Protein AF-A0A1H3NJD8-F1 (afdb_monomer_lite)

Organism: NCBI:txid405436

Secondary structure (DSSP, 8-state):
--------------------------------------PPPPPS-EEEEE--BSS---TTHHHHHHHHHHHHHHHT-EEEEE--GGG-SHHHHTT-SEEEEES-B--TTT--SS-HHHHHHHHHHHHTT-EEEEEGGGGGS-TT-HHHHHHHS--B---PSSEEEEEEE--SSSTTTTTS-SEEEEEE----BSS--BBTBEEEEEE-TTT--TT--S-SS-EEEEEEEETTEEEEEES--SSGGGGG-HHHHHHHHHHHHHHTTSS-----TTBGGGEEEEEEE-TTS-SSEEEEEE-TTS-EEEEETTTEEEEEETTSSS-EEEEEEE------TTT-S-SEEEEEE-TTHHHH-EEEEEEE-S---TTSPPEEEEEEEEEETTEEEEEEEEEEEEEE--TTSTT-S---EEEEEE-TT-PEEEEE------TTTTTS--B--STT-GGGBGGGTTT-TT--SSEEEEEEE-TTS-EEPPTT-S--S-GGGTTSS-TTEEEE--S-EEEEEEETTTTEEEEEE------S-BTTTBPPP-EEEEEESS-EE--TTTEETTTEEPEEEETTTTEEEEEP-TTS-B---TT--S-SBPPPBPPPSEEE--TTT-TTTTT-TT----S-EEEEEEE---TT---SSPPPGGGTTEEEEEETTTTEEEEEEE-SS-B--SSS--B-TTSEEEEEEE-TTS--S-EEEEEE-TTSPEEEEE--B-S---TT---BT-EEEEEEE---PPPPPGGGGSTT---TTSEEESSSGGGEEEEE--B-SSS-BHHHHHHHTPSPSSHHHHHHHHHHHHHHHHHTTSS-HHHHHHHHHHHTTS-TT------TT----GGGEEEEGGGGTTTTTT-HHHHHHHHHHHT--EEE-B-BTTBBTTB-HHHHHHHHHHTT-B-SEEE--HHHHHH-HHHHHHHHHHHT-SEEEEE-SS---HHHHHHHHHHHHHHHHHHHHTT-EEEEEP-SGGG-EETTEEHHHHHHHHS-TTTEEEEEEHHHHHHTT--HHHHHHHSTT---EEEE-EE-TTSSEE-TTTSS--HHHHHTTHHHHT--EEEE--SS-SS-HHHHHHHHHHHHTT---

Radius of gyration: 38.83 Å; chains: 1; bounding box: 101×84×117 Å

InterPro domains:
  IPR011041 Soluble quinoprotein glucose/sorbosone dehydrogenase, beta-propeller domain superfamily [SSF50952] (278-723)
  IPR011042 Six-bladed beta-propeller, TolB-like [G3DSA:2.120.10.30] (269-743)
  IPR012938 Glucose/Sorbosone dehydrogenase [PF07995] (291-559)
  IPR013022 Xylose isomerase-like, TIM barrel domain [PF01261] (874-1061)
  IPR029010 ThuA-like domain [PF06283] (47-263)
  IPR029062 Class I glutamine amidotransferase-like [G3DSA:3.40.50.880] (30-268)
  IPR029062 Class I glutamine amidotransferase-like [SSF52317] (44-268)
  IPR036237 Xylose isomerase-like superfamily [SSF51658] (863-1073)

Structure (mmCIF, N/CA/C/O backbone):
data_AF-A0A1H3NJD8-F1
#
_entry.id   AF-A0A1H3NJD8-F1
#
loop_
_atom_site.group_PDB
_atom_site.id
_atom_site.type_symbol
_atom_site.label_atom_id
_atom_site.label_alt_id
_atom_site.label_comp_id
_atom_site.label_asym_id
_atom_site.label_entity_id
_atom_site.label_seq_id
_atom_site.pdbx_PDB_ins_code
_atom_site.Cartn_x
_atom_site.Cartn_y
_atom_site.Cartn_z
_atom_site.occupancy
_atom_site.B_iso_or_equiv
_atom_site.auth_seq_id
_atom_site.auth_comp_id
_atom_site.auth_asym_id
_atom_site.auth_atom_id
_atom_site.pdbx_PDB_model_num
ATOM 1 N N . MET A 1 1 ? -10.181 -34.020 -43.691 1.00 33.47 1 MET A N 1
ATOM 2 C CA . MET A 1 1 ? -10.566 -35.444 -43.763 1.00 33.47 1 MET A CA 1
ATOM 3 C C . MET A 1 1 ? -10.004 -36.148 -42.540 1.00 33.47 1 MET A C 1
ATOM 5 O O . MET A 1 1 ? -8.802 -36.124 -42.348 1.00 33.47 1 MET A O 1
ATOM 9 N N . ASP A 1 2 ? -10.925 -36.640 -41.713 1.00 34.69 2 ASP A N 1
ATOM 10 C CA . ASP A 1 2 ? -10.861 -37.650 -40.643 1.00 34.69 2 ASP A CA 1
ATOM 11 C C . ASP A 1 2 ? -9.550 -38.032 -39.903 1.00 34.69 2 ASP A C 1
ATOM 13 O O . ASP A 1 2 ? -8.633 -38.622 -40.465 1.00 34.69 2 ASP A O 1
ATOM 17 N N . ARG A 1 3 ? -9.670 -37.906 -38.565 1.00 36.84 3 ARG A N 1
ATOM 18 C CA . ARG A 1 3 ? -9.387 -38.889 -37.487 1.00 36.84 3 ARG A CA 1
ATOM 19 C C . ARG A 1 3 ? -7.946 -39.289 -37.157 1.00 36.84 3 ARG A C 1
ATOM 21 O O . ARG A 1 3 ? -7.341 -40.049 -37.899 1.00 36.84 3 ARG A O 1
ATOM 28 N N . ARG A 1 4 ? -7.561 -39.018 -35.898 1.00 34.09 4 ARG A N 1
ATOM 29 C CA . ARG A 1 4 ? -6.914 -39.927 -34.910 1.00 34.09 4 ARG A CA 1
ATOM 30 C C . ARG A 1 4 ? -7.258 -39.378 -33.508 1.00 34.09 4 ARG A C 1
ATOM 32 O O . ARG A 1 4 ? -7.008 -38.212 -33.263 1.00 34.09 4 ARG A O 1
ATOM 39 N N . ALA A 1 5 ? -8.089 -40.014 -32.678 1.00 30.91 5 ALA A N 1
ATOM 40 C CA . ALA A 1 5 ? -7.969 -41.300 -31.973 1.00 30.91 5 ALA A CA 1
ATOM 41 C C . ALA A 1 5 ? -7.054 -41.229 -30.732 1.00 30.91 5 ALA A C 1
ATOM 43 O O . ALA A 1 5 ? -5.840 -41.351 -30.840 1.00 30.91 5 ALA A O 1
ATOM 44 N N . VAL A 1 6 ? -7.694 -41.098 -29.563 1.00 35.94 6 VAL A N 1
ATOM 45 C CA . VAL A 1 6 ? -7.139 -41.274 -28.210 1.00 35.94 6 VAL A CA 1
ATOM 46 C C . VAL A 1 6 ? -7.516 -42.668 -27.683 1.00 35.94 6 VAL A C 1
ATOM 48 O O . VAL A 1 6 ? -8.680 -43.068 -27.788 1.00 35.94 6 VAL A O 1
ATOM 51 N N . PRO A 1 7 ? -6.562 -43.406 -27.093 1.00 43.50 7 PRO A N 1
ATOM 52 C CA . PRO A 1 7 ? -6.840 -44.427 -26.074 1.00 43.50 7 PRO A CA 1
ATOM 53 C C . PRO A 1 7 ? -5.886 -44.277 -24.854 1.00 43.50 7 PRO A C 1
ATOM 55 O O . PRO A 1 7 ? -4.769 -43.821 -25.027 1.00 43.50 7 PRO A O 1
ATOM 58 N N . ARG A 1 8 ? -6.131 -44.710 -23.607 1.00 32.84 8 ARG A N 1
ATOM 59 C CA . ARG A 1 8 ? -7.258 -45.263 -22.824 1.00 32.84 8 ARG A CA 1
ATOM 60 C C . ARG A 1 8 ? -6.653 -45.686 -21.447 1.00 32.84 8 ARG A C 1
ATOM 62 O O . ARG A 1 8 ? -5.473 -46.008 -21.427 1.00 32.84 8 ARG A O 1
ATOM 69 N N . ILE A 1 9 ? -7.503 -45.886 -20.417 1.00 31.03 9 ILE A N 1
ATOM 70 C CA . ILE A 1 9 ? -7.358 -46.855 -19.278 1.00 31.03 9 ILE A CA 1
ATOM 71 C C . ILE A 1 9 ? -6.520 -46.345 -18.065 1.00 31.03 9 ILE A C 1
ATOM 73 O O . ILE A 1 9 ? -5.445 -45.816 -18.266 1.00 31.03 9 ILE A O 1
ATOM 77 N N . THR A 1 10 ? -6.907 -46.434 -16.777 1.00 31.27 10 THR A N 1
ATOM 78 C CA . THR A 1 10 ? -7.881 -47.276 -16.035 1.00 31.27 10 THR A CA 1
ATOM 79 C C . THR A 1 10 ? -8.276 -46.631 -14.700 1.00 31.27 10 THR A C 1
ATOM 81 O O . THR A 1 10 ? -7.401 -46.174 -13.980 1.00 31.27 10 THR A O 1
ATOM 84 N N . ASN A 1 11 ? -9.532 -46.810 -14.276 1.00 29.48 11 ASN A N 1
ATOM 85 C CA . ASN A 1 11 ? -9.887 -46.944 -12.859 1.00 29.48 11 ASN A CA 1
ATOM 86 C C . ASN A 1 11 ? -10.808 -48.171 -12.699 1.00 29.48 11 ASN A C 1
ATOM 88 O O . ASN A 1 11 ? -11.769 -48.347 -13.450 1.00 29.48 11 ASN A O 1
ATOM 92 N N . ARG A 1 12 ? -10.486 -49.054 -11.752 1.00 36.97 12 ARG A N 1
ATOM 93 C CA . ARG A 1 12 ? -11.337 -50.126 -11.193 1.00 36.97 12 ARG A CA 1
ATOM 94 C C . ARG A 1 12 ? -11.147 -50.011 -9.666 1.00 36.97 12 ARG A C 1
ATOM 96 O O . ARG A 1 12 ? -10.048 -49.670 -9.255 1.00 36.97 12 ARG A O 1
ATOM 103 N N . TRP A 1 13 ? -12.104 -50.233 -8.768 1.00 29.98 13 TRP A N 1
ATOM 104 C CA . TRP A 1 13 ? -13.019 -51.368 -8.607 1.00 29.98 13 TRP A CA 1
ATOM 105 C C . TRP A 1 13 ? -14.263 -50.951 -7.780 1.00 29.98 13 TRP A C 1
ATOM 107 O O . TRP A 1 13 ? -14.171 -50.085 -6.918 1.00 29.98 13 TRP A O 1
ATOM 117 N N . ALA A 1 14 ? -15.405 -51.615 -8.008 1.00 36.12 14 ALA A N 1
ATOM 118 C CA . ALA A 1 14 ? -16.603 -51.629 -7.142 1.00 36.12 14 ALA A CA 1
ATOM 119 C C . ALA A 1 14 ? -16.716 -53.003 -6.422 1.00 36.12 14 ALA A C 1
ATOM 121 O O . ALA A 1 14 ? -15.946 -53.899 -6.787 1.00 36.12 14 ALA A O 1
ATOM 122 N N . PRO A 1 15 ? -17.659 -53.230 -5.468 1.00 50.16 15 PRO A N 1
ATOM 123 C CA . PRO A 1 15 ? -19.024 -53.625 -5.873 1.00 50.16 15 PRO A CA 1
ATOM 124 C C . PRO A 1 15 ? -20.216 -53.225 -4.949 1.00 50.16 15 PRO A C 1
ATOM 126 O O . PRO A 1 15 ? -20.175 -53.330 -3.732 1.00 50.16 15 PRO A O 1
ATOM 129 N N . VAL A 1 16 ? -21.310 -52.825 -5.613 1.00 38.09 16 VAL A N 1
ATOM 130 C CA . VAL A 1 16 ? -22.758 -53.155 -5.482 1.00 38.09 16 VAL A CA 1
ATOM 131 C C . VAL A 1 16 ? -23.354 -53.716 -4.167 1.00 38.09 16 VAL A C 1
ATOM 133 O O . VAL A 1 16 ? -23.029 -54.826 -3.760 1.00 38.09 16 VAL A O 1
ATOM 136 N N . ALA A 1 17 ? -24.462 -53.095 -3.719 1.00 30.33 17 ALA A N 1
ATOM 137 C CA . ALA A 1 17 ? -25.693 -53.790 -3.294 1.00 30.33 17 ALA A CA 1
ATOM 138 C C . ALA A 1 17 ? -26.958 -52.942 -3.598 1.00 30.33 17 ALA A C 1
ATOM 140 O O . ALA A 1 17 ? -26.997 -51.747 -3.324 1.00 30.33 17 ALA A O 1
ATOM 141 N N . ARG A 1 18 ? -27.974 -53.568 -4.216 1.00 37.25 18 ARG A N 1
ATOM 142 C CA . ARG A 1 18 ? -29.301 -53.024 -4.606 1.00 37.25 18 ARG A CA 1
ATOM 143 C C . ARG A 1 18 ? -30.376 -53.361 -3.553 1.00 37.25 18 ARG A C 1
ATOM 145 O O . ARG A 1 18 ? -30.137 -54.280 -2.780 1.00 37.25 18 ARG A O 1
ATOM 152 N N . VAL A 1 19 ? -31.566 -52.729 -3.669 1.00 32.97 19 VAL A N 1
ATOM 153 C CA . VAL A 1 19 ? -32.966 -53.176 -3.340 1.00 32.97 19 VAL A CA 1
ATOM 154 C C . VAL A 1 19 ? -33.716 -52.034 -2.628 1.00 32.97 19 VAL A C 1
ATOM 156 O O . VAL A 1 19 ? -33.145 -51.421 -1.744 1.00 32.97 19 VAL A O 1
ATOM 159 N N . ALA A 1 20 ? -34.988 -51.694 -2.846 1.00 32.66 20 ALA A N 1
ATOM 160 C CA . ALA A 1 20 ? -35.980 -51.831 -3.914 1.00 32.66 20 ALA A CA 1
ATOM 161 C C . ALA A 1 20 ? -37.079 -50.791 -3.595 1.00 32.66 20 ALA A C 1
ATOM 163 O O . ALA A 1 20 ? -37.308 -50.464 -2.432 1.00 32.66 20 ALA A O 1
ATOM 164 N N . ALA A 1 21 ? -37.759 -50.279 -4.619 1.00 38.41 21 ALA A N 1
ATOM 165 C CA . ALA A 1 21 ? -38.886 -49.366 -4.478 1.00 38.41 21 ALA A CA 1
ATOM 166 C C . ALA A 1 21 ? -40.174 -50.132 -4.132 1.00 38.41 21 ALA A C 1
ATOM 168 O O . ALA A 1 21 ? -40.490 -51.129 -4.783 1.00 38.41 21 ALA A O 1
ATOM 169 N N . ALA A 1 22 ? -40.943 -49.625 -3.168 1.00 32.34 22 ALA A N 1
ATOM 170 C CA . ALA A 1 22 ? -42.324 -50.025 -2.921 1.00 32.34 22 ALA A CA 1
ATOM 171 C C . ALA A 1 22 ? -43.184 -48.770 -2.701 1.00 32.34 22 ALA A C 1
ATOM 173 O O . ALA A 1 22 ? -42.977 -48.010 -1.758 1.00 32.34 22 ALA A O 1
ATOM 174 N N . LEU A 1 23 ? -44.132 -48.566 -3.616 1.00 42.06 23 LEU A N 1
ATOM 175 C CA . LEU A 1 23 ? -45.234 -47.610 -3.537 1.00 42.06 23 LEU A CA 1
ATOM 176 C C . LEU A 1 23 ? -46.291 -48.123 -2.551 1.00 42.06 23 LEU A C 1
ATOM 178 O O . LEU A 1 23 ? -46.775 -49.240 -2.717 1.00 42.06 23 LEU A O 1
ATOM 182 N N . LEU A 1 24 ? -46.717 -47.285 -1.603 1.00 34.00 24 LEU A N 1
ATOM 183 C CA . LEU A 1 24 ? -47.969 -47.450 -0.859 1.00 34.00 24 LEU A CA 1
ATOM 184 C C . LEU A 1 24 ? -48.624 -46.078 -0.667 1.00 34.00 24 LEU A C 1
ATOM 186 O O . LEU A 1 24 ? -48.057 -45.179 -0.054 1.00 34.00 24 LEU A O 1
ATOM 190 N N . ALA A 1 25 ? -49.823 -45.937 -1.228 1.00 44.28 25 ALA A N 1
ATOM 191 C CA . ALA A 1 25 ? -50.709 -44.792 -1.080 1.00 44.28 25 ALA A CA 1
ATOM 192 C C . ALA A 1 25 ? -51.679 -45.024 0.087 1.00 44.28 25 ALA A C 1
ATOM 194 O O . ALA A 1 25 ? -52.371 -46.037 0.070 1.00 44.28 25 ALA A O 1
ATOM 195 N N . VAL A 1 26 ? -51.785 -44.085 1.038 1.00 36.62 26 VAL A N 1
ATOM 196 C CA . VAL A 1 26 ? -52.949 -43.886 1.937 1.00 36.62 26 VAL A CA 1
ATOM 197 C C . VAL A 1 26 ? -52.914 -42.433 2.493 1.00 36.62 26 VAL A C 1
ATOM 199 O O . VAL A 1 26 ? -51.892 -41.768 2.355 1.00 36.62 26 VAL A O 1
ATOM 202 N N . PRO A 1 27 ? -54.004 -41.887 3.065 1.00 40.50 27 PRO A N 1
ATOM 203 C CA . PRO A 1 27 ? -54.901 -40.908 2.459 1.00 40.50 27 PRO A CA 1
ATOM 204 C C . PRO A 1 27 ? -54.718 -39.471 3.000 1.00 40.50 27 PRO A C 1
ATOM 206 O O . PRO A 1 27 ? -54.245 -39.246 4.112 1.00 40.50 27 PRO A O 1
ATOM 209 N N . LEU A 1 28 ? -55.174 -38.488 2.221 1.00 43.50 28 LEU A N 1
ATOM 210 C CA . LEU A 1 28 ? -55.294 -37.082 2.621 1.00 43.50 28 LEU A CA 1
ATOM 211 C C . LEU A 1 28 ? -56.294 -36.927 3.781 1.00 43.50 28 LEU A C 1
ATOM 213 O O . LEU A 1 28 ? -57.506 -36.935 3.572 1.00 43.50 28 LEU A O 1
ATOM 217 N N . LEU A 1 29 ? -55.778 -36.746 4.997 1.00 37.97 29 LEU A N 1
ATOM 218 C CA . LEU A 1 29 ? -56.505 -36.146 6.113 1.00 37.97 29 LEU A CA 1
ATOM 219 C C . LEU A 1 29 ? -56.211 -34.646 6.107 1.00 37.97 29 LEU A C 1
ATOM 221 O O . LEU A 1 29 ? -55.119 -34.200 6.450 1.00 37.97 29 LEU A O 1
ATOM 225 N N . SER A 1 30 ? -57.202 -33.872 5.674 1.00 45.59 30 SER A N 1
ATOM 226 C CA . SER A 1 30 ? -57.221 -32.415 5.735 1.00 45.59 30 SER A CA 1
ATOM 227 C C . SER A 1 30 ? -57.278 -31.954 7.193 1.00 45.59 30 SER A C 1
ATOM 229 O O . SER A 1 30 ? -58.357 -31.780 7.761 1.00 45.59 30 SER A O 1
ATOM 231 N N . VAL A 1 31 ? -56.108 -31.762 7.797 1.00 42.84 31 VAL A N 1
ATOM 232 C CA . VAL A 1 31 ? -55.960 -30.954 9.006 1.00 42.84 31 VAL A CA 1
ATOM 233 C C . VAL A 1 31 ? -55.905 -29.506 8.537 1.00 42.84 31 VAL A C 1
ATOM 235 O O . VAL A 1 31 ? -54.972 -29.115 7.839 1.00 42.84 31 VAL A O 1
ATOM 238 N N . ALA A 1 32 ? -56.931 -28.723 8.863 1.00 49.47 32 ALA A N 1
ATOM 239 C CA . ALA A 1 32 ? -56.896 -27.279 8.695 1.00 49.47 32 ALA A CA 1
ATOM 240 C C . ALA A 1 32 ? -55.825 -26.713 9.640 1.00 49.47 32 ALA A C 1
ATOM 242 O O . ALA A 1 32 ? -56.092 -26.428 10.806 1.00 49.47 32 ALA A O 1
ATOM 243 N N . SER A 1 33 ? -54.590 -26.616 9.155 1.00 40.19 33 SER A N 1
ATOM 244 C CA . SER A 1 33 ? -53.546 -25.828 9.788 1.00 40.19 33 SER A CA 1
ATOM 245 C C . SER A 1 33 ? -53.907 -24.358 9.603 1.00 40.19 33 SER A C 1
ATOM 247 O O . SER A 1 33 ? -53.874 -23.821 8.495 1.00 40.19 33 SER A O 1
ATOM 249 N N . SER A 1 34 ? -54.275 -23.700 10.701 1.00 44.19 34 SER A N 1
ATOM 250 C CA . SER A 1 34 ? -54.238 -22.241 10.785 1.00 44.19 34 SER A CA 1
ATOM 251 C C . SER A 1 34 ? -52.886 -21.760 10.243 1.00 44.19 34 SER A C 1
ATOM 253 O O . SER A 1 34 ? -51.872 -22.393 10.558 1.00 44.19 34 SER A O 1
ATOM 255 N N . PRO A 1 35 ? -52.827 -20.685 9.435 1.00 41.28 35 PRO A N 1
ATOM 256 C CA . PRO A 1 35 ? -51.551 -20.177 8.966 1.00 41.28 35 PRO A CA 1
ATOM 257 C C . PRO A 1 35 ? -50.751 -19.785 10.205 1.00 41.28 35 PRO A C 1
ATOM 259 O O . PRO A 1 35 ? -51.154 -18.892 10.952 1.00 41.28 35 PRO A O 1
ATOM 262 N N . ALA A 1 36 ? -49.649 -20.491 10.457 1.00 41.09 36 ALA A N 1
ATOM 263 C CA . ALA A 1 36 ? -48.645 -20.013 11.384 1.00 41.09 36 ALA A CA 1
ATOM 264 C C . ALA A 1 36 ? -48.262 -18.616 10.890 1.00 41.09 36 ALA A C 1
ATOM 266 O O . ALA A 1 36 ? -47.798 -18.467 9.758 1.00 41.09 36 ALA A O 1
ATOM 267 N N . GLN A 1 37 ? -48.548 -17.587 11.690 1.00 37.78 37 GLN A N 1
ATOM 268 C CA . GLN A 1 37 ? -48.003 -16.259 11.452 1.00 37.78 37 GLN A CA 1
ATOM 269 C C . GLN A 1 37 ? -46.491 -16.439 11.353 1.00 37.78 37 GLN A C 1
ATOM 271 O O . GLN A 1 37 ? -45.851 -16.823 12.329 1.00 37.78 37 GLN A O 1
ATOM 276 N N . ALA A 1 38 ? -45.938 -16.241 10.156 1.00 40.59 38 ALA A N 1
ATOM 277 C CA . ALA A 1 38 ? -44.503 -16.180 9.969 1.00 40.59 38 ALA A CA 1
ATOM 278 C C . ALA A 1 38 ? -44.001 -15.050 10.870 1.00 40.59 38 ALA A C 1
ATOM 280 O O . ALA A 1 38 ? -44.283 -13.877 10.622 1.00 40.59 38 ALA A O 1
ATOM 281 N N . GLN A 1 39 ? -43.342 -15.414 11.966 1.00 43.00 39 GLN A N 1
ATOM 282 C CA . GLN A 1 39 ? -42.677 -14.462 12.835 1.00 43.00 39 GLN A CA 1
ATOM 283 C C . GLN A 1 39 ? -41.656 -13.732 11.962 1.00 43.00 39 GLN A C 1
ATOM 285 O O . GLN A 1 39 ? -40.801 -14.379 11.357 1.00 43.00 39 GLN A O 1
ATOM 290 N N . ALA A 1 40 ? -41.820 -12.416 11.796 1.00 52.59 40 ALA A N 1
ATOM 291 C CA . ALA A 1 40 ? -40.923 -11.622 10.968 1.00 52.59 40 ALA A CA 1
ATOM 292 C C . ALA A 1 40 ? -39.483 -11.877 11.433 1.00 52.59 40 ALA A C 1
ATOM 294 O O . ALA A 1 40 ? -39.191 -11.749 12.624 1.00 52.59 40 ALA A O 1
ATOM 295 N N . ALA A 1 41 ? -38.617 -12.305 10.511 1.00 61.31 41 ALA A N 1
ATOM 296 C CA . ALA A 1 41 ? -37.212 -12.528 10.814 1.00 61.31 41 ALA A CA 1
ATOM 297 C C . ALA A 1 41 ? -36.615 -11.230 11.375 1.00 61.31 41 ALA A C 1
ATOM 299 O O . ALA A 1 41 ? -36.898 -10.147 10.860 1.00 61.31 41 ALA A O 1
ATOM 300 N N . GLN A 1 42 ? -35.825 -11.340 12.444 1.00 77.75 42 GLN A N 1
ATOM 301 C CA . GLN A 1 42 ? -35.131 -10.183 12.998 1.00 77.75 42 GLN A CA 1
ATOM 302 C C . GLN A 1 42 ? -34.201 -9.560 11.938 1.00 77.75 42 GLN A C 1
ATOM 304 O O . GLN A 1 42 ? -33.655 -10.289 11.095 1.00 77.75 42 GLN A O 1
ATOM 309 N N . PRO A 1 43 ? -34.047 -8.223 11.937 1.00 87.75 43 PRO A N 1
ATOM 310 C CA . PRO A 1 43 ? -33.147 -7.556 11.006 1.00 87.75 43 PRO A CA 1
ATOM 311 C C . PRO A 1 43 ? -31.703 -8.021 11.239 1.00 87.75 43 PRO A C 1
ATOM 313 O O . PRO A 1 43 ? -31.313 -8.309 12.367 1.00 87.75 43 PRO A O 1
ATOM 316 N N . ARG A 1 44 ? -30.899 -8.084 10.171 1.00 92.62 44 ARG A N 1
ATOM 317 C CA . ARG A 1 44 ? -29.468 -8.439 10.237 1.00 92.62 44 ARG A CA 1
ATOM 318 C C . ARG A 1 44 ? -28.657 -7.426 11.044 1.00 92.62 44 ARG A C 1
ATOM 320 O O . ARG A 1 44 ? -27.681 -7.807 11.673 1.00 92.62 44 ARG A O 1
ATOM 327 N N . PHE A 1 45 ? -29.042 -6.159 10.946 1.00 93.88 45 PHE A N 1
ATOM 328 C CA . PHE A 1 45 ? -28.475 -5.014 11.648 1.00 93.88 45 PHE A CA 1
ATOM 329 C C . PHE A 1 45 ? -29.473 -3.845 11.576 1.00 93.88 45 PHE A C 1
ATOM 331 O O . PHE A 1 45 ? -30.460 -3.896 10.826 1.00 93.88 45 PHE A O 1
ATOM 338 N N . THR A 1 46 ? -29.234 -2.789 12.344 1.00 95.44 46 THR A N 1
ATOM 339 C CA . THR A 1 46 ? -30.117 -1.624 12.462 1.00 95.44 46 THR A CA 1
ATOM 340 C C . THR A 1 46 ? -29.328 -0.336 12.258 1.00 95.44 46 THR A C 1
ATOM 342 O O . THR A 1 46 ? -28.225 -0.199 12.767 1.00 95.44 46 THR A O 1
ATOM 345 N N . VAL A 1 47 ? -29.868 0.638 11.523 1.00 98.25 47 VAL A N 1
ATOM 346 C CA . VAL A 1 47 ? -29.174 1.908 11.244 1.00 98.25 47 VAL A CA 1
ATOM 347 C C . VAL A 1 47 ? -30.030 3.131 11.549 1.00 98.25 47 VAL A C 1
ATOM 349 O O . VAL A 1 47 ? -31.253 3.127 11.359 1.00 98.25 47 VAL A O 1
ATOM 352 N N . LEU A 1 48 ? -29.365 4.195 11.996 1.00 98.69 48 LEU A N 1
ATOM 353 C CA . LEU A 1 48 ? -29.951 5.517 12.200 1.00 98.69 48 LEU A CA 1
ATOM 354 C C . LEU A 1 48 ? -29.525 6.444 11.062 1.00 98.69 48 LEU A C 1
ATOM 356 O O . LEU A 1 48 ? -28.361 6.805 10.966 1.00 98.69 48 LEU A O 1
ATOM 360 N N . VAL A 1 49 ? -30.462 6.882 10.227 1.00 98.88 49 VAL A N 1
ATOM 361 C CA . VAL A 1 49 ? -30.239 7.910 9.205 1.00 98.88 49 VAL A CA 1
ATOM 362 C C . VAL A 1 49 ? -30.521 9.283 9.805 1.00 98.88 49 VAL A C 1
ATOM 364 O O . VAL A 1 49 ? -31.670 9.620 10.102 1.00 98.88 49 VAL A O 1
ATOM 367 N N . PHE A 1 50 ? -29.473 10.080 9.968 1.00 98.81 50 PHE A N 1
ATOM 368 C CA . PHE A 1 50 ? -29.523 11.441 10.478 1.00 98.81 50 PHE A CA 1
ATOM 369 C C . PHE A 1 50 ? -29.304 12.452 9.347 1.00 98.81 50 PHE A C 1
ATOM 371 O O . PHE A 1 50 ? -28.345 12.345 8.584 1.00 98.81 50 PHE A O 1
ATOM 378 N N . SER A 1 51 ? -30.199 13.438 9.235 1.00 98.56 51 SER A N 1
ATOM 379 C CA . SER A 1 51 ? -30.182 14.436 8.147 1.00 98.56 51 SER A CA 1
ATOM 380 C C . SER A 1 51 ? -30.428 15.868 8.636 1.00 98.56 51 SER A C 1
ATOM 382 O O . SER A 1 51 ? -31.051 16.672 7.943 1.00 98.56 51 SER A O 1
ATOM 384 N N . LYS A 1 52 ? -30.001 16.204 9.861 1.00 98.25 52 LYS A N 1
ATOM 385 C CA . LYS A 1 52 ? -30.080 17.589 10.348 1.00 98.25 52 LYS A CA 1
ATOM 386 C C . LYS A 1 52 ? -29.116 18.482 9.560 1.00 98.25 52 LYS A C 1
ATOM 388 O O . LYS A 1 52 ? -27.995 18.086 9.254 1.00 98.25 52 LYS A O 1
ATOM 393 N N . VAL A 1 53 ? -29.554 19.706 9.287 1.00 97.81 53 VAL A N 1
ATOM 394 C CA . VAL A 1 53 ? -28.784 20.737 8.590 1.00 97.81 53 VAL A CA 1
ATOM 395 C C . VAL A 1 53 ? -28.972 22.066 9.312 1.00 97.81 53 VAL A C 1
ATOM 397 O O . VAL A 1 53 ? -30.090 22.404 9.701 1.00 97.81 53 VAL A O 1
ATOM 400 N N . THR A 1 54 ? -27.893 22.828 9.467 1.00 97.56 54 THR A N 1
ATOM 401 C CA . THR A 1 54 ? -27.925 24.200 10.003 1.00 97.56 54 THR A CA 1
ATOM 402 C C . THR A 1 54 ? -27.346 25.237 9.040 1.00 97.56 54 THR A C 1
ATOM 404 O O . THR A 1 54 ? -27.645 26.419 9.187 1.00 97.56 54 THR A O 1
ATOM 407 N N . ASN A 1 55 ? -26.562 24.817 8.038 1.00 96.44 55 ASN A N 1
ATOM 408 C CA . ASN A 1 55 ? -25.950 25.709 7.048 1.00 96.44 55 ASN A CA 1
ATOM 409 C C . ASN A 1 55 ? -26.550 25.548 5.634 1.00 96.44 55 ASN A C 1
ATOM 411 O O . ASN A 1 55 ? -27.425 26.334 5.276 1.00 96.44 55 ASN A O 1
ATOM 415 N N . VAL A 1 56 ? -26.123 24.555 4.839 1.00 93.75 56 VAL A N 1
ATOM 416 C CA . VAL A 1 56 ? -26.628 24.332 3.462 1.00 93.75 56 VAL A CA 1
ATOM 417 C C . VAL A 1 56 ? -27.455 23.051 3.381 1.00 93.75 56 VAL A C 1
ATOM 419 O O . VAL A 1 56 ? -26.956 21.966 3.668 1.00 93.75 56 VAL A O 1
ATOM 422 N N . ALA A 1 57 ? -28.730 23.176 3.001 1.00 94.25 57 ALA A N 1
ATOM 423 C CA . ALA A 1 57 ? -29.628 22.038 2.807 1.00 94.25 57 ALA A CA 1
ATOM 424 C C . ALA A 1 57 ? -29.581 21.545 1.360 1.00 94.25 57 ALA A C 1
ATOM 426 O O . ALA A 1 57 ? -29.553 22.355 0.438 1.00 94.25 57 ALA A O 1
ATOM 427 N N . HIS A 1 58 ? -29.624 20.224 1.186 1.00 96.31 58 HIS A N 1
ATOM 428 C CA . HIS A 1 58 ? -29.607 19.571 -0.120 1.00 96.31 58 HIS A CA 1
ATOM 429 C C . HIS A 1 58 ? -30.979 18.958 -0.410 1.00 96.31 58 HIS A C 1
ATOM 431 O O . HIS A 1 58 ? -31.527 18.220 0.418 1.00 96.31 58 HIS A O 1
ATOM 437 N N . ASP A 1 59 ? -31.515 19.209 -1.605 1.00 95.56 59 ASP A N 1
ATOM 438 C CA . ASP A 1 59 ? -32.807 18.661 -2.048 1.00 95.56 59 ASP A CA 1
ATOM 439 C C . ASP A 1 59 ? -32.775 17.127 -2.219 1.00 9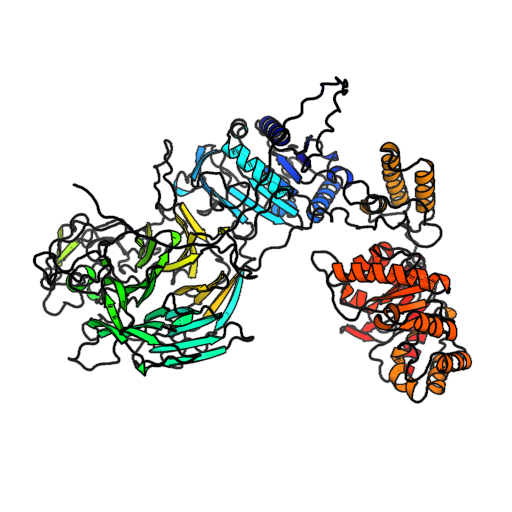5.56 59 ASP A C 1
ATOM 441 O O . ASP A 1 59 ? -33.820 16.482 -2.318 1.00 95.56 59 ASP A O 1
ATOM 445 N N . SER A 1 60 ? -31.584 16.518 -2.198 1.00 97.62 60 SER A N 1
ATOM 446 C CA . SER A 1 60 ? -31.370 15.070 -2.267 1.00 97.62 60 SER A CA 1
ATOM 447 C C . SER A 1 60 ? -31.659 14.323 -0.960 1.00 97.62 60 SER A C 1
ATOM 449 O O . SER A 1 60 ? -31.868 13.107 -0.993 1.00 97.62 60 SER A O 1
ATOM 451 N N . ILE A 1 61 ? -31.753 15.013 0.187 1.00 98.56 61 ILE A N 1
ATOM 452 C CA . ILE A 1 61 ? -31.973 14.387 1.504 1.00 98.56 61 ILE A CA 1
ATOM 453 C C . ILE A 1 61 ? -33.171 13.410 1.504 1.00 98.56 61 ILE A C 1
ATOM 455 O O . ILE A 1 61 ? -32.989 12.260 1.931 1.00 98.56 61 ILE A O 1
ATOM 459 N N . PRO A 1 62 ? -34.380 13.780 1.017 1.00 98.56 62 PRO A N 1
ATOM 460 C CA . PRO A 1 62 ? -35.520 12.863 0.975 1.00 98.56 62 PRO A CA 1
ATOM 461 C C . PRO A 1 62 ? -35.288 11.642 0.076 1.00 98.56 62 PRO A C 1
ATOM 463 O O . PRO A 1 62 ? -35.738 10.546 0.419 1.00 98.56 62 PRO A O 1
ATOM 466 N N . ALA A 1 63 ? -34.575 11.811 -1.044 1.00 98.62 63 ALA A N 1
ATOM 467 C CA . ALA A 1 63 ? -34.236 10.719 -1.955 1.00 98.62 63 ALA A CA 1
ATOM 468 C C . ALA A 1 63 ? -33.277 9.719 -1.289 1.00 98.62 63 ALA A C 1
ATOM 470 O O . ALA A 1 63 ? -33.529 8.513 -1.338 1.00 98.62 63 ALA A O 1
ATOM 471 N N . GLY A 1 64 ? -32.265 10.212 -0.566 1.00 98.50 64 GLY A N 1
ATOM 472 C CA . GLY A 1 64 ? -31.351 9.381 0.221 1.00 98.50 64 GLY A CA 1
ATOM 473 C C . GLY A 1 64 ? -32.060 8.566 1.303 1.00 98.50 64 GLY A C 1
ATOM 474 O O . GLY A 1 64 ? -31.902 7.345 1.372 1.00 98.50 64 GLY A O 1
ATOM 475 N N . VAL A 1 65 ? -32.939 9.199 2.092 1.00 98.81 65 VAL A N 1
ATOM 476 C CA . VAL A 1 65 ? -33.752 8.492 3.103 1.00 98.81 65 VAL A CA 1
ATOM 477 C C . VAL A 1 65 ? -34.632 7.415 2.458 1.00 98.81 65 VAL A C 1
ATOM 479 O O . VAL A 1 65 ? -34.743 6.305 2.989 1.00 98.81 65 VAL A O 1
ATOM 482 N N . ALA A 1 66 ? -35.280 7.724 1.331 1.00 98.69 66 ALA A N 1
ATOM 483 C CA . ALA A 1 66 ? -36.145 6.780 0.630 1.00 98.69 66 ALA A CA 1
ATOM 484 C C . ALA A 1 66 ? -35.361 5.574 0.087 1.00 98.69 66 ALA A C 1
ATOM 486 O O . ALA A 1 66 ? -35.795 4.433 0.273 1.00 98.69 66 ALA A O 1
ATOM 487 N N . ALA A 1 67 ? -34.196 5.812 -0.521 1.00 98.69 67 ALA A N 1
ATOM 488 C CA . ALA A 1 67 ? -33.340 4.763 -1.060 1.00 98.69 67 ALA A CA 1
ATOM 489 C C . ALA A 1 67 ? -32.799 3.839 0.038 1.00 98.69 67 ALA A C 1
ATOM 491 O O . ALA A 1 67 ? -32.934 2.622 -0.085 1.00 98.69 67 ALA A O 1
ATOM 492 N N . ILE A 1 68 ? -32.291 4.385 1.150 1.00 98.81 68 ILE A N 1
ATOM 493 C CA . ILE A 1 68 ? -31.785 3.578 2.275 1.00 98.81 68 ILE A CA 1
ATOM 494 C C . ILE A 1 68 ? -32.911 2.743 2.900 1.00 98.81 68 ILE A C 1
ATOM 496 O O . ILE A 1 68 ? -32.729 1.555 3.154 1.00 98.81 68 ILE A O 1
ATOM 500 N N . LYS A 1 69 ? -34.118 3.304 3.076 1.00 98.69 69 LYS A N 1
ATOM 501 C CA . LYS A 1 69 ? -35.288 2.529 3.539 1.00 98.69 69 LYS A CA 1
ATOM 502 C C . LYS A 1 69 ? -35.661 1.401 2.577 1.00 98.69 69 LYS A C 1
ATOM 504 O O . LYS A 1 69 ? -36.092 0.336 3.021 1.00 98.69 69 LYS A O 1
ATOM 509 N N . GLN A 1 70 ? -35.536 1.625 1.270 1.00 98.62 70 GLN A N 1
ATOM 510 C CA . GLN A 1 70 ? -35.790 0.586 0.276 1.00 98.62 70 GLN A CA 1
ATOM 511 C C . GLN A 1 70 ? -34.729 -0.518 0.344 1.00 98.62 70 GLN A C 1
ATOM 513 O O . GLN A 1 70 ? -35.102 -1.691 0.347 1.00 98.62 70 GLN A O 1
ATOM 518 N N . LEU A 1 71 ? -33.449 -0.156 0.464 1.00 98.62 71 LEU A N 1
ATOM 519 C CA . LEU A 1 71 ? -32.357 -1.107 0.678 1.00 98.62 71 LEU A CA 1
ATOM 520 C C . LEU A 1 71 ? -32.580 -1.924 1.959 1.00 98.62 71 LEU A C 1
ATOM 522 O O . LEU A 1 71 ? -32.481 -3.146 1.911 1.00 98.62 71 LEU A O 1
ATOM 526 N N . GLY A 1 72 ? -33.008 -1.288 3.055 1.00 98.00 72 GLY A N 1
ATOM 527 C CA . GLY A 1 72 ? -33.345 -1.963 4.314 1.00 98.00 72 GLY A CA 1
ATOM 528 C C . GLY A 1 72 ? -34.383 -3.069 4.145 1.00 98.00 72 GLY A C 1
ATOM 529 O O . GLY A 1 72 ? -34.191 -4.199 4.593 1.00 98.00 72 GLY A O 1
ATOM 530 N N . ARG A 1 73 ? -35.457 -2.781 3.398 1.00 97.75 73 ARG A N 1
ATOM 531 C CA . ARG A 1 73 ? -36.498 -3.771 3.068 1.00 97.75 73 ARG A CA 1
ATOM 532 C C . ARG A 1 73 ? -35.989 -4.889 2.155 1.00 97.75 73 ARG A C 1
ATOM 534 O O . ARG A 1 73 ? -36.444 -6.018 2.290 1.00 97.75 73 ARG A O 1
ATOM 541 N N . GLN A 1 74 ? -35.101 -4.574 1.214 1.00 97.88 74 GLN A N 1
ATOM 542 C CA . GLN A 1 74 ? -34.582 -5.529 0.227 1.00 97.88 74 GLN A CA 1
ATOM 543 C C . GLN A 1 74 ? -33.503 -6.455 0.809 1.00 97.88 74 GLN A C 1
ATOM 545 O O . GLN A 1 74 ? -33.431 -7.615 0.414 1.00 97.88 74 GLN A O 1
ATOM 550 N N . HIS A 1 75 ? -32.701 -5.966 1.758 1.00 96.81 75 HIS A N 1
ATOM 551 C CA . HIS A 1 75 ? -31.509 -6.649 2.277 1.00 96.81 75 HIS A CA 1
ATOM 552 C C . HIS A 1 75 ? -31.593 -6.999 3.772 1.00 96.81 75 HIS A C 1
ATOM 554 O O . HIS A 1 75 ? -30.597 -7.415 4.367 1.00 96.81 75 HIS A O 1
ATOM 560 N N . ASN A 1 76 ? -32.796 -6.900 4.349 1.00 96.12 76 ASN A N 1
ATOM 561 C CA . ASN A 1 76 ? -33.138 -7.276 5.721 1.00 96.12 76 ASN A CA 1
ATOM 562 C C . ASN A 1 76 ? -32.351 -6.506 6.801 1.00 96.12 76 ASN A C 1
ATOM 564 O O . ASN A 1 76 ? -31.747 -7.120 7.677 1.00 96.12 76 ASN A O 1
ATOM 568 N N . PHE A 1 77 ? -32.370 -5.171 6.759 1.00 96.81 77 PHE A N 1
ATOM 569 C CA . PHE A 1 77 ? -31.871 -4.323 7.850 1.00 96.81 77 PHE A CA 1
ATOM 570 C C . PHE A 1 77 ? -32.873 -3.225 8.222 1.00 96.81 77 PHE A C 1
ATOM 572 O O . PHE A 1 77 ? -33.633 -2.732 7.382 1.00 96.81 77 PHE A O 1
ATOM 579 N N . ALA A 1 78 ? -32.913 -2.865 9.504 1.00 96.56 78 ALA A N 1
ATOM 580 C CA . ALA A 1 78 ? -33.862 -1.889 10.027 1.00 96.56 78 ALA A CA 1
ATOM 581 C C . ALA A 1 78 ? -33.328 -0.459 9.867 1.00 96.56 78 ALA A C 1
ATOM 583 O O . ALA A 1 78 ? -32.142 -0.206 10.050 1.00 96.56 78 ALA A O 1
ATOM 584 N N . VAL A 1 79 ? -34.212 0.485 9.527 1.00 98.38 79 VAL A N 1
ATOM 585 C CA . VAL A 1 79 ? -33.842 1.881 9.242 1.00 98.38 79 VAL A CA 1
ATOM 586 C C . VAL A 1 79 ? -34.748 2.832 10.013 1.00 98.38 79 VAL A C 1
ATOM 588 O O . VAL A 1 79 ? -35.944 2.928 9.717 1.00 98.38 79 VAL A O 1
ATOM 591 N N . THR A 1 80 ? -34.163 3.605 10.922 1.00 98.50 80 THR A N 1
ATOM 592 C CA . THR A 1 80 ? -34.814 4.770 11.537 1.00 98.50 80 THR A CA 1
ATOM 593 C C . THR A 1 80 ? -34.254 6.032 10.902 1.00 98.50 80 THR A C 1
ATOM 595 O O . THR A 1 80 ? -33.046 6.163 10.793 1.00 98.50 80 THR A O 1
ATOM 598 N N . ALA A 1 81 ? -35.103 6.971 10.479 1.00 98.44 81 ALA A N 1
ATOM 599 C CA . ALA A 1 81 ? -34.655 8.241 9.903 1.00 98.44 81 ALA A CA 1
ATOM 600 C C . ALA A 1 81 ? -35.170 9.420 10.730 1.00 98.44 81 ALA A C 1
ATOM 602 O O . ALA A 1 81 ? -36.352 9.442 11.075 1.00 98.44 81 ALA A O 1
ATOM 603 N N . THR A 1 82 ? -34.306 10.391 11.027 1.00 98.31 82 THR A N 1
ATOM 604 C CA . THR A 1 82 ? -34.646 11.557 11.851 1.00 98.31 82 THR A CA 1
ATOM 605 C C . THR A 1 82 ? -33.780 12.777 11.527 1.00 98.31 82 THR A C 1
ATOM 607 O O . THR A 1 82 ? -32.669 12.668 11.010 1.00 98.31 82 THR A O 1
ATOM 610 N N . THR A 1 83 ? -34.285 13.959 11.864 1.00 97.88 83 THR A N 1
ATOM 611 C CA . THR A 1 83 ? -33.516 15.214 11.935 1.00 97.88 83 THR A CA 1
ATOM 612 C C . THR A 1 83 ? -33.360 15.707 13.377 1.00 97.88 83 THR A C 1
ATOM 614 O O . THR A 1 83 ? -32.699 16.715 13.623 1.00 97.88 83 THR A O 1
ATOM 617 N N . ASP A 1 84 ? -33.959 15.001 14.340 1.00 97.25 84 ASP A N 1
ATOM 618 C CA . ASP A 1 84 ? -33.925 15.350 15.754 1.00 97.25 84 ASP A CA 1
ATOM 619 C C . ASP A 1 84 ? -32.614 14.882 16.400 1.00 97.25 84 ASP A C 1
ATOM 621 O O . ASP A 1 84 ? -32.364 13.684 16.516 1.00 97.25 84 ASP A O 1
ATOM 625 N N . ALA A 1 85 ? -31.791 15.832 16.850 1.00 97.00 85 ALA A N 1
ATOM 626 C CA . ALA A 1 85 ? -30.521 15.558 17.521 1.00 97.00 85 ALA A CA 1
ATOM 627 C C . ALA A 1 85 ? -30.694 14.956 18.931 1.00 97.00 85 ALA A C 1
ATOM 629 O O . ALA A 1 85 ? -29.739 14.414 19.482 1.00 97.00 85 ALA A O 1
ATOM 630 N N . HIS A 1 86 ? -31.896 14.977 19.521 1.00 92.56 86 HIS A N 1
ATOM 631 C CA . HIS A 1 86 ? -32.159 14.345 20.820 1.00 92.56 86 HIS A CA 1
ATOM 632 C C . HIS A 1 86 ? -32.012 12.814 20.808 1.00 92.56 86 HIS A C 1
ATOM 634 O O . HIS A 1 86 ? -32.121 12.187 21.862 1.00 92.56 86 HIS A O 1
ATOM 640 N N . VAL A 1 87 ? -31.783 12.192 19.649 1.00 90.12 87 VAL A N 1
ATOM 641 C CA . VAL A 1 87 ? -31.398 10.775 19.546 1.00 90.12 87 VAL A CA 1
ATOM 642 C C . VAL A 1 87 ? -29.931 10.513 19.892 1.00 90.12 87 VAL A C 1
ATOM 644 O O . VAL A 1 87 ? -29.593 9.372 20.179 1.00 90.12 87 VAL A O 1
ATOM 647 N N . PHE A 1 88 ? -29.071 11.538 19.900 1.00 92.50 88 PHE A N 1
ATOM 648 C CA . PHE A 1 88 ? -27.655 11.413 20.258 1.00 92.50 88 PHE A CA 1
ATOM 649 C C . PHE A 1 88 ? -27.479 11.423 21.774 1.00 92.50 88 PHE A C 1
ATOM 651 O O . PHE A 1 88 ? -26.939 12.349 22.371 1.00 92.50 88 PHE A O 1
ATOM 658 N N . THR A 1 89 ? -27.987 10.373 22.399 1.00 83.38 89 THR A N 1
ATOM 659 C CA . THR A 1 89 ? -27.641 9.979 23.759 1.00 83.38 89 THR A CA 1
ATOM 660 C C . THR A 1 89 ? -27.220 8.525 23.704 1.00 83.38 89 THR A C 1
ATOM 662 O O . THR A 1 89 ? -27.694 7.782 22.842 1.00 83.38 89 THR A O 1
ATOM 665 N N . ASP A 1 90 ? -26.368 8.101 24.624 1.00 71.31 90 ASP A N 1
ATOM 666 C CA . ASP A 1 90 ? -25.829 6.743 24.618 1.00 71.31 90 ASP A CA 1
ATOM 667 C C . ASP A 1 90 ? -26.928 5.676 24.514 1.00 71.31 90 ASP A C 1
ATOM 669 O O . ASP A 1 90 ? -26.947 4.822 23.626 1.00 71.31 90 ASP A O 1
ATOM 673 N N . LYS A 1 91 ? -27.946 5.821 25.361 1.00 71.75 91 LYS A N 1
ATOM 674 C CA . LYS A 1 91 ? -29.135 4.975 25.385 1.00 71.75 91 LYS A CA 1
ATOM 675 C C . LYS A 1 91 ? -29.913 4.941 24.070 1.00 71.75 91 LYS A C 1
ATOM 677 O O . LYS A 1 91 ? -30.434 3.894 23.696 1.00 71.75 91 LYS A O 1
ATOM 682 N N . ARG A 1 92 ? -30.055 6.079 23.387 1.00 81.19 92 ARG A N 1
ATOM 683 C CA . ARG A 1 92 ? -30.841 6.166 22.147 1.00 81.19 92 ARG A CA 1
ATOM 684 C C . ARG A 1 92 ? -30.036 5.758 20.917 1.00 81.19 92 ARG A C 1
ATOM 686 O O . ARG A 1 92 ? -30.653 5.375 19.929 1.00 81.19 92 ARG A O 1
ATOM 693 N N . LEU A 1 93 ? -28.705 5.792 20.987 1.00 87.38 93 LEU A N 1
ATOM 694 C CA . LEU A 1 93 ? -27.814 5.289 19.940 1.00 87.38 93 LEU A CA 1
ATOM 695 C C . LEU A 1 93 ? -27.599 3.773 20.019 1.00 87.38 93 LEU A C 1
ATOM 697 O O . LEU A 1 93 ? -27.427 3.132 18.988 1.00 87.38 93 LEU A O 1
ATOM 701 N N . ARG A 1 94 ? -27.677 3.191 21.218 1.00 80.44 94 ARG A N 1
ATOM 702 C CA . ARG A 1 94 ? -27.439 1.764 21.473 1.00 80.44 94 ARG A CA 1
ATOM 703 C C . ARG A 1 94 ? -28.143 0.768 20.530 1.00 80.44 94 ARG A C 1
ATOM 705 O O . ARG A 1 94 ? -27.489 -0.203 20.152 1.00 80.44 94 ARG A O 1
ATOM 712 N N . PRO A 1 95 ? -29.416 0.957 20.121 1.00 84.00 95 PRO A N 1
ATOM 713 C CA . PRO A 1 95 ? -30.085 0.012 19.222 1.00 84.00 95 PRO A CA 1
ATOM 714 C C . PRO A 1 95 ? -29.515 -0.029 17.799 1.00 84.00 95 PRO A C 1
ATOM 716 O O . PRO A 1 95 ? -29.930 -0.875 17.011 1.00 84.00 95 PRO A O 1
ATOM 719 N N . TYR A 1 96 ? -28.644 0.913 17.433 1.00 92.19 96 TYR A N 1
ATOM 720 C CA . TYR A 1 96 ? -28.120 1.048 16.081 1.00 92.19 96 TYR A CA 1
ATOM 721 C C . TYR A 1 96 ? -26.728 0.442 15.966 1.00 92.19 96 TYR A C 1
ATOM 723 O O . TYR A 1 96 ? -25.879 0.619 16.831 1.00 92.19 96 TYR A O 1
ATOM 731 N N . ASP A 1 97 ? -26.486 -0.233 14.851 1.00 93.75 97 ASP A N 1
ATOM 732 C CA . ASP A 1 97 ? -25.180 -0.743 14.473 1.00 93.75 97 ASP A CA 1
ATOM 733 C C . ASP A 1 97 ? -24.333 0.278 13.735 1.00 93.75 97 ASP A C 1
ATOM 735 O O . ASP A 1 97 ? -23.114 0.279 13.874 1.00 93.75 97 ASP A O 1
ATOM 739 N N . ALA A 1 98 ? -24.982 1.181 13.002 1.00 97.44 98 ALA A N 1
ATOM 740 C CA . ALA A 1 98 ? -24.325 2.315 12.381 1.00 97.44 98 ALA A CA 1
ATOM 741 C C . ALA A 1 98 ? -25.220 3.558 12.356 1.00 97.44 98 ALA A C 1
ATOM 743 O O . ALA A 1 98 ? -26.450 3.474 12.250 1.00 97.44 98 ALA A O 1
ATOM 744 N N . VAL A 1 99 ? -24.582 4.725 12.395 1.00 98.69 99 VAL A N 1
ATOM 745 C CA . VAL A 1 99 ? -25.214 6.026 12.175 1.00 98.69 99 VAL A CA 1
ATOM 746 C C . VAL A 1 99 ? -24.803 6.550 10.801 1.00 98.69 99 VAL A C 1
ATOM 748 O O . VAL A 1 99 ? -23.621 6.642 10.480 1.00 98.69 99 VAL A O 1
ATOM 751 N N . ILE A 1 100 ? -25.792 6.903 9.986 1.00 98.88 100 ILE A N 1
ATOM 752 C CA . ILE A 1 100 ? -25.620 7.415 8.630 1.00 98.88 100 ILE A CA 1
ATOM 753 C C . ILE A 1 100 ? -25.882 8.919 8.641 1.00 98.88 100 ILE A C 1
ATOM 755 O O . ILE A 1 100 ? -27.013 9.345 8.879 1.00 98.88 100 ILE A O 1
ATOM 759 N N . PHE A 1 101 ? -24.869 9.725 8.342 1.00 98.81 101 PHE A N 1
ATOM 760 C CA . PHE A 1 101 ? -25.025 11.159 8.106 1.00 98.81 101 PHE A CA 1
ATOM 761 C C . PHE A 1 101 ? -25.354 11.364 6.629 1.00 98.81 101 PHE A C 1
ATOM 763 O O . PHE A 1 101 ? -24.481 11.416 5.763 1.00 98.81 101 PHE A O 1
ATOM 770 N N . ASN A 1 102 ? -26.650 11.435 6.333 1.00 98.69 102 ASN A N 1
ATOM 771 C CA . ASN A 1 102 ? -27.147 11.621 4.976 1.00 98.69 102 ASN A CA 1
ATOM 772 C C . ASN A 1 102 ? -27.249 13.116 4.670 1.00 98.69 102 ASN A C 1
ATOM 774 O O . ASN A 1 102 ? -28.241 13.747 5.057 1.00 98.69 102 ASN A O 1
ATOM 778 N N . ASN A 1 103 ? -26.238 13.638 3.964 1.00 98.31 103 ASN A N 1
ATOM 779 C CA . ASN A 1 103 ? -26.182 15.016 3.475 1.00 98.31 103 ASN A CA 1
ATOM 780 C C . ASN A 1 103 ? -26.347 16.072 4.588 1.00 98.31 103 ASN A C 1
ATOM 782 O O . ASN A 1 103 ? -26.969 17.118 4.392 1.00 98.31 103 ASN A O 1
ATOM 786 N N . THR A 1 104 ? -25.812 15.795 5.779 1.00 98.50 104 THR A N 1
ATOM 787 C CA . THR A 1 104 ? -25.766 16.772 6.874 1.00 98.50 104 THR A CA 1
ATOM 788 C C . THR A 1 104 ? -24.840 17.934 6.508 1.00 98.50 104 THR A C 1
ATOM 790 O O . THR A 1 104 ? -23.915 17.768 5.716 1.00 98.50 104 THR A O 1
ATOM 793 N N . ASN A 1 105 ? -25.062 19.124 7.070 1.00 98.00 105 ASN A N 1
ATOM 794 C CA . ASN A 1 105 ? -24.194 20.281 6.822 1.00 98.00 105 ASN A CA 1
ATOM 795 C C . ASN A 1 105 ? -24.304 21.297 7.962 1.00 98.00 105 ASN A C 1
ATOM 797 O O . ASN A 1 105 ? -25.415 21.686 8.348 1.00 98.00 105 ASN A O 1
ATOM 801 N N . SER A 1 106 ? -23.166 21.765 8.472 1.00 97.50 106 SER A N 1
ATOM 802 C CA . SER A 1 106 ? -23.124 22.783 9.523 1.00 97.50 106 SER A CA 1
ATOM 803 C C . SER A 1 106 ? -21.801 23.532 9.535 1.00 97.50 106 SER A C 1
ATOM 805 O O . SER A 1 106 ? -20.746 22.955 9.279 1.00 97.50 106 SER A O 1
ATOM 807 N N . THR A 1 107 ? -21.839 24.790 9.961 1.00 94.44 107 THR A N 1
ATOM 808 C CA . THR A 1 107 ? -20.637 25.533 10.349 1.00 94.44 107 THR A CA 1
ATOM 809 C C . THR A 1 107 ? -20.840 26.140 11.735 1.00 94.44 107 THR A C 1
ATOM 811 O O . THR A 1 107 ? -21.992 26.357 12.131 1.00 94.44 107 THR A O 1
ATOM 814 N N . PRO A 1 108 ? -19.763 26.458 12.470 1.00 90.88 108 PRO A N 1
ATOM 815 C CA . PRO A 1 108 ? -19.877 27.064 13.796 1.00 90.88 108 PRO A CA 1
ATOM 816 C C . PRO A 1 108 ? -20.695 28.364 13.779 1.00 90.88 108 PRO A C 1
ATOM 818 O O . PRO A 1 108 ? -21.477 28.628 14.689 1.00 90.88 108 PRO A O 1
ATOM 821 N N . GLU A 1 109 ? -20.594 29.148 12.700 1.00 95.38 109 GLU A N 1
ATOM 822 C CA . GLU A 1 109 ? -21.303 30.423 12.529 1.00 95.38 109 GLU A CA 1
ATOM 823 C C . GLU A 1 109 ? -22.806 30.244 12.290 1.00 95.38 109 GLU A C 1
ATOM 825 O O . GLU A 1 109 ? -23.597 31.147 12.566 1.00 95.38 109 GLU A O 1
ATOM 830 N N . LYS A 1 110 ? -23.208 29.093 11.744 1.00 95.69 110 LYS A N 1
ATOM 831 C CA . LYS A 1 110 ? -24.608 28.744 11.461 1.00 95.69 110 LYS A CA 1
ATOM 832 C C . LYS A 1 110 ? -25.214 27.816 12.515 1.00 95.69 110 LYS A C 1
ATOM 834 O O . LYS A 1 110 ? -26.411 27.541 12.471 1.00 95.69 110 LYS A O 1
ATOM 839 N N . GLY A 1 111 ? -24.409 27.405 13.493 1.00 94.06 111 GLY A N 1
ATOM 840 C CA . GLY A 1 111 ? -24.777 26.518 14.588 1.00 94.06 111 GLY A CA 1
ATOM 841 C C . GLY A 1 111 ? -24.416 25.063 14.304 1.00 94.06 111 GLY A C 1
ATOM 842 O O . GLY A 1 111 ? -24.542 24.581 13.182 1.00 94.06 111 GLY A O 1
ATOM 843 N N . ASN A 1 112 ? -24.000 24.348 15.344 1.00 94.12 112 ASN A N 1
ATOM 844 C CA . ASN A 1 112 ? -23.628 22.936 15.260 1.00 94.12 112 ASN A CA 1
ATOM 845 C C . ASN A 1 112 ? -24.874 22.034 15.149 1.00 94.12 112 ASN A C 1
ATOM 847 O O . ASN A 1 112 ? -25.973 22.402 15.583 1.00 94.12 112 ASN A O 1
ATOM 851 N N . LEU A 1 113 ? -24.722 20.837 14.577 1.00 97.44 113 LEU A N 1
ATOM 852 C CA . LEU A 1 113 ? -25.778 19.821 14.548 1.00 97.44 113 LEU A CA 1
ATOM 853 C C . LEU A 1 113 ? -26.003 19.263 15.953 1.00 97.44 113 LEU A C 1
ATOM 855 O O . LEU A 1 113 ? -27.161 19.117 16.363 1.00 97.44 113 LEU A O 1
ATOM 859 N N . LEU A 1 114 ? -24.903 18.986 16.661 1.00 97.12 114 LEU A N 1
ATOM 860 C CA . LEU A 1 114 ? -24.866 18.382 17.991 1.00 97.12 114 LEU A CA 1
ATOM 861 C C . LEU A 1 114 ? -24.313 19.362 19.039 1.00 97.12 114 LEU A C 1
ATOM 863 O O . LEU A 1 114 ? -23.398 20.141 18.771 1.00 97.12 114 LEU A O 1
ATOM 867 N N . ASN A 1 115 ? -24.861 19.319 20.254 1.00 92.88 115 ASN A N 1
ATOM 868 C CA . ASN A 1 115 ? -24.278 19.998 21.415 1.00 92.88 115 ASN A CA 1
ATOM 869 C C . ASN A 1 115 ? -23.155 19.155 22.059 1.00 92.88 115 ASN A C 1
ATOM 871 O O . ASN A 1 115 ? -22.852 18.055 21.600 1.00 92.88 115 ASN A O 1
ATOM 875 N N . ALA A 1 116 ? -22.526 19.661 23.124 1.00 87.00 116 ALA A N 1
ATOM 876 C CA . ALA A 1 116 ? -21.384 19.000 23.759 1.00 87.00 116 ALA A CA 1
ATOM 877 C C . ALA A 1 116 ? -21.717 17.596 24.297 1.00 87.00 116 ALA A C 1
ATOM 879 O O . ALA A 1 116 ? -20.942 16.661 24.098 1.00 87.00 116 ALA A O 1
ATOM 880 N N . GLU A 1 117 ? -22.875 17.429 24.937 1.00 81.56 117 GLU A N 1
ATOM 881 C CA . GLU A 1 117 ? -23.320 16.143 25.477 1.00 81.56 117 GLU A CA 1
ATOM 882 C C . GLU A 1 117 ? -23.602 15.128 24.360 1.00 81.56 117 GLU A C 1
ATOM 884 O O . GLU A 1 117 ? -23.192 13.971 24.452 1.00 81.56 117 GLU A O 1
ATOM 889 N N . GLN A 1 118 ? -24.242 15.575 23.277 1.00 93.69 118 GLN A N 1
ATOM 890 C CA . GLN A 1 118 ? -24.552 14.760 22.100 1.00 93.69 118 GLN A CA 1
ATOM 891 C C . GLN A 1 118 ? -23.292 14.351 21.331 1.00 93.69 118 GLN A C 1
ATOM 893 O O . GLN A 1 118 ? -23.178 13.201 20.908 1.00 93.69 118 GLN A O 1
ATOM 898 N N . ARG A 1 119 ? -22.324 15.267 21.186 1.00 94.88 119 ARG A N 1
ATOM 899 C CA . ARG A 1 119 ? -20.995 14.970 20.630 1.00 94.88 119 ARG A CA 1
ATOM 900 C C . ARG A 1 119 ? -20.313 13.873 21.443 1.00 94.88 119 ARG A C 1
ATOM 902 O O . ARG A 1 119 ? -19.883 12.879 20.872 1.00 94.88 119 ARG A O 1
ATOM 909 N N . ALA A 1 120 ? -20.280 14.013 22.768 1.00 81.12 120 ALA A N 1
ATOM 910 C CA . ALA A 1 120 ? -19.656 13.029 23.649 1.00 81.12 120 ALA A CA 1
ATOM 911 C C . ALA A 1 120 ? -20.337 11.649 23.571 1.00 81.12 120 ALA A C 1
ATOM 913 O O . ALA A 1 120 ? -19.647 10.631 23.575 1.00 81.12 120 ALA A O 1
ATOM 914 N N . ALA A 1 121 ? -21.670 11.605 23.466 1.00 81.75 121 ALA A N 1
ATOM 915 C CA . ALA A 1 121 ? -22.405 10.354 23.275 1.00 81.75 121 ALA A CA 1
ATOM 916 C C . ALA A 1 121 ? -22.081 9.688 21.930 1.00 81.75 121 ALA A C 1
ATOM 918 O O . ALA A 1 121 ? -21.885 8.478 21.847 1.00 81.75 121 ALA A O 1
ATOM 919 N N . PHE A 1 122 ? -21.958 10.485 20.866 1.00 95.56 122 PHE A N 1
ATOM 920 C CA . PHE A 1 122 ? -21.566 9.965 19.562 1.00 95.56 122 PHE A CA 1
ATOM 921 C C . PHE A 1 122 ? -20.131 9.413 19.555 1.00 95.56 122 PHE A C 1
ATOM 923 O O . PHE A 1 122 ? -19.891 8.366 18.963 1.00 95.56 122 PHE A O 1
ATOM 930 N N . GLN A 1 123 ? -19.195 10.053 20.266 1.00 92.12 123 GLN A N 1
ATOM 931 C CA . GLN A 1 123 ? -17.832 9.525 20.432 1.00 92.12 123 GLN A CA 1
ATOM 932 C C . GLN A 1 123 ? -17.827 8.168 21.118 1.00 92.12 123 GLN A C 1
ATOM 934 O O . GLN A 1 123 ? -17.235 7.227 20.599 1.00 92.12 123 GLN A O 1
ATOM 939 N N . ARG A 1 124 ? -18.537 8.044 22.246 1.00 84.56 124 ARG A N 1
ATOM 940 C CA . ARG A 1 124 ? -18.645 6.771 22.969 1.00 84.56 124 ARG A CA 1
ATOM 941 C C . ARG A 1 124 ? -19.293 5.681 22.125 1.00 84.56 124 ARG A C 1
ATOM 943 O O . ARG A 1 124 ? -18.867 4.533 22.191 1.00 84.56 124 ARG A O 1
ATOM 950 N N . PHE A 1 125 ? -20.282 6.035 21.304 1.00 88.19 125 PHE A N 1
ATOM 951 C CA . PHE A 1 125 ? -20.886 5.104 20.355 1.00 88.19 125 PHE A CA 1
ATOM 952 C C . PHE A 1 125 ? -19.851 4.529 19.372 1.00 88.19 125 PHE A C 1
ATOM 954 O O . PHE A 1 125 ? -19.797 3.312 19.209 1.00 88.19 125 PHE A O 1
ATOM 961 N N . ILE A 1 126 ? -19.002 5.371 18.772 1.00 93.06 126 ILE A N 1
ATOM 962 C CA . ILE A 1 126 ? -17.916 4.924 17.880 1.00 93.06 126 ILE A CA 1
ATOM 963 C C . ILE A 1 126 ? -16.875 4.091 18.647 1.00 93.06 126 ILE A C 1
ATOM 965 O O . ILE A 1 126 ? -16.553 2.984 18.220 1.00 93.06 126 ILE A O 1
ATOM 969 N N . GLN A 1 127 ? -16.446 4.548 19.828 1.00 83.19 127 GLN A N 1
ATOM 970 C CA . GLN A 1 127 ? -15.504 3.835 20.710 1.00 83.19 127 GLN A CA 1
ATOM 971 C C . GLN A 1 127 ? -15.987 2.439 21.110 1.00 83.19 127 GLN A C 1
ATOM 973 O O . GLN A 1 127 ? -15.194 1.498 21.183 1.00 83.19 127 GLN A O 1
ATOM 978 N N . GLY A 1 128 ? -17.299 2.278 21.295 1.00 76.56 128 GLY A N 1
ATOM 979 C CA . GLY A 1 128 ? -17.957 0.997 21.549 1.00 76.56 128 GLY A CA 1
ATOM 980 C C . GLY A 1 128 ? -18.137 0.101 20.316 1.00 76.56 128 GLY A C 1
ATOM 981 O O . GLY A 1 128 ? -18.883 -0.875 20.391 1.00 76.56 128 GLY A O 1
ATOM 982 N N . GLY A 1 129 ? -17.517 0.425 19.176 1.00 85.38 129 GLY A N 1
ATOM 983 C CA . GLY A 1 129 ? -17.622 -0.345 17.932 1.00 85.38 129 GLY A CA 1
ATOM 984 C C . GLY A 1 129 ? -18.852 -0.013 17.082 1.00 85.38 129 GLY A C 1
ATOM 985 O O . GLY A 1 129 ? -19.221 -0.788 16.197 1.00 85.38 129 GLY A O 1
ATOM 986 N N . GLY A 1 130 ? -19.528 1.106 17.353 1.00 91.56 130 GLY A N 1
ATOM 987 C CA . GLY A 1 130 ? -20.582 1.638 16.495 1.00 91.56 130 GLY A CA 1
ATOM 988 C C . GLY A 1 130 ? -20.032 2.126 15.151 1.00 91.56 130 GLY A C 1
ATOM 989 O O . GLY A 1 130 ? -18.955 2.716 15.079 1.00 91.56 130 GLY A O 1
ATOM 990 N N . GLY A 1 131 ? -20.768 1.868 14.073 1.00 96.75 131 GLY A N 1
ATOM 991 C CA . GLY A 1 131 ? -20.387 2.257 12.718 1.00 96.75 131 GLY A CA 1
ATOM 992 C C . GLY A 1 131 ? -20.799 3.678 12.335 1.00 96.75 131 GLY A C 1
ATOM 993 O O . GLY A 1 131 ? -21.802 4.211 12.814 1.00 96.75 131 GLY A O 1
ATOM 994 N N . PHE A 1 132 ? -20.086 4.269 11.386 1.00 98.75 132 PHE A N 1
ATOM 995 C CA . PHE A 1 132 ? -20.427 5.539 10.755 1.00 98.75 132 PHE A CA 1
ATOM 996 C C . PHE A 1 132 ? -20.440 5.408 9.231 1.00 98.75 132 PHE A C 1
ATOM 998 O O . PHE A 1 132 ? -19.532 4.825 8.642 1.00 98.75 132 PHE A O 1
ATOM 1005 N N . ALA A 1 133 ? -21.453 5.997 8.594 1.00 98.88 133 ALA A N 1
ATOM 1006 C CA . ALA A 1 133 ? -21.477 6.209 7.152 1.00 98.88 133 ALA A CA 1
ATOM 1007 C C . ALA A 1 133 ? -21.770 7.682 6.830 1.00 98.88 133 ALA A C 1
ATOM 1009 O O . ALA A 1 133 ? -22.828 8.197 7.194 1.00 98.88 133 ALA A O 1
ATOM 1010 N N . GLY A 1 134 ? -20.870 8.361 6.125 1.00 98.75 134 GLY A N 1
ATOM 1011 C CA . GLY A 1 134 ? -21.065 9.743 5.683 1.00 98.75 134 GLY A CA 1
ATOM 1012 C C . GLY A 1 134 ? -21.371 9.826 4.189 1.00 98.75 134 GLY A C 1
ATOM 1013 O O . GLY A 1 134 ? -20.675 9.213 3.383 1.00 98.75 134 GLY A O 1
ATOM 1014 N N . LEU A 1 135 ? -22.400 10.591 3.815 1.00 98.69 135 LEU A N 1
ATOM 1015 C CA . LEU A 1 135 ? -22.768 10.821 2.414 1.00 98.69 135 LEU A CA 1
ATOM 1016 C C . LEU A 1 135 ? -22.545 12.282 2.027 1.00 98.69 135 LEU A C 1
ATOM 1018 O O . LEU A 1 135 ? -23.073 13.177 2.699 1.00 98.69 135 LEU A O 1
ATOM 1022 N N . HIS A 1 136 ? -21.823 12.497 0.927 1.00 98.06 136 HIS A N 1
ATOM 1023 C CA . HIS A 1 136 ? -21.633 13.778 0.253 1.00 98.06 136 HIS A CA 1
ATOM 1024 C C . HIS A 1 136 ? -21.264 14.904 1.237 1.00 98.06 136 HIS A C 1
ATOM 1026 O O . HIS A 1 136 ? -20.157 14.916 1.779 1.00 98.06 136 HIS A O 1
ATOM 1032 N N . SER A 1 137 ? -22.210 15.786 1.570 1.00 97.81 137 SER A N 1
ATOM 1033 C CA . SER A 1 137 ? -22.018 16.935 2.461 1.00 97.81 137 SER A CA 1
ATOM 1034 C C . SER A 1 137 ? -21.670 16.577 3.923 1.00 97.81 137 SER A C 1
ATOM 1036 O O . SER A 1 137 ? -21.363 17.465 4.720 1.00 97.81 137 SER A O 1
ATOM 1038 N N . ALA A 1 138 ? -21.650 15.301 4.323 1.00 98.19 138 ALA A N 1
ATOM 1039 C CA . ALA A 1 138 ? -21.215 14.907 5.668 1.00 98.19 138 ALA A CA 1
ATOM 1040 C C . ALA A 1 138 ? -19.806 15.436 6.042 1.00 98.19 138 ALA A C 1
ATOM 1042 O O . ALA A 1 138 ? -19.590 15.797 7.200 1.00 98.19 138 ALA A O 1
ATOM 1043 N N . THR A 1 139 ? -18.888 15.586 5.076 1.00 97.31 139 THR A N 1
ATOM 1044 C CA . THR A 1 139 ? -17.553 16.224 5.238 1.00 97.31 139 THR A CA 1
ATOM 1045 C C . THR A 1 139 ? -17.601 17.736 5.466 1.00 97.31 139 THR A C 1
ATOM 1047 O O . THR A 1 139 ? -16.614 18.348 5.869 1.00 97.31 139 THR A O 1
ATOM 1050 N N . ALA A 1 140 ? -18.749 18.364 5.218 1.00 97.12 140 ALA A N 1
ATOM 1051 C CA . ALA A 1 140 ? -19.013 19.779 5.444 1.00 97.12 140 ALA A CA 1
ATOM 1052 C C . ALA A 1 140 ? -19.748 20.046 6.776 1.00 97.12 140 ALA A C 1
ATOM 1054 O O . ALA A 1 140 ? -20.235 21.161 6.980 1.00 97.12 140 ALA A O 1
ATOM 1055 N N . SER A 1 141 ? -19.839 19.048 7.664 1.00 97.31 141 SER A N 1
ATOM 1056 C CA . SER A 1 141 ? -20.482 19.126 8.986 1.00 97.31 141 SER A CA 1
ATOM 1057 C C . SER A 1 141 ? -19.470 19.278 10.128 1.00 97.31 141 SER A C 1
ATOM 1059 O O . SER A 1 141 ? -18.303 18.950 9.967 1.00 97.31 141 SER A O 1
ATOM 1061 N N . GLU A 1 142 ? -19.936 19.773 11.281 1.00 95.88 142 GLU A N 1
ATOM 1062 C CA . GLU A 1 142 ? -19.202 19.857 12.557 1.00 95.88 142 GLU A CA 1
ATOM 1063 C C . GLU A 1 142 ? -17.755 20.391 12.421 1.00 95.88 142 GLU A C 1
ATOM 1065 O O . GLU A 1 142 ? -16.826 19.875 13.036 1.00 95.88 142 GLU A O 1
ATOM 1070 N N . ARG A 1 143 ? -17.547 21.430 11.593 1.00 90.62 143 ARG A N 1
ATOM 1071 C CA . ARG A 1 143 ? -16.209 21.896 11.162 1.00 90.62 143 ARG A CA 1
ATOM 1072 C C . ARG A 1 143 ? -15.298 22.432 12.282 1.00 90.62 143 ARG A C 1
ATOM 1074 O O . ARG A 1 143 ? -14.104 22.586 12.058 1.00 90.62 143 ARG A O 1
ATOM 1081 N N . ASP A 1 144 ? -15.830 22.730 13.469 1.00 92.56 144 ASP A N 1
ATOM 1082 C CA . ASP A 1 144 ? -15.056 23.075 14.676 1.00 92.56 144 ASP A CA 1
ATOM 1083 C C . ASP A 1 144 ? -14.562 21.849 15.458 1.00 92.56 144 ASP A C 1
ATOM 1085 O O . ASP A 1 144 ? -13.804 21.987 16.420 1.00 92.56 144 ASP A O 1
ATOM 1089 N N . TRP A 1 145 ? -15.005 20.648 15.093 1.00 95.94 145 TRP A N 1
ATOM 1090 C CA . TRP A 1 145 ? -14.795 19.442 15.873 1.00 95.94 145 TRP A CA 1
ATOM 1091 C C . TRP A 1 145 ? -13.764 18.520 15.216 1.00 95.94 145 TRP A C 1
ATOM 1093 O O . TRP A 1 145 ? -14.095 17.641 14.423 1.00 95.94 145 TRP A O 1
ATOM 1103 N N . GLY A 1 146 ? -12.492 18.686 15.595 1.00 95.25 146 GLY A N 1
ATOM 1104 C CA . GLY A 1 146 ? -11.375 17.930 15.008 1.00 95.25 146 GLY A CA 1
ATOM 1105 C C . GLY A 1 146 ? -11.504 16.402 15.099 1.00 95.25 146 GLY A C 1
ATOM 1106 O O . GLY A 1 146 ? -11.071 15.704 14.190 1.00 95.25 146 GLY A O 1
ATOM 1107 N N . TRP A 1 147 ? -12.156 15.873 16.141 1.00 96.88 147 TRP A N 1
ATOM 1108 C CA . TRP A 1 147 ? -12.439 14.434 16.240 1.00 96.88 147 TRP A CA 1
ATOM 1109 C C . TRP A 1 147 ? -13.410 13.959 15.148 1.00 96.88 147 TRP A C 1
ATOM 1111 O O . TRP A 1 147 ? -13.196 12.903 14.566 1.00 96.88 147 TRP A O 1
ATOM 1121 N N . TYR A 1 148 ? -14.437 14.748 14.809 1.00 98.12 148 TYR A N 1
ATOM 1122 C CA . TYR A 1 148 ? -15.351 14.400 13.716 1.00 98.12 148 TYR A CA 1
ATOM 1123 C C . TYR A 1 148 ? -14.657 14.479 12.356 1.00 98.12 148 TYR A C 1
ATOM 1125 O O . TYR A 1 148 ? -14.859 13.599 11.527 1.00 98.12 148 TYR A O 1
ATOM 1133 N N . ALA A 1 149 ? -13.793 15.477 12.142 1.00 96.19 149 ALA A N 1
ATOM 1134 C CA . ALA A 1 149 ? -12.966 15.534 10.936 1.00 96.19 149 ALA A CA 1
ATOM 1135 C C . ALA A 1 149 ? -12.101 14.267 10.782 1.00 96.19 149 ALA A C 1
ATOM 1137 O O . ALA A 1 149 ? -12.016 13.723 9.684 1.00 96.19 149 ALA A O 1
ATOM 1138 N N . GLY A 1 150 ? -11.537 13.752 11.883 1.00 96.50 150 GLY A N 1
ATOM 1139 C CA . GLY A 1 150 ? -10.839 12.463 11.909 1.00 96.50 150 GLY A CA 1
ATOM 1140 C C . GLY A 1 150 ? -11.752 11.274 11.596 1.00 96.50 150 GLY A C 1
ATOM 1141 O O . GLY A 1 150 ? -11.412 10.469 10.735 1.00 96.50 150 GLY A O 1
ATOM 1142 N N . LEU A 1 151 ? -12.939 11.204 12.215 1.00 97.75 151 LEU A N 1
ATOM 1143 C CA . LEU A 1 151 ? -13.928 10.149 11.960 1.00 97.75 151 LEU A CA 1
ATOM 1144 C C . LEU A 1 151 ? -14.341 10.092 10.487 1.00 97.75 151 LEU A C 1
ATOM 1146 O O . LEU A 1 151 ? -14.378 9.009 9.905 1.00 97.75 151 LEU A O 1
ATOM 1150 N N . VAL A 1 152 ? -14.666 11.234 9.877 1.00 97.56 152 VAL A N 1
ATOM 1151 C CA . VAL A 1 152 ? -15.054 11.283 8.460 1.00 97.56 152 VAL A CA 1
ATOM 1152 C C . VAL A 1 152 ? -13.844 11.069 7.553 1.00 97.56 152 VAL A C 1
ATOM 1154 O O . VAL A 1 152 ? -13.994 10.469 6.498 1.00 97.56 152 VAL A O 1
ATOM 1157 N N . GLY A 1 153 ? -12.654 11.512 7.960 1.00 96.19 153 GLY A N 1
ATOM 1158 C CA . GLY A 1 153 ? -11.384 11.325 7.249 1.00 96.19 153 GLY A CA 1
ATOM 1159 C C . GLY A 1 153 ? -10.965 12.508 6.371 1.00 96.19 153 GLY A C 1
ATOM 1160 O O . GLY A 1 153 ? -9.798 12.607 6.007 1.00 96.19 153 GLY A O 1
ATOM 1161 N N . ALA A 1 154 ? -11.876 13.438 6.067 1.00 95.56 154 ALA A N 1
ATOM 1162 C CA . ALA A 1 154 ? -11.575 14.666 5.334 1.00 95.56 154 ALA A CA 1
ATOM 1163 C C . ALA A 1 154 ? -12.535 15.804 5.709 1.00 95.56 154 ALA A C 1
ATOM 1165 O O . ALA A 1 154 ? -13.668 15.572 6.139 1.00 95.56 154 ALA A O 1
ATOM 1166 N N . THR A 1 155 ? -12.102 17.042 5.462 1.00 96.06 155 THR A N 1
ATOM 1167 C CA . THR A 1 155 ? -12.940 18.242 5.583 1.00 96.06 155 THR A CA 1
ATOM 1168 C C . THR A 1 155 ? -13.113 18.878 4.212 1.00 96.06 155 THR A C 1
ATOM 1170 O O . THR A 1 155 ? -12.131 19.152 3.518 1.00 96.06 155 THR A O 1
ATOM 1173 N N . PHE A 1 156 ? -14.364 19.145 3.840 1.00 96.38 156 PHE A N 1
ATOM 1174 C CA . PHE A 1 156 ? -14.704 19.846 2.604 1.00 96.38 156 PHE A CA 1
ATOM 1175 C C . PHE A 1 156 ? -14.083 21.255 2.553 1.00 96.38 156 PHE A C 1
ATOM 1177 O O . PHE A 1 156 ? -14.161 22.012 3.531 1.00 96.38 156 PHE A O 1
ATOM 1184 N N . ASP A 1 157 ? -13.532 21.622 1.395 1.00 96.00 157 ASP A N 1
ATOM 1185 C CA . ASP A 1 157 ? -13.050 22.974 1.097 1.00 96.00 157 ASP A CA 1
ATOM 1186 C C . ASP A 1 157 ? -13.973 23.709 0.113 1.00 96.00 157 ASP A C 1
ATOM 1188 O O . ASP A 1 157 ? -14.688 24.640 0.493 1.00 96.00 157 ASP A O 1
ATOM 1192 N N . ASN A 1 158 ? -13.983 23.266 -1.145 1.00 95.81 158 ASN A N 1
ATOM 1193 C CA . ASN A 1 158 ? -14.763 23.849 -2.235 1.00 95.81 158 ASN A CA 1
ATOM 1194 C C . ASN A 1 158 ? -15.079 22.782 -3.308 1.00 95.81 158 ASN A C 1
ATOM 1196 O O . ASN A 1 158 ? -14.747 21.613 -3.130 1.00 95.81 158 ASN A O 1
ATOM 1200 N N . HIS A 1 159 ? -15.734 23.159 -4.407 1.00 96.00 159 HIS A N 1
ATOM 1201 C CA . HIS A 1 159 ? -15.977 22.279 -5.555 1.00 96.00 159 HIS A CA 1
ATOM 1202 C C . HIS A 1 159 ? -16.135 23.108 -6.849 1.00 96.00 159 HIS A C 1
ATOM 1204 O O . HIS A 1 159 ? -16.538 24.277 -6.785 1.00 96.00 159 HIS A O 1
ATOM 1210 N N . PRO A 1 160 ? -15.865 22.537 -8.038 1.00 95.25 160 PRO A N 1
ATOM 1211 C CA . PRO A 1 160 ? -16.291 23.118 -9.300 1.00 95.25 160 PRO A CA 1
ATOM 1212 C C . PRO A 1 160 ? -17.805 22.942 -9.502 1.00 95.25 160 PRO A C 1
ATOM 1214 O O . PRO A 1 160 ? -18.489 22.250 -8.749 1.00 95.25 160 PRO A O 1
ATOM 1217 N N . THR A 1 161 ? -18.358 23.553 -10.553 1.00 94.62 161 THR A N 1
ATOM 1218 C CA . THR A 1 161 ? -19.759 23.302 -10.934 1.00 94.62 161 THR A CA 1
ATOM 1219 C C . THR A 1 161 ? -19.995 21.810 -11.206 1.00 94.62 161 THR A C 1
ATOM 1221 O O . THR A 1 161 ? -19.132 21.197 -11.850 1.00 94.62 161 THR A O 1
ATOM 1224 N N . PRO A 1 162 ? -21.148 21.239 -10.788 1.00 95.25 162 PRO A N 1
ATOM 1225 C CA . PRO A 1 162 ? -21.470 19.837 -11.036 1.00 95.25 162 PRO A CA 1
ATOM 1226 C C . PRO A 1 162 ? -21.303 19.468 -12.510 1.00 95.25 162 PRO A C 1
ATOM 1228 O O . PRO A 1 162 ? -21.743 20.206 -13.400 1.00 95.25 162 PRO A O 1
ATOM 1231 N N . ARG A 1 163 ? -20.621 18.353 -12.772 1.00 94.94 163 ARG A N 1
ATOM 1232 C CA . ARG A 1 163 ? -20.179 17.973 -14.122 1.00 94.94 163 ARG A CA 1
ATOM 1233 C C . ARG A 1 163 ? -19.918 16.474 -14.222 1.00 94.94 163 ARG A C 1
ATOM 1235 O O . ARG A 1 163 ? -19.762 15.796 -13.210 1.00 94.94 163 ARG A O 1
ATOM 1242 N N . ALA A 1 164 ? -19.861 15.959 -15.448 1.00 95.44 164 ALA A N 1
ATOM 1243 C CA . ALA A 1 164 ? -19.482 14.571 -15.687 1.00 95.44 164 ALA A CA 1
ATOM 1244 C C . ALA A 1 164 ? -18.012 14.321 -15.304 1.00 95.44 164 ALA A C 1
ATOM 1246 O O . ALA A 1 164 ? -17.164 15.187 -15.529 1.00 95.44 164 ALA A O 1
ATOM 1247 N N . GLY A 1 165 ? -17.724 13.129 -14.783 1.00 95.81 165 GLY A N 1
ATOM 1248 C CA . GLY A 1 165 ? -16.382 12.623 -14.483 1.00 95.81 165 GLY A CA 1
ATOM 1249 C C . GLY A 1 165 ? -16.353 11.090 -14.452 1.00 95.81 165 GLY A C 1
ATOM 1250 O O . GLY A 1 165 ? -17.410 10.449 -14.375 1.00 95.81 165 GLY A O 1
ATOM 1251 N N . ARG A 1 166 ? -15.150 10.505 -14.514 1.00 96.88 166 ARG A N 1
ATOM 1252 C CA . ARG A 1 166 ? -14.918 9.074 -14.262 1.00 96.88 166 ARG A CA 1
ATOM 1253 C C . ARG A 1 166 ? -14.283 8.877 -12.898 1.00 96.88 166 ARG A C 1
ATOM 1255 O O . ARG A 1 166 ? -13.316 9.546 -12.559 1.00 96.88 166 ARG A O 1
ATOM 1262 N N . ILE A 1 167 ? -14.826 7.937 -12.140 1.00 97.62 167 ILE A N 1
ATOM 1263 C CA . ILE A 1 167 ? -14.260 7.472 -10.878 1.00 97.62 167 ILE A CA 1
ATOM 1264 C C . ILE A 1 167 ? -13.442 6.209 -11.164 1.00 97.62 167 ILE A C 1
ATOM 1266 O O . ILE A 1 167 ? -13.966 5.254 -11.740 1.00 97.62 167 ILE A O 1
ATOM 1270 N N . GLU A 1 168 ? -12.183 6.201 -10.753 1.00 98.06 168 GLU A N 1
ATOM 1271 C CA . GLU A 1 168 ? -11.294 5.044 -10.737 1.00 98.06 168 GLU A CA 1
ATOM 1272 C C . GLU A 1 168 ? -11.614 4.193 -9.508 1.00 98.06 168 GLU A C 1
ATOM 1274 O O . GLU A 1 168 ? -11.547 4.658 -8.366 1.00 98.06 168 GLU A O 1
ATOM 1279 N N . VAL A 1 169 ? -12.011 2.941 -9.728 1.00 98.19 169 VAL A N 1
ATOM 1280 C CA . VAL A 1 169 ? -12.299 1.996 -8.644 1.00 98.19 169 VAL A CA 1
ATOM 1281 C C . VAL A 1 169 ? -11.030 1.222 -8.313 1.00 98.19 169 VAL A C 1
ATOM 1283 O O . VAL A 1 169 ? -10.714 0.236 -8.978 1.00 98.19 169 VAL A O 1
ATOM 1286 N N . LEU A 1 170 ? -10.316 1.702 -7.291 1.00 97.38 170 LEU A N 1
ATOM 1287 C CA . LEU A 1 170 ? -8.998 1.207 -6.892 1.00 97.38 170 LEU A CA 1
ATOM 1288 C C . LEU A 1 170 ? -9.073 -0.099 -6.101 1.00 97.38 170 LEU A C 1
ATOM 1290 O O . LEU A 1 170 ? -8.262 -0.993 -6.335 1.00 97.38 170 LEU A O 1
ATOM 1294 N N . ASP A 1 171 ? -10.040 -0.190 -5.183 1.00 97.38 171 ASP A N 1
ATOM 1295 C CA . ASP A 1 171 ? -10.340 -1.389 -4.401 1.00 97.38 171 ASP A CA 1
ATOM 1296 C C . ASP A 1 171 ? -11.483 -2.170 -5.067 1.00 97.38 171 ASP A C 1
ATOM 1298 O O . ASP A 1 171 ? -12.611 -1.681 -5.198 1.00 97.38 171 ASP A O 1
ATOM 1302 N N . ARG A 1 172 ? -11.198 -3.409 -5.473 1.00 94.50 172 ARG A N 1
ATOM 1303 C CA . ARG A 1 172 ? -12.140 -4.335 -6.123 1.00 94.50 172 ARG A CA 1
ATOM 1304 C C . ARG A 1 172 ? -12.690 -5.417 -5.185 1.00 94.50 172 ARG A C 1
ATOM 1306 O O . ARG A 1 172 ? -13.491 -6.243 -5.615 1.00 94.50 172 ARG A O 1
ATOM 1313 N N . VAL A 1 173 ? -12.309 -5.389 -3.916 1.00 96.06 173 VAL A N 1
ATOM 1314 C CA . VAL A 1 173 ? -12.602 -6.382 -2.878 1.00 96.06 173 VAL A CA 1
ATOM 1315 C C . VAL A 1 173 ? -13.673 -5.864 -1.918 1.00 96.06 173 VAL A C 1
ATOM 1317 O O . VAL A 1 173 ? -14.617 -6.592 -1.580 1.00 96.06 173 VAL A O 1
ATOM 1320 N N . HIS A 1 174 ? -13.583 -4.595 -1.506 1.00 97.75 174 HIS A N 1
ATOM 1321 C CA . HIS A 1 174 ? -14.480 -4.013 -0.513 1.00 97.75 174 HIS A CA 1
ATOM 1322 C C . HIS A 1 174 ? -15.960 -4.119 -0.944 1.00 97.75 174 HIS A C 1
ATOM 1324 O O . HIS A 1 174 ? -16.303 -3.904 -2.117 1.00 97.75 174 HIS A O 1
ATOM 1330 N N . PRO A 1 175 ? -16.900 -4.424 -0.021 1.00 97.81 175 PRO A N 1
ATOM 1331 C CA . PRO A 1 175 ? -18.304 -4.661 -0.366 1.00 97.81 175 PRO A CA 1
ATOM 1332 C C . PRO A 1 175 ? -18.979 -3.527 -1.148 1.00 97.81 175 PRO A C 1
ATOM 1334 O O . PRO A 1 175 ? -19.879 -3.795 -1.948 1.00 97.81 175 PRO A O 1
ATOM 1337 N N . SER A 1 176 ? -18.559 -2.275 -0.929 1.00 98.31 176 SER A N 1
ATOM 1338 C CA . SER A 1 176 ? -19.096 -1.094 -1.621 1.00 98.31 176 SER A CA 1
ATOM 1339 C C . SER A 1 176 ? -18.577 -0.915 -3.053 1.00 98.31 176 SER A C 1
ATOM 1341 O O . SER A 1 176 ? -19.181 -0.165 -3.816 1.00 98.31 176 SER A O 1
ATOM 1343 N N . THR A 1 177 ? -17.483 -1.563 -3.449 1.00 98.31 177 THR A N 1
ATOM 1344 C CA . THR A 1 177 ? -16.819 -1.309 -4.741 1.00 98.31 177 THR A CA 1
ATOM 1345 C C . THR A 1 177 ? -16.673 -2.547 -5.618 1.00 98.31 177 THR A C 1
ATOM 1347 O O . THR A 1 177 ? -16.671 -2.412 -6.841 1.00 98.31 177 THR A O 1
ATOM 1350 N N . ARG A 1 178 ? -16.683 -3.757 -5.044 1.00 95.94 178 ARG A N 1
ATOM 1351 C CA . ARG A 1 178 ? -16.440 -5.027 -5.761 1.00 95.94 178 ARG A CA 1
ATOM 1352 C C . ARG A 1 178 ? -17.288 -5.310 -7.002 1.00 95.94 178 ARG A C 1
ATOM 1354 O O . ARG A 1 178 ? -16.889 -6.087 -7.861 1.00 95.94 178 ARG A O 1
ATOM 1361 N N . GLY A 1 179 ? -18.473 -4.710 -7.122 1.00 95.31 179 GLY A N 1
ATOM 1362 C CA . GLY A 1 179 ? -19.311 -4.870 -8.319 1.00 95.31 179 GLY A CA 1
ATOM 1363 C C . GLY A 1 179 ? -19.524 -3.588 -9.123 1.00 95.31 179 GLY A C 1
ATOM 1364 O O . GLY A 1 179 ? -20.416 -3.562 -9.963 1.00 95.31 179 GLY A O 1
ATOM 1365 N N . LEU A 1 180 ? -18.742 -2.537 -8.873 1.00 97.56 180 LEU A N 1
ATOM 1366 C CA . LEU A 1 180 ? -18.671 -1.374 -9.759 1.00 97.56 180 LEU A CA 1
ATOM 1367 C C . LEU A 1 180 ? -17.854 -1.719 -11.024 1.00 97.56 180 LEU A C 1
ATOM 1369 O O . LEU A 1 180 ? -17.145 -2.728 -11.033 1.00 97.56 180 LEU A O 1
ATOM 1373 N N . PRO A 1 181 ? -17.930 -0.939 -12.113 1.00 97.19 181 PRO A N 1
ATOM 1374 C CA . PRO A 1 181 ? -16.925 -0.985 -13.182 1.00 97.19 181 PRO A CA 1
ATOM 1375 C C . PRO A 1 181 ? -15.591 -0.367 -12.713 1.00 97.19 181 PRO A C 1
ATOM 1377 O O . PRO A 1 181 ? -15.595 0.413 -11.768 1.00 97.19 181 PRO A O 1
ATOM 1380 N N . GLN A 1 182 ? -14.465 -0.687 -13.367 1.00 97.12 182 GLN A N 1
ATOM 1381 C CA . GLN A 1 182 ? -13.153 -0.094 -13.031 1.00 97.12 182 GLN A CA 1
ATOM 1382 C C . GLN A 1 182 ? -13.116 1.423 -13.276 1.00 97.12 182 GLN A C 1
ATOM 1384 O O . GLN A 1 182 ? -12.534 2.158 -12.485 1.00 97.12 182 GLN A O 1
ATOM 1389 N N . LEU A 1 183 ? -13.793 1.885 -14.333 1.00 97.69 183 LEU A N 1
ATOM 1390 C CA . LEU A 1 183 ? -14.086 3.296 -14.571 1.00 97.69 183 LEU A CA 1
ATOM 1391 C C . LEU A 1 183 ? -15.591 3.516 -14.463 1.00 97.69 183 LEU A C 1
ATOM 1393 O O . LEU A 1 183 ? -16.372 3.005 -15.269 1.00 97.69 183 LEU A O 1
ATOM 1397 N N . TRP A 1 184 ? -16.000 4.265 -13.447 1.00 96.88 184 TRP A N 1
ATOM 1398 C CA . TRP A 1 184 ? -17.398 4.527 -13.147 1.00 96.88 184 TRP A CA 1
ATOM 1399 C C . TRP A 1 184 ? -17.781 5.961 -13.507 1.00 96.88 184 TRP A C 1
ATOM 1401 O O . TRP A 1 184 ? -17.414 6.918 -12.830 1.00 96.88 184 TRP A O 1
ATOM 1411 N N . GLU A 1 185 ? -18.535 6.098 -14.595 1.00 95.56 185 GLU A N 1
ATOM 1412 C CA . GLU A 1 185 ? -19.010 7.384 -15.108 1.00 95.56 185 GLU A CA 1
ATOM 1413 C C . GLU A 1 185 ? -20.241 7.887 -14.369 1.00 95.56 185 GLU A C 1
ATOM 1415 O O . GLU A 1 185 ? -21.243 7.175 -14.248 1.00 95.56 185 GLU A O 1
ATOM 1420 N N . ARG A 1 186 ? -20.182 9.142 -13.915 1.00 94.06 186 ARG A N 1
ATOM 1421 C CA . ARG A 1 186 ? -21.301 9.837 -13.269 1.00 94.06 186 ARG A CA 1
ATOM 1422 C C . ARG A 1 186 ? -21.217 11.340 -13.511 1.00 94.06 186 ARG A C 1
ATOM 1424 O O . ARG A 1 186 ? -20.165 11.869 -13.854 1.00 94.06 186 ARG A O 1
ATOM 1431 N N . THR A 1 187 ? -22.326 12.038 -13.290 1.00 94.69 187 THR A N 1
ATOM 1432 C CA . THR A 1 187 ? -22.323 13.489 -13.053 1.00 94.69 187 THR A CA 1
ATOM 1433 C C . THR A 1 187 ? -22.501 13.729 -11.567 1.00 94.69 187 THR A C 1
ATOM 1435 O O . THR A 1 187 ? -23.431 13.185 -10.976 1.00 94.69 187 THR A O 1
ATOM 1438 N N . GLU A 1 188 ? -21.608 14.512 -10.976 1.00 95.62 188 GLU A N 1
ATOM 1439 C CA . GLU A 1 188 ? -21.577 14.747 -9.533 1.00 95.62 188 GLU A CA 1
ATOM 1440 C C . GLU A 1 188 ? -20.972 16.124 -9.221 1.00 95.62 188 GLU A C 1
ATOM 1442 O O . GLU A 1 188 ? -20.388 16.785 -10.090 1.00 95.62 188 GLU A O 1
ATOM 1447 N N . GLU A 1 189 ? -21.138 16.570 -7.980 1.00 95.62 189 GLU A N 1
ATOM 1448 C CA . GLU A 1 189 ? -20.428 17.708 -7.404 1.00 95.62 189 GLU A CA 1
ATOM 1449 C C . GLU A 1 189 ? -19.092 17.245 -6.793 1.00 95.62 189 GLU A C 1
ATOM 1451 O O . GLU A 1 189 ? -19.033 16.708 -5.687 1.00 95.62 189 GLU A O 1
ATOM 1456 N N . TRP A 1 190 ? -18.001 17.422 -7.541 1.00 96.25 190 TRP A N 1
ATOM 1457 C CA . TRP A 1 190 ? -16.680 16.903 -7.175 1.00 96.25 190 TRP A CA 1
ATOM 1458 C C . TRP A 1 190 ? -16.007 17.734 -6.077 1.00 96.25 190 TRP A C 1
ATOM 1460 O O . TRP A 1 190 ? -15.605 18.870 -6.301 1.00 96.25 190 TRP A O 1
ATOM 1470 N N . TYR A 1 191 ? -15.864 17.179 -4.878 1.00 96.25 191 TYR A N 1
ATOM 1471 C CA . TYR A 1 191 ? -15.314 17.913 -3.738 1.00 96.25 191 TYR A CA 1
ATOM 1472 C C . TYR A 1 191 ? -13.796 18.051 -3.785 1.00 96.25 191 TYR A C 1
ATOM 1474 O O . TYR A 1 191 ? -13.083 17.092 -4.062 1.00 96.25 191 TYR A O 1
ATOM 1482 N N . ASN A 1 192 ? -13.312 19.236 -3.422 1.00 97.19 192 ASN A N 1
ATOM 1483 C CA . ASN A 1 192 ? -11.941 19.479 -3.004 1.00 97.19 192 ASN A CA 1
ATOM 1484 C C . ASN A 1 192 ? -11.842 19.425 -1.476 1.00 97.19 192 ASN A C 1
ATOM 1486 O O . ASN A 1 192 ? -12.762 19.819 -0.748 1.00 97.19 192 ASN A O 1
ATOM 1490 N N . TRP A 1 193 ? -10.693 18.963 -0.996 1.00 95.88 193 TRP A N 1
ATOM 1491 C CA . TRP A 1 193 ? -10.421 18.743 0.420 1.00 95.88 193 TRP A CA 1
ATOM 1492 C C . TRP A 1 193 ? -9.485 19.818 0.967 1.00 95.88 193 TRP A C 1
ATOM 1494 O O . TRP A 1 193 ? -8.564 20.247 0.275 1.00 95.88 193 TRP A O 1
ATOM 1504 N N . GLN A 1 194 ? -9.662 20.210 2.232 1.00 94.81 194 GLN A N 1
ATOM 1505 C CA . GLN A 1 194 ? -8.691 21.087 2.906 1.00 94.81 194 GLN A CA 1
ATOM 1506 C C . GLN A 1 194 ? -7.318 20.411 3.043 1.00 94.81 194 GLN A C 1
ATOM 1508 O O . GLN A 1 194 ? -6.283 21.071 2.986 1.00 94.81 194 GLN A O 1
ATOM 1513 N N . ALA A 1 195 ? -7.325 19.089 3.219 1.00 93.12 195 ALA A N 1
ATOM 1514 C CA . ALA A 1 195 ? -6.164 18.216 3.163 1.00 93.12 195 ALA A CA 1
ATOM 1515 C C . ALA A 1 195 ? -6.582 16.895 2.506 1.00 93.12 195 ALA A C 1
ATOM 1517 O O . ALA A 1 195 ? -7.664 16.384 2.802 1.00 93.12 195 ALA A O 1
ATOM 1518 N N . ALA A 1 196 ? -5.741 16.357 1.621 1.00 92.19 196 ALA A N 1
ATOM 1519 C CA . ALA A 1 196 ? -6.005 15.074 0.978 1.00 92.19 196 ALA A CA 1
ATOM 1520 C C . ALA A 1 196 ? -6.026 13.942 2.029 1.00 92.19 196 ALA A C 1
ATOM 1522 O O . ALA A 1 196 ? -5.131 13.895 2.879 1.00 92.19 196 ALA A O 1
ATOM 1523 N N . PRO A 1 197 ? -7.019 13.035 1.994 1.00 94.50 197 PRO A N 1
ATOM 1524 C CA . PRO A 1 197 ? -7.115 11.943 2.962 1.00 94.50 197 PRO A CA 1
ATOM 1525 C C . PRO A 1 197 ? -6.167 10.771 2.644 1.00 94.50 197 PRO A C 1
ATOM 1527 O O . PRO A 1 197 ? -5.917 9.934 3.512 1.00 94.50 197 PRO A O 1
ATOM 1530 N N . ASN A 1 198 ? -5.622 10.712 1.423 1.00 94.06 198 ASN A N 1
ATOM 1531 C CA . ASN A 1 198 ? -4.682 9.693 0.955 1.00 94.06 198 ASN A CA 1
ATOM 1532 C C . ASN A 1 198 ? -3.559 9.425 1.971 1.00 94.06 198 ASN A C 1
ATOM 1534 O O . ASN A 1 198 ? -2.952 10.349 2.512 1.00 94.06 198 ASN A O 1
ATOM 1538 N N . GLY A 1 199 ? -3.297 8.144 2.238 1.00 93.94 199 GLY A N 1
ATOM 1539 C CA . GLY A 1 199 ? -2.293 7.705 3.207 1.00 93.94 199 GLY A CA 1
ATOM 1540 C C . GLY A 1 199 ? -2.766 7.648 4.662 1.00 93.94 199 GLY A C 1
ATOM 1541 O O . GLY A 1 199 ? -2.129 6.954 5.454 1.00 93.94 199 GLY A O 1
ATOM 1542 N N . ASN A 1 200 ? -3.870 8.319 5.013 1.00 94.12 200 ASN A N 1
ATOM 1543 C CA . ASN A 1 200 ? -4.462 8.302 6.361 1.00 94.12 200 ASN A CA 1
ATOM 1544 C C . ASN A 1 200 ? -5.764 7.495 6.449 1.00 94.12 200 ASN A C 1
ATOM 1546 O O . ASN A 1 200 ? -6.229 7.225 7.549 1.00 94.12 200 ASN A O 1
ATOM 1550 N N . VAL A 1 201 ? -6.350 7.140 5.305 1.00 96.75 201 VAL A N 1
ATOM 1551 C CA . VAL A 1 201 ? -7.543 6.291 5.196 1.00 96.75 201 VAL A CA 1
ATOM 1552 C C . VAL A 1 201 ? -7.327 5.227 4.126 1.00 96.75 201 VAL A C 1
ATOM 1554 O O . VAL A 1 201 ? -6.468 5.379 3.244 1.00 96.75 201 VAL A O 1
ATOM 1557 N N . HIS A 1 202 ? -8.158 4.186 4.140 1.00 97.62 202 HIS A N 1
ATOM 1558 C CA . HIS A 1 202 ? -8.231 3.269 3.020 1.00 97.62 202 HIS A CA 1
ATOM 1559 C C . HIS A 1 202 ? -9.083 3.829 1.872 1.00 97.62 202 HIS A C 1
ATOM 1561 O O . HIS A 1 202 ? -10.313 3.815 1.925 1.00 97.62 202 HIS A O 1
ATOM 1567 N N . VAL A 1 203 ? -8.431 4.345 0.830 1.00 98.12 203 VAL A N 1
ATOM 1568 C CA . VAL A 1 203 ? -9.076 4.897 -0.364 1.00 98.12 203 VAL A CA 1
ATOM 1569 C C . VAL A 1 203 ? -9.610 3.755 -1.221 1.00 98.12 203 VAL A C 1
ATOM 1571 O O . VAL A 1 203 ? -8.862 2.899 -1.680 1.00 98.12 203 VAL A O 1
ATOM 1574 N N . LEU A 1 204 ? -10.919 3.777 -1.456 1.00 98.50 204 LEU A N 1
ATOM 1575 C CA . LEU A 1 204 ? -11.624 2.765 -2.241 1.00 98.50 204 LEU A CA 1
ATOM 1576 C C . LEU A 1 204 ? -11.745 3.184 -3.709 1.00 98.50 204 LEU A C 1
ATOM 1578 O O . LEU A 1 204 ? -11.706 2.352 -4.617 1.00 98.50 204 LEU A O 1
ATOM 1582 N N . THR A 1 205 ? -11.930 4.486 -3.943 1.00 98.44 205 THR A N 1
ATOM 1583 C CA . THR A 1 205 ? -12.096 5.061 -5.281 1.00 98.44 205 THR A CA 1
ATOM 1584 C C . THR A 1 205 ? -11.534 6.478 -5.361 1.00 98.44 205 THR A C 1
ATOM 1586 O O . THR A 1 205 ? -11.714 7.245 -4.409 1.00 98.44 205 THR A O 1
ATOM 1589 N N . GLU A 1 206 ? -11.032 6.874 -6.527 1.00 97.56 206 GLU A N 1
ATOM 1590 C CA . GLU A 1 206 ? -10.542 8.229 -6.826 1.00 97.56 206 GLU A CA 1
ATOM 1591 C C . GLU A 1 206 ? -11.258 8.843 -8.029 1.00 97.56 206 GLU A C 1
ATOM 1593 O O . GLU A 1 206 ? -11.814 8.138 -8.863 1.00 97.56 206 GLU A O 1
ATOM 1598 N N . LEU A 1 207 ? -11.295 10.171 -8.114 1.00 96.69 207 LEU A N 1
ATOM 1599 C CA . LEU A 1 207 ? -11.729 10.867 -9.322 1.00 96.69 207 LEU A CA 1
ATOM 1600 C C . LEU A 1 207 ? -10.570 10.905 -10.323 1.00 96.69 207 LEU A C 1
ATOM 1602 O O . LEU A 1 207 ? -9.496 11.393 -9.987 1.00 96.69 207 LEU A O 1
ATOM 1606 N N . ARG A 1 208 ? -10.813 10.492 -11.571 1.00 95.25 208 ARG A N 1
ATOM 1607 C CA . ARG A 1 208 ? -9.842 10.622 -12.661 1.00 95.25 208 ARG A CA 1
ATOM 1608 C C . ARG A 1 208 ? -9.657 12.088 -13.036 1.00 95.25 208 ARG A C 1
ATOM 1610 O O . ARG A 1 208 ? -10.436 12.662 -13.802 1.00 95.25 208 ARG A O 1
ATOM 1617 N N . THR A 1 209 ? -8.621 12.709 -12.490 1.00 93.31 209 THR A N 1
ATOM 1618 C CA . THR A 1 209 ? -8.394 14.157 -12.615 1.00 93.31 209 THR A CA 1
ATOM 1619 C C . THR A 1 209 ? -8.004 14.596 -14.029 1.00 93.31 209 THR A C 1
ATOM 1621 O O . THR A 1 209 ? -8.258 15.741 -14.401 1.00 93.31 209 THR A O 1
ATOM 1624 N N . THR A 1 210 ? -7.480 13.685 -14.855 1.00 91.12 210 THR A N 1
ATOM 1625 C CA . THR A 1 210 ? -7.088 13.946 -16.253 1.00 91.12 210 THR A CA 1
ATOM 1626 C C . THR A 1 210 ? -8.268 14.157 -17.208 1.00 91.12 210 THR A C 1
ATOM 1628 O O . THR A 1 210 ? -8.099 14.772 -18.259 1.00 91.12 210 THR A O 1
ATOM 1631 N N . ASP A 1 211 ? -9.478 13.713 -16.855 1.00 90.19 211 ASP A N 1
ATOM 1632 C CA . ASP A 1 211 ? -10.645 13.832 -17.737 1.00 90.19 211 ASP A CA 1
ATOM 1633 C C . ASP A 1 211 ? -11.260 15.237 -17.757 1.00 90.19 211 ASP A C 1
ATOM 1635 O O . ASP A 1 211 ? -11.736 15.705 -18.794 1.00 90.19 211 ASP A O 1
ATOM 1639 N N . ASN A 1 212 ? -11.311 15.903 -16.599 1.00 86.12 212 ASN A N 1
ATOM 1640 C CA . ASN A 1 212 ? -11.904 17.233 -16.448 1.00 86.12 212 ASN A CA 1
ATOM 1641 C C . ASN A 1 212 ? -11.280 17.983 -15.253 1.00 86.12 212 ASN A C 1
ATOM 1643 O O . ASN A 1 212 ? -11.935 18.149 -14.221 1.00 86.12 212 ASN A O 1
ATOM 1647 N N . PRO A 1 213 ? -10.016 18.433 -15.373 1.00 87.44 213 PRO A N 1
ATOM 1648 C CA . PRO A 1 213 ? -9.237 18.958 -14.245 1.00 87.44 213 PRO A CA 1
ATOM 1649 C C . PRO A 1 213 ? -9.698 20.332 -13.734 1.00 87.44 213 PRO A C 1
ATOM 1651 O O . PRO A 1 213 ? -9.265 20.783 -12.674 1.00 87.44 213 PRO A O 1
ATOM 1654 N N . GLU A 1 214 ? -10.538 21.052 -14.484 1.00 91.44 214 GLU A N 1
ATOM 1655 C CA . GLU A 1 214 ? -10.884 22.438 -14.166 1.00 91.44 214 GLU A CA 1
ATOM 1656 C C . GLU A 1 214 ? -11.605 22.555 -12.810 1.00 91.44 214 GLU A C 1
ATOM 1658 O O . GLU A 1 214 ? -12.698 22.027 -12.602 1.00 91.44 214 GLU A O 1
ATOM 1663 N N . GLY A 1 215 ? -10.999 23.329 -11.906 1.00 91.25 215 GLY A N 1
ATOM 1664 C CA . GLY A 1 215 ? -11.527 23.604 -10.571 1.00 91.25 215 GLY A CA 1
ATOM 1665 C C . GLY A 1 215 ? -11.264 22.500 -9.545 1.00 91.25 215 GLY A C 1
ATOM 1666 O O . GLY A 1 215 ? -11.714 22.640 -8.412 1.00 91.25 215 GLY A O 1
ATOM 1667 N N . LEU A 1 216 ? -10.518 21.448 -9.896 1.00 92.88 216 LEU A N 1
ATOM 1668 C CA . LEU A 1 216 ? -9.981 20.480 -8.939 1.00 92.88 216 LEU A CA 1
ATOM 1669 C C . LEU A 1 216 ? -8.645 20.988 -8.379 1.00 92.88 216 LEU A C 1
ATOM 1671 O O . LEU A 1 216 ? -7.785 21.459 -9.122 1.00 92.88 216 LEU A O 1
ATOM 1675 N N . THR A 1 217 ? -8.472 20.918 -7.060 1.00 89.75 217 THR A N 1
ATOM 1676 C CA . THR A 1 217 ? -7.296 21.462 -6.354 1.00 89.75 217 THR A CA 1
ATOM 1677 C C . THR A 1 217 ? -6.609 20.451 -5.434 1.00 89.75 217 THR A C 1
ATOM 1679 O O . THR A 1 217 ? -5.633 20.807 -4.779 1.00 89.75 217 THR A O 1
ATOM 1682 N N . GLY A 1 218 ? -7.097 19.206 -5.371 1.00 79.38 218 GLY A N 1
ATOM 1683 C CA . GLY A 1 218 ? -6.591 18.153 -4.477 1.00 79.38 218 GLY A CA 1
ATOM 1684 C C . GLY A 1 218 ? -5.317 17.440 -4.945 1.00 79.38 218 GLY A C 1
ATOM 1685 O O . GLY A 1 218 ? -4.780 16.629 -4.199 1.00 79.38 218 GLY A O 1
ATOM 1686 N N . GLY A 1 219 ? -4.805 17.765 -6.136 1.00 89.25 219 GLY A N 1
ATOM 1687 C CA . GLY A 1 219 ? -3.741 16.996 -6.788 1.00 89.25 219 GLY A CA 1
ATOM 1688 C C . GLY A 1 219 ? -4.301 15.825 -7.607 1.00 89.25 219 GLY A C 1
ATOM 1689 O O . GLY A 1 219 ? -5.515 15.734 -7.766 1.00 89.25 219 GLY A O 1
ATOM 1690 N N . PRO A 1 220 ? -3.432 14.977 -8.182 1.00 91.12 220 PRO A N 1
ATOM 1691 C CA . PRO A 1 220 ? -3.857 13.935 -9.114 1.00 91.12 220 PRO A CA 1
ATOM 1692 C C . PRO A 1 220 ? -4.474 12.704 -8.431 1.00 91.12 220 PRO A C 1
ATOM 1694 O O . PRO A 1 220 ? -5.459 12.175 -8.933 1.00 91.12 220 PRO A O 1
ATOM 1697 N N . GLU A 1 221 ? -3.968 12.318 -7.254 1.00 94.25 221 GLU A N 1
ATOM 1698 C CA . GLU A 1 221 ? -4.577 11.295 -6.391 1.00 94.25 221 GLU A CA 1
ATOM 1699 C C . GLU A 1 221 ? -5.722 11.937 -5.596 1.00 94.25 221 GLU A C 1
ATOM 1701 O O . GLU A 1 221 ? -5.513 12.561 -4.551 1.00 94.25 221 GLU A O 1
ATOM 1706 N N . HIS A 1 222 ? -6.936 11.862 -6.146 1.00 96.19 222 HIS A N 1
ATOM 1707 C CA . HIS A 1 222 ? -8.084 12.638 -5.676 1.00 96.19 222 HIS A CA 1
ATOM 1708 C C . HIS A 1 222 ? -9.175 11.728 -5.108 1.00 96.19 222 HIS A C 1
ATOM 1710 O O . HIS A 1 222 ? -10.145 11.382 -5.787 1.00 96.19 222 HIS A O 1
ATOM 1716 N N . ALA A 1 223 ? -9.022 11.340 -3.839 1.00 97.12 223 ALA A N 1
ATOM 1717 C CA . ALA A 1 223 ? -9.956 10.460 -3.136 1.00 97.12 223 ALA A CA 1
ATOM 1718 C C . ALA A 1 223 ? -11.425 10.895 -3.276 1.00 97.12 223 ALA A C 1
ATOM 1720 O O . ALA A 1 223 ? -11.784 12.045 -3.020 1.00 97.12 223 ALA A O 1
ATOM 1721 N N . HIS A 1 224 ? -12.278 9.936 -3.643 1.00 97.19 224 HIS A N 1
ATOM 1722 C CA . HIS A 1 224 ? -13.725 10.103 -3.803 1.00 97.19 224 HIS A CA 1
ATOM 1723 C C . HIS A 1 224 ? -14.523 9.320 -2.745 1.00 97.19 224 HIS A C 1
ATOM 1725 O O . HIS A 1 224 ? -15.538 9.806 -2.241 1.00 97.19 224 HIS A O 1
ATOM 1731 N N . SER A 1 225 ? -14.082 8.107 -2.398 1.00 98.62 225 SER A N 1
ATOM 1732 C CA . SER A 1 225 ? -14.680 7.302 -1.328 1.00 98.62 225 SER A CA 1
ATOM 1733 C C . SER A 1 225 ? -13.610 6.500 -0.600 1.00 98.62 225 SER A C 1
ATOM 1735 O O . SER A 1 225 ? -12.592 6.135 -1.194 1.00 98.62 225 SER A O 1
ATOM 1737 N N . TRP A 1 226 ? -13.825 6.256 0.689 1.00 98.69 226 TRP A N 1
ATOM 1738 C CA . TRP A 1 226 ? -12.856 5.586 1.549 1.00 98.69 226 TRP A CA 1
ATOM 1739 C C . TRP A 1 226 ? -13.520 4.923 2.754 1.00 98.69 226 TRP A C 1
ATOM 1741 O O . TRP A 1 226 ? -14.679 5.194 3.090 1.00 98.69 226 TRP A O 1
ATOM 1751 N N . CYS A 1 227 ? -12.761 4.061 3.415 1.00 98.06 227 CYS A N 1
ATOM 1752 C CA . CYS A 1 227 ? -13.083 3.509 4.717 1.00 98.06 227 CYS A CA 1
ATOM 1753 C C . CYS A 1 227 ? -11.880 3.591 5.659 1.00 98.06 227 CYS A C 1
ATOM 1755 O O . CYS A 1 227 ? -10.750 3.782 5.224 1.00 98.06 227 CYS A O 1
ATOM 1757 N N . GLN A 1 228 ? -12.135 3.478 6.958 1.00 96.69 228 GLN A N 1
ATOM 1758 C CA . GLN A 1 228 ? -11.106 3.410 7.996 1.00 96.69 228 GLN A CA 1
ATOM 1759 C C . GLN A 1 228 ? -11.690 2.811 9.278 1.00 96.69 228 GLN A C 1
ATOM 1761 O O . GLN A 1 228 ? -12.907 2.849 9.507 1.00 96.69 228 GLN A O 1
ATOM 1766 N N . VAL A 1 229 ? -10.821 2.304 10.148 1.00 94.50 229 VAL A N 1
ATOM 1767 C CA . VAL A 1 229 ? -11.168 2.076 11.554 1.00 94.50 229 VAL A CA 1
ATOM 1768 C C . VAL A 1 229 ? -10.687 3.276 12.359 1.00 94.50 229 VAL A C 1
ATOM 1770 O O . VAL A 1 229 ? -9.489 3.508 12.482 1.00 94.50 229 VAL A O 1
ATOM 1773 N N . TYR A 1 230 ? -11.624 4.032 12.928 1.00 94.06 230 TYR A N 1
ATOM 1774 C CA . TYR A 1 230 ? -11.329 5.254 13.668 1.00 94.06 230 TYR A CA 1
ATOM 1775 C C . TYR A 1 230 ? -11.877 5.166 15.087 1.00 94.06 230 TYR A C 1
ATOM 1777 O O . TYR A 1 230 ? -13.077 4.976 15.279 1.00 94.06 230 TYR A O 1
ATOM 1785 N N . ASP A 1 231 ? -10.989 5.321 16.073 1.00 90.00 231 ASP A N 1
ATOM 1786 C CA . ASP A 1 231 ? -11.333 5.350 17.501 1.00 90.00 231 ASP A CA 1
ATOM 1787 C C . ASP A 1 231 ? -12.245 4.176 17.909 1.00 90.00 231 ASP A C 1
ATOM 1789 O O . ASP A 1 231 ? -13.263 4.369 18.556 1.00 90.00 231 ASP A O 1
ATOM 1793 N N . GLY A 1 232 ? -11.926 2.961 17.443 1.00 85.00 232 GLY A N 1
ATOM 1794 C CA . GLY A 1 232 ? -12.673 1.725 17.721 1.00 85.00 232 GLY A CA 1
ATOM 1795 C C . GLY A 1 232 ? -13.839 1.416 16.771 1.00 85.00 232 GLY A C 1
ATOM 1796 O O . GLY A 1 232 ? -14.225 0.252 16.658 1.00 85.00 232 GLY A O 1
ATOM 1797 N N . GLY A 1 233 ? -14.373 2.397 16.041 1.00 91.38 233 GLY A N 1
ATOM 1798 C CA . GLY A 1 233 ? -15.516 2.212 15.141 1.00 91.38 233 GLY A CA 1
ATOM 1799 C C . GLY A 1 233 ? -15.134 2.106 13.664 1.00 91.38 233 GLY A C 1
ATOM 1800 O O . GLY A 1 233 ? -14.073 2.555 13.232 1.00 91.38 233 GLY A O 1
ATOM 1801 N N . ARG A 1 234 ? -16.025 1.519 12.859 1.00 96.69 234 ARG A N 1
ATOM 1802 C CA . ARG A 1 234 ? -15.888 1.460 11.394 1.00 96.69 234 ARG A CA 1
ATOM 1803 C C . ARG A 1 234 ? -16.461 2.725 10.770 1.00 96.69 234 ARG A C 1
ATOM 1805 O O . ARG A 1 234 ? -17.631 3.025 10.987 1.00 96.69 234 ARG A O 1
ATOM 1812 N N . SER A 1 235 ? -15.674 3.431 9.969 1.00 98.19 235 SER A N 1
ATOM 1813 C CA . SER A 1 235 ? -16.102 4.636 9.258 1.00 98.19 235 SER A CA 1
ATOM 1814 C C . SER A 1 235 ? -16.001 4.437 7.755 1.00 98.19 235 SER A C 1
ATOM 1816 O O . SER A 1 235 ? -14.955 4.042 7.248 1.00 98.19 235 SER A O 1
ATOM 1818 N N . TRP A 1 236 ? -17.094 4.701 7.046 1.00 98.81 236 TRP A N 1
ATOM 1819 C CA . TRP A 1 236 ? -17.159 4.676 5.590 1.00 98.81 236 TRP A CA 1
ATOM 1820 C C . TRP A 1 236 ? -17.695 6.008 5.064 1.00 98.81 236 TRP A C 1
ATOM 1822 O O . TRP A 1 236 ? -18.648 6.567 5.610 1.00 98.81 236 TRP A O 1
ATOM 1832 N N . TYR A 1 237 ? -17.112 6.520 3.986 1.00 98.88 237 TYR A N 1
ATOM 1833 C CA . TYR A 1 237 ? -17.534 7.776 3.379 1.00 98.88 237 TYR A CA 1
ATOM 1834 C C . TYR A 1 237 ? -17.557 7.695 1.852 1.00 98.88 237 TYR A C 1
ATOM 1836 O O . TYR A 1 237 ? -16.698 7.068 1.231 1.00 98.88 237 TYR A O 1
ATOM 1844 N N . THR A 1 238 ? -18.524 8.387 1.246 1.00 98.75 238 THR A N 1
ATOM 1845 C CA . THR A 1 238 ? -18.569 8.645 -0.197 1.00 98.75 238 THR A CA 1
ATOM 1846 C C . THR A 1 238 ? -18.904 10.109 -0.465 1.00 98.75 238 THR A C 1
ATOM 1848 O O . THR A 1 238 ? -19.826 10.661 0.141 1.00 98.75 238 THR A O 1
ATOM 1851 N N . ALA A 1 239 ? -18.179 10.741 -1.391 1.00 97.81 239 ALA A N 1
ATOM 1852 C CA . ALA A 1 239 ? -18.463 12.105 -1.836 1.00 97.81 239 ALA A CA 1
ATOM 1853 C C . ALA A 1 239 ? -19.692 12.190 -2.761 1.00 97.81 239 ALA A C 1
ATOM 1855 O O . ALA A 1 239 ? -20.198 13.282 -3.006 1.00 97.81 239 ALA A O 1
ATOM 1856 N N . SER A 1 240 ? -20.202 11.053 -3.244 1.00 97.56 240 SER A N 1
ATOM 1857 C CA . SER A 1 240 ? -21.397 10.984 -4.090 1.00 97.56 240 SER A CA 1
ATOM 1858 C C . SER A 1 240 ? -22.701 11.207 -3.313 1.00 97.56 240 SER A C 1
ATOM 1860 O O . SER A 1 240 ? -22.827 10.830 -2.144 1.00 97.56 240 SER A O 1
ATOM 1862 N N . GLY A 1 241 ? -23.719 11.733 -3.999 1.00 96.75 241 GLY A N 1
ATOM 1863 C CA . GLY A 1 241 ? -25.074 11.908 -3.469 1.00 96.75 241 GLY A CA 1
ATOM 1864 C C . GLY A 1 241 ? -25.573 13.354 -3.408 1.00 96.75 241 GLY A C 1
ATOM 1865 O O . GLY A 1 241 ? -26.531 13.605 -2.668 1.00 96.75 241 GLY A O 1
ATOM 1866 N N . HIS A 1 242 ? -24.966 14.279 -4.167 1.00 97.38 242 HIS A N 1
ATOM 1867 C CA . HIS A 1 242 ? -25.427 15.670 -4.268 1.00 97.38 242 HIS A CA 1
ATOM 1868 C C . HIS A 1 242 ? -26.845 15.749 -4.840 1.00 97.38 242 HIS A C 1
ATOM 1870 O O . HIS A 1 242 ? -27.731 16.347 -4.233 1.00 97.38 242 HIS A O 1
ATOM 1876 N N . ASP A 1 243 ? -27.075 15.122 -6.001 1.00 96.62 243 ASP A N 1
ATOM 1877 C CA . ASP A 1 243 ? -28.354 15.173 -6.710 1.00 96.62 243 ASP A CA 1
ATOM 1878 C C . ASP A 1 243 ? -29.285 14.025 -6.290 1.00 96.62 243 ASP A C 1
ATOM 1880 O O . ASP A 1 243 ? -28.872 12.879 -6.097 1.00 96.62 243 ASP A O 1
ATOM 1884 N N . GLY A 1 244 ? -30.585 14.311 -6.171 1.00 96.62 244 GLY A N 1
ATOM 1885 C CA . GLY A 1 244 ? -31.577 13.310 -5.773 1.00 96.62 244 GLY A CA 1
ATOM 1886 C C . GLY A 1 244 ? -31.691 12.129 -6.747 1.00 96.62 244 GLY A C 1
ATOM 1887 O O . GLY A 1 244 ? -32.017 11.019 -6.320 1.00 96.62 244 GLY A O 1
ATOM 1888 N N . SER A 1 245 ? -31.403 12.339 -8.036 1.00 96.62 245 SER A N 1
ATOM 1889 C CA . SER A 1 245 ? -31.433 11.290 -9.061 1.00 96.62 245 SER A CA 1
ATOM 1890 C C . SER A 1 245 ? -30.343 10.234 -8.874 1.00 96.62 245 SER A C 1
ATOM 1892 O O . SER A 1 245 ? -30.581 9.077 -9.231 1.00 96.62 245 SER A O 1
ATOM 1894 N N . ALA A 1 246 ? -29.227 10.569 -8.210 1.00 95.75 246 ALA A N 1
ATOM 1895 C CA . ALA A 1 246 ? -28.154 9.621 -7.911 1.00 95.75 246 ALA A CA 1
ATOM 1896 C C . ALA A 1 246 ? -28.685 8.388 -7.167 1.00 95.75 246 ALA A C 1
ATOM 1898 O O . ALA A 1 246 ? -28.356 7.248 -7.491 1.00 95.75 246 ALA A O 1
ATOM 1899 N N . PHE A 1 247 ? -29.603 8.594 -6.220 1.00 98.12 247 PHE A N 1
ATOM 1900 C CA . PHE A 1 247 ? -30.198 7.536 -5.399 1.00 98.12 247 PHE A CA 1
ATOM 1901 C C . PHE A 1 247 ? -31.125 6.572 -6.165 1.00 98.12 247 PHE A C 1
ATOM 1903 O O . PHE A 1 247 ? -31.540 5.546 -5.614 1.00 98.12 247 PHE A O 1
ATOM 1910 N N . ALA A 1 248 ? -31.448 6.864 -7.429 1.00 97.00 248 ALA A N 1
ATOM 1911 C CA . ALA A 1 248 ? -32.138 5.940 -8.325 1.00 97.00 248 ALA A CA 1
ATOM 1912 C C . ALA A 1 248 ? -31.169 5.039 -9.112 1.00 97.00 248 ALA A C 1
ATOM 1914 O O . ALA A 1 248 ? -31.596 4.015 -9.649 1.00 97.00 248 ALA A O 1
ATOM 1915 N N . GLU A 1 249 ? -29.880 5.381 -9.168 1.00 97.50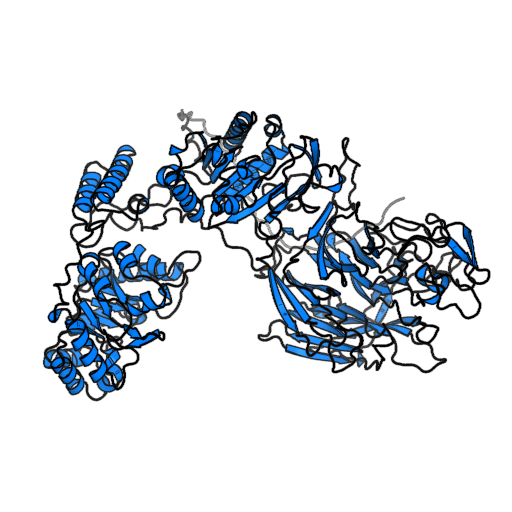 249 GLU A N 1
ATOM 1916 C CA . GLU A 1 249 ? -28.898 4.671 -9.980 1.00 97.50 249 GLU A CA 1
ATOM 1917 C C . GLU A 1 249 ? -28.509 3.317 -9.364 1.00 97.50 249 GLU A C 1
ATOM 1919 O O . GLU A 1 249 ? -28.104 3.261 -8.198 1.00 97.50 249 GLU A O 1
ATOM 1924 N N . PRO A 1 250 ? -28.572 2.207 -10.127 1.00 97.56 250 PRO A N 1
ATOM 1925 C CA . PRO A 1 250 ? -28.286 0.876 -9.593 1.00 97.56 250 PRO A CA 1
ATOM 1926 C C . PRO A 1 250 ? -26.891 0.740 -8.968 1.00 97.56 250 PRO A C 1
ATOM 1928 O O . PRO A 1 250 ? -26.771 0.209 -7.865 1.00 97.56 250 PRO A O 1
ATOM 1931 N N . LEU A 1 251 ? -25.855 1.260 -9.637 1.00 97.88 251 LEU A N 1
ATOM 1932 C CA . LEU A 1 251 ? -24.470 1.168 -9.163 1.00 97.88 251 LEU A CA 1
ATOM 1933 C C . LEU A 1 251 ? -24.242 1.989 -7.886 1.00 97.88 251 LEU A C 1
ATOM 1935 O O . LEU A 1 251 ? -23.602 1.503 -6.957 1.00 97.88 251 LEU A O 1
ATOM 1939 N N . PHE A 1 252 ? -24.831 3.185 -7.773 1.00 98.50 252 PHE A N 1
ATOM 1940 C CA . PHE A 1 252 ? -24.717 3.974 -6.541 1.00 98.50 252 PHE A CA 1
ATOM 1941 C C . PHE A 1 252 ? -25.456 3.322 -5.376 1.00 98.50 252 PHE A C 1
ATOM 1943 O O . PHE A 1 252 ? -24.943 3.267 -4.264 1.00 98.50 252 PHE A O 1
ATOM 1950 N N . ARG A 1 253 ? -26.640 2.751 -5.622 1.00 98.50 253 ARG A N 1
ATOM 1951 C CA . ARG A 1 253 ? -27.383 2.007 -4.594 1.00 98.50 253 ARG A CA 1
ATOM 1952 C C . ARG A 1 253 ? -26.617 0.788 -4.090 1.00 98.50 253 ARG A C 1
ATOM 1954 O O . ARG A 1 253 ? -26.681 0.492 -2.900 1.00 98.50 253 ARG A O 1
ATOM 1961 N N . GLN A 1 254 ? -25.901 0.098 -4.975 1.00 98.38 254 GLN A N 1
ATOM 1962 C CA . GLN A 1 254 ? -25.007 -0.989 -4.594 1.00 98.38 254 GLN A CA 1
ATOM 1963 C C . GLN A 1 254 ? -23.828 -0.480 -3.752 1.00 98.38 254 GLN A C 1
ATOM 1965 O O . GLN A 1 254 ? -23.527 -1.079 -2.721 1.00 98.38 254 GLN A O 1
ATOM 1970 N N . HIS A 1 255 ? -23.205 0.632 -4.152 1.00 98.75 255 HIS A N 1
ATOM 1971 C CA . HIS A 1 255 ? -22.118 1.261 -3.401 1.00 98.75 255 HIS A CA 1
ATOM 1972 C C . HIS A 1 255 ? -22.556 1.665 -1.987 1.00 98.75 255 HIS A C 1
ATOM 1974 O O . HIS A 1 255 ? -21.901 1.305 -1.009 1.00 98.75 255 HIS A O 1
ATOM 1980 N N . LEU A 1 256 ? -23.723 2.309 -1.869 1.00 98.69 256 LEU A N 1
ATOM 1981 C CA . LEU A 1 256 ? -24.347 2.650 -0.590 1.00 98.69 256 LEU A CA 1
ATOM 1982 C C . LEU A 1 256 ? -24.615 1.412 0.269 1.00 98.69 256 LEU A C 1
ATOM 1984 O O . LEU A 1 256 ? -24.293 1.414 1.453 1.00 98.69 256 LEU A O 1
ATOM 1988 N N . LEU A 1 257 ? -25.201 0.358 -0.310 1.00 98.75 257 LEU A N 1
ATOM 1989 C CA . LEU A 1 257 ? -25.494 -0.873 0.422 1.00 98.75 257 LEU A CA 1
ATOM 1990 C C . LEU A 1 257 ? -24.220 -1.483 1.009 1.00 98.75 257 LEU A C 1
ATOM 1992 O O . LEU A 1 257 ? -24.182 -1.741 2.207 1.00 98.75 257 LEU A O 1
ATOM 1996 N N . GLY A 1 258 ? -23.188 -1.682 0.186 1.00 98.44 258 GLY A N 1
ATOM 1997 C CA . GLY A 1 258 ? -21.942 -2.296 0.637 1.00 98.44 258 GLY A CA 1
ATOM 1998 C C . GLY A 1 258 ? -21.214 -1.453 1.686 1.00 98.44 258 GLY A C 1
ATOM 1999 O O . GLY A 1 258 ? -20.692 -2.006 2.649 1.00 98.44 258 GLY A O 1
ATOM 2000 N N . GLY A 1 259 ? -21.240 -0.123 1.547 1.00 98.56 259 GLY A N 1
ATOM 2001 C CA . GLY A 1 259 ? -20.663 0.798 2.529 1.00 98.56 259 GLY A CA 1
ATOM 2002 C C . GLY A 1 259 ? -21.377 0.744 3.878 1.00 98.56 259 GLY A C 1
ATOM 2003 O O . GLY A 1 259 ? -20.738 0.638 4.921 1.00 98.56 259 GLY A O 1
ATOM 2004 N N . ILE A 1 260 ? -22.715 0.736 3.859 1.00 98.69 260 ILE A N 1
ATOM 2005 C CA . ILE A 1 260 ? -23.547 0.621 5.064 1.00 98.69 260 ILE A CA 1
ATOM 2006 C C . ILE A 1 260 ? -23.379 -0.755 5.725 1.00 98.69 260 ILE A C 1
ATOM 2008 O O . ILE A 1 260 ? -23.247 -0.827 6.945 1.00 98.69 260 ILE A O 1
ATOM 2012 N N . GLU A 1 261 ? -23.378 -1.843 4.947 1.00 98.06 261 GLU A N 1
ATOM 2013 C CA . GLU A 1 261 ? -23.176 -3.199 5.474 1.00 98.06 261 GLU A CA 1
ATOM 2014 C C . GLU A 1 261 ? -21.796 -3.345 6.124 1.00 98.06 261 GLU A C 1
ATOM 2016 O O . GLU A 1 261 ? -21.699 -3.934 7.201 1.00 98.06 261 GLU A O 1
ATOM 2021 N N . TRP A 1 262 ? -20.743 -2.789 5.516 1.00 97.44 262 TRP A N 1
ATOM 2022 C CA . TRP A 1 262 ? -19.404 -2.807 6.102 1.00 97.44 262 TRP A CA 1
ATOM 2023 C C . TRP A 1 262 ? -19.323 -1.946 7.369 1.00 97.44 262 TRP A C 1
ATOM 2025 O O . TRP A 1 262 ? -18.868 -2.434 8.403 1.00 97.44 262 TRP A O 1
ATOM 2035 N N . ALA A 1 263 ? -19.838 -0.710 7.340 1.00 97.56 263 ALA A N 1
ATOM 2036 C CA . ALA A 1 263 ? -19.840 0.178 8.505 1.00 97.56 263 ALA A CA 1
ATOM 2037 C C . ALA A 1 263 ? -20.586 -0.443 9.700 1.00 97.56 263 ALA A C 1
ATOM 2039 O O . ALA A 1 263 ? -20.123 -0.353 10.832 1.00 97.56 263 ALA A O 1
ATOM 2040 N N . ALA A 1 264 ? -21.699 -1.140 9.453 1.00 95.81 264 ALA A N 1
ATOM 2041 C CA . ALA A 1 264 ? -22.457 -1.854 10.483 1.00 95.81 264 ALA A CA 1
ATOM 2042 C C . ALA A 1 264 ? -21.801 -3.173 10.953 1.00 95.81 264 ALA A C 1
ATOM 2044 O O . ALA A 1 264 ? -22.340 -3.841 11.834 1.00 95.81 264 ALA A O 1
ATOM 2045 N N . GLY A 1 265 ? -20.676 -3.593 10.360 1.00 93.12 265 GLY A N 1
ATOM 2046 C CA . GLY A 1 265 ? -20.024 -4.875 10.651 1.00 93.12 265 GLY A CA 1
ATOM 2047 C C . GLY A 1 265 ? -20.773 -6.101 10.110 1.00 93.12 265 GLY A C 1
ATOM 2048 O O . GLY A 1 265 ? -20.490 -7.226 10.518 1.00 93.12 265 GLY A O 1
ATOM 2049 N N . ALA A 1 266 ? -21.727 -5.901 9.196 1.00 93.44 266 ALA A N 1
ATOM 2050 C CA . ALA A 1 266 ? -22.526 -6.953 8.565 1.00 93.44 266 ALA A CA 1
ATOM 2051 C C . ALA A 1 266 ? -21.856 -7.562 7.317 1.00 93.44 266 ALA A C 1
ATOM 2053 O O . ALA A 1 266 ? -22.341 -8.568 6.788 1.00 93.44 266 ALA A O 1
ATOM 2054 N N . ALA A 1 267 ? -20.764 -6.954 6.850 1.00 93.31 267 ALA A N 1
ATOM 2055 C CA . ALA A 1 267 ? -19.879 -7.455 5.808 1.00 93.31 267 ALA A CA 1
ATOM 2056 C C . ALA A 1 267 ? -18.410 -7.252 6.222 1.00 93.31 267 ALA A C 1
ATOM 2058 O O . ALA A 1 267 ? -18.074 -6.263 6.872 1.00 93.31 267 ALA A O 1
ATOM 2059 N N . GLY A 1 268 ? -17.545 -8.201 5.856 1.00 88.62 268 GLY A N 1
ATOM 2060 C CA . GLY A 1 268 ? -16.096 -8.075 6.031 1.00 88.62 268 GLY A CA 1
ATOM 2061 C C . GLY A 1 268 ? -15.457 -7.200 4.950 1.00 88.62 268 GLY A C 1
ATOM 2062 O O . GLY A 1 268 ? -16.089 -6.887 3.944 1.00 88.62 268 GLY A O 1
ATOM 2063 N N . GLY A 1 269 ? -14.202 -6.822 5.166 1.00 85.38 269 GLY A N 1
ATOM 2064 C CA . GLY A 1 269 ? -13.385 -6.038 4.240 1.00 85.38 269 GLY A CA 1
ATOM 2065 C C . GLY A 1 269 ? -12.209 -5.424 4.990 1.00 85.38 269 GLY A C 1
ATOM 2066 O O . GLY A 1 269 ? -12.406 -4.943 6.114 1.00 85.38 269 GLY A O 1
ATOM 2067 N N . ASP A 1 270 ? -11.017 -5.490 4.399 1.00 88.44 270 ASP A N 1
ATOM 2068 C CA . ASP A 1 270 ? -9.855 -4.753 4.893 1.00 88.44 270 ASP A CA 1
ATOM 2069 C C . ASP A 1 270 ? -10.047 -3.259 4.618 1.00 88.44 270 ASP A C 1
ATOM 2071 O O . ASP A 1 270 ? -10.574 -2.878 3.579 1.00 88.44 270 ASP A O 1
ATOM 2075 N N . CYS A 1 271 ? -9.657 -2.427 5.577 1.00 92.56 271 CYS A N 1
ATOM 2076 C CA . CYS A 1 271 ? -9.697 -0.972 5.449 1.00 92.56 271 CYS A CA 1
ATOM 2077 C C . CYS A 1 271 ? -8.415 -0.347 5.984 1.00 92.56 271 CYS A C 1
ATOM 2079 O O . CYS A 1 271 ? -8.467 0.722 6.572 1.00 92.56 271 CYS A O 1
ATOM 2081 N N . GLY A 1 272 ? -7.282 -1.030 5.797 1.00 93.50 272 GLY A N 1
ATOM 2082 C CA . GLY A 1 272 ? -5.961 -0.521 6.153 1.00 93.50 272 GLY A CA 1
ATOM 2083 C C . GLY A 1 272 ? -4.966 -0.484 4.990 1.00 93.50 272 GLY A C 1
ATOM 2084 O O . GLY A 1 272 ? -3.885 0.075 5.162 1.00 93.50 272 GLY A O 1
ATOM 2085 N N . ALA A 1 273 ? -5.300 -1.035 3.816 1.00 94.69 273 ALA A N 1
ATOM 2086 C CA . ALA A 1 273 ? -4.346 -1.280 2.731 1.00 94.69 273 ALA A CA 1
ATOM 2087 C C . ALA A 1 273 ? -3.647 -0.033 2.168 1.00 94.69 273 ALA A C 1
ATOM 2089 O O . ALA A 1 273 ? -2.499 -0.120 1.735 1.00 94.69 273 ALA A O 1
ATOM 2090 N N . THR A 1 274 ? -4.305 1.127 2.167 1.00 96.06 274 THR A N 1
ATOM 2091 C CA . THR A 1 274 ? -3.708 2.393 1.688 1.00 96.06 274 THR A CA 1
ATOM 2092 C C . THR A 1 274 ? -3.443 3.389 2.813 1.00 96.06 274 THR A C 1
ATOM 2094 O O . THR A 1 274 ? -3.149 4.553 2.550 1.00 96.06 274 THR A O 1
ATOM 2097 N N . GLU A 1 275 ? -3.526 2.946 4.066 1.00 95.12 275 GLU A N 1
ATOM 2098 C CA . GLU A 1 275 ? -3.045 3.713 5.207 1.00 95.12 275 GLU A CA 1
ATOM 2099 C C . GLU A 1 275 ? -1.549 3.433 5.369 1.00 95.12 275 GLU A C 1
ATOM 2101 O O . GLU A 1 275 ? -1.131 2.345 5.767 1.00 95.12 275 GLU A O 1
ATOM 2106 N N . TRP A 1 276 ? -0.702 4.410 5.051 1.00 94.00 276 TRP A N 1
ATOM 2107 C CA . TRP A 1 276 ? 0.746 4.182 4.984 1.00 94.00 276 TRP A CA 1
ATOM 2108 C C . TRP A 1 276 ? 1.363 3.832 6.343 1.00 94.00 276 TRP A C 1
ATOM 2110 O O . TRP A 1 276 ? 2.415 3.197 6.395 1.00 94.00 276 TRP A O 1
ATOM 2120 N N . GLY A 1 277 ? 0.698 4.203 7.443 1.00 92.75 277 GLY A N 1
ATOM 2121 C CA . GLY A 1 277 ? 1.085 3.822 8.803 1.00 92.75 277 GLY A CA 1
ATOM 2122 C C . GLY A 1 277 ? 1.010 2.316 9.085 1.00 92.75 277 GLY A C 1
ATOM 2123 O O . GLY A 1 277 ? 1.641 1.857 10.036 1.00 92.75 277 GLY A O 1
ATOM 2124 N N . ASN A 1 278 ? 0.310 1.552 8.240 1.00 94.81 278 ASN A N 1
ATOM 2125 C CA . ASN A 1 278 ? 0.128 0.106 8.385 1.00 94.81 278 ASN A CA 1
ATOM 2126 C C . ASN A 1 278 ? 1.232 -0.709 7.696 1.00 94.81 278 ASN A C 1
ATOM 2128 O O . ASN A 1 278 ? 1.141 -1.934 7.630 1.00 94.81 278 ASN A O 1
ATOM 2132 N N . PHE A 1 279 ? 2.292 -0.052 7.212 1.00 96.38 279 PHE A N 1
ATOM 2133 C CA . PHE A 1 279 ? 3.463 -0.706 6.635 1.00 96.38 279 PHE A CA 1
ATOM 2134 C C . PHE A 1 279 ? 4.703 -0.510 7.503 1.00 96.38 279 PHE A C 1
ATOM 2136 O O . PHE A 1 279 ? 4.963 0.574 8.034 1.00 96.38 279 PHE A O 1
ATOM 2143 N N . ARG A 1 280 ? 5.518 -1.559 7.621 1.00 95.69 280 ARG A N 1
ATOM 2144 C CA . ARG A 1 280 ? 6.768 -1.542 8.387 1.00 95.69 280 ARG A CA 1
ATOM 2145 C C . ARG A 1 280 ? 7.956 -1.837 7.479 1.00 95.69 280 ARG A C 1
ATOM 2147 O O . ARG A 1 280 ? 7.980 -2.862 6.815 1.00 95.69 280 ARG A O 1
ATOM 2154 N N . LYS A 1 281 ? 8.971 -0.968 7.516 1.00 96.12 281 LYS A N 1
ATOM 2155 C CA . LYS A 1 281 ? 10.285 -1.196 6.894 1.00 96.12 281 LYS A CA 1
ATOM 2156 C C . LYS A 1 281 ? 11.220 -1.887 7.888 1.00 96.12 281 LYS A C 1
ATOM 2158 O O . LYS A 1 281 ? 11.620 -1.275 8.880 1.00 96.12 281 LYS A O 1
ATOM 2163 N N . THR A 1 282 ? 11.567 -3.139 7.617 1.00 95.44 282 THR A N 1
ATOM 2164 C CA . THR A 1 282 ? 12.480 -3.968 8.414 1.00 95.44 282 THR A CA 1
ATOM 2165 C C . THR A 1 282 ? 13.833 -4.057 7.712 1.00 95.44 282 THR A C 1
ATOM 2167 O O . THR A 1 282 ? 13.912 -4.480 6.562 1.00 95.44 282 THR A O 1
ATOM 2170 N N . THR A 1 283 ? 14.915 -3.657 8.381 1.00 96.25 283 THR A N 1
ATOM 2171 C CA . THR A 1 283 ? 16.276 -3.751 7.822 1.00 96.25 283 THR A CA 1
ATOM 2172 C C . THR A 1 283 ? 16.777 -5.191 7.843 1.00 96.25 283 THR A C 1
ATOM 2174 O O . THR A 1 283 ? 16.827 -5.801 8.910 1.00 96.25 283 THR A O 1
ATOM 2177 N N . LEU A 1 284 ? 17.194 -5.701 6.683 1.00 97.06 284 LEU A N 1
ATOM 2178 C CA . LEU A 1 284 ? 17.799 -7.026 6.532 1.00 97.06 284 LEU A CA 1
ATOM 2179 C C . LEU A 1 284 ? 19.325 -6.952 6.410 1.00 97.06 284 LEU A C 1
ATOM 2181 O O . LEU A 1 284 ? 20.032 -7.716 7.056 1.00 97.06 284 LEU A O 1
ATOM 2185 N N . GLU A 1 285 ? 19.830 -6.002 5.624 1.00 95.75 285 GLU A N 1
ATOM 2186 C CA . GLU A 1 285 ? 21.257 -5.690 5.509 1.00 95.75 285 GLU A CA 1
ATOM 2187 C C . GLU A 1 285 ? 21.428 -4.170 5.506 1.00 95.75 285 GLU A C 1
ATOM 2189 O O . GLU A 1 285 ? 20.701 -3.444 4.821 1.00 95.75 285 GLU A O 1
ATOM 2194 N N . GLY A 1 286 ? 22.369 -3.694 6.319 1.00 91.25 286 GLY A N 1
ATOM 2195 C CA . GLY A 1 286 ? 22.640 -2.272 6.485 1.00 91.25 286 GLY A CA 1
ATOM 2196 C C . GLY A 1 286 ? 23.689 -1.763 5.504 1.00 91.25 286 GLY A C 1
ATOM 2197 O O . GLY A 1 286 ? 24.314 -2.514 4.755 1.00 91.25 286 GLY A O 1
ATOM 2198 N N . ASP A 1 287 ? 23.970 -0.467 5.576 1.00 84.88 287 ASP A N 1
ATOM 2199 C CA . ASP A 1 287 ? 24.853 0.200 4.624 1.00 84.88 287 ASP A CA 1
ATOM 2200 C C . ASP A 1 287 ? 26.338 -0.140 4.792 1.00 84.88 287 ASP A C 1
ATOM 2202 O O . ASP A 1 287 ? 27.149 0.500 4.158 1.00 84.88 287 ASP A O 1
ATOM 2206 N N . THR A 1 288 ? 26.743 -1.120 5.604 1.00 84.56 288 THR A N 1
ATOM 2207 C CA . THR A 1 288 ? 28.172 -1.425 5.841 1.00 84.56 288 THR A CA 1
ATOM 2208 C C . THR A 1 288 ? 28.740 -2.499 4.911 1.00 84.56 288 THR A C 1
ATOM 2210 O O . THR A 1 288 ? 29.957 -2.680 4.850 1.00 84.56 288 THR A O 1
ATOM 2213 N N . ASN A 1 289 ? 27.877 -3.204 4.172 1.00 87.00 289 ASN A N 1
ATOM 2214 C CA . ASN A 1 289 ? 28.245 -4.380 3.378 1.00 87.00 289 ASN A CA 1
ATOM 2215 C C . ASN A 1 289 ? 27.577 -4.403 1.986 1.00 87.00 289 ASN A C 1
ATOM 2217 O O . ASN A 1 289 ? 27.366 -5.472 1.411 1.00 87.00 289 ASN A O 1
ATOM 2221 N N . LEU A 1 290 ? 27.246 -3.229 1.442 1.00 91.50 290 LEU A N 1
ATOM 2222 C CA . LEU A 1 290 ? 26.515 -3.065 0.182 1.00 91.50 290 LEU A CA 1
ATOM 2223 C C . LEU A 1 290 ? 27.315 -2.207 -0.806 1.00 91.50 290 LEU A C 1
ATOM 2225 O O . LEU A 1 290 ? 27.145 -0.992 -0.894 1.00 91.50 290 LEU A O 1
ATOM 2229 N N . ALA A 1 291 ? 28.220 -2.854 -1.540 1.00 89.50 291 ALA A N 1
ATOM 2230 C CA . ALA A 1 291 ? 29.035 -2.224 -2.579 1.00 89.50 291 ALA A CA 1
ATOM 2231 C C . ALA A 1 291 ? 28.379 -2.408 -3.952 1.00 89.50 291 ALA A C 1
ATOM 2233 O O . ALA A 1 291 ? 28.575 -3.453 -4.577 1.00 89.50 291 ALA A O 1
ATOM 2234 N N . ASP A 1 292 ? 27.634 -1.401 -4.416 1.00 90.62 292 ASP A N 1
ATOM 2235 C CA . ASP A 1 292 ? 26.794 -1.475 -5.620 1.00 90.62 292 ASP A CA 1
ATOM 2236 C C . ASP A 1 292 ? 25.876 -2.722 -5.632 1.00 90.62 292 ASP A C 1
ATOM 2238 O O . ASP A 1 292 ? 26.043 -3.592 -6.500 1.00 90.62 292 ASP A O 1
ATOM 2242 N N . PRO A 1 293 ? 24.952 -2.859 -4.655 1.00 94.19 293 PRO A N 1
ATOM 2243 C CA . PRO A 1 293 ? 23.943 -3.917 -4.685 1.00 94.19 293 PRO A CA 1
ATOM 2244 C C . PRO A 1 293 ? 23.074 -3.739 -5.928 1.00 94.19 293 PRO A C 1
ATOM 2246 O O . PRO A 1 293 ? 22.680 -2.615 -6.237 1.00 94.19 293 PRO A O 1
ATOM 2249 N N . PHE A 1 294 ? 22.841 -4.822 -6.667 1.00 93.94 294 PHE A N 1
ATOM 2250 C CA . PHE A 1 294 ? 22.239 -4.719 -7.987 1.00 93.94 294 PHE A CA 1
ATOM 2251 C C . PHE A 1 294 ? 20.885 -5.403 -8.078 1.00 93.94 294 PHE A C 1
ATOM 2253 O O . PHE A 1 294 ? 19.930 -4.716 -8.377 1.00 93.94 294 PHE A O 1
ATOM 2260 N N . GLU A 1 295 ? 20.759 -6.692 -7.797 1.00 96.62 295 GLU A N 1
ATOM 2261 C CA . GLU A 1 295 ? 19.473 -7.402 -7.899 1.00 96.62 295 GLU A CA 1
ATOM 2262 C C . GLU A 1 295 ? 19.353 -8.416 -6.757 1.00 96.62 295 GLU A C 1
ATOM 2264 O O . GLU A 1 295 ? 20.384 -8.918 -6.280 1.00 96.62 295 GLU A O 1
ATOM 2269 N N . LEU A 1 296 ? 18.134 -8.667 -6.279 1.00 97.69 296 LEU A N 1
ATOM 2270 C CA . LEU A 1 296 ? 17.826 -9.633 -5.226 1.00 97.69 296 LEU A CA 1
ATOM 2271 C C . LEU A 1 296 ? 16.800 -10.676 -5.681 1.00 97.69 296 LEU A C 1
ATOM 2273 O O . LEU A 1 296 ? 16.055 -10.470 -6.624 1.00 97.69 296 LEU A O 1
ATOM 2277 N N . ALA A 1 297 ? 16.781 -11.808 -4.987 1.00 97.88 297 ALA A N 1
ATOM 2278 C CA . ALA A 1 297 ? 15.804 -12.872 -5.157 1.00 97.88 297 ALA A CA 1
ATOM 2279 C C . ALA A 1 297 ? 15.485 -13.473 -3.775 1.00 97.88 297 ALA A C 1
ATOM 2281 O O . ALA A 1 297 ? 16.359 -14.108 -3.161 1.00 97.88 297 ALA A O 1
ATOM 2282 N N . PRO A 1 298 ? 14.276 -13.258 -3.231 1.00 97.38 298 PRO A N 1
ATOM 2283 C CA . PRO A 1 298 ? 13.786 -14.005 -2.082 1.00 97.38 298 PRO A CA 1
ATOM 2284 C C . PRO A 1 298 ? 13.694 -15.494 -2.437 1.00 97.38 298 PRO A C 1
ATOM 2286 O O . PRO A 1 298 ? 13.180 -15.866 -3.484 1.00 97.38 298 PRO A O 1
ATOM 2289 N N . LEU A 1 299 ? 14.214 -16.360 -1.571 1.00 97.56 299 LEU A N 1
ATOM 2290 C CA . LEU A 1 299 ? 14.168 -17.807 -1.761 1.00 97.56 299 LEU A CA 1
ATOM 2291 C C . LEU A 1 299 ? 12.918 -18.391 -1.078 1.00 97.56 299 LEU A C 1
ATOM 2293 O O . LEU A 1 299 ? 12.500 -17.866 -0.040 1.00 97.56 299 LEU A O 1
ATOM 2297 N N . PRO A 1 300 ? 12.372 -19.525 -1.562 1.00 94.56 300 PRO A N 1
ATOM 2298 C CA . PRO A 1 300 ? 11.187 -20.164 -0.973 1.00 94.56 300 PRO A CA 1
ATOM 2299 C C . PRO A 1 300 ? 11.306 -20.518 0.520 1.00 94.56 300 PRO A C 1
ATOM 2301 O O . PRO A 1 300 ? 10.302 -20.666 1.211 1.00 94.56 300 PRO A O 1
ATOM 2304 N N . ASP A 1 301 ? 12.527 -20.653 1.043 1.00 92.88 301 ASP A N 1
ATOM 2305 C CA . ASP A 1 301 ? 12.792 -20.954 2.455 1.00 92.88 301 ASP A CA 1
ATOM 2306 C C . ASP A 1 301 ? 12.988 -19.713 3.348 1.00 92.88 301 ASP A C 1
ATOM 2308 O O . ASP A 1 301 ? 13.356 -19.832 4.522 1.00 92.88 301 ASP A O 1
ATOM 2312 N N . GLY A 1 302 ? 12.743 -18.515 2.810 1.00 92.81 302 GLY A N 1
ATOM 2313 C CA . GLY A 1 302 ? 12.815 -17.244 3.530 1.00 92.81 302 GLY A CA 1
ATOM 2314 C C . GLY A 1 302 ? 14.217 -16.636 3.627 1.00 92.81 302 GLY A C 1
ATOM 2315 O O . GLY A 1 302 ? 14.390 -15.610 4.290 1.00 92.81 302 GLY A O 1
ATOM 2316 N N . ARG A 1 303 ? 15.236 -17.234 2.996 1.00 97.50 303 ARG A N 1
ATOM 2317 C CA . ARG A 1 303 ? 16.520 -16.554 2.748 1.00 97.50 303 ARG A CA 1
ATOM 2318 C C . ARG A 1 303 ? 16.380 -15.567 1.584 1.00 97.50 303 ARG A C 1
ATOM 2320 O O . ARG A 1 303 ? 15.428 -15.640 0.821 1.00 97.50 303 ARG A O 1
ATOM 2327 N N . VAL A 1 304 ? 17.329 -14.647 1.430 1.00 98.38 304 VAL A N 1
ATOM 2328 C CA . VAL A 1 304 ? 17.350 -13.695 0.302 1.00 98.38 304 VAL A CA 1
ATOM 2329 C C . VAL A 1 304 ? 18.724 -13.715 -0.345 1.00 98.38 304 VAL A C 1
ATOM 2331 O O . VAL A 1 304 ? 19.721 -13.411 0.310 1.00 98.38 304 VAL A O 1
ATOM 2334 N N . LEU A 1 305 ? 18.792 -14.081 -1.619 1.00 98.50 305 LEU A N 1
ATOM 2335 C CA . LEU A 1 305 ? 20.009 -14.007 -2.417 1.00 98.50 305 LEU A CA 1
ATOM 2336 C C . LEU A 1 305 ? 20.100 -12.610 -3.035 1.00 98.50 305 LEU A C 1
ATOM 2338 O O . LEU A 1 305 ? 19.095 -12.068 -3.474 1.00 98.50 305 LEU A O 1
ATOM 2342 N N . TYR A 1 306 ? 21.282 -12.007 -3.074 1.00 98.19 306 TYR A N 1
ATOM 2343 C CA . TYR A 1 306 ? 21.486 -10.760 -3.805 1.00 98.19 306 TYR A CA 1
ATOM 2344 C C . TYR A 1 306 ? 22.872 -10.693 -4.427 1.00 98.19 306 TYR A C 1
ATOM 2346 O O . TYR A 1 306 ? 23.839 -11.307 -3.953 1.00 98.19 306 TYR A O 1
ATOM 2354 N N . VAL A 1 307 ? 22.975 -9.913 -5.496 1.00 97.25 307 VAL A N 1
ATOM 2355 C CA . VAL A 1 307 ? 24.226 -9.690 -6.212 1.00 97.25 307 VAL A CA 1
ATOM 2356 C C . VAL A 1 307 ? 24.726 -8.270 -6.047 1.00 97.25 307 VAL A C 1
ATOM 2358 O O . VAL A 1 307 ? 23.975 -7.310 -5.893 1.00 97.25 307 VAL A O 1
ATOM 2361 N N . GLN A 1 308 ? 26.043 -8.137 -6.100 1.00 94.00 308 GLN A N 1
ATOM 2362 C CA . GLN A 1 308 ? 26.714 -6.855 -6.200 1.00 94.00 308 GLN A CA 1
ATOM 2363 C C . GLN A 1 308 ? 27.468 -6.788 -7.515 1.00 94.00 308 GLN A C 1
ATOM 2365 O O . GLN A 1 308 ? 28.162 -7.743 -7.882 1.00 94.00 308 GLN A O 1
ATOM 2370 N N . ARG A 1 309 ? 27.472 -5.613 -8.144 1.00 91.94 309 ARG A N 1
ATOM 2371 C CA . ARG A 1 309 ? 28.139 -5.392 -9.435 1.00 91.94 309 ARG A CA 1
ATOM 2372 C C . ARG A 1 309 ? 29.620 -5.746 -9.442 1.00 91.94 309 ARG A C 1
ATOM 2374 O O . ARG A 1 309 ? 30.177 -6.153 -10.459 1.00 91.94 309 ARG A O 1
ATOM 2381 N N . THR A 1 310 ? 30.244 -5.692 -8.270 1.00 89.94 310 THR A N 1
ATOM 2382 C CA . THR A 1 310 ? 31.619 -6.137 -8.034 1.00 89.94 310 THR A CA 1
ATOM 2383 C C . THR A 1 310 ? 31.877 -7.617 -8.357 1.00 89.94 310 THR A C 1
ATOM 2385 O O . THR A 1 310 ? 33.044 -7.991 -8.508 1.00 89.94 310 THR A O 1
ATOM 2388 N N . GLY A 1 311 ? 30.839 -8.454 -8.461 1.00 93.88 311 GLY A N 1
ATOM 2389 C CA . GLY A 1 311 ? 30.896 -9.894 -8.736 1.00 93.88 311 GLY A CA 1
ATOM 2390 C C . GLY A 1 311 ? 30.656 -10.791 -7.520 1.00 93.88 311 GLY A C 1
ATOM 2391 O O . GLY A 1 311 ? 30.869 -11.996 -7.622 1.00 93.88 311 GLY A O 1
ATOM 2392 N N . GLN A 1 312 ? 30.282 -10.222 -6.370 1.00 95.19 312 GLN A N 1
ATOM 2393 C CA . GLN A 1 312 ? 29.952 -10.997 -5.170 1.00 95.19 312 GLN A CA 1
ATOM 2394 C C . GLN A 1 312 ? 28.472 -11.387 -5.178 1.00 95.19 312 GLN A C 1
ATOM 2396 O O . GLN A 1 312 ? 27.623 -10.540 -5.451 1.00 95.19 312 GLN A O 1
ATOM 2401 N N . ILE A 1 313 ? 28.199 -12.637 -4.811 1.00 97.94 313 ILE A N 1
ATOM 2402 C CA . ILE A 1 313 ? 26.866 -13.191 -4.581 1.00 97.94 313 ILE A CA 1
ATOM 2403 C C . ILE A 1 313 ? 26.746 -13.463 -3.085 1.00 97.94 313 ILE A C 1
ATOM 2405 O O . ILE A 1 313 ? 27.603 -14.132 -2.499 1.00 97.94 313 ILE A O 1
ATOM 2409 N N . LYS A 1 314 ? 25.717 -12.917 -2.447 1.00 97.56 314 LYS A N 1
ATOM 2410 C CA . LYS A 1 314 ? 25.559 -12.936 -0.993 1.00 97.56 314 LYS A CA 1
ATOM 2411 C C . LYS A 1 314 ? 24.166 -13.397 -0.606 1.00 97.56 314 LYS A C 1
ATOM 2413 O O . LYS A 1 314 ? 23.215 -13.179 -1.345 1.00 97.56 314 LYS A O 1
ATOM 2418 N N . LEU A 1 315 ? 24.070 -14.024 0.557 1.00 98.19 315 LEU A N 1
ATOM 2419 C CA . LEU A 1 315 ? 22.849 -14.632 1.060 1.00 98.19 315 LEU A CA 1
ATOM 2420 C C . LEU A 1 315 ? 22.514 -14.059 2.432 1.00 98.19 315 LEU A C 1
ATOM 2422 O O . LEU A 1 315 ? 23.352 -14.068 3.332 1.00 98.19 315 LEU A O 1
ATOM 2426 N N . ILE A 1 316 ? 21.291 -13.573 2.588 1.00 98.25 316 ILE A N 1
ATOM 2427 C CA . ILE A 1 316 ? 20.755 -13.063 3.843 1.00 98.25 316 ILE A CA 1
ATOM 2428 C C . ILE A 1 316 ? 19.876 -14.139 4.477 1.00 98.25 316 ILE A C 1
ATOM 2430 O O . ILE A 1 316 ? 18.931 -14.637 3.866 1.00 98.25 316 ILE A O 1
ATOM 2434 N N . HIS A 1 317 ? 20.136 -14.447 5.741 1.00 96.88 317 HIS A N 1
ATOM 2435 C CA . HIS A 1 317 ? 19.277 -15.274 6.580 1.00 96.88 317 HIS A CA 1
ATOM 2436 C C . HIS A 1 317 ? 18.207 -14.399 7.244 1.00 96.88 317 HIS A C 1
ATOM 2438 O O . HIS A 1 317 ? 18.292 -14.089 8.434 1.00 96.88 317 HIS A O 1
ATOM 2444 N N . ALA A 1 318 ? 17.211 -13.968 6.463 1.00 91.69 318 ALA A N 1
ATOM 2445 C CA . ALA A 1 318 ? 16.240 -12.947 6.874 1.00 91.69 318 ALA A CA 1
ATOM 2446 C C . ALA A 1 318 ? 15.336 -13.369 8.049 1.00 91.69 318 ALA A C 1
ATOM 2448 O O . ALA A 1 318 ? 14.796 -12.517 8.749 1.00 91.69 318 ALA A O 1
ATOM 2449 N N . THR A 1 319 ? 15.200 -14.673 8.300 1.00 86.50 319 THR A N 1
ATOM 2450 C CA . THR A 1 319 ? 14.409 -15.226 9.412 1.00 86.50 319 THR A CA 1
ATOM 2451 C C . THR A 1 319 ? 15.163 -15.268 10.748 1.00 86.50 319 THR A C 1
ATOM 2453 O O . THR A 1 319 ? 14.557 -15.532 11.788 1.00 86.50 319 THR A O 1
ATOM 2456 N N . GLN A 1 320 ? 16.476 -15.006 10.756 1.00 89.69 320 GLN A N 1
ATOM 2457 C CA . GLN A 1 320 ? 17.257 -14.898 11.990 1.00 89.69 320 GLN A CA 1
ATOM 2458 C C . GLN A 1 320 ? 17.011 -13.553 12.683 1.00 89.69 320 GLN A C 1
ATOM 2460 O O . GLN A 1 320 ? 16.678 -12.557 12.046 1.00 89.69 320 GLN A O 1
ATOM 2465 N N . ASN A 1 321 ? 17.203 -13.511 14.005 1.00 86.88 321 ASN A N 1
ATOM 2466 C CA . ASN A 1 321 ? 17.080 -12.284 14.788 1.00 86.88 321 ASN A CA 1
ATOM 2467 C C . ASN A 1 321 ? 18.346 -12.045 15.641 1.00 86.88 321 ASN A C 1
ATOM 2469 O O . ASN A 1 321 ? 18.515 -12.723 16.661 1.00 86.88 321 ASN A O 1
ATOM 2473 N N . PRO A 1 322 ? 19.229 -11.101 15.255 1.00 90.88 322 PRO A N 1
ATOM 2474 C CA . PRO A 1 322 ? 19.143 -10.258 14.055 1.00 90.88 322 PRO A CA 1
ATOM 2475 C C . PRO A 1 322 ? 19.405 -11.051 12.755 1.00 90.88 322 PRO A C 1
ATOM 2477 O O . PRO A 1 322 ? 20.044 -12.106 12.820 1.00 90.88 322 PRO A O 1
ATOM 2480 N N . PRO A 1 323 ? 18.964 -10.547 11.585 1.00 94.88 323 PRO A N 1
ATOM 2481 C CA . PRO A 1 323 ? 19.363 -11.099 10.293 1.00 94.88 323 PRO A CA 1
ATOM 2482 C C . PRO A 1 323 ? 20.887 -11.108 10.133 1.00 94.88 323 PRO A C 1
ATOM 2484 O O . PRO A 1 323 ? 21.587 -10.237 10.658 1.00 94.88 323 PRO A O 1
ATOM 2487 N N . THR A 1 324 ? 21.408 -12.091 9.400 1.00 95.56 324 THR A N 1
ATOM 2488 C CA . THR A 1 324 ? 22.841 -12.198 9.093 1.00 95.56 324 THR A CA 1
ATOM 2489 C C . THR A 1 324 ? 23.069 -12.409 7.601 1.00 95.56 324 THR A C 1
ATOM 2491 O O . THR A 1 324 ? 22.242 -13.020 6.929 1.00 95.56 324 THR A O 1
ATOM 2494 N N . THR A 1 325 ? 24.208 -11.932 7.093 1.00 96.69 325 THR A N 1
ATOM 2495 C CA . THR A 1 325 ? 24.588 -12.056 5.678 1.00 96.69 325 THR A CA 1
ATOM 2496 C C . THR A 1 325 ? 25.870 -12.864 5.529 1.00 96.69 325 THR A C 1
ATOM 2498 O O . THR A 1 325 ? 26.869 -12.598 6.203 1.00 96.69 325 THR A O 1
ATOM 2501 N N . THR A 1 326 ? 25.874 -13.819 4.603 1.00 95.94 326 THR A N 1
ATOM 2502 C CA . THR A 1 326 ? 27.031 -14.648 4.252 1.00 95.94 326 THR A CA 1
ATOM 2503 C C . THR A 1 326 ? 27.412 -14.475 2.778 1.00 95.94 326 THR A C 1
ATOM 2505 O O . THR A 1 326 ? 26.629 -14.006 1.950 1.00 95.94 326 THR A O 1
ATOM 2508 N N . LEU A 1 327 ? 28.663 -14.799 2.438 1.00 97.19 327 LEU A N 1
ATOM 2509 C CA . LEU A 1 327 ? 29.116 -14.845 1.047 1.00 97.19 327 LEU A CA 1
ATOM 2510 C C . LEU A 1 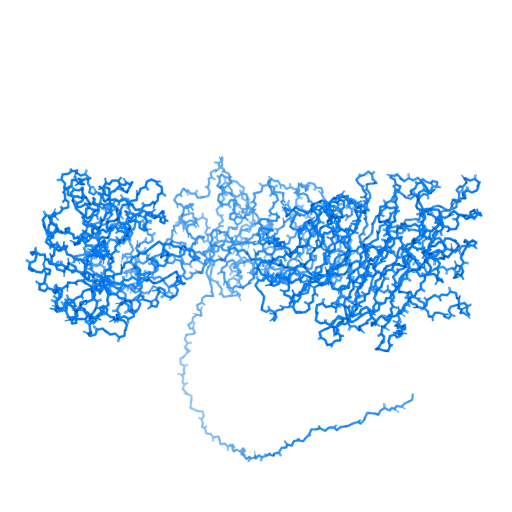327 ? 28.752 -16.212 0.460 1.00 97.19 327 LEU A C 1
ATOM 2512 O O . LEU A 1 327 ? 29.329 -17.213 0.877 1.00 97.19 327 LEU A O 1
ATOM 2516 N N . ALA A 1 328 ? 27.853 -16.233 -0.523 1.00 98.12 328 ALA A N 1
ATOM 2517 C CA . ALA A 1 328 ? 27.440 -17.459 -1.199 1.00 98.12 328 ALA A CA 1
ATOM 2518 C C . ALA A 1 328 ? 28.378 -17.823 -2.358 1.00 98.12 328 ALA A C 1
ATOM 2520 O O . ALA A 1 328 ? 28.698 -18.992 -2.553 1.00 98.12 328 ALA A O 1
ATOM 2521 N N . GLY A 1 329 ? 28.855 -16.830 -3.115 1.00 97.81 329 GLY A N 1
ATOM 2522 C CA . GLY A 1 329 ? 29.707 -17.040 -4.287 1.00 97.81 329 GLY A CA 1
ATOM 2523 C C . GLY A 1 329 ? 30.458 -15.779 -4.709 1.00 97.81 329 GLY A C 1
ATOM 2524 O O . GLY A 1 329 ? 30.156 -14.669 -4.267 1.00 97.81 329 GLY A O 1
ATOM 2525 N N . ASP A 1 330 ? 31.472 -15.937 -5.560 1.00 96.06 330 ASP A N 1
ATOM 2526 C CA . ASP A 1 330 ? 32.268 -14.808 -6.048 1.00 96.06 330 ASP A CA 1
ATOM 2527 C C . ASP A 1 330 ? 32.872 -15.083 -7.432 1.00 96.06 330 ASP A C 1
ATOM 2529 O O . ASP A 1 330 ? 33.765 -15.920 -7.574 1.00 96.06 330 ASP A O 1
ATOM 2533 N N . LEU A 1 331 ? 32.435 -14.319 -8.438 1.00 94.88 331 LEU A N 1
ATOM 2534 C CA . LEU A 1 331 ? 32.942 -14.377 -9.816 1.00 94.88 331 LEU A CA 1
ATOM 2535 C C . LEU A 1 331 ? 34.316 -13.713 -9.992 1.00 94.88 331 LEU A C 1
ATOM 2537 O O . LEU A 1 331 ? 34.957 -13.875 -11.027 1.00 94.88 331 LEU A O 1
ATOM 2541 N N . ARG A 1 332 ? 34.783 -12.948 -8.994 1.00 89.94 332 ARG A N 1
ATOM 2542 C CA . ARG A 1 332 ? 36.096 -12.275 -8.978 1.00 89.94 332 ARG A CA 1
ATOM 2543 C C . ARG A 1 332 ? 36.368 -11.415 -10.221 1.00 89.94 332 ARG A C 1
ATOM 2545 O O . ARG A 1 332 ? 37.468 -11.437 -10.763 1.00 89.94 332 ARG A O 1
ATOM 2552 N N . LEU A 1 333 ? 35.387 -10.609 -10.630 1.00 88.00 333 LEU A N 1
ATOM 2553 C CA . LEU A 1 333 ? 35.445 -9.820 -11.872 1.00 88.00 333 LEU A CA 1
ATOM 2554 C C . LEU A 1 333 ? 36.549 -8.742 -11.905 1.00 88.00 333 LEU A C 1
ATOM 2556 O O . LEU A 1 333 ? 37.016 -8.384 -12.981 1.00 88.00 333 LEU A O 1
ATOM 2560 N N . GLN A 1 334 ? 36.976 -8.230 -10.741 1.00 78.62 334 GLN A N 1
ATOM 2561 C CA . GLN A 1 334 ? 38.052 -7.224 -10.604 1.00 78.62 334 GLN A CA 1
ATOM 2562 C C . GLN A 1 334 ? 37.878 -5.966 -11.487 1.00 78.62 334 GLN A C 1
ATOM 2564 O O . GLN A 1 334 ? 38.857 -5.378 -11.945 1.00 78.62 334 GLN A O 1
ATOM 2569 N N . LEU A 1 335 ? 36.637 -5.543 -11.734 1.00 77.81 335 LEU A N 1
ATOM 2570 C CA . LEU A 1 335 ? 36.341 -4.366 -12.554 1.00 77.81 335 LEU A CA 1
ATOM 2571 C C . LEU A 1 335 ? 36.523 -3.060 -11.769 1.00 77.81 335 LEU A C 1
ATOM 2573 O O . LEU A 1 335 ? 36.253 -3.006 -10.566 1.00 77.81 335 LEU A O 1
ATOM 2577 N N . ASP A 1 336 ? 36.920 -1.992 -12.469 1.00 78.75 336 ASP A N 1
ATOM 2578 C CA . ASP A 1 336 ? 36.814 -0.624 -11.954 1.00 78.75 336 ASP A CA 1
ATOM 2579 C C . ASP A 1 336 ? 35.367 -0.141 -12.099 1.00 78.75 336 ASP A C 1
ATOM 2581 O O . ASP A 1 336 ? 34.963 0.473 -13.090 1.00 78.75 336 ASP A O 1
ATOM 2585 N N . THR A 1 337 ? 34.576 -0.430 -11.072 1.00 78.38 337 THR A N 1
ATOM 2586 C CA . THR A 1 337 ? 33.155 -0.090 -11.006 1.00 78.38 337 THR A CA 1
ATOM 2587 C C . THR A 1 337 ? 32.883 1.418 -10.987 1.00 78.38 337 THR A C 1
ATOM 2589 O O . THR A 1 337 ? 31.724 1.804 -11.118 1.00 78.38 337 THR A O 1
ATOM 2592 N N . LYS A 1 338 ? 33.897 2.285 -10.825 1.00 78.12 338 LYS A N 1
ATOM 2593 C CA . LYS A 1 338 ? 33.728 3.748 -10.949 1.00 78.12 338 LYS A CA 1
ATOM 2594 C C . LYS A 1 338 ? 33.706 4.204 -12.394 1.00 78.12 338 LYS A C 1
ATOM 2596 O O . LYS A 1 338 ? 33.055 5.193 -12.709 1.00 78.12 338 LYS A O 1
ATOM 2601 N N . GLN A 1 339 ? 34.479 3.533 -13.238 1.00 73.44 339 GLN A N 1
ATOM 2602 C CA . GLN A 1 339 ? 34.638 3.915 -14.635 1.00 73.44 339 GLN A CA 1
ATOM 2603 C C . GLN A 1 339 ? 33.647 3.185 -15.531 1.00 73.44 339 GLN A C 1
ATOM 2605 O O . GLN A 1 339 ? 33.321 3.694 -16.599 1.00 73.44 339 GLN A O 1
ATOM 2610 N N . HIS A 1 340 ? 33.208 1.989 -15.134 1.00 78.81 340 HIS A N 1
ATOM 2611 C CA . HIS A 1 340 ? 32.349 1.137 -15.944 1.00 78.81 340 HIS A CA 1
ATOM 2612 C C . HIS A 1 340 ? 31.030 0.864 -15.222 1.00 78.81 340 HIS A C 1
ATOM 2614 O O . HIS A 1 340 ? 31.018 0.759 -13.996 1.00 78.81 340 HIS A O 1
ATOM 2620 N N . SER A 1 341 ? 29.933 0.713 -15.966 1.00 85.44 341 SER A N 1
ATOM 2621 C CA . SER A 1 341 ? 28.621 0.308 -15.425 1.00 85.44 341 SER A CA 1
ATOM 2622 C C . SER A 1 341 ? 28.345 -1.195 -15.557 1.00 85.44 341 SER A C 1
ATOM 2624 O O . SER A 1 341 ? 27.291 -1.666 -15.146 1.00 85.44 341 SER A O 1
ATOM 2626 N N . ASP A 1 342 ? 29.296 -1.949 -16.108 1.00 87.50 342 ASP A N 1
ATOM 2627 C CA . ASP A 1 342 ? 29.211 -3.396 -16.247 1.00 87.50 342 ASP A CA 1
ATOM 2628 C C . ASP A 1 342 ? 29.720 -4.132 -14.995 1.00 87.50 342 ASP A C 1
ATOM 2630 O O . ASP A 1 342 ? 30.181 -3.519 -14.024 1.00 87.50 342 ASP A O 1
ATOM 2634 N N . GLY A 1 343 ? 29.571 -5.457 -14.994 1.00 92.31 343 GLY A N 1
ATOM 2635 C CA . GLY A 1 343 ? 29.892 -6.331 -13.870 1.00 92.31 343 GLY A CA 1
ATOM 2636 C C . GLY A 1 343 ? 28.889 -7.461 -13.747 1.00 92.31 343 GLY A C 1
ATOM 2637 O O . GLY A 1 343 ? 28.429 -7.965 -14.765 1.00 92.31 343 GLY A O 1
ATOM 2638 N N . LEU A 1 344 ? 28.574 -7.859 -12.516 1.00 95.75 344 LEU A N 1
ATOM 2639 C CA . LEU A 1 344 ? 27.471 -8.776 -12.226 1.00 95.75 344 LEU A CA 1
ATOM 2640 C C . LEU A 1 344 ? 26.183 -7.968 -12.053 1.00 95.75 344 LEU A C 1
ATOM 2642 O O . LEU A 1 344 ? 26.025 -7.272 -11.054 1.00 95.75 344 LEU A O 1
ATOM 2646 N N . VAL A 1 345 ? 25.311 -8.021 -13.051 1.00 94.62 345 VAL A N 1
ATOM 2647 C CA . VAL A 1 345 ? 24.182 -7.089 -13.192 1.00 94.62 345 VAL A CA 1
ATOM 2648 C C . VAL A 1 345 ? 22.823 -7.781 -13.241 1.00 94.62 345 VAL A C 1
ATOM 2650 O O . VAL A 1 345 ? 21.818 -7.086 -13.209 1.00 94.62 345 VAL A O 1
ATOM 2653 N N . GLY A 1 346 ? 22.798 -9.114 -13.297 1.00 97.25 346 GLY A N 1
ATOM 2654 C CA . GLY A 1 346 ? 21.563 -9.891 -13.299 1.00 97.25 346 GLY A CA 1
ATOM 2655 C C . GLY A 1 346 ? 21.581 -11.055 -12.325 1.00 97.25 346 GLY A C 1
ATOM 2656 O O . GLY A 1 346 ? 22.609 -11.735 -12.206 1.00 97.25 346 GLY A O 1
ATOM 2657 N N . LEU A 1 347 ? 20.444 -11.293 -11.683 1.00 98.25 347 LEU A N 1
ATOM 2658 C CA . LEU A 1 347 ? 20.136 -12.424 -10.821 1.00 98.25 347 LEU A CA 1
ATOM 2659 C C . LEU A 1 347 ? 18.666 -12.812 -11.003 1.00 98.25 347 LEU A C 1
ATOM 2661 O O . LEU A 1 347 ? 17.788 -11.982 -10.831 1.00 98.25 347 LEU A O 1
ATOM 2665 N N . THR A 1 348 ? 18.404 -14.094 -11.236 1.00 98.12 348 THR A N 1
ATOM 2666 C CA . THR A 1 348 ? 17.093 -14.692 -10.953 1.00 98.12 348 THR A CA 1
ATOM 2667 C C . THR A 1 348 ? 17.271 -16.146 -10.512 1.00 98.12 348 THR A C 1
ATOM 2669 O O . THR A 1 348 ? 18.364 -16.715 -10.646 1.00 98.12 348 THR A O 1
ATOM 2672 N N . ILE A 1 349 ? 16.227 -16.737 -9.943 1.00 98.06 349 ILE A N 1
ATOM 2673 C CA . ILE A 1 349 ? 16.184 -18.148 -9.557 1.00 98.06 349 ILE A CA 1
ATOM 2674 C C . ILE A 1 349 ? 15.213 -18.896 -10.459 1.00 98.06 349 ILE A C 1
ATOM 2676 O O . ILE A 1 349 ? 14.317 -18.302 -11.041 1.00 98.06 349 ILE A O 1
ATOM 2680 N N . ASP A 1 350 ? 15.426 -20.197 -10.585 1.00 97.75 350 ASP A N 1
ATOM 2681 C CA . ASP A 1 350 ? 14.540 -21.066 -11.350 1.00 97.75 350 ASP A CA 1
ATOM 2682 C C . ASP A 1 350 ? 13.177 -21.253 -10.660 1.00 97.75 350 ASP A C 1
ATOM 2684 O O . ASP A 1 350 ? 13.119 -21.289 -9.430 1.00 97.75 350 ASP A O 1
ATOM 2688 N N . ASN A 1 351 ? 12.086 -21.425 -11.413 1.00 95.19 351 ASN A N 1
ATOM 2689 C CA . ASN A 1 351 ? 10.761 -21.677 -10.821 1.00 95.19 351 ASN A CA 1
ATOM 2690 C C . ASN A 1 351 ? 10.767 -22.944 -9.941 1.00 95.19 351 ASN A C 1
ATOM 2692 O O . ASN A 1 351 ? 10.135 -22.976 -8.885 1.00 95.19 351 ASN A O 1
ATOM 2696 N N . ASP A 1 352 ? 11.574 -23.948 -10.310 1.00 96.00 352 ASP A N 1
ATOM 2697 C CA . ASP A 1 352 ? 11.776 -25.181 -9.543 1.00 96.00 352 ASP A CA 1
ATOM 2698 C C . ASP A 1 352 ? 12.977 -25.082 -8.575 1.00 96.00 352 ASP A C 1
ATOM 2700 O O . ASP A 1 352 ? 13.575 -26.094 -8.186 1.00 96.00 352 ASP A O 1
ATOM 2704 N N . PHE A 1 353 ? 13.356 -23.870 -8.142 1.00 97.81 353 PHE A N 1
ATOM 2705 C CA . PHE A 1 353 ? 14.527 -23.630 -7.287 1.00 97.81 353 PHE A CA 1
ATOM 2706 C C . PHE A 1 353 ? 14.548 -24.493 -6.022 1.00 97.81 353 PHE A C 1
ATOM 2708 O O . PHE A 1 353 ? 15.616 -24.937 -5.592 1.00 97.81 353 PHE A O 1
ATOM 2715 N N . ALA A 1 354 ? 13.384 -24.743 -5.415 1.00 96.12 354 ALA A N 1
ATOM 2716 C CA . ALA A 1 354 ? 13.276 -25.579 -4.220 1.00 96.12 354 ALA A CA 1
ATOM 2717 C C . ALA A 1 354 ? 13.794 -27.013 -4.448 1.00 96.12 354 ALA A C 1
ATOM 2719 O O . ALA A 1 354 ? 14.300 -27.635 -3.510 1.00 96.12 354 ALA A O 1
ATOM 2720 N N . ASP A 1 355 ? 13.717 -27.504 -5.687 1.00 96.62 355 ASP A N 1
ATOM 2721 C CA . ASP A 1 355 ? 14.136 -28.845 -6.081 1.00 96.62 355 ASP A CA 1
ATOM 2722 C C . ASP A 1 355 ? 15.535 -28.861 -6.716 1.00 96.62 355 ASP A C 1
ATOM 2724 O O . ASP A 1 355 ? 16.345 -29.745 -6.412 1.00 96.62 355 ASP A O 1
ATOM 2728 N N . ASN A 1 356 ? 15.845 -27.895 -7.589 1.00 96.94 356 ASN A N 1
ATOM 2729 C CA . ASN A 1 356 ? 17.070 -27.904 -8.398 1.00 96.94 356 ASN A CA 1
ATOM 2730 C C . ASN A 1 356 ? 18.187 -26.969 -7.885 1.00 96.94 356 ASN A C 1
ATOM 2732 O O . ASN A 1 356 ? 19.360 -27.167 -8.225 1.00 96.94 356 ASN A O 1
ATOM 2736 N N . GLY A 1 357 ? 17.853 -25.976 -7.054 1.00 98.00 357 GLY A N 1
ATOM 2737 C CA . GLY A 1 357 ? 18.768 -24.949 -6.554 1.00 98.00 357 GLY A CA 1
ATOM 2738 C C . GLY A 1 357 ? 19.381 -24.059 -7.642 1.00 98.00 357 GLY A C 1
ATOM 2739 O O . GLY A 1 357 ? 20.477 -23.533 -7.443 1.00 98.00 357 GLY A O 1
ATOM 2740 N N . TRP A 1 358 ? 18.769 -23.935 -8.818 1.00 98.50 358 TRP A N 1
ATOM 2741 C CA . TRP A 1 358 ? 19.358 -23.229 -9.954 1.00 98.50 358 TRP A CA 1
ATOM 2742 C C . TRP A 1 358 ? 19.249 -21.711 -9.841 1.00 98.50 358 TRP A C 1
ATOM 2744 O O . TRP A 1 358 ? 18.195 -21.143 -9.579 1.00 98.50 358 TRP A O 1
ATOM 2754 N N . VAL A 1 359 ? 20.377 -21.050 -10.082 1.00 98.75 359 VAL A N 1
ATOM 2755 C CA . VAL A 1 359 ? 20.514 -19.593 -10.066 1.00 98.75 359 VAL A CA 1
ATOM 2756 C C . VAL A 1 359 ? 21.060 -19.146 -11.412 1.00 98.75 359 VAL A C 1
ATOM 2758 O O . VAL A 1 359 ? 22.100 -19.645 -11.852 1.00 98.75 359 VAL A O 1
ATOM 2761 N N . TYR A 1 360 ? 20.410 -18.176 -12.043 1.00 98.69 360 TYR A N 1
ATOM 2762 C CA . TYR A 1 360 ? 20.862 -17.578 -13.294 1.00 98.69 360 TYR A CA 1
ATOM 2763 C C . TYR A 1 360 ? 21.510 -16.227 -13.020 1.00 98.69 360 TYR A C 1
ATOM 2765 O O . TYR A 1 360 ? 20.969 -15.397 -12.293 1.00 98.69 360 TYR A O 1
ATOM 2773 N N . LEU A 1 361 ? 22.690 -16.012 -13.600 1.00 98.62 361 LEU A N 1
ATOM 2774 C CA . LEU A 1 361 ? 23.465 -14.786 -13.455 1.00 98.62 361 LEU A CA 1
ATOM 2775 C C . LEU A 1 361 ? 23.775 -14.189 -14.827 1.00 98.62 361 LEU A C 1
ATOM 2777 O O . LEU A 1 361 ? 24.239 -14.899 -15.725 1.00 98.62 361 LEU A O 1
ATOM 2781 N N . LEU A 1 362 ? 23.611 -12.870 -14.950 1.00 97.94 362 LEU A N 1
ATOM 2782 C CA . LEU A 1 362 ? 24.085 -12.094 -16.096 1.00 97.94 362 LEU A CA 1
ATOM 2783 C C . LEU A 1 362 ? 25.273 -11.237 -15.673 1.00 97.94 362 LEU A C 1
ATOM 2785 O O . LEU A 1 362 ? 25.173 -10.365 -14.805 1.00 97.94 362 LEU A O 1
ATOM 2789 N N . TYR A 1 363 ? 26.425 -11.496 -16.281 1.00 96.50 363 TYR A N 1
ATOM 2790 C CA . TYR A 1 363 ? 27.658 -10.807 -15.929 1.00 96.50 363 TYR A CA 1
ATOM 2791 C C . TYR A 1 363 ? 28.582 -10.628 -17.118 1.00 96.50 363 TYR A C 1
ATOM 2793 O O . TYR A 1 363 ? 28.537 -11.376 -18.093 1.00 96.50 363 TYR A O 1
ATOM 2801 N N . THR A 1 364 ? 29.470 -9.647 -17.032 1.00 93.50 364 THR A N 1
ATOM 2802 C CA . THR A 1 364 ? 30.515 -9.468 -18.035 1.00 93.50 364 THR A CA 1
ATOM 2803 C C . THR A 1 364 ? 31.813 -10.165 -17.646 1.00 93.50 364 THR A C 1
ATOM 2805 O O . THR A 1 364 ? 32.091 -10.401 -16.470 1.00 93.50 364 THR A O 1
ATOM 2808 N N . ASP A 1 365 ? 32.628 -10.507 -18.647 1.00 91.19 365 ASP A N 1
ATOM 2809 C CA . ASP A 1 365 ? 33.978 -11.025 -18.415 1.00 91.19 365 ASP A CA 1
ATOM 2810 C C . ASP A 1 365 ? 34.781 -10.073 -17.501 1.00 91.19 365 ASP A C 1
ATOM 2812 O O . ASP A 1 365 ? 34.580 -8.850 -17.573 1.00 91.19 365 ASP A O 1
ATOM 2816 N N . PRO A 1 366 ? 35.746 -10.592 -16.714 1.00 87.06 366 PRO A N 1
ATOM 2817 C CA . PRO A 1 366 ? 36.735 -9.770 -16.021 1.00 87.06 366 PRO A CA 1
ATOM 2818 C C . PRO A 1 366 ? 37.462 -8.792 -16.957 1.00 87.06 366 PRO A C 1
ATOM 2820 O O . PRO A 1 366 ? 37.280 -8.792 -18.179 1.00 87.06 366 PRO A O 1
ATOM 2823 N N . MET A 1 367 ? 38.323 -7.943 -16.398 1.00 78.75 367 MET A N 1
ATOM 2824 C CA . MET A 1 367 ? 39.134 -7.042 -17.219 1.00 78.75 367 MET A CA 1
ATOM 2825 C C . MET A 1 367 ? 39.974 -7.830 -18.241 1.00 78.75 367 MET A C 1
ATOM 2827 O O . MET A 1 367 ? 40.796 -8.661 -17.857 1.00 78.75 367 MET A O 1
ATOM 2831 N N . VAL A 1 368 ? 39.789 -7.537 -19.533 1.00 79.75 368 VAL A N 1
ATOM 2832 C CA . VAL A 1 368 ? 40.547 -8.131 -20.647 1.00 79.75 368 VAL A CA 1
ATOM 2833 C C . VAL A 1 368 ? 41.365 -7.048 -21.365 1.00 79.75 368 VAL A C 1
ATOM 2835 O O . VAL A 1 368 ? 40.859 -5.937 -21.563 1.00 79.75 368 VAL A O 1
ATOM 2838 N N . PRO A 1 369 ? 42.634 -7.313 -21.730 1.00 76.69 369 PRO A N 1
ATOM 2839 C CA . PRO A 1 369 ? 43.466 -6.347 -22.436 1.00 76.69 369 PRO A CA 1
ATOM 2840 C C . PRO A 1 369 ? 43.033 -6.216 -23.900 1.00 76.69 369 PRO A C 1
ATOM 2842 O O . PRO A 1 369 ? 42.721 -7.202 -24.560 1.00 76.69 369 PRO A O 1
ATOM 2845 N N . ALA A 1 370 ? 43.094 -5.007 -24.458 1.00 69.06 370 ALA A N 1
ATOM 2846 C CA . ALA A 1 370 ? 42.945 -4.837 -25.902 1.00 69.06 370 ALA A CA 1
ATOM 2847 C C . ALA A 1 370 ? 44.021 -5.660 -26.659 1.00 69.06 370 ALA A C 1
ATOM 2849 O O . ALA A 1 370 ? 45.176 -5.684 -26.220 1.00 69.06 370 ALA A O 1
ATOM 2850 N N . PRO A 1 371 ? 43.694 -6.315 -27.793 1.00 70.88 371 PRO A N 1
ATOM 2851 C CA . PRO A 1 371 ? 42.461 -6.196 -28.577 1.00 70.88 371 PRO A CA 1
ATOM 2852 C C . PRO A 1 371 ? 41.363 -7.211 -28.205 1.00 70.88 371 PRO A C 1
ATOM 2854 O O . PRO A 1 371 ? 40.397 -7.339 -28.955 1.00 70.88 371 PRO A O 1
ATOM 2857 N N . GLU A 1 372 ? 41.502 -7.962 -27.107 1.00 80.56 372 GLU A N 1
ATOM 2858 C CA . GLU A 1 372 ? 40.481 -8.928 -26.697 1.00 80.56 372 GLU A CA 1
ATOM 2859 C C . GLU A 1 372 ? 39.181 -8.210 -26.329 1.00 80.56 372 GLU A C 1
ATOM 2861 O O . GLU A 1 372 ? 39.174 -7.186 -25.637 1.00 80.56 372 GLU A O 1
ATOM 2866 N N . GLN A 1 373 ? 38.069 -8.752 -26.820 1.00 83.81 373 GLN A N 1
ATOM 2867 C CA . GLN A 1 373 ? 36.752 -8.196 -26.571 1.00 83.81 373 GLN A CA 1
ATOM 2868 C C . GLN A 1 373 ? 36.127 -8.854 -25.342 1.00 83.81 373 GLN A C 1
ATOM 2870 O O . GLN A 1 373 ? 36.089 -10.081 -25.227 1.00 83.81 373 GLN A O 1
ATOM 2875 N N . ALA A 1 374 ? 35.619 -8.029 -24.430 1.00 89.62 374 ALA A N 1
ATOM 2876 C CA . ALA A 1 374 ? 34.820 -8.493 -23.308 1.00 89.62 374 ALA A CA 1
ATOM 2877 C C . ALA A 1 374 ? 33.456 -8.988 -23.792 1.00 89.62 374 ALA A C 1
ATOM 2879 O O . ALA A 1 374 ? 32.928 -8.475 -24.776 1.00 89.62 374 ALA A O 1
ATOM 2880 N N . HIS A 1 375 ? 32.873 -9.953 -23.093 1.00 93.50 375 HIS A N 1
ATOM 2881 C CA . HIS A 1 375 ? 31.542 -10.459 -23.410 1.00 93.50 375 HIS A CA 1
ATOM 2882 C C . HIS A 1 375 ? 30.611 -10.341 -22.213 1.00 93.50 375 HIS A C 1
ATOM 2884 O O . HIS A 1 375 ? 31.058 -10.408 -21.067 1.00 93.50 375 HIS A O 1
ATOM 2890 N N . PHE A 1 376 ? 29.319 -10.227 -22.498 1.00 94.56 376 PHE A N 1
ATOM 2891 C CA . PHE A 1 376 ? 28.271 -10.647 -21.582 1.00 94.56 376 PHE A CA 1
ATOM 2892 C C . PHE A 1 376 ? 28.178 -12.169 -21.573 1.00 94.56 376 PHE A C 1
ATOM 2894 O O . PHE A 1 376 ? 28.324 -12.811 -22.616 1.00 94.56 376 PHE A O 1
ATOM 2901 N N . ASN A 1 377 ? 27.914 -12.728 -20.399 1.00 96.88 377 ASN A N 1
ATOM 2902 C CA . ASN A 1 377 ? 27.691 -14.141 -20.151 1.00 96.88 377 ASN A CA 1
ATOM 2903 C C . ASN A 1 377 ? 26.390 -14.288 -19.361 1.00 96.88 377 ASN A C 1
ATOM 2905 O O . ASN A 1 377 ? 26.273 -13.738 -18.266 1.00 96.88 377 ASN A O 1
ATOM 2909 N N . LEU A 1 378 ? 25.444 -15.038 -19.921 1.00 98.12 378 LEU A N 1
ATOM 2910 C CA . LEU A 1 378 ? 24.281 -15.542 -19.203 1.00 98.12 378 LEU A CA 1
ATOM 2911 C C . LEU A 1 378 ? 24.581 -16.987 -18.816 1.00 98.12 378 LEU A C 1
ATOM 2913 O O . LEU A 1 378 ? 24.720 -17.843 -19.698 1.00 98.12 378 LEU A O 1
ATOM 2917 N N . SER A 1 379 ? 24.716 -17.245 -17.520 1.00 98.25 379 SER A N 1
ATOM 2918 C CA . SER A 1 379 ? 25.091 -18.565 -17.015 1.00 98.25 379 SER A CA 1
ATOM 2919 C C . SER A 1 379 ? 24.174 -19.023 -15.889 1.00 98.25 379 SER A C 1
ATOM 2921 O O . SER A 1 379 ? 23.742 -18.224 -15.064 1.00 98.25 379 SER A O 1
ATOM 2923 N N . ARG A 1 380 ? 23.953 -20.334 -15.826 1.00 98.31 380 ARG A N 1
ATOM 2924 C CA . ARG A 1 380 ? 23.296 -21.037 -14.724 1.00 98.31 380 ARG A CA 1
ATOM 2925 C C . ARG A 1 380 ? 24.339 -21.607 -13.765 1.00 98.31 380 ARG A C 1
ATOM 2927 O O . ARG A 1 380 ? 25.344 -22.168 -14.205 1.00 98.31 380 ARG A O 1
ATOM 2934 N N . PHE A 1 381 ? 24.065 -21.524 -12.473 1.00 98.69 381 PHE A N 1
ATOM 2935 C CA . PHE A 1 381 ? 24.810 -22.138 -11.376 1.00 98.69 381 PHE A CA 1
ATOM 2936 C C . PHE A 1 381 ? 23.851 -22.915 -10.469 1.00 98.69 381 PHE A C 1
ATOM 2938 O O . PHE A 1 381 ? 22.637 -22.772 -10.577 1.00 98.69 381 PHE A O 1
ATOM 2945 N N . THR A 1 382 ? 24.389 -23.712 -9.551 1.00 98.50 382 THR A N 1
ATOM 2946 C CA . THR A 1 382 ? 23.618 -24.424 -8.527 1.00 98.50 382 THR A CA 1
ATOM 2947 C C . THR A 1 382 ? 24.009 -23.938 -7.133 1.00 98.50 382 THR A C 1
ATOM 2949 O O . THR A 1 382 ? 25.186 -23.961 -6.761 1.00 98.50 382 THR A O 1
ATOM 2952 N N . LEU A 1 383 ? 23.025 -23.504 -6.348 1.00 98.62 383 LEU A N 1
ATOM 2953 C CA . LEU A 1 383 ? 23.160 -23.204 -4.928 1.00 98.62 383 LEU A CA 1
ATOM 2954 C C . LEU A 1 383 ? 22.950 -24.487 -4.115 1.00 98.62 383 LEU A C 1
ATOM 2956 O O . LEU A 1 383 ? 21.917 -25.141 -4.221 1.00 98.62 383 LEU A O 1
ATOM 2960 N N . VAL A 1 384 ? 23.925 -24.842 -3.278 1.00 97.56 384 VAL A N 1
ATOM 2961 C CA . VAL A 1 384 ? 23.861 -26.006 -2.386 1.00 97.56 384 VAL A CA 1
ATOM 2962 C C . VAL A 1 384 ? 24.019 -25.534 -0.946 1.00 97.56 384 VAL A C 1
ATOM 2964 O O . VAL A 1 384 ? 25.090 -25.081 -0.532 1.00 97.56 384 VAL A O 1
ATOM 2967 N N . GLY A 1 385 ? 22.942 -25.636 -0.163 1.00 95.62 385 GLY A N 1
ATOM 2968 C CA . GLY A 1 385 ? 22.887 -24.999 1.152 1.00 95.62 385 GLY A CA 1
ATOM 2969 C C . GLY A 1 385 ? 23.054 -23.488 0.996 1.00 95.62 385 GLY A C 1
ATOM 2970 O O . GLY A 1 385 ? 22.290 -22.867 0.263 1.00 95.62 385 GLY A O 1
ATOM 2971 N N . ASP A 1 386 ? 24.065 -22.910 1.644 1.00 97.31 386 ASP A N 1
ATOM 2972 C CA . ASP A 1 386 ? 24.356 -21.469 1.585 1.00 97.31 386 ASP A CA 1
ATOM 2973 C C . ASP A 1 386 ? 25.461 -21.104 0.576 1.00 97.31 386 ASP A C 1
ATOM 2975 O O . ASP A 1 386 ? 25.905 -19.960 0.526 1.00 97.31 386 ASP A O 1
ATOM 2979 N N . THR A 1 387 ? 25.972 -22.069 -0.198 1.00 98.06 387 THR A N 1
ATOM 2980 C CA . THR A 1 387 ? 27.123 -21.866 -1.094 1.00 98.06 387 THR A CA 1
ATOM 2981 C C . THR A 1 387 ? 26.744 -22.106 -2.547 1.00 98.06 387 THR A C 1
ATOM 2983 O O . THR A 1 387 ? 26.174 -23.139 -2.888 1.00 98.06 387 THR A O 1
ATOM 2986 N N . LEU A 1 388 ? 27.101 -21.164 -3.419 1.00 98.19 388 LEU A N 1
ATOM 2987 C CA . LEU A 1 388 ? 26.965 -21.304 -4.862 1.00 98.19 388 LEU A CA 1
ATOM 2988 C C . LEU A 1 388 ? 28.147 -22.127 -5.384 1.00 98.19 388 LEU A C 1
ATOM 2990 O O . LEU A 1 388 ? 29.304 -21.718 -5.246 1.00 98.19 388 LEU A O 1
ATOM 2994 N N . ASP A 1 389 ? 27.877 -23.293 -5.970 1.00 98.12 389 ASP A N 1
ATOM 2995 C CA . ASP A 1 389 ? 28.925 -24.119 -6.560 1.00 98.12 389 ASP A CA 1
ATOM 2996 C C . ASP A 1 389 ? 29.436 -23.461 -7.845 1.00 98.12 389 ASP A C 1
ATOM 2998 O O . ASP A 1 389 ? 28.875 -23.625 -8.926 1.00 98.12 389 ASP A O 1
ATOM 3002 N N . MET A 1 390 ? 30.541 -22.726 -7.745 1.00 97.06 390 MET A N 1
ATOM 3003 C CA . MET A 1 390 ? 31.131 -22.037 -8.894 1.00 97.06 390 MET A CA 1
ATOM 3004 C C . MET A 1 390 ? 31.597 -22.998 -10.003 1.00 97.06 390 MET A C 1
ATOM 3006 O O . MET A 1 390 ? 31.752 -22.563 -11.141 1.00 97.06 390 MET A O 1
ATOM 3010 N N . ALA A 1 391 ? 31.827 -24.286 -9.709 1.00 97.38 391 ALA A N 1
ATOM 3011 C CA . ALA A 1 391 ? 32.198 -25.281 -10.718 1.00 97.38 391 ALA A CA 1
ATOM 3012 C C . ALA A 1 391 ? 30.991 -25.802 -11.522 1.00 97.38 391 ALA A C 1
ATOM 3014 O O . ALA A 1 391 ? 31.183 -26.457 -12.547 1.00 97.38 391 ALA A O 1
ATOM 3015 N N . SER A 1 392 ? 29.766 -25.497 -11.082 1.00 97.81 392 SER A N 1
ATOM 3016 C CA . SER A 1 392 ? 28.521 -25.905 -11.742 1.00 97.81 392 SER A CA 1
ATOM 3017 C C . SER A 1 392 ? 28.132 -25.040 -12.950 1.00 97.81 392 SER A C 1
ATOM 3019 O O . SER A 1 392 ? 27.124 -25.342 -13.590 1.00 97.81 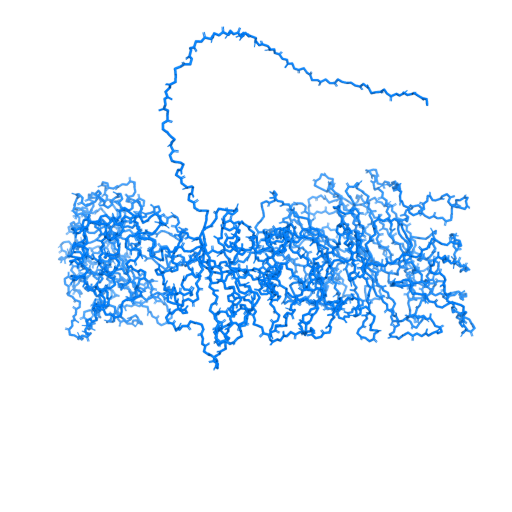392 SER A O 1
ATOM 3021 N N . GLU A 1 393 ? 28.919 -24.003 -13.284 1.00 98.00 393 GLU A N 1
ATOM 3022 C CA . GLU A 1 393 ? 28.609 -23.044 -14.355 1.00 98.00 393 GLU A CA 1
ATOM 3023 C C . GLU A 1 393 ? 28.207 -23.746 -15.663 1.00 98.00 393 GLU A C 1
ATOM 3025 O O . GLU A 1 393 ? 28.981 -24.502 -16.264 1.00 98.00 393 GLU A O 1
ATOM 3030 N N . LYS A 1 394 ? 27.009 -23.422 -16.151 1.00 97.94 394 LYS A N 1
ATOM 3031 C CA . LYS A 1 394 ? 26.563 -23.695 -17.518 1.00 97.94 394 LYS A CA 1
ATOM 3032 C C . LYS A 1 394 ? 26.316 -22.381 -18.232 1.00 97.94 394 LYS A C 1
ATOM 3034 O O . LYS A 1 394 ? 25.433 -21.625 -17.847 1.00 97.94 394 LYS A O 1
ATOM 3039 N N . ARG A 1 395 ? 27.097 -22.106 -19.273 1.00 97.12 395 ARG A N 1
ATOM 3040 C CA . ARG A 1 395 ? 26.979 -20.868 -20.045 1.00 97.12 395 ARG A CA 1
ATOM 3041 C C . ARG A 1 395 ? 25.959 -21.036 -21.163 1.00 97.12 395 ARG A C 1
ATOM 3043 O O . ARG A 1 395 ? 26.244 -21.726 -22.137 1.00 97.12 395 ARG A O 1
ATOM 3050 N N . LEU A 1 396 ? 24.814 -20.376 -21.015 1.00 97.88 396 LEU A N 1
ATOM 3051 C CA . LEU A 1 396 ? 23.695 -20.442 -21.952 1.00 97.88 396 LEU A CA 1
ATOM 3052 C C . LEU A 1 396 ? 23.943 -19.533 -23.158 1.00 97.88 396 LEU A C 1
ATOM 3054 O O . LEU A 1 396 ? 23.890 -19.974 -24.301 1.00 97.88 396 LEU A O 1
ATOM 3058 N N . LEU A 1 397 ? 24.284 -18.266 -22.907 1.00 96.31 397 LEU A N 1
ATOM 3059 C CA . LEU A 1 397 ? 24.529 -17.272 -23.951 1.00 96.31 397 LEU A CA 1
ATOM 3060 C C . LEU A 1 397 ? 25.799 -16.468 -23.683 1.00 96.31 397 LEU A C 1
ATOM 3062 O O . LEU A 1 397 ? 26.171 -16.195 -22.540 1.00 96.31 397 LEU A O 1
ATOM 3066 N N . ARG A 1 398 ? 26.459 -16.065 -24.774 1.00 95.56 398 ARG A N 1
ATOM 3067 C CA . ARG A 1 398 ? 27.632 -15.189 -24.757 1.00 95.56 398 ARG A CA 1
ATOM 3068 C C . ARG A 1 398 ? 27.641 -14.281 -25.980 1.00 95.56 398 ARG A C 1
ATOM 3070 O O . ARG A 1 398 ? 27.522 -14.767 -27.103 1.00 95.56 398 ARG A O 1
ATOM 3077 N N . PHE A 1 399 ? 27.824 -12.979 -25.778 1.00 94.75 399 PHE A N 1
ATOM 3078 C CA . PHE A 1 399 ? 27.867 -11.996 -26.866 1.00 94.75 399 PHE A CA 1
ATOM 3079 C C . PHE A 1 399 ? 28.778 -10.803 -26.523 1.00 94.75 399 PHE A C 1
ATOM 3081 O O . PHE A 1 399 ? 29.021 -10.537 -25.345 1.00 94.75 399 PHE A O 1
ATOM 3088 N N . PRO A 1 400 ? 29.357 -10.131 -27.534 1.00 91.94 400 PRO A N 1
ATOM 3089 C CA . PRO A 1 400 ? 30.387 -9.112 -27.332 1.00 91.94 400 PRO A CA 1
ATOM 3090 C C . PRO A 1 400 ? 29.882 -7.828 -26.657 1.00 91.94 400 PRO A C 1
ATOM 3092 O O . PRO A 1 400 ? 28.732 -7.438 -26.823 1.00 91.94 400 PRO A O 1
ATOM 3095 N N . VAL A 1 401 ? 30.794 -7.135 -25.969 1.00 90.56 401 VAL A N 1
ATOM 3096 C CA . VAL A 1 401 ? 30.623 -5.809 -25.349 1.00 90.56 401 VAL A CA 1
ATOM 3097 C C . VAL A 1 401 ? 31.748 -4.879 -25.819 1.00 90.56 401 VAL A C 1
ATOM 3099 O O . VAL A 1 401 ? 32.901 -5.293 -25.965 1.00 90.56 401 VAL A O 1
ATOM 3102 N N . TRP A 1 402 ? 31.448 -3.603 -26.040 1.00 89.50 402 TRP A N 1
ATOM 3103 C CA . TRP A 1 402 ? 32.385 -2.567 -26.498 1.00 89.50 402 TRP A CA 1
ATOM 3104 C C . TRP A 1 402 ? 33.072 -1.801 -25.358 1.00 89.50 402 TRP A C 1
ATOM 3106 O O . TRP A 1 402 ? 33.285 -0.596 -25.432 1.00 89.50 402 TRP A O 1
ATOM 3116 N N . ARG A 1 403 ? 33.507 -2.515 -24.313 1.00 85.19 403 ARG A N 1
ATOM 3117 C CA . ARG A 1 403 ? 34.106 -1.921 -23.101 1.00 85.19 403 ARG A CA 1
ATOM 3118 C C . ARG A 1 403 ? 35.293 -0.985 -23.377 1.00 85.19 403 ARG A C 1
ATOM 3120 O O . ARG A 1 403 ? 35.471 -0.003 -22.667 1.00 85.19 403 ARG A O 1
ATOM 3127 N N . ASN A 1 404 ? 36.107 -1.307 -24.382 1.00 81.56 404 ASN A N 1
ATOM 3128 C CA . ASN A 1 404 ? 37.348 -0.596 -24.713 1.00 81.56 404 ASN A CA 1
ATOM 3129 C C . ASN A 1 404 ? 37.207 0.317 -25.948 1.00 81.56 404 ASN A C 1
ATOM 3131 O O . ASN A 1 404 ? 38.213 0.694 -26.550 1.00 81.56 404 ASN A O 1
ATOM 3135 N N . GLU A 1 405 ? 35.979 0.648 -26.357 1.00 88.00 405 GLU A N 1
ATOM 3136 C CA . GLU A 1 405 ? 35.704 1.489 -27.523 1.00 88.00 405 GLU A CA 1
ATOM 3137 C C . GLU A 1 405 ? 34.877 2.708 -27.117 1.00 88.00 405 GLU A C 1
ATOM 3139 O O . GLU A 1 405 ? 33.766 2.581 -26.606 1.00 88.00 405 GLU A O 1
ATOM 3144 N N . LEU A 1 406 ? 35.426 3.905 -27.353 1.00 89.00 406 LEU A N 1
ATOM 3145 C CA . LEU A 1 406 ? 34.845 5.167 -26.882 1.00 89.00 406 LEU A CA 1
ATOM 3146 C C . LEU A 1 406 ? 34.483 5.076 -25.383 1.00 89.00 406 LEU A C 1
ATOM 3148 O O . LEU A 1 406 ? 35.294 4.595 -24.590 1.00 89.00 406 LEU A O 1
ATOM 3152 N N . ARG A 1 407 ? 33.294 5.541 -24.983 1.00 86.94 407 ARG A N 1
ATOM 3153 C CA . ARG A 1 407 ? 32.716 5.310 -23.651 1.00 86.94 407 ARG A CA 1
ATOM 3154 C C . ARG A 1 407 ? 31.535 4.338 -23.682 1.00 86.94 407 ARG A C 1
ATOM 3156 O O . ARG A 1 407 ? 30.604 4.484 -22.899 1.00 86.94 407 ARG A O 1
ATOM 3163 N N . ALA A 1 408 ? 31.575 3.328 -24.553 1.00 86.19 408 ALA A N 1
ATOM 3164 C CA . ALA A 1 408 ? 30.580 2.252 -24.607 1.00 86.19 408 ALA A CA 1
ATOM 3165 C C . ALA A 1 408 ? 30.785 1.198 -23.495 1.00 86.19 408 ALA A C 1
ATOM 3167 O O . ALA A 1 408 ? 30.788 -0.011 -23.714 1.00 86.19 408 ALA A O 1
ATOM 3168 N N . ASN A 1 409 ? 30.974 1.668 -22.266 1.00 80.69 409 ASN A N 1
ATOM 3169 C CA . ASN A 1 409 ? 31.004 0.889 -21.026 1.00 80.69 409 ASN A CA 1
ATOM 3170 C C . ASN A 1 409 ? 29.824 1.268 -20.098 1.00 80.69 409 ASN A C 1
ATOM 3172 O O . ASN A 1 409 ? 29.817 0.966 -18.896 1.00 80.69 409 ASN A O 1
ATOM 3176 N N . VAL A 1 410 ? 28.836 1.950 -20.682 1.00 87.56 410 VAL A N 1
ATOM 3177 C CA . VAL A 1 410 ? 27.554 2.356 -20.103 1.00 87.56 410 VAL A CA 1
ATOM 3178 C C . VAL A 1 410 ? 26.396 1.598 -20.764 1.00 87.56 410 VAL A C 1
ATOM 3180 O O . VAL A 1 410 ? 26.613 0.887 -21.744 1.00 87.56 410 VAL A O 1
ATOM 3183 N N . HIS A 1 411 ? 25.185 1.749 -20.218 1.00 92.31 411 HIS A N 1
ATOM 3184 C CA . HIS A 1 411 ? 23.946 1.139 -20.729 1.00 92.31 411 HIS A CA 1
ATOM 3185 C C . HIS A 1 411 ? 24.035 -0.379 -20.833 1.00 92.31 411 HIS A C 1
ATOM 3187 O O . HIS A 1 411 ? 23.964 -0.970 -21.910 1.00 92.31 411 HIS A O 1
ATOM 3193 N N . MET A 1 412 ? 24.249 -1.006 -19.686 1.00 92.56 412 MET A N 1
ATOM 3194 C CA . MET A 1 412 ? 24.431 -2.448 -19.610 1.00 92.56 412 MET A CA 1
ATOM 3195 C C . MET A 1 412 ? 23.125 -3.172 -19.270 1.00 92.56 412 MET A C 1
ATOM 3197 O O . MET A 1 412 ? 23.038 -4.367 -19.535 1.00 92.56 412 MET A O 1
ATOM 3201 N N . ALA A 1 413 ? 22.107 -2.459 -18.765 1.00 93.62 413 ALA A N 1
ATOM 3202 C CA . ALA A 1 413 ? 20.918 -3.044 -18.148 1.00 93.62 413 ALA A CA 1
ATOM 3203 C C . ALA A 1 413 ? 21.315 -4.143 -17.144 1.00 93.62 413 ALA A C 1
ATOM 3205 O O . ALA A 1 413 ? 22.277 -3.952 -16.393 1.00 93.62 413 ALA A O 1
ATOM 3206 N N . GLY A 1 414 ? 20.626 -5.285 -17.158 1.00 87.50 414 GLY A N 1
ATOM 3207 C CA . GLY A 1 414 ? 21.120 -6.487 -16.498 1.00 87.50 414 GLY A CA 1
ATOM 3208 C C . GLY A 1 414 ? 20.060 -7.409 -15.917 1.00 87.50 414 GLY A C 1
ATOM 3209 O O . GLY A 1 414 ? 20.379 -8.565 -15.665 1.00 87.50 414 GLY A O 1
ATOM 3210 N N . SER A 1 415 ? 18.839 -6.916 -15.721 1.00 95.81 415 SER A N 1
ATOM 3211 C CA . SER A 1 415 ? 17.800 -7.634 -14.982 1.00 95.81 415 SER A CA 1
ATOM 3212 C C . SER A 1 415 ? 17.348 -8.926 -15.677 1.00 95.81 415 SER A C 1
ATOM 3214 O O . SER A 1 415 ? 17.314 -9.008 -16.915 1.00 95.81 415 SER A O 1
ATOM 3216 N N . LEU A 1 416 ? 17.043 -9.938 -14.860 1.00 98.25 416 LEU A N 1
ATOM 3217 C CA . LEU A 1 416 ? 16.590 -11.269 -15.265 1.00 98.25 416 LEU A CA 1
ATOM 3218 C C . LEU A 1 416 ? 15.247 -11.600 -14.603 1.00 98.25 416 LEU A C 1
ATOM 3220 O O . LEU A 1 416 ? 15.041 -11.287 -13.439 1.00 98.25 416 LEU A O 1
ATOM 3224 N N . THR A 1 417 ? 14.368 -12.302 -15.314 1.00 97.56 417 THR A N 1
ATOM 3225 C CA . THR A 1 417 ? 13.116 -12.847 -14.756 1.00 97.56 417 THR A CA 1
ATOM 3226 C C . THR A 1 417 ? 12.706 -14.106 -15.525 1.00 97.56 417 THR A C 1
ATOM 3228 O O . THR A 1 417 ? 13.270 -14.375 -16.592 1.00 97.56 417 THR A O 1
ATOM 3231 N N . MET A 1 418 ? 11.769 -14.892 -14.998 1.00 96.69 418 MET A N 1
ATOM 3232 C CA . MET A 1 418 ? 11.249 -16.101 -15.645 1.00 96.69 418 MET A CA 1
ATOM 3233 C C . MET A 1 418 ? 9.726 -16.028 -15.762 1.00 96.69 418 MET A C 1
ATOM 3235 O O . MET A 1 418 ? 9.086 -15.387 -14.937 1.00 96.69 418 MET A O 1
ATOM 3239 N N . ASP A 1 419 ? 9.172 -16.643 -16.808 1.00 96.19 419 ASP A N 1
ATOM 3240 C CA . ASP A 1 419 ? 7.729 -16.906 -16.897 1.00 96.19 419 ASP A CA 1
ATOM 3241 C C . ASP A 1 419 ? 7.372 -18.286 -16.322 1.00 96.19 419 ASP A C 1
ATOM 3243 O O . ASP A 1 419 ? 8.252 -19.115 -16.078 1.00 96.19 419 ASP A O 1
ATOM 3247 N N . ASP A 1 420 ? 6.078 -18.553 -16.143 1.00 93.56 420 ASP A N 1
ATOM 3248 C CA . ASP A 1 420 ? 5.533 -19.805 -15.591 1.00 93.56 420 ASP A CA 1
ATOM 3249 C C . ASP A 1 420 ? 5.911 -21.050 -16.406 1.00 93.56 420 ASP A C 1
ATOM 3251 O O . ASP A 1 420 ? 5.957 -22.162 -15.877 1.00 93.56 420 ASP A O 1
ATOM 3255 N N . ASP A 1 421 ? 6.201 -20.870 -17.697 1.00 95.19 421 ASP A N 1
ATOM 3256 C CA . ASP A 1 421 ? 6.629 -21.927 -18.613 1.00 95.19 421 ASP A CA 1
ATOM 3257 C C . ASP A 1 421 ? 8.146 -22.206 -18.513 1.00 95.19 421 ASP A C 1
ATOM 3259 O O . ASP A 1 421 ? 8.684 -23.021 -19.269 1.00 95.19 421 ASP A O 1
ATOM 3263 N N . GLY A 1 422 ? 8.856 -21.537 -17.598 1.00 96.31 422 GLY A N 1
ATOM 3264 C CA . GLY A 1 422 ? 10.292 -21.698 -17.371 1.00 96.31 422 GLY A CA 1
ATOM 3265 C C . GLY A 1 422 ? 11.165 -20.999 -18.416 1.00 96.31 422 GLY A C 1
ATOM 3266 O O . GLY A 1 422 ? 12.353 -21.303 -18.539 1.00 96.31 422 GLY A O 1
ATOM 3267 N N . ASN A 1 423 ? 10.617 -20.068 -19.201 1.00 98.25 423 ASN A N 1
ATOM 3268 C CA . ASN A 1 423 ? 11.417 -19.272 -20.123 1.00 98.25 423 ASN A CA 1
ATOM 3269 C C . ASN A 1 423 ? 12.119 -18.144 -19.369 1.00 98.25 423 ASN A C 1
ATOM 3271 O O . ASN A 1 423 ? 11.506 -17.343 -18.672 1.00 98.25 423 ASN A O 1
ATOM 3275 N N . LEU A 1 424 ? 13.427 -18.051 -19.572 1.00 98.62 424 LEU A N 1
ATOM 3276 C CA . LEU A 1 424 ? 14.290 -17.034 -19.004 1.00 98.62 424 LEU A CA 1
ATOM 3277 C C . LEU A 1 424 ? 14.329 -15.797 -19.901 1.00 98.62 424 LEU A C 1
ATOM 3279 O O . LEU A 1 424 ? 14.724 -15.869 -21.073 1.00 98.62 424 LEU A O 1
ATOM 3283 N N . TYR A 1 425 ? 14.001 -14.653 -19.309 1.00 98.69 425 TYR A N 1
ATOM 3284 C CA . TYR A 1 425 ? 14.113 -13.337 -19.917 1.00 98.69 425 TYR A CA 1
ATOM 3285 C C . TYR A 1 425 ? 15.362 -12.617 -19.420 1.00 98.69 425 TYR A C 1
ATOM 3287 O O . TYR A 1 425 ? 15.670 -12.624 -18.229 1.00 98.69 425 TYR A O 1
ATOM 3295 N N . ALA A 1 426 ? 16.077 -11.961 -20.334 1.00 98.44 426 ALA A N 1
ATOM 3296 C CA . ALA A 1 426 ? 17.250 -11.160 -20.000 1.00 98.44 426 ALA A CA 1
ATOM 3297 C C . ALA A 1 426 ? 17.224 -9.799 -20.696 1.00 98.44 426 ALA A C 1
ATOM 3299 O O . ALA A 1 426 ? 17.142 -9.719 -21.928 1.00 98.44 426 ALA A O 1
ATOM 3300 N N . ALA A 1 427 ? 17.343 -8.730 -19.909 1.00 98.00 427 ALA A N 1
ATOM 3301 C CA . ALA A 1 427 ? 17.398 -7.368 -20.414 1.00 98.00 427 ALA A CA 1
ATOM 3302 C C . ALA A 1 427 ? 18.838 -6.907 -20.657 1.00 98.00 427 ALA A C 1
ATOM 3304 O O . ALA A 1 427 ? 19.716 -7.029 -19.801 1.00 98.00 427 ALA A O 1
ATOM 3305 N N . THR A 1 428 ? 19.082 -6.342 -21.837 1.00 97.19 428 THR A N 1
ATOM 3306 C CA . THR A 1 428 ? 20.416 -5.907 -22.264 1.00 97.19 428 THR A CA 1
ATOM 3307 C C . THR A 1 428 ? 20.351 -4.504 -22.852 1.00 97.19 428 THR A C 1
ATOM 3309 O O . THR A 1 428 ? 19.537 -4.212 -23.730 1.00 97.19 428 THR A O 1
ATOM 3312 N N . GLY A 1 429 ? 21.214 -3.611 -22.374 1.00 96.81 429 GLY A N 1
ATOM 3313 C CA . GLY A 1 429 ? 21.292 -2.256 -22.912 1.00 96.81 429 GLY A CA 1
ATOM 3314 C C . GLY A 1 429 ? 22.038 -2.190 -24.243 1.00 96.81 429 GLY A C 1
ATOM 3315 O O . GLY A 1 429 ? 22.650 -3.164 -24.694 1.00 96.81 429 GLY A O 1
ATOM 3316 N N . ASP A 1 430 ? 21.948 -1.037 -24.900 1.00 96.44 430 ASP A N 1
ATOM 3317 C CA . ASP A 1 430 ? 22.460 -0.800 -26.250 1.00 96.44 430 ASP A CA 1
ATOM 3318 C C . ASP A 1 430 ? 23.985 -0.852 -26.347 1.00 96.44 430 ASP A C 1
ATOM 3320 O O . ASP A 1 430 ? 24.525 -1.062 -27.437 1.00 96.44 430 ASP A O 1
ATOM 3324 N N . ASN A 1 431 ? 24.660 -0.713 -25.201 1.00 94.69 431 ASN A N 1
ATOM 3325 C CA . ASN A 1 431 ? 26.103 -0.701 -25.069 1.00 94.69 431 ASN A CA 1
ATOM 3326 C C . ASN A 1 431 ? 26.769 0.266 -26.068 1.00 94.69 431 ASN A C 1
ATOM 3328 O O . ASN A 1 431 ? 27.707 -0.097 -26.781 1.00 94.69 431 ASN A O 1
ATOM 3332 N N . THR A 1 432 ? 26.265 1.499 -26.122 1.00 94.06 432 THR A N 1
ATOM 3333 C CA . THR A 1 432 ? 26.806 2.583 -26.954 1.00 94.06 432 THR A CA 1
ATOM 3334 C C . THR A 1 432 ? 27.307 3.769 -26.122 1.00 94.06 432 THR A C 1
ATOM 3336 O O . THR A 1 432 ? 27.031 3.867 -24.929 1.00 94.06 432 THR A O 1
ATOM 3339 N N . ASP A 1 433 ? 28.093 4.665 -26.726 1.00 92.56 433 ASP A N 1
ATOM 3340 C CA . ASP A 1 433 ? 28.537 5.932 -26.138 1.00 92.56 433 ASP A CA 1
ATOM 3341 C C . ASP A 1 433 ? 27.437 7.004 -26.307 1.00 92.56 433 ASP A C 1
ATOM 3343 O O . ASP A 1 433 ? 27.229 7.502 -27.419 1.00 92.56 433 ASP A O 1
ATOM 3347 N N . PRO A 1 434 ? 26.751 7.425 -25.225 1.00 87.25 434 PRO A N 1
ATOM 3348 C CA . PRO A 1 434 ? 25.697 8.438 -25.313 1.00 87.25 434 PRO A CA 1
ATOM 3349 C C . PRO A 1 434 ? 26.217 9.867 -25.480 1.00 87.25 434 PRO A C 1
ATOM 3351 O O . PRO A 1 434 ? 25.457 10.790 -25.782 1.00 87.25 434 PRO A O 1
ATOM 3354 N N . PHE A 1 435 ? 27.494 10.111 -25.206 1.00 86.38 435 PHE A N 1
ATOM 3355 C CA . PHE A 1 435 ? 27.968 11.449 -24.881 1.00 86.38 435 PHE A CA 1
ATOM 3356 C C . PHE A 1 435 ? 28.407 12.249 -26.106 1.00 86.38 435 PHE A C 1
ATOM 3358 O O . PHE A 1 435 ? 28.342 13.480 -26.094 1.00 86.38 435 PHE A O 1
ATOM 3365 N N . VAL A 1 436 ? 28.856 11.577 -27.168 1.00 85.62 436 VAL A N 1
ATOM 3366 C CA . VAL A 1 436 ? 29.294 12.243 -28.410 1.00 85.62 436 VAL A CA 1
ATOM 3367 C C . VAL A 1 436 ? 28.124 12.813 -29.226 1.00 85.62 436 VAL A C 1
ATOM 3369 O O . VAL A 1 436 ? 28.320 13.691 -30.065 1.00 85.62 436 VAL A O 1
ATOM 3372 N N . GLN A 1 437 ? 26.897 12.423 -28.872 1.00 85.75 437 GLN A N 1
ATOM 3373 C CA . GLN A 1 437 ? 25.659 12.717 -29.600 1.00 85.75 437 GLN A CA 1
ATOM 3374 C C . GLN A 1 437 ? 24.883 13.905 -29.018 1.00 85.75 437 GLN A C 1
ATOM 3376 O O . GLN A 1 437 ? 23.798 14.245 -29.498 1.00 85.75 437 GLN A O 1
ATOM 3381 N N . GLN A 1 438 ? 25.464 14.582 -28.018 1.00 88.31 438 GLN A N 1
ATOM 3382 C CA . GLN A 1 438 ? 24.893 15.746 -27.324 1.00 88.31 438 GLN A CA 1
ATOM 3383 C C . GLN A 1 438 ? 23.538 15.448 -26.654 1.00 88.31 438 GLN A C 1
ATOM 3385 O O . GLN A 1 438 ? 22.683 16.327 -26.558 1.00 88.31 438 GLN A O 1
ATOM 3390 N N . GLY A 1 439 ? 23.346 14.205 -26.200 1.00 89.50 439 GLY A N 1
ATOM 3391 C CA . GLY A 1 439 ? 22.141 13.755 -25.502 1.00 89.50 439 GLY A CA 1
ATOM 3392 C C . GLY A 1 439 ? 20.970 13.349 -26.403 1.00 89.50 439 GLY A C 1
ATOM 3393 O O . GLY A 1 439 ? 19.927 13.003 -25.866 1.00 89.50 439 GLY A O 1
ATOM 3394 N N . TYR A 1 440 ? 21.104 13.386 -27.732 1.00 94.50 440 TYR A N 1
ATOM 3395 C CA . TYR A 1 440 ? 20.096 12.856 -28.668 1.00 94.50 440 TYR A CA 1
ATOM 3396 C C . TYR A 1 440 ? 20.445 11.422 -29.102 1.00 94.50 440 TYR A C 1
ATOM 3398 O O . TYR A 1 440 ? 21.372 10.813 -28.570 1.00 94.50 440 TYR A O 1
ATOM 3406 N N . SER A 1 441 ? 19.703 10.898 -30.079 1.00 95.06 441 SER A N 1
ATOM 3407 C CA . SER A 1 441 ? 19.885 9.557 -30.635 1.00 95.06 441 SER A CA 1
ATOM 3408 C C . SER A 1 441 ? 21.320 9.282 -31.152 1.00 95.06 441 SER A C 1
ATOM 3410 O O . SER A 1 441 ? 21.881 10.123 -31.870 1.00 95.06 441 SER A O 1
ATOM 3412 N N . PRO A 1 442 ? 21.932 8.136 -30.781 1.00 94.50 442 PRO A N 1
ATOM 3413 C CA . PRO A 1 442 ? 23.246 7.711 -31.236 1.00 94.50 442 PRO A CA 1
ATOM 3414 C C . PRO A 1 442 ? 23.202 6.995 -32.589 1.00 94.50 442 PRO A C 1
ATOM 3416 O O . PRO A 1 442 ? 22.914 5.803 -32.662 1.00 94.50 442 PRO A O 1
ATOM 3419 N N . ILE A 1 443 ? 23.537 7.739 -33.648 1.00 96.12 443 ILE A N 1
ATOM 3420 C CA . ILE A 1 443 ? 23.538 7.290 -35.053 1.00 96.12 443 ILE A CA 1
ATOM 3421 C C . ILE A 1 443 ? 24.798 7.764 -35.815 1.00 96.12 443 ILE A C 1
ATOM 3423 O O . ILE A 1 443 ? 24.731 8.177 -36.967 1.00 96.12 443 ILE A O 1
ATOM 3427 N N . ASP A 1 444 ? 25.971 7.802 -35.166 1.00 96.00 444 ASP A N 1
ATOM 3428 C CA . ASP A 1 444 ? 27.202 8.295 -35.813 1.00 96.00 444 ASP A CA 1
ATOM 3429 C C . ASP A 1 444 ? 27.890 7.218 -36.664 1.00 96.00 444 ASP A C 1
ATOM 3431 O O . ASP A 1 444 ? 28.651 6.382 -36.179 1.00 96.00 444 ASP A O 1
ATOM 3435 N N . GLU A 1 445 ? 27.664 7.292 -37.970 1.00 95.06 445 GLU A N 1
ATOM 3436 C CA . GLU A 1 445 ? 28.164 6.328 -38.955 1.00 95.06 445 GLU A CA 1
ATOM 3437 C C . GLU A 1 445 ? 29.601 6.597 -39.425 1.00 95.06 445 GLU A C 1
ATOM 3439 O O . GLU A 1 445 ? 30.127 5.899 -40.301 1.00 95.06 445 GLU A O 1
ATOM 3444 N N . ARG A 1 446 ? 30.275 7.617 -38.877 1.00 95.31 446 ARG A N 1
ATOM 3445 C CA . ARG A 1 446 ? 31.640 7.954 -39.298 1.00 95.31 446 ARG A CA 1
ATOM 3446 C C . ARG A 1 446 ? 32.607 6.795 -39.008 1.00 95.31 446 ARG A C 1
ATOM 3448 O O . ARG A 1 446 ? 32.488 6.106 -37.991 1.00 95.31 446 ARG A O 1
ATOM 3455 N N . PRO A 1 447 ? 33.650 6.607 -39.840 1.00 93.31 447 PRO A N 1
ATOM 3456 C CA . PRO A 1 447 ? 34.664 5.587 -39.590 1.00 93.31 447 PRO A CA 1
ATOM 3457 C C . PRO A 1 447 ? 35.268 5.688 -38.180 1.00 93.31 447 PRO A C 1
ATOM 3459 O O . PRO A 1 447 ? 35.740 6.748 -37.769 1.00 93.31 447 PRO A O 1
ATOM 3462 N N . GLY A 1 448 ? 35.275 4.569 -37.450 1.00 89.88 448 GLY A N 1
ATOM 3463 C CA . GLY A 1 448 ? 35.781 4.490 -36.074 1.00 89.88 448 GLY A CA 1
ATOM 3464 C C . GLY A 1 448 ? 34.780 4.894 -34.983 1.00 89.88 448 GLY A C 1
ATOM 3465 O O . GLY A 1 448 ? 35.147 4.848 -33.813 1.00 89.88 448 GLY A O 1
ATOM 3466 N N . GLN A 1 449 ? 33.538 5.246 -35.337 1.00 93.56 449 GLN A N 1
ATOM 3467 C CA . GLN A 1 449 ? 32.486 5.661 -34.397 1.00 93.56 449 GLN A CA 1
ATOM 3468 C C . GLN A 1 449 ? 31.408 4.593 -34.167 1.00 93.56 449 GLN A C 1
ATOM 3470 O O . GLN A 1 449 ? 30.366 4.896 -33.607 1.00 93.56 449 GLN A O 1
ATOM 3475 N N . ARG A 1 450 ? 31.650 3.322 -34.524 1.00 92.19 450 ARG A N 1
ATOM 3476 C CA . ARG A 1 450 ? 30.647 2.242 -34.387 1.00 92.19 450 ARG A CA 1
ATOM 3477 C C . ARG A 1 450 ? 30.047 2.109 -32.981 1.00 92.19 450 ARG A C 1
ATOM 3479 O O . ARG A 1 450 ? 28.899 1.722 -32.837 1.00 92.19 450 ARG A O 1
ATOM 3486 N N . ALA A 1 451 ? 30.821 2.443 -31.948 1.00 93.44 451 ALA A N 1
ATOM 3487 C CA . ALA A 1 451 ? 30.367 2.417 -30.563 1.00 93.44 451 ALA A CA 1
ATOM 3488 C C . ALA A 1 451 ? 29.438 3.595 -30.200 1.00 93.44 451 ALA A C 1
ATOM 3490 O O . ALA A 1 451 ? 28.873 3.590 -29.119 1.00 93.44 451 ALA A O 1
ATOM 3491 N N . ALA A 1 452 ? 29.250 4.579 -31.081 1.00 95.62 452 ALA A N 1
ATOM 3492 C CA . ALA A 1 452 ? 28.308 5.698 -30.968 1.00 95.62 452 ALA A CA 1
ATOM 3493 C C . ALA A 1 452 ? 27.113 5.572 -31.945 1.00 95.62 452 ALA A C 1
ATOM 3495 O O . ALA A 1 452 ? 26.413 6.554 -32.219 1.00 95.62 452 ALA A O 1
ATOM 3496 N N . ASP A 1 453 ? 26.896 4.365 -32.474 1.00 96.75 453 ASP A N 1
ATOM 3497 C CA . ASP A 1 453 ? 25.868 4.032 -33.456 1.00 96.75 453 ASP A CA 1
ATOM 3498 C C . ASP A 1 453 ? 24.995 2.874 -32.939 1.00 96.75 453 ASP A C 1
ATOM 3500 O O . ASP A 1 453 ? 25.299 1.698 -33.148 1.00 96.75 453 ASP A O 1
ATOM 3504 N N . ALA A 1 454 ? 23.891 3.187 -32.253 1.00 97.38 454 ALA A N 1
ATOM 3505 C CA . ALA A 1 454 ? 22.954 2.175 -31.748 1.00 97.38 454 ALA A CA 1
ATOM 3506 C C . ALA A 1 454 ? 22.142 1.502 -32.865 1.00 97.38 454 ALA A C 1
ATOM 3508 O O . ALA A 1 454 ? 21.424 0.528 -32.621 1.00 97.38 454 ALA A O 1
ATOM 3509 N N . GLN A 1 455 ? 22.293 1.950 -34.114 1.00 98.19 455 GLN A N 1
ATOM 3510 C CA . GLN A 1 455 ? 21.777 1.222 -35.269 1.00 98.19 455 GLN A CA 1
ATOM 3511 C C . GLN A 1 455 ? 22.494 -0.121 -35.448 1.00 98.19 455 GLN A C 1
ATOM 3513 O O . GLN A 1 455 ? 21.903 -1.083 -35.934 1.00 98.19 455 GLN A O 1
ATOM 3518 N N . ALA A 1 456 ? 23.747 -0.217 -34.992 1.00 97.19 456 ALA A N 1
ATOM 3519 C CA . ALA A 1 456 ? 24.532 -1.445 -34.989 1.00 97.19 456 ALA A CA 1
ATOM 3520 C C . ALA A 1 456 ? 24.131 -2.427 -33.872 1.00 97.19 456 ALA A C 1
ATOM 3522 O O . ALA A 1 456 ? 24.498 -3.602 -33.949 1.00 97.19 456 ALA A O 1
ATOM 3523 N N . THR A 1 457 ? 23.397 -1.957 -32.853 1.00 97.56 457 THR A N 1
ATOM 3524 C CA . THR A 1 457 ? 22.990 -2.726 -31.666 1.00 97.56 457 THR A CA 1
ATOM 3525 C C . THR A 1 457 ? 21.471 -2.775 -31.529 1.00 97.56 457 THR A C 1
ATOM 3527 O O . THR A 1 457 ? 20.860 -3.686 -32.084 1.00 97.56 457 THR A O 1
ATOM 3530 N N . SER A 1 458 ? 20.833 -1.808 -30.866 1.00 97.94 458 SER A N 1
ATOM 3531 C CA . SER A 1 458 ? 19.395 -1.795 -30.547 1.00 97.94 458 SER A CA 1
ATOM 3532 C C . SER A 1 458 ? 18.493 -2.044 -31.750 1.00 97.94 458 SER A C 1
ATOM 3534 O O . SER A 1 458 ? 17.605 -2.896 -31.661 1.00 97.94 458 SER A O 1
ATOM 3536 N N . ALA A 1 459 ? 18.768 -1.394 -32.884 1.00 98.50 459 ALA A N 1
ATOM 3537 C CA . ALA A 1 459 ? 18.007 -1.578 -34.121 1.00 98.50 459 ALA A CA 1
ATOM 3538 C C . ALA A 1 459 ? 18.547 -2.687 -35.042 1.00 98.50 459 ALA A C 1
ATOM 3540 O O . ALA A 1 459 ? 17.923 -3.004 -36.056 1.00 98.50 459 ALA A O 1
ATOM 3541 N N . ASN A 1 460 ? 19.685 -3.301 -34.717 1.00 98.56 460 ASN A N 1
ATOM 3542 C CA . ASN A 1 460 ? 20.211 -4.436 -35.466 1.00 98.56 460 ASN A CA 1
ATOM 3543 C C . ASN A 1 460 ? 19.520 -5.720 -34.998 1.00 98.56 460 ASN A C 1
ATOM 3545 O O . ASN A 1 460 ? 19.643 -6.136 -33.844 1.00 98.56 460 ASN A O 1
ATOM 3549 N N . THR A 1 461 ? 18.800 -6.371 -35.908 1.00 98.69 461 THR A N 1
ATOM 3550 C CA . THR A 1 461 ? 18.086 -7.624 -35.626 1.00 98.69 461 THR A CA 1
ATOM 3551 C C . THR A 1 461 ? 19.022 -8.818 -35.450 1.00 98.69 461 THR A C 1
ATOM 3553 O O . THR A 1 461 ? 18.586 -9.867 -34.987 1.00 98.69 461 THR A O 1
ATOM 3556 N N . ASN A 1 462 ? 20.299 -8.681 -35.818 1.00 98.06 462 ASN A N 1
ATOM 3557 C CA . ASN A 1 462 ? 21.324 -9.714 -35.693 1.00 98.06 462 ASN A CA 1
ATOM 3558 C C . ASN A 1 462 ? 22.294 -9.478 -34.513 1.00 98.06 462 ASN A C 1
ATOM 3560 O O . ASN A 1 462 ? 23.366 -10.082 -34.457 1.00 98.06 462 ASN A O 1
ATOM 3564 N N . ASP A 1 463 ? 21.942 -8.592 -33.577 1.00 97.88 463 ASP A N 1
ATOM 3565 C CA . ASP A 1 463 ? 22.714 -8.290 -32.368 1.00 97.88 463 ASP A CA 1
ATOM 3566 C C . ASP A 1 463 ? 21.821 -8.427 -31.128 1.00 97.88 463 ASP A C 1
ATOM 3568 O O . ASP A 1 463 ? 20.625 -8.138 -31.176 1.00 97.88 463 ASP A O 1
ATOM 3572 N N . LEU A 1 464 ? 22.398 -8.894 -30.021 1.00 97.75 464 LEU A N 1
ATOM 3573 C CA . LEU A 1 464 ? 21.665 -9.142 -28.780 1.00 97.75 464 LEU A CA 1
ATOM 3574 C C . LEU A 1 464 ? 21.659 -7.949 -27.821 1.00 97.75 464 LEU A C 1
ATOM 3576 O O . LEU A 1 464 ? 21.024 -8.051 -26.788 1.00 97.75 464 LEU A O 1
ATOM 3580 N N . ARG A 1 465 ? 22.333 -6.838 -28.132 1.00 97.31 465 ARG A N 1
ATOM 3581 C CA . ARG A 1 465 ? 22.359 -5.624 -27.301 1.00 97.31 465 ARG A CA 1
ATOM 3582 C C . ARG A 1 465 ? 21.187 -4.701 -27.631 1.00 97.31 465 ARG A C 1
ATOM 3584 O O . ARG A 1 465 ? 20.760 -4.618 -28.789 1.00 97.31 465 ARG A O 1
ATOM 3591 N N . GLY A 1 466 ? 20.665 -4.012 -26.619 1.00 97.69 466 GLY A N 1
ATOM 3592 C CA . GLY A 1 466 ? 19.449 -3.199 -26.716 1.00 97.69 466 GLY A CA 1
ATOM 3593 C C . GLY A 1 466 ? 18.193 -4.046 -26.936 1.00 97.69 466 GLY A C 1
ATOM 3594 O O . GLY A 1 466 ? 17.344 -3.681 -27.758 1.00 97.69 466 GLY A O 1
ATOM 3595 N N . LYS A 1 467 ? 18.132 -5.219 -26.289 1.00 98.44 467 LYS A N 1
ATOM 3596 C CA . LYS A 1 467 ? 17.100 -6.253 -26.468 1.00 98.44 467 LYS A CA 1
ATOM 3597 C C . LYS A 1 467 ? 16.572 -6.766 -25.133 1.00 98.44 467 LYS A C 1
ATOM 3599 O O . LYS A 1 467 ? 17.289 -6.775 -24.131 1.00 98.44 467 LYS A O 1
ATOM 3604 N N . ILE A 1 468 ? 15.363 -7.314 -25.193 1.00 98.69 468 ILE A N 1
ATOM 3605 C CA . ILE A 1 468 ? 14.920 -8.378 -24.298 1.00 98.69 468 ILE A CA 1
ATOM 3606 C C . ILE A 1 468 ? 15.125 -9.711 -25.019 1.00 98.69 468 ILE A C 1
ATOM 3608 O O . ILE A 1 468 ? 14.574 -9.946 -26.101 1.00 98.69 468 ILE A O 1
ATOM 3612 N N . ILE A 1 469 ? 15.922 -10.573 -24.405 1.00 98.62 469 ILE A N 1
ATOM 3613 C CA . ILE A 1 469 ? 16.197 -11.936 -24.853 1.00 98.62 469 ILE A CA 1
ATOM 3614 C C . ILE A 1 469 ? 15.224 -12.875 -24.137 1.00 98.62 469 ILE A C 1
ATOM 3616 O O . ILE A 1 469 ? 15.029 -12.696 -22.941 1.00 98.62 469 ILE A O 1
ATOM 3620 N N . ARG A 1 470 ? 14.658 -13.868 -24.834 1.00 98.75 470 ARG A N 1
ATOM 3621 C CA . ARG A 1 470 ? 13.855 -14.953 -24.242 1.00 98.75 470 ARG A CA 1
ATOM 3622 C C . ARG A 1 470 ? 14.345 -16.303 -24.754 1.00 98.75 470 ARG A C 1
ATOM 3624 O O . ARG A 1 470 ? 14.340 -16.545 -25.964 1.00 98.75 470 ARG A O 1
ATOM 3631 N N . ILE A 1 471 ? 14.756 -17.167 -23.834 1.00 98.69 471 ILE A N 1
ATOM 3632 C CA . ILE A 1 471 ? 15.203 -18.542 -24.093 1.00 98.69 471 ILE A CA 1
ATOM 3633 C C . ILE A 1 471 ? 14.569 -19.493 -23.079 1.00 98.69 471 ILE A C 1
ATOM 3635 O O . ILE A 1 471 ? 14.187 -19.055 -22.005 1.00 98.69 471 ILE A O 1
ATOM 3639 N N . HIS A 1 472 ? 14.516 -20.785 -23.375 1.00 98.56 472 HIS A N 1
ATOM 3640 C CA . HIS A 1 472 ? 14.144 -21.814 -22.406 1.00 98.56 472 HIS A CA 1
ATOM 3641 C C . HIS A 1 472 ? 15.402 -22.597 -22.005 1.00 98.56 472 HIS A C 1
ATOM 3643 O O . HIS A 1 472 ? 15.975 -23.283 -22.860 1.00 98.56 472 HIS A O 1
ATOM 3649 N N . PRO A 1 473 ? 15.920 -22.443 -20.774 1.00 98.25 473 PRO A N 1
ATOM 3650 C CA . PRO A 1 473 ? 17.062 -23.221 -20.305 1.00 98.25 473 PRO A CA 1
ATOM 3651 C C . PRO A 1 473 ? 16.738 -24.718 -20.239 1.00 98.25 473 PRO A C 1
ATOM 3653 O O . PRO A 1 473 ? 15.661 -25.105 -19.811 1.00 98.25 473 PRO A O 1
ATOM 3656 N N . GLU A 1 474 ? 17.693 -25.566 -20.614 1.00 96.88 474 GLU A N 1
ATOM 3657 C CA . GLU A 1 474 ? 17.551 -27.025 -20.547 1.00 96.88 474 GLU A CA 1
ATOM 3658 C C . GLU A 1 474 ? 18.423 -27.610 -19.421 1.00 96.88 474 GLU A C 1
ATOM 3660 O O . GLU A 1 474 ? 19.487 -27.075 -19.074 1.00 96.88 474 GLU A O 1
ATOM 3665 N N . ASP A 1 475 ? 18.033 -28.773 -18.893 1.00 92.69 475 ASP A N 1
ATOM 3666 C CA . ASP A 1 475 ? 18.732 -29.458 -17.795 1.00 92.69 475 ASP A CA 1
ATOM 3667 C C . ASP A 1 475 ? 20.234 -29.654 -18.046 1.00 92.69 475 ASP A C 1
ATOM 3669 O O . ASP A 1 475 ? 21.072 -29.484 -17.146 1.00 92.69 475 ASP A O 1
ATOM 3673 N N . ASP A 1 476 ? 20.599 -29.985 -19.287 1.00 92.56 476 ASP A N 1
ATOM 3674 C CA . ASP A 1 476 ? 21.976 -30.271 -19.691 1.00 92.56 476 ASP A CA 1
ATOM 3675 C C . ASP A 1 476 ? 22.879 -29.021 -19.752 1.00 92.56 476 ASP A C 1
ATOM 3677 O O . ASP A 1 476 ? 24.113 -29.136 -19.838 1.00 92.56 476 ASP A O 1
ATOM 3681 N N . GLY A 1 477 ? 22.283 -27.835 -19.594 1.00 88.81 477 GLY A N 1
ATOM 3682 C CA . GLY A 1 477 ? 22.944 -26.540 -19.666 1.00 88.81 477 GLY A CA 1
ATOM 3683 C C . GLY A 1 477 ? 22.990 -25.950 -21.074 1.00 88.81 477 GLY A C 1
ATOM 3684 O O . GLY A 1 477 ? 23.787 -25.040 -21.305 1.00 88.81 477 GLY A O 1
ATOM 3685 N N . THR A 1 478 ? 22.197 -26.480 -22.008 1.00 96.06 478 THR A N 1
ATOM 3686 C CA . THR A 1 478 ? 21.855 -25.823 -23.275 1.00 96.06 478 THR A CA 1
ATOM 3687 C C . THR A 1 478 ? 20.579 -24.984 -23.119 1.00 96.06 478 THR A C 1
ATOM 3689 O O . THR A 1 478 ? 20.107 -24.766 -22.004 1.00 96.06 478 THR A O 1
ATOM 3692 N N . TYR A 1 479 ? 20.059 -24.444 -24.220 1.00 98.06 479 TYR A N 1
ATOM 3693 C CA . TYR A 1 479 ? 18.771 -23.760 -24.243 1.00 98.06 479 TYR A CA 1
ATOM 3694 C C . TYR A 1 479 ? 18.051 -24.030 -25.566 1.00 98.06 479 TYR A C 1
ATOM 3696 O O . TYR A 1 479 ? 18.691 -24.282 -26.596 1.00 98.06 479 TYR A O 1
ATOM 3704 N N . THR A 1 480 ? 16.730 -23.906 -25.551 1.00 98.31 480 THR A N 1
ATOM 3705 C CA . THR A 1 480 ? 15.887 -23.825 -26.746 1.00 98.31 480 THR A CA 1
ATOM 3706 C C . THR A 1 480 ? 15.300 -22.420 -26.901 1.00 98.31 480 THR A C 1
ATOM 3708 O O . THR A 1 480 ? 15.335 -21.600 -25.982 1.00 98.31 480 THR A O 1
ATOM 3711 N N . VAL A 1 481 ? 14.837 -22.086 -28.108 1.00 98.19 481 VAL A N 1
ATOM 3712 C CA . VAL A 1 481 ? 14.185 -20.797 -28.376 1.00 98.19 481 VAL A CA 1
ATOM 3713 C C . VAL A 1 481 ? 12.671 -21.005 -28.364 1.00 98.19 481 VAL A C 1
ATOM 3715 O O . VAL A 1 481 ? 12.189 -21.782 -29.192 1.00 98.19 481 VAL A O 1
ATOM 3718 N N . PRO A 1 482 ? 11.928 -20.317 -27.480 1.00 96.69 482 PRO A N 1
ATOM 3719 C CA . PRO A 1 482 ? 10.475 -20.415 -27.432 1.00 96.69 482 PRO A CA 1
ATOM 3720 C C . PRO A 1 482 ? 9.801 -19.888 -28.701 1.00 96.69 482 PRO A C 1
ATOM 3722 O O . PRO A 1 482 ? 10.254 -18.917 -29.318 1.00 96.69 482 PRO A O 1
ATOM 3725 N N . ASP A 1 483 ? 8.664 -20.489 -29.052 1.00 95.00 483 ASP A N 1
ATOM 3726 C CA . ASP A 1 483 ? 7.772 -19.931 -30.066 1.00 95.00 483 ASP A CA 1
ATOM 3727 C C . ASP A 1 483 ? 7.243 -18.554 -29.615 1.00 95.00 483 ASP A C 1
ATOM 3729 O O . ASP A 1 483 ? 7.080 -18.269 -28.427 1.00 95.00 483 ASP A O 1
ATOM 3733 N N . GLY A 1 484 ? 6.951 -17.679 -30.580 1.00 95.19 484 GLY A N 1
ATOM 3734 C CA . GLY A 1 484 ? 6.418 -16.338 -30.306 1.00 95.19 484 GLY A CA 1
ATOM 3735 C C . GLY A 1 484 ? 7.472 -15.252 -30.067 1.00 95.19 484 GLY A C 1
ATOM 3736 O O . GLY A 1 484 ? 7.097 -14.090 -29.911 1.00 95.19 484 GLY A O 1
ATOM 3737 N N . ASN A 1 485 ? 8.768 -15.585 -30.110 1.00 98.44 485 ASN A N 1
ATOM 3738 C CA . ASN A 1 485 ? 9.831 -14.585 -30.238 1.00 98.44 485 ASN A CA 1
ATOM 3739 C C . ASN A 1 485 ? 9.695 -13.775 -31.538 1.00 98.44 485 ASN A C 1
ATOM 3741 O O . ASN A 1 485 ? 9.070 -14.208 -32.510 1.00 98.44 485 ASN A O 1
ATOM 3745 N N . LEU A 1 486 ? 10.288 -12.576 -31.559 1.00 98.31 486 LEU A N 1
ATOM 3746 C CA . LEU A 1 486 ? 10.105 -11.608 -32.644 1.00 98.31 486 LEU A CA 1
ATOM 3747 C C . LEU A 1 486 ? 10.615 -12.128 -33.991 1.00 98.31 486 LEU A C 1
ATOM 3749 O O . LEU A 1 486 ? 10.092 -11.747 -35.040 1.00 98.31 486 LEU A O 1
ATOM 3753 N N . PHE A 1 487 ? 11.636 -12.984 -33.956 1.00 98.25 487 PHE A N 1
ATOM 3754 C CA . PHE A 1 487 ? 12.264 -13.548 -35.139 1.00 98.25 487 PHE A CA 1
ATOM 3755 C C . PHE A 1 487 ? 12.421 -15.060 -35.026 1.00 98.25 487 PHE A C 1
ATOM 3757 O O . PHE A 1 487 ? 12.647 -15.613 -33.956 1.00 98.25 487 PHE A O 1
ATOM 3764 N N . THR A 1 488 ? 12.375 -15.719 -36.175 1.00 96.38 488 THR A N 1
ATOM 3765 C CA . THR A 1 488 ? 12.589 -17.163 -36.327 1.00 96.38 488 THR A CA 1
ATOM 3766 C C . THR A 1 488 ? 14.044 -17.515 -36.640 1.00 96.38 488 THR A C 1
ATOM 3768 O O . THR A 1 488 ? 14.423 -18.683 -36.590 1.00 96.38 488 THR A O 1
ATOM 3771 N N . GLY A 1 489 ? 14.869 -16.530 -37.014 1.00 95.88 489 GLY A N 1
ATOM 3772 C CA . GLY A 1 489 ? 16.236 -16.752 -37.502 1.00 95.88 489 GLY A CA 1
ATOM 3773 C C . GLY A 1 489 ? 16.307 -17.060 -39.004 1.00 95.88 489 GLY A C 1
ATOM 3774 O O . GLY A 1 489 ? 17.402 -17.126 -39.571 1.00 95.88 489 GLY A O 1
ATOM 3775 N N . ALA A 1 490 ? 15.154 -17.255 -39.656 1.00 96.12 490 ALA A N 1
ATOM 3776 C CA . ALA A 1 490 ? 15.028 -17.624 -41.067 1.00 96.12 490 ALA A CA 1
ATOM 3777 C C . ALA A 1 490 ? 14.648 -16.443 -41.978 1.00 96.12 490 ALA A C 1
ATOM 3779 O O . ALA A 1 490 ? 14.576 -16.603 -43.201 1.00 96.12 490 ALA A O 1
ATOM 3780 N N . GLU A 1 491 ? 14.399 -15.261 -41.406 1.00 96.50 491 GLU A N 1
ATOM 3781 C CA . GLU A 1 491 ? 14.059 -14.056 -42.158 1.00 96.50 491 GLU A CA 1
ATOM 3782 C C . GLU A 1 491 ? 15.145 -13.721 -43.193 1.00 96.50 491 GLU A C 1
ATOM 3784 O O . GLU A 1 491 ? 16.341 -13.892 -42.950 1.00 96.50 491 GLU A O 1
ATOM 3789 N N . ASP A 1 492 ? 14.712 -13.253 -44.368 1.00 92.88 492 ASP A N 1
ATOM 3790 C CA . ASP A 1 492 ? 15.573 -12.879 -45.504 1.00 92.88 492 ASP A CA 1
ATOM 3791 C C . ASP A 1 492 ? 16.590 -13.966 -45.926 1.00 92.88 492 ASP A C 1
ATOM 3793 O O . ASP A 1 492 ? 17.716 -13.686 -46.332 1.00 92.88 492 ASP A O 1
ATOM 3797 N N . GLY A 1 493 ? 16.197 -15.241 -45.821 1.00 89.44 493 GLY A N 1
ATOM 3798 C CA . GLY A 1 493 ? 17.052 -16.382 -46.174 1.00 89.44 493 GLY A CA 1
ATOM 3799 C C . GLY A 1 493 ? 17.984 -16.853 -45.052 1.00 89.44 493 GLY A C 1
ATOM 3800 O O . GLY A 1 493 ? 18.768 -17.776 -45.276 1.00 89.44 493 GLY A O 1
ATOM 3801 N N . GLY A 1 494 ? 17.860 -16.274 -43.854 1.00 93.12 494 GLY A N 1
ATOM 3802 C CA . GLY A 1 494 ? 18.542 -16.687 -42.632 1.00 93.12 494 GLY A CA 1
ATOM 3803 C C . GLY A 1 494 ? 19.851 -15.948 -42.342 1.00 93.12 494 GLY A C 1
ATOM 3804 O O . GLY A 1 494 ? 20.497 -15.383 -43.223 1.00 93.12 494 GLY A O 1
ATOM 3805 N N . GLY A 1 495 ? 20.250 -15.943 -41.064 1.00 93.75 495 GLY A N 1
ATOM 3806 C CA . GLY A 1 495 ? 21.488 -15.299 -40.594 1.00 93.75 495 GLY A CA 1
ATOM 3807 C C . GLY A 1 495 ? 21.421 -13.769 -40.491 1.00 93.75 495 GLY A C 1
ATOM 3808 O O . GLY A 1 495 ? 22.450 -13.119 -40.301 1.00 93.75 495 GLY A O 1
ATOM 3809 N N . LYS A 1 496 ? 20.219 -13.196 -40.627 1.00 97.62 496 LYS A N 1
ATOM 3810 C CA . LYS A 1 496 ? 19.926 -11.760 -40.492 1.00 97.62 496 LYS A CA 1
ATOM 3811 C C . LYS A 1 496 ? 19.231 -11.395 -39.186 1.00 97.62 496 LYS A C 1
ATOM 3813 O O . LYS A 1 496 ? 19.069 -10.216 -38.879 1.00 97.62 496 LYS A O 1
ATOM 3818 N N . THR A 1 497 ? 18.819 -12.384 -38.420 1.00 98.38 497 THR A N 1
ATOM 3819 C CA . THR A 1 497 ? 18.053 -12.209 -37.194 1.00 98.38 497 THR A CA 1
ATOM 3820 C C . THR A 1 497 ? 18.563 -13.171 -36.133 1.00 98.38 497 THR A C 1
ATOM 3822 O O . THR A 1 497 ? 19.025 -14.272 -36.445 1.00 98.38 497 THR A O 1
ATOM 3825 N N . ARG A 1 498 ? 18.485 -12.748 -34.871 1.00 98.25 498 ARG A N 1
ATOM 3826 C CA . ARG A 1 498 ? 18.698 -13.607 -33.708 1.00 98.25 498 ARG A CA 1
ATOM 3827 C C . ARG A 1 498 ? 17.345 -14.118 -33.213 1.00 98.25 498 ARG A C 1
ATOM 3829 O O . ARG A 1 498 ? 16.529 -13.289 -32.805 1.00 98.25 498 ARG A O 1
ATOM 3836 N N . PRO A 1 499 ? 17.077 -15.435 -33.273 1.00 98.31 499 PRO A N 1
ATOM 3837 C CA . PRO A 1 499 ? 15.795 -15.985 -32.839 1.00 98.31 499 PRO A CA 1
ATOM 3838 C C . PRO A 1 499 ? 15.555 -15.818 -31.330 1.00 98.31 499 PRO A C 1
ATOM 3840 O O . PRO A 1 499 ? 14.420 -15.854 -30.874 1.00 98.31 499 PRO A O 1
ATOM 3843 N N . GLU A 1 500 ? 16.602 -15.567 -30.543 1.00 98.69 500 GLU A N 1
ATOM 3844 C CA . GLU A 1 500 ? 16.505 -15.333 -29.100 1.00 98.69 500 GLU A CA 1
ATOM 3845 C C . GLU A 1 500 ? 15.848 -13.980 -28.741 1.00 98.69 500 GLU A C 1
ATOM 3847 O O . GLU A 1 500 ? 15.534 -13.737 -27.579 1.00 98.69 500 GLU A O 1
ATOM 3852 N N . ILE A 1 501 ? 15.653 -13.074 -29.709 1.00 98.88 501 ILE A N 1
ATOM 3853 C CA . ILE A 1 501 ? 15.071 -11.746 -29.471 1.00 98.88 501 ILE A CA 1
ATOM 3854 C C . ILE A 1 501 ? 13.553 -11.861 -29.294 1.00 98.88 501 ILE A C 1
ATOM 3856 O O . ILE A 1 501 ? 12.828 -12.136 -30.252 1.00 98.88 501 ILE A O 1
ATOM 3860 N N . TYR A 1 502 ? 13.065 -11.547 -28.095 1.00 98.75 502 TYR A N 1
ATOM 3861 C CA . TYR A 1 502 ? 11.636 -11.375 -27.827 1.00 98.75 502 TYR A CA 1
ATOM 3862 C C . TYR A 1 502 ? 11.184 -9.941 -28.103 1.00 98.75 502 TYR A C 1
ATOM 3864 O O . TYR A 1 502 ? 10.185 -9.714 -28.782 1.00 98.75 502 TYR A O 1
ATOM 3872 N N . ALA A 1 503 ? 11.956 -8.956 -27.647 1.00 98.69 503 ALA A N 1
ATOM 3873 C CA . ALA A 1 503 ? 11.693 -7.555 -27.937 1.00 98.69 503 ALA A CA 1
ATOM 3874 C C . ALA A 1 503 ? 12.988 -6.800 -28.256 1.00 98.69 503 ALA A C 1
ATOM 3876 O O . ALA A 1 503 ? 14.062 -7.117 -27.740 1.00 98.69 503 ALA A O 1
ATOM 3877 N N . MET A 1 504 ? 12.898 -5.809 -29.140 1.00 98.69 504 MET A N 1
ATOM 3878 C CA . MET A 1 504 ? 14.044 -5.029 -29.613 1.00 98.69 504 MET A CA 1
ATOM 3879 C C . MET A 1 504 ? 13.797 -3.528 -29.547 1.00 98.69 504 MET A C 1
ATOM 3881 O O . MET A 1 504 ? 12.667 -3.098 -29.347 1.00 98.69 504 MET A O 1
ATOM 3885 N N . GLY A 1 505 ? 14.841 -2.743 -29.809 1.00 98.19 505 GLY A N 1
ATOM 3886 C CA . GLY A 1 505 ? 14.723 -1.293 -29.906 1.00 98.19 505 GLY A CA 1
ATOM 3887 C C . GLY A 1 505 ? 14.639 -0.615 -28.544 1.00 98.19 505 GLY A C 1
ATOM 3888 O O . GLY A 1 505 ? 13.872 0.326 -28.397 1.00 98.19 505 GLY A O 1
ATOM 3889 N N . PHE A 1 506 ? 15.426 -1.088 -27.574 1.00 98.44 506 PHE A N 1
ATOM 3890 C CA . PHE A 1 506 ? 15.585 -0.448 -26.265 1.00 98.44 506 PHE A CA 1
ATOM 3891 C C . PHE A 1 506 ? 16.943 0.236 -26.143 1.00 98.44 506 PHE A C 1
ATOM 3893 O O . PHE A 1 506 ? 17.919 -0.191 -26.775 1.00 98.44 506 PHE A O 1
ATOM 3900 N N . ARG A 1 507 ? 17.028 1.263 -25.295 1.00 97.19 507 ARG A N 1
ATOM 3901 C CA . ARG A 1 507 ? 18.294 1.938 -24.977 1.00 97.19 507 ARG A CA 1
ATOM 3902 C C . ARG A 1 507 ? 18.999 1.271 -23.804 1.00 97.19 507 ARG A C 1
ATOM 3904 O O . ARG A 1 507 ? 20.144 0.845 -23.920 1.00 97.19 507 ARG A O 1
ATOM 3911 N N . ASN A 1 508 ? 18.334 1.182 -22.666 1.00 96.50 508 ASN A N 1
ATOM 3912 C CA . ASN A 1 508 ? 18.840 0.603 -21.433 1.00 96.50 508 ASN A CA 1
ATOM 3913 C C . ASN A 1 508 ? 17.652 0.108 -20.578 1.00 96.50 508 ASN A C 1
ATOM 3915 O O . ASN A 1 508 ? 17.310 0.769 -19.591 1.00 96.50 508 ASN A O 1
ATOM 3919 N N . PRO A 1 509 ? 17.033 -1.032 -20.963 1.00 97.19 509 PRO A N 1
ATOM 3920 C CA . PRO A 1 509 ? 15.889 -1.628 -20.273 1.00 97.19 509 PRO A CA 1
ATOM 3921 C C . PRO A 1 509 ? 16.351 -2.176 -18.919 1.00 97.19 509 PRO A C 1
ATOM 3923 O O . PRO A 1 509 ? 16.790 -3.313 -18.813 1.00 97.19 509 PRO A O 1
ATOM 3926 N N . PHE A 1 510 ? 16.389 -1.322 -17.902 1.00 94.69 510 PHE A N 1
ATOM 3927 C CA . PHE A 1 510 ? 17.244 -1.496 -16.733 1.00 94.69 510 PHE A CA 1
ATOM 3928 C C . PHE A 1 510 ? 16.719 -2.546 -15.754 1.00 94.69 510 PHE A C 1
ATOM 3930 O O . PHE A 1 510 ? 17.496 -3.373 -15.277 1.00 94.69 510 PHE A O 1
ATOM 3937 N N . ARG A 1 511 ? 15.407 -2.525 -15.500 1.00 95.94 511 ARG A N 1
ATOM 3938 C CA . ARG A 1 511 ? 14.691 -3.508 -14.682 1.00 95.94 511 ARG A CA 1
ATOM 3939 C C . ARG A 1 511 ? 13.568 -4.141 -15.472 1.00 95.94 511 ARG A C 1
ATOM 3941 O O . ARG A 1 511 ? 12.878 -3.432 -16.214 1.00 95.94 511 ARG A O 1
ATOM 3948 N N . ILE A 1 512 ? 13.393 -5.443 -15.276 1.00 97.81 512 ILE A N 1
ATOM 3949 C CA . ILE A 1 512 ? 12.272 -6.198 -15.818 1.00 97.81 512 ILE A CA 1
ATOM 3950 C C . ILE A 1 512 ? 11.608 -7.026 -14.724 1.00 97.81 512 ILE A C 1
ATOM 3952 O O . ILE A 1 512 ? 12.263 -7.438 -13.777 1.00 97.81 512 ILE A O 1
ATOM 3956 N N . ALA A 1 513 ? 10.316 -7.270 -14.884 1.00 97.00 513 ALA A N 1
ATOM 3957 C CA . ALA A 1 513 ? 9.548 -8.203 -14.071 1.00 97.00 513 ALA A CA 1
ATOM 3958 C C . ALA A 1 513 ? 8.536 -8.915 -14.968 1.00 97.00 513 ALA A C 1
ATOM 3960 O O . ALA A 1 513 ? 8.196 -8.405 -16.042 1.00 97.00 513 ALA A O 1
ATOM 3961 N N . TYR A 1 514 ? 8.060 -10.076 -14.545 1.00 96.50 514 TYR A N 1
ATOM 3962 C CA . TYR A 1 514 ? 7.011 -10.804 -15.243 1.00 96.50 514 TYR A CA 1
ATOM 3963 C C . TYR A 1 514 ? 5.710 -10.754 -14.434 1.00 96.50 514 TYR A C 1
ATOM 3965 O O . TYR A 1 514 ? 5.728 -10.824 -13.210 1.00 96.50 514 TYR A O 1
ATOM 3973 N N . ASP A 1 515 ? 4.599 -10.536 -15.130 1.00 95.25 515 ASP A N 1
ATOM 3974 C CA . ASP A 1 515 ? 3.236 -10.550 -14.598 1.00 95.25 515 ASP A CA 1
ATOM 3975 C C . ASP A 1 515 ? 2.584 -11.857 -15.056 1.00 95.25 515 ASP A C 1
ATOM 3977 O O . ASP A 1 515 ? 2.184 -11.964 -16.224 1.00 95.25 515 ASP A O 1
ATOM 3981 N N . GLU A 1 516 ? 2.544 -12.850 -14.163 1.00 90.94 516 GLU A N 1
ATOM 3982 C CA . GLU A 1 516 ? 2.074 -14.210 -14.459 1.00 90.94 516 GLU A CA 1
ATOM 3983 C C . GLU A 1 516 ? 0.594 -14.186 -14.847 1.00 90.94 516 GLU A C 1
ATOM 3985 O O . GLU A 1 516 ? 0.205 -14.630 -15.934 1.00 90.94 516 GLU A O 1
ATOM 3990 N N . ALA A 1 517 ? -0.233 -13.553 -14.009 1.00 88.50 517 ALA A N 1
ATOM 3991 C CA . ALA A 1 517 ? -1.671 -13.439 -14.224 1.00 88.50 517 ALA A CA 1
ATOM 3992 C C . ALA A 1 517 ? -2.045 -12.810 -15.577 1.00 88.50 517 ALA A C 1
ATOM 3994 O O . ALA A 1 517 ? -3.076 -13.160 -16.169 1.00 88.50 517 ALA A O 1
ATOM 3995 N N . ALA A 1 518 ? -1.238 -11.866 -16.067 1.00 88.12 518 ALA A N 1
ATOM 3996 C CA . ALA A 1 518 ? -1.538 -11.122 -17.281 1.00 88.12 518 ALA A CA 1
ATOM 3997 C C . ALA A 1 518 ? -0.694 -11.506 -18.509 1.00 88.12 518 ALA A C 1
ATOM 3999 O O . ALA A 1 518 ? -0.874 -10.856 -19.550 1.00 88.12 518 ALA A O 1
ATOM 4000 N N . ASP A 1 519 ? 0.176 -12.521 -18.393 1.00 92.75 519 ASP A N 1
ATOM 4001 C CA . ASP A 1 519 ? 1.108 -12.990 -19.434 1.00 92.75 519 ASP A CA 1
ATOM 4002 C C . ASP A 1 519 ? 1.839 -11.804 -20.091 1.00 92.75 519 ASP A C 1
ATOM 4004 O O . ASP A 1 519 ? 1.708 -11.506 -21.287 1.00 92.75 519 ASP A O 1
ATOM 4008 N N . ALA A 1 520 ? 2.505 -11.001 -19.253 1.00 95.31 520 ALA A N 1
ATOM 4009 C CA . ALA A 1 520 ? 3.116 -9.750 -19.680 1.00 95.31 520 ALA A CA 1
ATOM 4010 C C . ALA A 1 520 ? 4.493 -9.525 -19.059 1.00 95.31 520 ALA A C 1
ATOM 4012 O O . ALA A 1 520 ? 4.668 -9.549 -17.847 1.00 95.31 520 ALA A O 1
ATOM 4013 N N . LEU A 1 521 ? 5.464 -9.171 -19.902 1.00 97.88 521 LEU A N 1
ATOM 4014 C CA . LEU A 1 521 ? 6.757 -8.690 -19.432 1.00 97.88 521 LEU A CA 1
ATOM 4015 C C . LEU A 1 521 ? 6.702 -7.178 -19.190 1.00 97.88 521 LEU A C 1
ATOM 4017 O O . LEU A 1 521 ? 6.328 -6.399 -20.070 1.00 97.88 521 LEU A O 1
ATOM 4021 N N . LEU A 1 522 ? 7.120 -6.757 -18.009 1.00 98.19 522 LEU A N 1
ATOM 4022 C CA . LEU A 1 522 ? 7.160 -5.375 -17.559 1.00 98.19 522 LEU A CA 1
ATOM 4023 C C . LEU A 1 522 ? 8.596 -4.868 -17.660 1.00 98.19 522 LEU A C 1
ATOM 4025 O O . LEU A 1 522 ? 9.512 -5.528 -17.181 1.00 98.19 522 LEU A O 1
ATOM 4029 N N . VAL A 1 523 ? 8.818 -3.729 -18.317 1.00 98.44 523 VAL A N 1
ATOM 4030 C CA . VAL A 1 523 ? 10.168 -3.250 -18.658 1.00 98.44 523 VAL A CA 1
ATOM 4031 C C . VAL A 1 523 ? 10.291 -1.750 -18.423 1.00 98.44 523 VAL A C 1
ATOM 4033 O O . VAL A 1 523 ? 9.565 -0.968 -19.032 1.00 98.44 523 VAL A O 1
ATOM 4036 N N . ALA A 1 524 ? 11.265 -1.337 -17.615 1.00 97.75 524 ALA A N 1
ATOM 4037 C CA . ALA A 1 524 ? 11.620 0.070 -17.445 1.00 97.75 524 ALA A CA 1
ATOM 4038 C C . ALA A 1 524 ? 12.829 0.444 -18.311 1.00 97.75 524 ALA A C 1
ATOM 4040 O O . ALA A 1 524 ? 13.927 -0.059 -18.071 1.00 97.75 524 ALA A O 1
ATOM 4041 N N . ASP A 1 525 ? 12.659 1.334 -19.293 1.00 97.62 525 ASP A N 1
ATOM 4042 C CA . ASP A 1 525 ? 13.734 1.758 -20.202 1.00 97.62 525 ASP A CA 1
ATOM 4043 C C . ASP A 1 525 ? 14.202 3.197 -19.934 1.00 97.62 525 ASP A C 1
ATOM 4045 O O . ASP A 1 525 ? 13.424 4.157 -19.924 1.00 97.62 525 ASP A O 1
ATOM 4049 N N . TYR A 1 526 ? 15.512 3.352 -19.731 1.00 94.25 526 TYR A N 1
ATOM 4050 C CA . TYR A 1 526 ? 16.164 4.650 -19.586 1.00 94.25 526 TYR A CA 1
ATOM 4051 C C . TYR A 1 526 ? 16.418 5.269 -20.957 1.00 94.25 526 TYR A C 1
ATOM 4053 O O . TYR A 1 526 ? 17.302 4.820 -21.693 1.00 94.25 526 TYR A O 1
ATOM 4061 N N . GLY A 1 527 ? 15.764 6.388 -21.253 1.00 91.06 527 GLY A N 1
ATOM 4062 C CA . GLY A 1 527 ? 16.052 7.164 -22.454 1.00 91.06 527 GLY A CA 1
ATOM 4063 C C . GLY A 1 527 ? 17.206 8.168 -22.327 1.00 91.06 527 GLY A C 1
ATOM 4064 O O . GLY A 1 527 ? 17.995 8.126 -21.380 1.00 91.06 527 GLY A O 1
ATOM 4065 N N . PRO A 1 528 ? 17.370 9.043 -23.332 1.00 91.56 528 PRO A N 1
ATOM 4066 C CA . PRO A 1 528 ? 18.577 9.838 -23.518 1.00 91.56 528 PRO A CA 1
ATOM 4067 C C . PRO A 1 528 ? 18.572 11.172 -22.747 1.00 91.56 528 PRO A C 1
ATOM 4069 O O . PRO A 1 528 ? 17.555 11.613 -22.223 1.00 91.56 528 PRO A O 1
ATOM 4072 N N . ASP A 1 529 ? 19.723 11.849 -22.692 1.00 89.38 529 ASP A N 1
ATOM 4073 C CA . ASP A 1 529 ? 19.959 12.970 -21.764 1.00 89.38 529 ASP A CA 1
ATOM 4074 C C . ASP A 1 529 ? 19.591 14.369 -22.306 1.00 89.38 529 ASP A C 1
ATOM 4076 O O . ASP A 1 529 ? 19.768 15.375 -21.609 1.00 89.38 529 ASP A O 1
ATOM 4080 N N . ALA A 1 530 ? 19.114 14.490 -23.554 1.00 91.88 530 ALA A N 1
ATOM 4081 C CA . ALA A 1 530 ? 18.762 15.784 -24.146 1.00 91.88 530 ALA A CA 1
ATOM 4082 C C . ALA A 1 530 ? 17.711 16.504 -23.291 1.00 91.88 530 ALA A C 1
ATOM 4084 O O . ALA A 1 530 ? 16.613 16.005 -23.073 1.00 91.88 530 ALA A O 1
ATOM 4085 N N . THR A 1 531 ? 18.017 17.710 -22.816 1.00 89.44 531 THR A N 1
ATOM 4086 C CA . THR A 1 531 ? 17.123 18.453 -21.903 1.00 89.44 531 THR A CA 1
ATOM 4087 C C . THR A 1 531 ? 16.110 19.346 -22.613 1.00 89.44 531 THR A C 1
ATOM 4089 O O . THR A 1 531 ? 15.205 19.863 -21.966 1.00 89.44 531 THR A O 1
ATOM 4092 N N . VAL A 1 532 ? 16.249 19.530 -23.927 1.00 90.12 532 VAL A N 1
ATOM 4093 C CA . VAL A 1 532 ? 15.367 20.355 -24.758 1.00 90.12 532 VAL A CA 1
ATOM 4094 C C . VAL A 1 532 ? 15.065 19.635 -26.065 1.00 90.12 532 VAL A C 1
ATOM 4096 O O . VAL A 1 532 ? 15.911 18.912 -26.582 1.00 90.12 532 VAL A O 1
ATOM 4099 N N . THR A 1 533 ? 13.870 19.852 -26.607 1.00 93.12 533 THR A N 1
ATOM 4100 C CA . THR A 1 533 ? 13.516 19.390 -27.951 1.00 93.12 533 THR A CA 1
ATOM 4101 C C . THR A 1 533 ? 14.211 20.266 -28.986 1.00 93.12 533 THR A C 1
ATOM 4103 O O . THR A 1 533 ? 14.210 21.494 -28.869 1.00 93.12 533 THR A O 1
ATOM 4106 N N . ASN A 1 534 ? 14.782 19.646 -30.017 1.00 94.38 534 ASN A N 1
ATOM 4107 C CA . ASN A 1 534 ? 15.445 20.341 -31.112 1.00 94.38 534 ASN A CA 1
ATOM 4108 C C . ASN A 1 534 ? 14.883 19.847 -32.455 1.00 94.38 534 ASN A C 1
ATOM 4110 O O . ASN A 1 534 ? 15.101 18.687 -32.798 1.00 94.38 534 ASN A O 1
ATOM 4114 N N . PRO A 1 535 ? 14.228 20.708 -33.257 1.00 94.56 535 PRO A N 1
ATOM 4115 C CA . PRO A 1 535 ? 13.651 20.312 -34.544 1.00 94.56 535 PRO A CA 1
ATOM 4116 C C . PRO A 1 535 ? 14.654 19.752 -35.564 1.00 94.56 535 PRO A C 1
ATOM 4118 O O . PRO A 1 535 ? 14.244 19.122 -36.529 1.00 94.56 535 PRO A O 1
ATOM 4121 N N . GLN A 1 536 ? 15.955 19.990 -35.379 1.00 95.56 536 GLN A N 1
ATOM 4122 C CA . GLN A 1 536 ? 17.024 19.459 -36.228 1.00 95.56 536 GLN A CA 1
ATOM 4123 C C . GLN A 1 536 ? 17.586 18.117 -35.728 1.00 95.56 536 GLN A C 1
ATOM 4125 O O . GLN A 1 536 ? 18.407 17.518 -36.417 1.00 95.56 536 GLN A O 1
ATOM 4130 N N . ARG A 1 537 ? 17.218 17.651 -34.528 1.00 95.94 537 ARG A N 1
ATOM 4131 C CA . ARG A 1 537 ? 17.785 16.430 -33.922 1.00 95.94 537 ARG A CA 1
ATOM 4132 C C . ARG A 1 537 ? 16.719 15.457 -33.424 1.00 95.94 537 ARG A C 1
ATOM 4134 O O . ARG A 1 537 ? 16.868 14.262 -33.638 1.00 95.94 537 ARG A O 1
ATOM 4141 N N . GLY A 1 538 ? 15.663 15.941 -32.772 1.00 95.50 538 GLY A N 1
ATOM 4142 C CA . GLY A 1 538 ? 14.584 15.125 -32.213 1.00 95.50 538 GLY A CA 1
ATOM 4143 C C . GLY A 1 538 ? 14.069 15.635 -30.859 1.00 95.50 538 GLY A C 1
ATOM 4144 O O . GLY A 1 538 ? 14.392 16.761 -30.448 1.00 95.50 538 GLY A O 1
ATOM 4145 N N . PRO A 1 539 ? 13.250 14.829 -30.163 1.00 94.56 539 PRO A N 1
ATOM 4146 C CA . PRO A 1 539 ? 12.681 15.190 -28.869 1.00 94.56 539 PRO A CA 1
ATOM 4147 C C . PRO A 1 539 ? 13.743 15.290 -27.768 1.00 94.56 539 PRO A C 1
ATOM 4149 O O . PRO A 1 539 ? 14.813 14.678 -27.843 1.00 94.56 539 PRO A O 1
ATOM 4152 N N . ALA A 1 540 ? 13.420 16.051 -26.717 1.00 92.88 540 ALA A N 1
ATOM 4153 C CA . ALA A 1 540 ? 14.103 15.916 -25.434 1.00 92.88 540 ALA A CA 1
ATOM 4154 C C . ALA A 1 540 ? 13.917 14.490 -24.885 1.00 92.88 540 ALA A C 1
ATOM 4156 O O . ALA A 1 540 ? 12.941 13.825 -25.226 1.00 92.88 540 ALA A O 1
ATOM 4157 N N . GLY A 1 541 ? 14.826 14.046 -24.019 1.00 91.56 541 GLY A N 1
ATOM 4158 C CA . GLY A 1 541 ? 14.787 12.722 -23.408 1.00 91.56 541 GLY A CA 1
ATOM 4159 C C . GLY A 1 541 ? 13.465 12.395 -22.717 1.00 91.56 541 GLY A C 1
ATOM 4160 O O . GLY A 1 541 ? 12.855 13.254 -22.080 1.00 91.56 541 GLY A O 1
ATOM 4161 N N . MET A 1 542 ? 13.058 11.138 -22.843 1.00 94.31 542 MET A N 1
ATOM 4162 C CA . MET A 1 542 ? 11.927 10.525 -22.153 1.00 94.31 542 MET A CA 1
ATOM 4163 C C . MET A 1 542 ? 12.381 9.183 -21.603 1.00 94.31 542 MET A C 1
ATOM 4165 O O . MET A 1 542 ? 13.271 8.571 -22.173 1.00 94.31 542 MET A O 1
ATOM 4169 N N . VAL A 1 543 ? 11.767 8.715 -20.534 1.00 96.00 543 VAL A N 1
ATOM 4170 C CA . VAL A 1 543 ? 11.928 7.354 -20.030 1.00 96.00 543 VAL A CA 1
ATOM 4171 C C . VAL A 1 543 ? 10.598 6.625 -20.114 1.00 96.00 543 VAL A C 1
ATOM 4173 O O . VAL A 1 543 ? 9.553 7.272 -20.220 1.00 96.00 543 VAL A O 1
ATOM 4176 N N . GLU A 1 544 ? 10.633 5.297 -20.094 1.00 97.50 544 GLU A N 1
ATOM 4177 C CA . GLU A 1 544 ? 9.468 4.479 -20.425 1.00 97.50 544 GLU A CA 1
ATOM 4178 C C . GLU A 1 544 ? 9.238 3.356 -19.417 1.00 97.50 544 GLU A C 1
ATOM 4180 O O . GLU A 1 544 ? 10.182 2.729 -18.943 1.00 97.50 544 GLU A O 1
ATOM 4185 N N . GLN A 1 545 ? 7.965 3.075 -19.151 1.00 97.75 545 GLN A N 1
ATOM 4186 C CA . GLN A 1 545 ? 7.491 1.846 -18.525 1.00 97.75 545 GLN A CA 1
ATOM 4187 C C . GLN A 1 545 ? 6.646 1.103 -19.567 1.00 97.75 545 GLN A C 1
ATOM 4189 O O . GLN A 1 545 ? 5.574 1.556 -19.987 1.00 97.75 545 GLN A O 1
ATOM 4194 N N . ASN A 1 546 ? 7.164 -0.026 -20.026 1.00 98.00 546 ASN A N 1
ATOM 4195 C CA . ASN A 1 546 ? 6.613 -0.847 -21.090 1.00 98.00 546 ASN A CA 1
ATOM 4196 C C . ASN A 1 546 ? 5.919 -2.075 -20.494 1.00 98.00 546 ASN A C 1
ATOM 4198 O O . ASN A 1 546 ? 6.483 -2.755 -19.643 1.00 98.00 546 ASN A O 1
ATOM 4202 N N . ARG A 1 547 ? 4.714 -2.381 -20.986 1.00 96.75 547 ARG A N 1
ATOM 4203 C CA . ARG A 1 547 ? 3.991 -3.627 -20.701 1.00 96.75 547 ARG A CA 1
ATOM 4204 C C . ARG A 1 547 ? 3.887 -4.439 -21.991 1.00 96.75 547 ARG A C 1
ATOM 4206 O O . ARG A 1 547 ? 3.165 -4.060 -22.912 1.00 96.75 547 ARG A O 1
ATOM 4213 N N . ILE A 1 548 ? 4.644 -5.527 -22.071 1.00 97.06 548 ILE A N 1
ATOM 4214 C CA . ILE A 1 548 ? 4.899 -6.310 -23.282 1.00 97.06 548 ILE A CA 1
ATOM 4215 C C . ILE A 1 548 ? 4.120 -7.626 -23.217 1.00 97.06 548 ILE A C 1
ATOM 4217 O O . ILE A 1 548 ? 4.598 -8.622 -22.686 1.00 97.06 548 ILE A O 1
ATOM 4221 N N . THR A 1 549 ? 2.930 -7.640 -23.814 1.00 94.81 549 THR A N 1
ATOM 4222 C CA . THR A 1 549 ? 2.083 -8.846 -23.964 1.00 94.81 549 THR A CA 1
ATOM 4223 C C . THR A 1 549 ? 2.357 -9.625 -25.252 1.00 94.81 549 THR A C 1
ATOM 4225 O O . THR A 1 549 ? 1.709 -10.623 -25.547 1.00 94.81 549 THR A O 1
ATOM 4228 N N . ARG A 1 550 ? 3.262 -9.120 -26.098 1.00 94.88 550 ARG A N 1
ATOM 4229 C CA . ARG A 1 550 ? 3.696 -9.769 -27.339 1.00 94.88 550 ARG A CA 1
ATOM 4230 C C . ARG A 1 550 ? 5.036 -9.213 -27.794 1.00 94.88 550 ARG A C 1
ATOM 4232 O O . ARG A 1 550 ? 5.308 -8.029 -27.601 1.00 94.88 550 ARG A O 1
ATOM 4239 N N . ALA A 1 551 ? 5.807 -10.037 -28.496 1.00 97.88 551 ALA A N 1
ATOM 4240 C CA . ALA A 1 551 ? 7.060 -9.639 -29.124 1.00 97.88 551 ALA A CA 1
ATOM 4241 C C . ALA A 1 551 ? 6.919 -8.375 -30.002 1.00 97.88 551 ALA A C 1
ATOM 4243 O O . ALA A 1 551 ? 5.906 -8.172 -30.687 1.00 97.88 551 ALA A O 1
ATOM 4244 N N . GLY A 1 552 ? 7.942 -7.513 -30.006 1.00 98.12 552 GLY A N 1
ATOM 4245 C CA . GLY A 1 552 ? 7.841 -6.198 -30.645 1.00 98.12 552 GLY A CA 1
ATOM 4246 C C . GLY A 1 552 ? 9.130 -5.387 -30.766 1.00 98.12 552 GLY A C 1
ATOM 4247 O O . GLY A 1 552 ? 10.151 -5.700 -30.159 1.00 98.12 552 GLY A O 1
ATOM 4248 N N . ASN A 1 553 ? 9.061 -4.319 -31.565 1.00 98.62 553 ASN A N 1
ATOM 4249 C CA . ASN A 1 553 ? 10.087 -3.279 -31.656 1.00 98.62 553 ASN A CA 1
ATOM 4250 C C . ASN A 1 553 ? 9.621 -2.041 -30.875 1.00 98.62 553 ASN A C 1
ATOM 4252 O O . ASN A 1 553 ? 8.511 -1.576 -31.110 1.00 98.62 553 ASN A O 1
ATOM 4256 N N . TYR A 1 554 ? 10.465 -1.503 -30.002 1.00 98.12 554 TYR A N 1
ATOM 4257 C CA . TYR A 1 554 ? 10.190 -0.359 -29.121 1.00 98.12 554 TYR A CA 1
ATOM 4258 C C . TYR A 1 554 ? 10.897 0.928 -29.576 1.00 98.12 554 TYR A C 1
ATOM 4260 O O . TYR A 1 554 ? 10.846 1.961 -28.926 1.00 98.12 554 TYR A O 1
ATOM 4268 N N . GLY A 1 555 ? 11.471 0.904 -30.782 1.00 97.69 555 GLY A N 1
ATOM 4269 C CA . GLY A 1 555 ? 11.731 2.107 -31.568 1.00 97.69 555 GLY A CA 1
ATOM 4270 C C . GLY A 1 555 ? 13.134 2.693 -31.452 1.00 97.69 555 GLY A C 1
ATOM 4271 O O . GLY A 1 555 ? 13.576 3.312 -32.424 1.00 97.69 555 GLY A O 1
ATOM 4272 N N . TRP A 1 556 ? 13.874 2.482 -30.359 1.00 98.31 556 TRP A N 1
ATOM 4273 C CA . TRP A 1 556 ? 15.231 3.024 -30.221 1.00 98.31 556 TRP A CA 1
ATOM 4274 C C . TRP A 1 556 ? 16.189 2.424 -31.275 1.00 98.31 556 TRP A C 1
ATOM 4276 O O . TRP A 1 556 ? 16.192 1.205 -31.475 1.00 98.31 556 TRP A O 1
ATOM 4286 N N . PRO A 1 557 ? 17.024 3.233 -31.961 1.00 97.75 557 PRO A N 1
ATOM 4287 C CA . PRO A 1 557 ? 17.309 4.648 -31.713 1.00 97.75 557 PRO A CA 1
ATOM 4288 C C . PRO A 1 557 ? 16.516 5.637 -32.588 1.00 97.75 557 PRO A C 1
ATOM 4290 O O . PRO A 1 557 ? 16.793 6.835 -32.582 1.00 97.75 557 PRO A O 1
ATOM 4293 N N . TYR A 1 558 ? 15.531 5.169 -33.349 1.00 98.38 558 TYR A N 1
ATOM 4294 C CA . TYR A 1 558 ? 14.790 5.990 -34.309 1.00 98.38 558 TYR A CA 1
ATOM 4295 C C . TYR A 1 558 ? 13.623 6.752 -33.684 1.00 98.38 558 TYR A C 1
ATOM 4297 O O . TYR A 1 558 ? 13.317 7.866 -34.111 1.00 98.38 558 TYR A O 1
ATOM 4305 N N . CYS A 1 559 ? 12.975 6.161 -32.682 1.00 97.56 559 CYS A N 1
ATOM 4306 C CA . CYS A 1 559 ? 11.770 6.677 -32.040 1.00 97.56 559 CYS A CA 1
ATOM 4307 C C . CYS A 1 559 ? 11.832 6.491 -30.522 1.00 97.56 559 CYS A C 1
ATOM 4309 O O . CYS A 1 559 ? 12.585 5.647 -30.039 1.00 97.56 559 CYS A O 1
ATOM 4311 N N . ILE A 1 560 ? 11.053 7.289 -29.789 1.00 95.94 560 ILE A N 1
ATOM 4312 C CA . ILE A 1 560 ? 10.942 7.220 -28.326 1.00 95.94 560 ILE A CA 1
ATOM 4313 C C . ILE A 1 560 ? 9.550 7.648 -27.847 1.00 95.94 560 ILE A C 1
ATOM 4315 O O . ILE A 1 560 ? 8.843 8.390 -28.541 1.00 95.94 560 ILE A O 1
ATOM 4319 N N . GLY A 1 561 ? 9.173 7.216 -26.648 1.00 95.06 561 GLY A N 1
ATOM 4320 C CA . GLY A 1 561 ? 7.925 7.550 -25.982 1.00 95.06 561 GLY A CA 1
ATOM 4321 C C . GLY A 1 561 ? 6.733 7.110 -26.828 1.00 95.06 561 GLY A C 1
ATOM 4322 O O . GLY A 1 561 ? 6.728 5.997 -27.349 1.00 95.06 561 GLY A O 1
ATOM 4323 N N . PRO A 1 562 ? 5.722 7.965 -27.053 1.00 95.00 562 PRO A N 1
ATOM 4324 C CA . PRO A 1 562 ? 4.549 7.624 -27.855 1.00 95.00 562 PRO A CA 1
ATOM 4325 C C . PRO A 1 562 ? 4.857 7.648 -29.369 1.00 95.00 562 PRO A C 1
ATOM 4327 O O . PRO A 1 562 ? 4.127 8.259 -30.150 1.00 95.00 562 PRO A O 1
ATOM 4330 N N . ASN A 1 563 ? 5.943 6.989 -29.794 1.00 97.06 563 ASN A N 1
ATOM 4331 C CA . ASN A 1 563 ? 6.466 6.946 -31.160 1.00 97.06 563 ASN A CA 1
ATOM 4332 C C . ASN A 1 563 ? 6.826 8.326 -31.742 1.00 97.06 563 ASN A C 1
ATOM 4334 O O . ASN A 1 563 ? 6.527 8.624 -32.901 1.00 97.06 563 ASN A O 1
ATOM 4338 N N . ILE A 1 564 ? 7.492 9.174 -30.955 1.00 96.75 564 ILE A N 1
ATOM 4339 C CA . ILE A 1 564 ? 8.032 10.449 -31.440 1.00 96.75 564 ILE A CA 1
ATOM 4340 C C . ILE A 1 564 ? 9.364 10.181 -32.161 1.00 96.75 564 ILE A C 1
ATOM 4342 O O . ILE A 1 564 ? 10.275 9.623 -31.545 1.00 96.75 564 ILE A O 1
ATOM 4346 N N . PRO A 1 565 ? 9.516 10.571 -33.441 1.00 98.00 565 PRO A N 1
ATOM 4347 C CA . PRO A 1 565 ? 10.722 10.276 -34.206 1.00 98.00 565 PRO A CA 1
ATOM 4348 C C . PRO A 1 565 ? 11.881 11.229 -33.886 1.00 98.00 565 PRO A C 1
ATOM 4350 O O . PRO A 1 565 ? 11.694 12.435 -33.692 1.00 98.00 565 PRO A O 1
ATOM 4353 N N . TYR A 1 566 ? 13.101 10.695 -33.920 1.00 98.12 566 TYR A N 1
ATOM 4354 C CA . TYR A 1 566 ? 14.323 11.478 -34.096 1.00 98.12 566 TYR A CA 1
ATOM 4355 C C . TYR A 1 566 ? 14.503 11.889 -35.566 1.00 98.12 566 TYR A C 1
ATOM 4357 O O . TYR A 1 566 ? 13.783 11.435 -36.460 1.00 98.12 566 TYR A O 1
ATOM 4365 N N . VAL A 1 567 ? 15.462 12.780 -35.810 1.00 98.00 567 VAL A N 1
ATOM 4366 C CA . VAL A 1 567 ? 15.838 13.226 -37.154 1.00 98.00 567 VAL A CA 1
ATOM 4367 C C . VAL A 1 567 ? 17.128 12.537 -37.567 1.00 98.00 567 VAL A C 1
ATOM 4369 O O . VAL A 1 567 ? 18.078 12.504 -36.782 1.00 98.00 567 VAL A O 1
ATOM 4372 N N . ASP A 1 568 ? 17.156 12.026 -38.794 1.00 96.69 568 ASP A N 1
ATOM 4373 C CA . ASP A 1 568 ? 18.357 11.461 -39.395 1.00 96.69 568 ASP A CA 1
ATOM 4374 C C . ASP A 1 568 ? 19.422 12.559 -39.527 1.00 96.69 568 ASP A C 1
ATOM 4376 O O . ASP A 1 568 ? 19.252 13.524 -40.272 1.00 96.69 568 ASP A O 1
ATOM 4380 N N . TYR A 1 569 ? 20.472 12.494 -38.712 1.00 96.56 569 TYR A N 1
ATOM 4381 C CA . TYR A 1 569 ? 21.470 13.550 -38.590 1.00 96.56 569 TYR A CA 1
ATOM 4382 C C . TYR A 1 569 ? 22.835 13.028 -39.014 1.00 96.56 569 TYR A C 1
ATOM 4384 O O . TYR A 1 569 ? 23.423 12.172 -38.355 1.00 96.56 569 TYR A O 1
ATOM 4392 N N . ASP A 1 570 ? 23.382 13.621 -40.068 1.00 95.38 570 ASP A N 1
ATOM 4393 C CA . ASP A 1 570 ? 24.697 13.278 -40.581 1.00 95.38 570 ASP A CA 1
ATOM 4394 C C . ASP A 1 570 ? 25.783 13.961 -39.736 1.00 95.38 570 ASP A C 1
ATOM 4396 O O . ASP A 1 570 ? 26.018 15.171 -39.810 1.00 95.38 570 ASP A O 1
ATOM 4400 N N . PHE A 1 571 ? 26.497 13.168 -38.938 1.00 94.56 571 PHE A N 1
ATOM 4401 C CA . PHE A 1 571 ? 27.589 13.635 -38.082 1.00 94.56 571 PHE A CA 1
ATOM 4402 C C . PHE A 1 571 ? 28.867 14.034 -38.838 1.00 94.56 571 PHE A C 1
ATOM 4404 O O . PHE A 1 571 ? 29.737 14.700 -38.263 1.00 94.56 571 PHE A O 1
ATOM 4411 N N . ALA A 1 572 ? 29.022 13.634 -40.102 1.00 93.62 572 ALA A N 1
ATOM 4412 C CA . ALA A 1 572 ? 30.143 14.035 -40.946 1.00 93.62 572 ALA A CA 1
ATOM 4413 C C . ALA A 1 572 ? 29.930 15.434 -41.533 1.00 93.62 572 ALA A C 1
ATOM 4415 O O . ALA A 1 572 ? 30.870 16.232 -41.562 1.00 93.62 572 ALA A O 1
ATOM 4416 N N . THR A 1 573 ? 28.708 15.742 -41.977 1.00 95.62 573 THR A N 1
ATOM 4417 C CA . THR A 1 573 ? 28.376 17.036 -42.601 1.00 95.62 573 THR A CA 1
ATOM 4418 C C . THR A 1 573 ? 27.734 18.037 -41.641 1.00 95.62 573 THR A C 1
ATOM 4420 O O . THR A 1 573 ? 27.773 19.243 -41.896 1.00 95.62 573 THR A O 1
ATOM 4423 N N . GLY A 1 574 ? 27.177 17.562 -40.527 1.00 94.19 574 GLY A N 1
ATOM 4424 C CA . GLY A 1 574 ? 26.407 18.352 -39.570 1.00 94.19 574 GLY A CA 1
ATOM 4425 C C . GLY A 1 574 ? 25.013 18.741 -40.071 1.00 94.19 574 GLY A C 1
ATOM 4426 O O . GLY A 1 574 ? 24.447 19.720 -39.582 1.00 94.19 574 GLY A O 1
ATOM 4427 N N . GLN A 1 575 ? 24.490 18.039 -41.080 1.00 96.56 575 GLN A N 1
ATOM 4428 C CA . GLN A 1 575 ? 23.190 18.319 -41.689 1.00 96.56 575 GLN A CA 1
ATOM 4429 C C . GLN A 1 575 ? 22.116 17.358 -41.180 1.00 96.56 575 GLN A C 1
ATOM 4431 O O . GLN A 1 575 ? 22.368 16.176 -40.972 1.00 96.56 575 GLN A O 1
ATOM 4436 N N . SER A 1 576 ? 20.905 17.880 -41.009 1.00 97.31 576 SER A N 1
ATOM 4437 C CA . SER A 1 576 ? 19.715 17.100 -40.663 1.00 97.31 576 SER A CA 1
ATOM 4438 C C . SER A 1 576 ? 18.931 16.743 -41.924 1.00 97.31 576 SER A C 1
ATOM 4440 O O . SER A 1 576 ? 18.638 17.628 -42.733 1.00 97.31 576 SER A O 1
ATOM 4442 N N . GLY A 1 577 ? 18.590 15.469 -42.066 1.00 95.50 577 GLY A N 1
ATOM 4443 C CA . GLY A 1 577 ? 17.705 14.912 -43.080 1.00 95.50 577 GLY A CA 1
ATOM 4444 C C . GLY A 1 577 ? 16.238 14.898 -42.642 1.00 95.50 577 GLY A C 1
ATOM 4445 O O . GLY A 1 577 ? 15.751 15.833 -42.000 1.00 95.50 577 GLY A O 1
ATOM 4446 N N . GLU A 1 578 ? 15.517 13.845 -43.029 1.00 96.56 578 GLU A N 1
ATOM 4447 C CA . GLU A 1 578 ? 14.107 13.654 -42.672 1.00 96.56 578 GLU A CA 1
ATOM 4448 C C . GLU A 1 578 ? 13.950 13.032 -41.273 1.00 96.56 578 GLU A C 1
ATOM 4450 O O . GLU A 1 578 ? 14.868 12.424 -40.721 1.00 96.56 578 GLU A O 1
ATOM 4455 N N . ALA A 1 579 ? 12.768 13.200 -40.675 1.00 98.00 579 ALA A N 1
ATOM 4456 C CA . ALA A 1 579 ? 12.413 12.470 -39.462 1.00 98.00 579 ALA A CA 1
ATOM 4457 C C . ALA A 1 579 ? 12.226 10.979 -39.778 1.00 98.00 579 ALA A C 1
ATOM 4459 O O . ALA A 1 579 ? 11.664 10.631 -40.820 1.00 98.00 579 ALA A O 1
ATOM 4460 N N . PHE A 1 580 ? 12.647 10.098 -38.869 1.00 98.50 580 PHE A N 1
ATOM 4461 C CA . PHE A 1 580 ? 12.466 8.660 -39.052 1.00 98.50 580 PHE A CA 1
ATOM 4462 C C . PHE A 1 580 ? 10.982 8.264 -39.095 1.00 98.50 580 PHE A C 1
ATOM 4464 O O . PHE A 1 580 ? 10.122 8.873 -38.458 1.00 98.50 580 PHE A O 1
ATOM 4471 N N . ASN A 1 581 ? 10.671 7.194 -39.829 1.00 98.19 581 ASN A N 1
ATOM 4472 C CA . ASN A 1 581 ? 9.321 6.642 -39.895 1.00 98.19 581 ASN A CA 1
ATOM 4473 C C . ASN A 1 581 ? 9.125 5.547 -38.837 1.00 98.19 581 ASN A C 1
ATOM 4475 O O . ASN A 1 581 ? 9.440 4.386 -39.085 1.00 98.19 581 ASN A O 1
ATOM 4479 N N . CYS A 1 582 ? 8.534 5.887 -37.689 1.00 98.31 582 CYS A N 1
ATOM 4480 C CA . CYS A 1 582 ? 8.283 4.922 -36.610 1.00 98.31 582 CYS A CA 1
ATOM 4481 C C . CYS A 1 582 ? 7.381 3.744 -37.018 1.00 98.31 582 CYS A C 1
ATOM 4483 O O . CYS A 1 582 ? 7.480 2.666 -36.438 1.00 98.31 582 CYS A O 1
ATOM 4485 N N . ALA A 1 583 ? 6.526 3.905 -38.033 1.00 98.38 583 ALA A N 1
ATOM 4486 C CA . ALA A 1 583 ? 5.651 2.834 -38.513 1.00 98.38 583 ALA A CA 1
ATOM 4487 C C . ALA A 1 583 ? 6.359 1.841 -39.453 1.00 98.38 583 ALA A C 1
ATOM 4489 O O . ALA A 1 583 ? 5.843 0.751 -39.692 1.00 98.38 583 ALA A O 1
ATOM 4490 N N . ALA A 1 584 ? 7.518 2.210 -40.001 1.00 97.88 584 ALA A N 1
ATOM 4491 C CA . ALA A 1 584 ? 8.351 1.336 -40.822 1.00 97.88 584 ALA A CA 1
ATOM 4492 C C . ALA A 1 584 ? 9.816 1.807 -40.770 1.00 97.88 584 ALA A C 1
ATOM 4494 O O . ALA A 1 584 ? 10.300 2.389 -41.748 1.00 97.88 584 ALA A O 1
ATOM 4495 N N . PRO A 1 585 ? 10.515 1.615 -39.635 1.00 98.06 585 PRO A N 1
ATOM 4496 C CA . PRO A 1 585 ? 11.884 2.084 -39.493 1.00 98.06 585 PRO A CA 1
ATOM 4497 C C . PRO A 1 585 ? 12.817 1.355 -40.464 1.00 98.06 585 PRO A C 1
ATOM 4499 O O . PRO A 1 585 ? 12.662 0.158 -40.732 1.00 98.06 585 PRO A O 1
ATOM 4502 N N . VAL A 1 586 ? 13.802 2.082 -40.984 1.00 98.31 586 VAL A N 1
ATOM 4503 C CA . VAL A 1 586 ? 14.810 1.562 -41.909 1.00 98.31 586 VAL A CA 1
ATOM 4504 C C . VAL A 1 586 ? 16.167 1.696 -41.242 1.00 98.31 586 VAL A C 1
ATOM 4506 O O . VAL A 1 586 ? 16.547 2.793 -40.856 1.00 98.31 586 VAL A O 1
ATOM 4509 N N . ASN A 1 587 ? 16.878 0.578 -41.120 1.00 98.31 587 ASN A N 1
ATOM 4510 C CA . ASN A 1 587 ? 18.239 0.532 -40.612 1.00 98.31 587 ASN A CA 1
ATOM 4511 C C . ASN A 1 587 ? 19.223 0.353 -41.763 1.00 98.31 587 ASN A C 1
ATOM 4513 O O . ASN A 1 587 ? 19.467 -0.764 -42.238 1.00 98.31 587 ASN A O 1
ATOM 4517 N N . ASP A 1 588 ? 19.755 1.474 -42.234 1.00 96.31 588 ASP A N 1
ATOM 4518 C CA . ASP A 1 588 ? 20.728 1.538 -43.314 1.00 96.31 588 ASP A CA 1
ATOM 4519 C C . ASP A 1 588 ? 22.135 1.934 -42.909 1.00 96.31 588 ASP A C 1
ATOM 4521 O O . ASP A 1 588 ? 22.983 2.116 -43.789 1.00 96.31 588 ASP A O 1
ATOM 4525 N N . SER A 1 589 ? 22.395 1.903 -41.602 1.00 97.12 589 SER A N 1
ATOM 4526 C CA . SER A 1 589 ? 23.734 2.033 -41.057 1.00 97.12 589 SER A CA 1
ATOM 4527 C C . SER A 1 589 ? 24.713 1.078 -41.746 1.00 97.12 589 SER A C 1
ATOM 4529 O O . SER A 1 589 ? 24.412 -0.111 -41.939 1.00 97.12 589 SER A O 1
ATOM 4531 N N . PRO A 1 590 ? 25.940 1.539 -42.050 1.00 96.69 590 PRO A N 1
ATOM 4532 C CA . PRO A 1 590 ? 27.001 0.683 -42.571 1.00 96.69 590 PRO A CA 1
ATOM 4533 C C . PRO A 1 590 ? 27.427 -0.414 -41.580 1.00 96.69 590 PRO A C 1
ATOM 4535 O O . PRO A 1 590 ? 28.139 -1.344 -41.965 1.00 96.69 590 PRO A O 1
ATOM 4538 N N . HIS A 1 591 ? 27.015 -0.318 -40.313 1.00 96.44 591 HIS A N 1
ATOM 4539 C CA . HIS A 1 591 ? 27.291 -1.295 -39.265 1.00 96.44 591 HIS A CA 1
ATOM 4540 C C . HIS A 1 591 ? 26.147 -2.301 -39.049 1.00 96.44 591 HIS A C 1
ATOM 4542 O O . HIS A 1 591 ? 26.307 -3.231 -38.254 1.00 96.44 591 HIS A O 1
ATOM 4548 N N . ASN A 1 592 ? 25.015 -2.165 -39.750 1.00 97.81 592 ASN A N 1
ATOM 4549 C CA . ASN A 1 592 ? 23.908 -3.111 -39.651 1.00 97.81 592 ASN A CA 1
ATOM 4550 C C . ASN A 1 592 ? 24.247 -4.442 -40.341 1.00 97.81 592 ASN A C 1
ATOM 4552 O O . ASN A 1 592 ? 24.501 -4.511 -41.546 1.00 97.81 592 ASN A O 1
ATOM 4556 N N . THR A 1 593 ? 24.209 -5.531 -39.579 1.00 97.56 593 THR A N 1
ATOM 4557 C CA . THR A 1 593 ? 24.397 -6.895 -40.098 1.00 97.56 593 THR A CA 1
ATOM 4558 C C . THR A 1 593 ? 23.079 -7.647 -40.284 1.00 97.56 593 THR A C 1
ATOM 4560 O O . THR A 1 593 ? 23.072 -8.695 -40.943 1.00 97.56 593 THR A O 1
ATOM 4563 N N . GLY A 1 594 ? 21.979 -7.118 -39.748 1.00 98.00 594 GLY A N 1
ATOM 4564 C CA . GLY A 1 594 ? 20.656 -7.722 -39.756 1.00 98.00 594 GLY A CA 1
ATOM 4565 C C . GLY A 1 594 ? 19.761 -7.283 -40.912 1.00 98.00 594 GLY A C 1
ATOM 4566 O O . GLY A 1 594 ? 20.224 -7.060 -42.038 1.00 98.00 594 GLY A O 1
ATOM 4567 N N . LEU A 1 595 ? 18.457 -7.235 -40.638 1.00 98.44 595 LEU A N 1
ATOM 4568 C CA . LEU A 1 595 ? 17.428 -6.773 -41.559 1.00 98.44 595 LEU A CA 1
ATOM 4569 C C . LEU A 1 595 ? 17.527 -5.257 -41.745 1.00 98.44 595 LEU A C 1
ATOM 4571 O O . LEU A 1 595 ? 17.772 -4.510 -40.799 1.00 98.44 595 LEU A O 1
ATOM 4575 N N . ARG A 1 596 ? 17.291 -4.801 -42.978 1.00 97.62 596 ARG A N 1
ATOM 4576 C CA . ARG A 1 596 ? 17.198 -3.368 -43.292 1.00 97.62 596 ARG A CA 1
ATOM 4577 C C . ARG A 1 596 ? 15.842 -2.782 -42.897 1.00 97.62 596 ARG A C 1
ATOM 4579 O O . ARG A 1 596 ? 15.787 -1.680 -42.375 1.00 97.62 596 ARG A O 1
ATOM 4586 N N . ASN A 1 597 ? 14.749 -3.484 -43.187 1.00 98.12 597 ASN A N 1
ATOM 4587 C CA . ASN A 1 597 ? 13.399 -3.013 -42.871 1.00 98.12 597 ASN A CA 1
ATOM 4588 C C . ASN A 1 597 ? 12.970 -3.620 -41.537 1.00 98.12 597 ASN A C 1
ATOM 4590 O O . ASN A 1 597 ? 12.961 -4.847 -41.409 1.00 98.12 597 ASN A O 1
ATOM 4594 N N . LEU A 1 598 ? 12.633 -2.775 -40.567 1.00 98.44 598 LEU A N 1
ATOM 4595 C CA . LEU A 1 598 ? 12.313 -3.202 -39.210 1.00 98.44 598 LEU A CA 1
ATOM 4596 C C . LEU A 1 598 ? 10.796 -3.250 -38.972 1.00 98.44 598 LEU A C 1
ATOM 4598 O O . LEU A 1 598 ? 10.041 -2.544 -39.650 1.00 98.44 598 LEU A O 1
ATOM 4602 N N . PRO A 1 599 ? 10.329 -4.046 -37.993 1.00 97.88 599 PRO A N 1
ATOM 4603 C CA . PRO A 1 599 ? 8.955 -3.959 -37.510 1.00 97.88 599 PRO A CA 1
ATOM 4604 C C . PRO A 1 599 ? 8.614 -2.545 -37.017 1.00 97.88 599 PRO A C 1
ATOM 4606 O O . PRO A 1 599 ? 9.489 -1.817 -36.541 1.00 97.88 599 PRO A O 1
ATOM 4609 N N . ALA A 1 600 ? 7.334 -2.174 -37.094 1.00 98.50 600 ALA A N 1
ATOM 4610 C CA . ALA A 1 600 ? 6.837 -0.906 -36.563 1.00 98.50 600 ALA A CA 1
ATOM 4611 C C . ALA A 1 600 ? 7.140 -0.765 -35.061 1.00 98.50 600 ALA A C 1
ATOM 4613 O O . ALA A 1 600 ? 7.032 -1.742 -34.315 1.00 98.50 600 ALA A O 1
ATOM 4614 N N . ALA A 1 601 ? 7.477 0.453 -34.635 1.00 98.12 601 ALA A N 1
ATOM 4615 C CA . ALA A 1 601 ? 7.670 0.784 -33.231 1.00 98.12 601 ALA A CA 1
ATOM 4616 C C . ALA A 1 601 ? 6.337 0.727 -32.459 1.00 98.12 601 ALA A C 1
ATOM 4618 O O . ALA A 1 601 ? 5.294 1.177 -32.950 1.00 98.12 601 ALA A O 1
ATOM 4619 N N . GLN A 1 602 ? 6.370 0.167 -31.254 1.00 97.12 602 GLN A N 1
ATOM 4620 C CA . GLN A 1 602 ? 5.248 0.083 -30.326 1.00 97.12 602 GLN A CA 1
ATOM 4621 C C . GLN A 1 602 ? 5.363 1.167 -29.255 1.00 97.12 602 GLN A C 1
ATOM 4623 O O . GLN A 1 602 ? 6.459 1.560 -28.876 1.00 97.12 602 GLN A O 1
ATOM 4628 N N . THR A 1 603 ? 4.218 1.646 -28.774 1.00 95.81 603 THR A N 1
ATOM 4629 C CA . THR A 1 603 ? 4.159 2.677 -27.735 1.00 95.81 603 THR A CA 1
ATOM 4630 C C . THR A 1 603 ? 4.269 2.060 -26.335 1.00 95.81 603 THR A C 1
ATOM 4632 O O . THR A 1 603 ? 3.633 1.027 -26.101 1.00 95.81 603 THR A O 1
ATOM 4635 N N . PRO A 1 604 ? 4.972 2.707 -25.390 1.00 96.44 604 PRO A N 1
ATOM 4636 C CA . PRO A 1 604 ? 5.001 2.310 -23.987 1.00 96.44 604 PRO A CA 1
ATOM 4637 C C . PRO A 1 604 ? 3.657 2.577 -23.301 1.00 96.44 604 PRO A C 1
ATOM 4639 O O . PRO A 1 604 ? 2.844 3.368 -23.789 1.00 96.44 604 PRO A O 1
ATOM 4642 N N . LEU A 1 605 ? 3.437 1.945 -22.142 1.00 96.62 605 LEU A N 1
ATOM 4643 C CA . LEU A 1 605 ? 2.247 2.187 -21.319 1.00 96.62 605 LEU A CA 1
ATOM 4644 C C . LEU A 1 605 ? 2.338 3.549 -20.617 1.00 96.62 605 LEU A C 1
ATOM 4646 O O . LEU A 1 605 ? 1.364 4.298 -20.592 1.00 96.62 605 LEU A O 1
ATOM 4650 N N . ILE A 1 606 ? 3.513 3.871 -20.067 1.00 97.56 606 ILE A N 1
ATOM 4651 C CA . ILE A 1 606 ? 3.794 5.143 -19.392 1.00 97.56 606 ILE A CA 1
ATOM 4652 C C . ILE A 1 606 ? 5.106 5.704 -19.940 1.00 97.56 606 ILE A C 1
ATOM 4654 O O . ILE A 1 606 ? 6.072 4.965 -20.133 1.00 97.56 606 ILE A O 1
ATOM 4658 N N . TRP A 1 607 ? 5.155 7.013 -20.170 1.00 96.31 607 TRP A N 1
ATOM 4659 C CA . TRP A 1 607 ? 6.356 7.720 -20.612 1.00 96.31 607 TRP A CA 1
ATOM 4660 C C . TRP A 1 607 ? 6.417 9.111 -19.986 1.00 96.31 607 TRP A C 1
ATOM 4662 O O . TRP A 1 607 ? 5.406 9.796 -19.866 1.00 96.31 607 TRP A O 1
ATOM 4672 N N . TYR A 1 608 ? 7.599 9.553 -19.571 1.00 95.06 608 TYR A N 1
ATOM 4673 C CA . TYR A 1 608 ? 7.755 10.858 -18.926 1.00 95.06 608 TYR A CA 1
ATOM 4674 C C . TYR A 1 608 ? 9.184 11.378 -19.042 1.00 95.06 608 TYR A C 1
ATOM 4676 O O . TYR A 1 608 ? 10.112 10.640 -19.357 1.00 95.06 608 TYR A O 1
ATOM 4684 N N . GLY A 1 609 ? 9.366 12.676 -18.810 1.00 91.06 609 GLY A N 1
ATOM 4685 C CA . GLY A 1 609 ? 10.681 13.313 -18.781 1.00 91.06 609 GLY A CA 1
ATOM 4686 C C . GLY A 1 609 ? 11.023 13.888 -17.410 1.00 91.06 609 GLY A C 1
ATOM 4687 O O . GLY A 1 609 ? 10.217 13.928 -16.477 1.00 91.06 609 GLY A O 1
ATOM 4688 N N . ASN A 1 610 ? 12.234 14.416 -17.296 1.00 82.62 610 ASN A N 1
ATOM 4689 C CA . ASN A 1 610 ? 12.652 15.170 -16.130 1.00 82.62 610 ASN A CA 1
ATOM 4690 C C . ASN A 1 610 ? 11.917 16.515 -16.054 1.00 82.62 610 ASN A C 1
ATOM 4692 O O . ASN A 1 610 ? 11.299 16.997 -17.010 1.00 82.62 610 ASN A O 1
ATOM 4696 N N . ALA A 1 611 ? 12.043 17.182 -14.906 1.00 73.75 611 ALA A N 1
ATOM 4697 C CA . ALA A 1 611 ? 11.274 18.385 -14.626 1.00 73.75 611 ALA A CA 1
ATOM 4698 C C . ALA A 1 611 ? 11.493 19.526 -15.637 1.00 73.75 611 ALA A C 1
ATOM 4700 O O . ALA A 1 611 ? 10.599 20.358 -15.786 1.00 73.75 611 ALA A O 1
ATOM 4701 N N . ARG A 1 612 ? 12.655 19.561 -16.309 1.00 72.81 612 ARG A N 1
ATOM 4702 C CA . ARG A 1 612 ? 13.020 20.561 -17.325 1.00 72.81 612 ARG A CA 1
ATOM 4703 C C . ARG A 1 612 ? 12.496 20.211 -18.719 1.00 72.81 612 ARG A C 1
ATOM 4705 O O . ARG A 1 612 ? 12.309 21.121 -19.516 1.00 72.81 612 ARG A O 1
ATOM 4712 N N . GLN A 1 613 ? 12.290 18.924 -18.999 1.00 77.12 613 GLN A N 1
ATOM 4713 C CA . GLN A 1 613 ? 11.816 18.414 -20.288 1.00 77.12 613 GLN A CA 1
ATOM 4714 C C . GLN A 1 613 ? 10.291 18.540 -20.422 1.00 77.12 613 GLN A C 1
ATOM 4716 O O . GLN A 1 613 ? 9.797 18.776 -21.518 1.00 77.12 613 GLN A O 1
ATOM 4721 N N . GLY A 1 614 ? 9.551 18.431 -19.310 1.00 72.44 614 GLY A N 1
ATOM 4722 C CA . GLY A 1 614 ? 8.106 18.699 -19.256 1.00 72.44 614 GLY A CA 1
ATOM 4723 C C . GLY A 1 614 ? 7.197 17.607 -19.836 1.00 72.44 614 GLY A C 1
ATOM 4724 O O . GLY A 1 614 ? 5.983 17.746 -19.748 1.00 72.44 614 GLY A O 1
ATOM 4725 N N . TRP A 1 615 ? 7.759 16.531 -20.387 1.00 86.50 615 TRP A N 1
ATOM 4726 C CA . TRP A 1 615 ? 7.019 15.419 -20.987 1.00 86.50 615 TRP A CA 1
ATOM 4727 C C . TRP A 1 615 ? 6.233 14.582 -19.971 1.00 86.50 615 TRP A C 1
ATOM 4729 O O . TRP A 1 615 ? 6.753 14.287 -18.894 1.00 86.50 615 TRP A O 1
ATOM 4739 N N . GLY A 1 616 ? 5.023 14.159 -20.357 1.00 85.50 616 GLY A N 1
ATOM 4740 C CA . GLY A 1 616 ? 4.186 13.210 -19.617 1.00 85.50 616 GLY A CA 1
ATOM 4741 C C . GLY A 1 616 ? 3.439 13.798 -18.418 1.00 85.50 616 GLY A C 1
ATOM 4742 O O . GLY A 1 616 ? 2.724 13.073 -17.743 1.00 85.50 616 GLY A O 1
ATOM 4743 N N . ARG A 1 617 ? 3.598 15.095 -18.115 1.00 86.00 617 ARG A N 1
ATOM 4744 C CA . ARG A 1 617 ? 2.997 15.719 -16.920 1.00 86.00 617 ARG A CA 1
ATOM 4745 C C . ARG A 1 617 ? 1.477 15.838 -16.987 1.00 86.00 617 ARG A C 1
ATOM 4747 O O . ARG A 1 617 ? 0.840 15.810 -15.940 1.00 86.00 617 ARG A O 1
ATOM 4754 N N . ASP A 1 618 ? 0.926 16.026 -18.181 1.00 87.69 618 ASP A N 1
ATOM 4755 C CA . ASP A 1 618 ? -0.519 16.167 -18.367 1.00 87.69 618 ASP A CA 1
ATOM 4756 C C . ASP A 1 618 ? -1.180 14.784 -18.491 1.00 87.69 618 ASP A C 1
ATOM 4758 O O . ASP A 1 618 ? -2.313 14.590 -18.058 1.00 87.69 618 ASP A O 1
ATOM 4762 N N . GLU A 1 619 ? -0.456 13.810 -19.049 1.00 90.38 619 GLU A N 1
ATOM 4763 C CA . GLU A 1 619 ? -0.901 12.428 -19.227 1.00 90.38 619 GLU A CA 1
ATOM 4764 C C . GLU A 1 619 ? -0.779 11.583 -17.951 1.00 90.38 619 GLU A C 1
ATOM 4766 O O . GLU A 1 619 ? -1.635 10.735 -17.700 1.00 90.38 619 GLU A O 1
ATOM 4771 N N . PHE A 1 620 ? 0.268 11.820 -17.155 1.00 94.38 620 PHE A N 1
ATOM 4772 C CA . PHE A 1 620 ? 0.617 11.074 -15.942 1.00 94.38 620 PHE A CA 1
ATOM 4773 C C . PHE A 1 620 ? 0.932 12.042 -14.787 1.00 94.38 620 PHE A C 1
ATOM 4775 O O . PHE A 1 620 ? 2.067 12.091 -14.300 1.00 94.38 620 PHE A O 1
ATOM 4782 N N . PRO A 1 621 ? -0.034 12.866 -14.346 1.00 92.25 621 PRO A N 1
ATOM 4783 C CA . PRO A 1 621 ? 0.212 13.913 -13.353 1.00 92.25 621 PRO A CA 1
ATOM 4784 C C . PRO A 1 621 ? 0.678 13.373 -11.989 1.00 92.25 621 PRO A C 1
ATOM 4786 O O . PRO A 1 621 ? 1.288 14.108 -11.207 1.00 92.25 621 PRO A O 1
ATOM 4789 N N . GLU A 1 622 ? 0.458 12.088 -11.704 1.00 94.06 622 GLU A N 1
ATOM 4790 C CA . GLU A 1 622 ? 0.956 11.373 -10.526 1.00 94.06 622 GLU A CA 1
ATOM 4791 C C . GLU A 1 622 ? 2.478 11.178 -10.556 1.00 94.06 622 GLU A C 1
ATOM 4793 O O . GLU A 1 622 ? 3.090 10.981 -9.501 1.00 94.06 622 GLU A O 1
ATOM 4798 N N . ILE A 1 623 ? 3.096 11.254 -11.740 1.00 93.56 623 ILE A N 1
ATOM 4799 C CA . ILE A 1 623 ? 4.542 11.212 -11.963 1.00 93.56 623 ILE A CA 1
ATOM 4800 C C . ILE A 1 623 ? 5.016 12.635 -12.305 1.00 93.56 623 ILE A C 1
ATOM 4802 O O . ILE A 1 623 ? 5.038 13.044 -13.465 1.00 93.56 623 ILE A O 1
ATOM 4806 N N . PRO A 1 624 ? 5.437 13.436 -11.309 1.00 81.88 624 PRO A N 1
ATOM 4807 C CA . PRO A 1 624 ? 5.725 14.852 -11.534 1.00 81.88 624 PRO A CA 1
ATOM 4808 C C . PRO A 1 624 ? 6.942 15.091 -12.441 1.00 81.88 624 PRO A C 1
ATOM 4810 O O . PRO A 1 624 ? 7.021 16.129 -13.104 1.00 81.88 624 PRO A O 1
ATOM 4813 N N . ALA A 1 625 ? 7.922 14.186 -12.391 1.00 89.25 625 ALA A N 1
ATOM 4814 C CA . ALA A 1 625 ? 9.129 14.141 -13.209 1.00 89.25 625 ALA A CA 1
ATOM 4815 C C . ALA A 1 625 ? 9.958 12.902 -12.838 1.00 89.25 625 ALA A C 1
ATOM 4817 O O . ALA A 1 625 ? 9.877 12.415 -11.709 1.00 89.25 625 ALA A O 1
ATOM 4818 N N . GLY A 1 626 ? 10.855 12.490 -13.730 1.00 88.69 626 GLY A N 1
ATOM 4819 C CA . GLY A 1 626 ? 11.910 11.526 -13.418 1.00 88.69 626 GLY A CA 1
ATOM 4820 C C . GLY A 1 626 ? 12.847 11.306 -14.601 1.00 88.69 626 GLY A C 1
ATOM 4821 O O . GLY A 1 626 ? 12.803 12.051 -15.578 1.00 88.69 626 GLY A O 1
ATOM 4822 N N . GLY A 1 627 ? 13.746 10.338 -14.494 1.00 89.44 627 GLY A N 1
ATOM 4823 C CA . GLY A 1 627 ? 14.709 10.034 -15.557 1.00 89.44 627 GLY A CA 1
ATOM 4824 C C . GLY A 1 627 ? 15.411 8.691 -15.394 1.00 89.44 627 GLY A C 1
ATOM 4825 O O . GLY A 1 627 ? 16.381 8.421 -16.097 1.00 89.44 627 GLY A O 1
ATOM 4826 N N . ALA A 1 628 ? 14.957 7.885 -14.443 1.00 92.12 628 ALA A N 1
ATOM 4827 C CA . ALA A 1 628 ? 15.591 6.662 -14.010 1.00 92.12 628 ALA A CA 1
ATOM 4828 C C . ALA A 1 628 ? 14.508 5.677 -13.517 1.00 92.12 628 ALA A C 1
ATOM 4830 O O . ALA A 1 628 ? 14.430 5.402 -12.311 1.00 92.12 628 ALA A O 1
ATOM 4831 N N . PRO A 1 629 ? 13.636 5.209 -14.436 1.00 95.56 629 PRO A N 1
ATOM 4832 C CA . PRO A 1 629 ? 12.515 4.345 -14.102 1.00 95.56 629 PRO A CA 1
ATOM 4833 C C . PRO A 1 629 ? 13.014 2.957 -13.707 1.00 95.56 629 PRO A C 1
ATOM 4835 O O . PRO A 1 629 ? 13.995 2.453 -14.251 1.00 95.56 629 PRO A O 1
ATOM 4838 N N . MET A 1 630 ? 12.283 2.312 -12.811 1.00 95.88 630 MET A N 1
ATOM 4839 C CA . MET A 1 630 ? 12.464 0.912 -12.451 1.00 95.88 630 MET A CA 1
ATOM 4840 C C . MET A 1 630 ? 11.117 0.202 -12.553 1.00 95.88 630 MET A C 1
ATOM 4842 O O . MET A 1 630 ? 10.101 0.728 -12.082 1.00 95.88 630 MET A O 1
ATOM 4846 N N . ALA A 1 631 ? 11.118 -0.981 -13.154 1.00 95.81 631 ALA A N 1
ATOM 4847 C CA . ALA A 1 631 ? 10.032 -1.939 -13.060 1.00 95.81 631 ALA A CA 1
ATOM 4848 C C . ALA A 1 631 ? 10.303 -2.808 -11.828 1.00 95.81 631 ALA A C 1
ATOM 4850 O O . ALA A 1 631 ? 11.440 -3.219 -11.618 1.00 95.81 631 ALA A O 1
ATOM 4851 N N . GLY A 1 632 ? 9.293 -3.043 -11.002 1.00 91.81 632 GLY A N 1
ATOM 4852 C CA . GLY A 1 632 ? 9.331 -4.036 -9.931 1.00 91.81 632 GLY A CA 1
ATOM 4853 C C . GLY A 1 632 ? 8.237 -5.079 -10.128 1.00 91.81 632 GLY A C 1
ATOM 4854 O O . GLY A 1 632 ? 7.525 -5.056 -11.137 1.00 91.81 632 GLY A O 1
ATOM 4855 N N . ALA A 1 633 ? 8.108 -5.973 -9.153 1.00 93.25 633 ALA A N 1
ATOM 4856 C CA . ALA A 1 633 ? 7.147 -7.068 -9.182 1.00 93.25 633 ALA A CA 1
ATOM 4857 C C . ALA A 1 633 ? 5.669 -6.621 -9.209 1.00 93.25 633 ALA A C 1
ATOM 4859 O O . ALA A 1 633 ? 5.301 -5.513 -8.790 1.00 93.25 633 ALA A O 1
ATOM 4860 N N . VAL A 1 634 ? 4.810 -7.523 -9.683 1.00 96.69 634 VAL A N 1
ATOM 4861 C CA . VAL A 1 634 ? 3.355 -7.475 -9.492 1.00 96.69 634 VAL A CA 1
ATOM 4862 C C . VAL A 1 634 ? 3.021 -8.244 -8.220 1.00 96.69 634 VAL A C 1
ATOM 4864 O O . VAL A 1 634 ? 3.618 -9.282 -7.953 1.00 96.69 634 VAL A O 1
ATOM 4867 N N . TYR A 1 635 ? 2.111 -7.723 -7.398 1.00 97.19 635 TYR A N 1
ATOM 4868 C CA . TYR A 1 635 ? 1.657 -8.477 -6.232 1.00 97.19 635 TYR A CA 1
ATOM 4869 C C . TYR A 1 635 ? 0.537 -9.439 -6.612 1.00 97.19 635 TYR A C 1
ATOM 4871 O O . TYR A 1 635 ? -0.489 -9.000 -7.125 1.00 97.19 635 TYR A O 1
ATOM 4879 N N . GLU A 1 636 ? 0.702 -10.715 -6.281 1.00 95.19 636 GLU A N 1
ATOM 4880 C CA . GLU A 1 636 ? -0.346 -11.724 -6.407 1.00 95.19 636 GLU A CA 1
ATOM 4881 C C . GLU A 1 636 ? -0.821 -12.165 -5.024 1.00 95.19 636 GLU A C 1
ATOM 4883 O O . GLU A 1 636 ? -0.052 -12.637 -4.179 1.00 95.19 636 GLU A O 1
ATOM 4888 N N . TYR A 1 637 ? -2.109 -11.974 -4.758 1.00 95.62 637 TYR A N 1
ATOM 4889 C CA . TYR A 1 637 ? -2.678 -12.286 -3.461 1.00 95.62 637 TYR A CA 1
ATOM 4890 C C . TYR A 1 637 ? -2.992 -13.779 -3.328 1.00 95.62 637 TYR A C 1
ATOM 4892 O O . TYR A 1 637 ? -3.949 -14.299 -3.902 1.00 95.62 637 TYR A O 1
ATOM 4900 N N . ASP A 1 638 ? -2.264 -14.461 -2.444 1.00 94.81 638 ASP A N 1
ATOM 4901 C CA . ASP A 1 638 ? -2.614 -15.816 -2.021 1.00 94.81 638 ASP A CA 1
ATOM 4902 C C . ASP A 1 638 ? -3.534 -15.791 -0.786 1.00 94.81 638 ASP A C 1
ATOM 4904 O O . ASP A 1 638 ? -3.121 -15.534 0.355 1.00 94.81 638 ASP A O 1
ATOM 4908 N N . ALA A 1 639 ? -4.812 -16.113 -0.999 1.00 93.75 639 ALA A N 1
ATOM 4909 C CA . ALA A 1 639 ? -5.806 -16.250 0.066 1.00 93.75 639 ALA A CA 1
ATOM 4910 C C . ALA A 1 639 ? -5.491 -17.393 1.053 1.00 93.75 639 ALA A C 1
ATOM 4912 O O . ALA A 1 639 ? -5.955 -17.363 2.195 1.00 93.75 639 ALA A O 1
ATOM 4913 N N . THR A 1 640 ? -4.719 -18.395 0.630 1.00 96.06 640 THR A N 1
ATOM 4914 C CA . THR A 1 640 ? -4.363 -19.585 1.414 1.00 96.06 640 THR A CA 1
ATOM 4915 C C . THR A 1 640 ? -3.084 -19.417 2.233 1.00 96.06 640 THR A C 1
ATOM 4917 O O . THR A 1 640 ? -2.899 -20.143 3.213 1.00 96.06 640 THR A O 1
ATOM 4920 N N . LEU A 1 641 ? -2.252 -18.427 1.898 1.00 94.75 641 LEU A N 1
ATOM 4921 C CA . LEU A 1 641 ? -1.031 -18.102 2.628 1.00 94.75 641 LEU A CA 1
ATOM 4922 C C . LEU A 1 641 ? -1.343 -17.596 4.045 1.00 94.75 641 LEU A C 1
ATOM 4924 O O . LEU A 1 641 ? -1.909 -16.512 4.223 1.00 94.75 641 LEU A O 1
ATOM 4928 N N . ASP A 1 642 ? -0.937 -18.352 5.064 1.00 92.69 642 ASP A N 1
ATOM 4929 C CA . ASP A 1 642 ? -1.008 -17.939 6.471 1.00 92.69 642 ASP A CA 1
ATOM 4930 C C . ASP A 1 642 ? 0.238 -17.123 6.843 1.00 92.69 642 ASP A C 1
ATOM 4932 O O . ASP A 1 642 ? 1.227 -17.644 7.361 1.00 92.69 642 ASP A O 1
ATOM 4936 N N . SER A 1 643 ? 0.203 -15.832 6.516 1.00 91.81 643 SER A N 1
ATOM 4937 C CA . SER A 1 643 ? 1.273 -14.882 6.817 1.00 91.81 643 SER A CA 1
ATOM 4938 C C . SER A 1 643 ? 0.717 -13.650 7.519 1.00 91.81 643 SER A C 1
ATOM 4940 O O . SER A 1 643 ? -0.276 -13.061 7.091 1.00 91.81 643 SER A O 1
ATOM 4942 N N . ALA A 1 644 ? 1.388 -13.246 8.598 1.00 89.25 644 ALA A N 1
ATOM 4943 C CA . ALA A 1 644 ? 1.055 -12.044 9.357 1.00 89.25 644 ALA A CA 1
ATOM 4944 C C . ALA A 1 644 ? 1.606 -10.754 8.725 1.00 89.25 644 ALA A C 1
ATOM 4946 O O . ALA A 1 644 ? 1.307 -9.677 9.233 1.00 89.25 644 ALA A O 1
ATOM 4947 N N . THR A 1 645 ? 2.433 -10.862 7.679 1.00 93.69 645 THR A N 1
ATOM 4948 C CA . THR A 1 645 ? 3.092 -9.722 7.017 1.00 93.69 645 THR A CA 1
ATOM 4949 C C . THR A 1 645 ? 2.668 -9.535 5.563 1.00 93.69 645 THR A C 1
ATOM 4951 O O . THR A 1 645 ? 3.029 -8.517 4.966 1.00 93.69 645 THR A O 1
ATOM 4954 N N . LYS A 1 646 ? 1.899 -10.484 5.000 1.00 95.56 646 LYS A N 1
ATOM 4955 C CA . LYS A 1 646 ? 1.458 -10.426 3.603 1.00 95.56 646 LYS A CA 1
ATOM 4956 C C . LYS A 1 646 ? 0.610 -9.196 3.327 1.00 95.56 646 LYS A C 1
ATOM 4958 O O . LYS A 1 646 ? -0.188 -8.774 4.169 1.00 95.56 646 LYS A O 1
ATOM 4963 N N . PHE A 1 647 ? 0.754 -8.653 2.126 1.00 97.50 647 PHE A N 1
ATOM 4964 C CA . PHE A 1 647 ? -0.056 -7.520 1.704 1.00 97.50 647 PHE A CA 1
ATOM 4965 C C . PHE A 1 647 ? -1.542 -7.917 1.566 1.00 97.50 647 PHE A C 1
ATOM 4967 O O . PHE A 1 647 ? -1.884 -9.086 1.372 1.00 97.50 647 PHE A O 1
ATOM 4974 N N . PRO A 1 648 ? -2.466 -6.960 1.742 1.00 95.69 648 PRO A N 1
ATOM 4975 C CA . PRO A 1 648 ? -3.891 -7.220 1.584 1.00 95.69 648 PRO A CA 1
ATOM 4976 C C . PRO A 1 648 ? -4.268 -7.400 0.107 1.00 95.69 648 PRO A C 1
ATOM 4978 O O . PRO A 1 648 ? -3.624 -6.839 -0.777 1.00 95.69 648 PRO A O 1
ATOM 4981 N N . GLU A 1 649 ? -5.377 -8.107 -0.140 1.00 96.00 649 GLU A N 1
ATOM 4982 C CA . GLU A 1 649 ? -5.944 -8.399 -1.475 1.00 96.00 649 GLU A CA 1
ATOM 4983 C C . GLU A 1 649 ? -6.173 -7.141 -2.332 1.00 96.00 649 GLU A C 1
ATOM 4985 O O . GLU A 1 649 ? -6.196 -7.217 -3.551 1.00 96.00 649 GLU A O 1
ATOM 4990 N N . TYR A 1 650 ? -6.265 -5.952 -1.723 1.00 96.69 650 TYR A N 1
ATOM 4991 C CA . TYR A 1 650 ? -6.265 -4.673 -2.444 1.00 96.69 650 TYR A CA 1
ATOM 4992 C C . TYR A 1 650 ? -5.112 -4.538 -3.453 1.00 96.69 650 TYR A C 1
ATOM 4994 O O . TYR A 1 650 ? -5.295 -3.911 -4.495 1.00 96.69 650 TYR A O 1
ATOM 5002 N N . TYR A 1 651 ? -3.926 -5.070 -3.142 1.00 97.50 651 TYR A N 1
ATOM 5003 C CA . TYR A 1 651 ? -2.761 -4.965 -4.022 1.00 97.50 651 TYR A CA 1
ATOM 5004 C C . TYR A 1 651 ? -2.727 -6.024 -5.126 1.00 97.50 651 TYR A C 1
ATOM 5006 O O . TYR A 1 651 ? -1.828 -5.951 -5.957 1.00 97.50 651 TYR A O 1
ATOM 5014 N N . ASP A 1 652 ? -3.662 -6.978 -5.144 1.00 96.69 652 ASP A N 1
ATOM 5015 C CA . ASP A 1 652 ? -3.690 -8.056 -6.135 1.00 96.69 652 ASP A CA 1
ATOM 5016 C C . ASP A 1 652 ? -3.676 -7.499 -7.570 1.00 96.69 652 ASP A C 1
ATOM 5018 O O . ASP A 1 652 ? -4.430 -6.578 -7.905 1.00 96.69 652 ASP A O 1
ATOM 5022 N N . GLY A 1 653 ? -2.756 -8.000 -8.393 1.00 95.50 653 GLY A N 1
ATOM 5023 C CA . GLY A 1 653 ? -2.525 -7.561 -9.769 1.00 95.50 653 GLY A CA 1
ATOM 5024 C C . GLY A 1 653 ? -1.933 -6.151 -9.922 1.00 95.50 653 GLY A C 1
ATOM 5025 O O . GLY A 1 653 ? -1.863 -5.635 -11.040 1.00 95.50 653 GLY A O 1
ATOM 5026 N N . LYS A 1 654 ? -1.520 -5.474 -8.839 1.00 97.62 654 LYS A N 1
ATOM 5027 C CA . LYS A 1 654 ? -0.895 -4.143 -8.938 1.00 97.62 654 LYS A CA 1
ATOM 5028 C C . LYS A 1 654 ? 0.598 -4.259 -9.211 1.00 97.62 654 LYS A C 1
ATOM 5030 O O . LYS A 1 654 ? 1.338 -4.875 -8.447 1.00 97.62 654 LYS A O 1
ATOM 5035 N N . TRP A 1 655 ? 1.045 -3.574 -10.259 1.00 98.06 655 TRP A N 1
ATOM 5036 C CA . TRP A 1 655 ? 2.452 -3.482 -10.633 1.00 98.06 655 TRP A CA 1
ATOM 5037 C C . TRP A 1 655 ? 3.169 -2.403 -9.822 1.00 98.06 655 TRP A C 1
ATOM 5039 O O . TRP A 1 655 ? 2.779 -1.234 -9.860 1.00 98.06 655 TRP A O 1
ATOM 5049 N N . PHE A 1 656 ? 4.231 -2.766 -9.105 1.00 98.12 656 PHE A N 1
ATOM 5050 C CA . PHE A 1 656 ? 5.064 -1.812 -8.384 1.00 98.12 656 PHE A CA 1
ATOM 5051 C C . PHE A 1 656 ? 6.136 -1.230 -9.305 1.00 98.12 656 PHE A C 1
ATOM 5053 O O . PHE A 1 656 ? 6.955 -1.945 -9.871 1.00 98.12 656 PHE A O 1
ATOM 5060 N N . ILE A 1 657 ? 6.166 0.094 -9.414 1.00 97.62 657 ILE A N 1
ATOM 5061 C CA . ILE A 1 657 ? 7.208 0.836 -10.127 1.00 97.62 657 ILE A CA 1
ATOM 5062 C C . ILE A 1 657 ? 7.934 1.768 -9.165 1.00 97.62 657 ILE A C 1
ATOM 5064 O O . ILE A 1 657 ? 7.377 2.216 -8.158 1.00 97.62 657 ILE A O 1
ATOM 5068 N N . SER A 1 658 ? 9.171 2.121 -9.493 1.00 96.62 658 SER A N 1
ATOM 5069 C CA . SER A 1 658 ? 9.909 3.122 -8.729 1.00 96.62 658 SER A CA 1
ATOM 5070 C C . SER A 1 658 ? 10.747 4.030 -9.607 1.00 96.62 658 SER A C 1
ATOM 5072 O O . SER A 1 658 ? 10.981 3.753 -10.780 1.00 96.62 658 SER A O 1
ATOM 5074 N N . GLU A 1 659 ? 11.219 5.121 -9.020 1.00 93.88 659 GLU A N 1
ATOM 5075 C CA . GLU A 1 659 ? 12.065 6.094 -9.700 1.00 93.88 659 GLU A CA 1
ATOM 5076 C C . GLU A 1 659 ? 13.296 6.379 -8.845 1.00 93.88 659 GLU A C 1
ATOM 5078 O O . GLU A 1 659 ? 13.205 6.980 -7.769 1.00 93.88 659 GLU A O 1
ATOM 5083 N N . TYR A 1 660 ? 14.461 5.968 -9.346 1.00 92.81 660 TYR A N 1
ATOM 5084 C CA . TYR A 1 660 ? 15.726 6.043 -8.615 1.00 92.81 660 TYR A CA 1
ATOM 5085 C C . TYR A 1 660 ? 16.075 7.473 -8.200 1.00 92.81 660 TYR A C 1
ATOM 5087 O O . TYR A 1 660 ? 16.490 7.699 -7.070 1.00 92.81 660 TYR A O 1
ATOM 5095 N N . GLY A 1 661 ? 15.902 8.448 -9.103 1.00 88.88 661 GLY A N 1
ATOM 5096 C CA . GLY A 1 661 ? 16.206 9.857 -8.819 1.00 88.88 661 GLY A CA 1
ATOM 5097 C C . GLY A 1 661 ? 15.068 10.623 -8.135 1.00 88.88 661 GLY A C 1
ATOM 5098 O O . GLY A 1 661 ? 15.264 11.760 -7.706 1.00 88.88 661 GLY A O 1
ATOM 5099 N N . GLY A 1 662 ? 13.877 10.027 -8.091 1.00 90.19 662 GLY A N 1
ATOM 5100 C CA . GLY A 1 662 ? 12.651 10.588 -7.522 1.00 90.19 662 GLY A CA 1
ATOM 5101 C C . GLY A 1 662 ? 12.374 10.096 -6.104 1.00 90.19 662 GLY A C 1
ATOM 5102 O O . GLY A 1 662 ? 11.601 10.729 -5.389 1.00 90.19 662 GLY A O 1
ATOM 5103 N N . ASN A 1 663 ? 13.048 9.025 -5.681 1.00 94.38 663 ASN A N 1
ATOM 5104 C CA . ASN A 1 663 ? 13.039 8.486 -4.324 1.00 94.38 663 ASN A CA 1
ATOM 5105 C C . ASN A 1 663 ? 11.667 7.951 -3.875 1.00 94.38 663 ASN A C 1
ATOM 5107 O O . ASN A 1 663 ? 11.321 8.033 -2.695 1.00 94.38 663 ASN A O 1
ATOM 5111 N N . TRP A 1 664 ? 10.875 7.406 -4.800 1.00 94.94 664 TRP A N 1
ATOM 5112 C CA . TRP A 1 664 ? 9.524 6.919 -4.517 1.00 94.94 664 TRP A CA 1
ATOM 5113 C C . TRP A 1 664 ? 9.242 5.553 -5.143 1.00 94.94 664 TRP A C 1
ATOM 5115 O O . TRP A 1 664 ? 9.829 5.194 -6.164 1.00 94.94 664 TRP A O 1
ATOM 5125 N N . TYR A 1 665 ? 8.293 4.839 -4.531 1.00 96.75 665 TYR A N 1
ATOM 5126 C CA . TYR A 1 665 ? 7.563 3.716 -5.118 1.00 96.75 665 TYR A CA 1
ATOM 5127 C C . TYR A 1 665 ? 6.119 4.142 -5.410 1.00 96.75 665 TYR A C 1
ATOM 5129 O O . TYR A 1 665 ? 5.529 4.948 -4.681 1.00 96.75 665 TYR A O 1
ATOM 5137 N N . LYS A 1 666 ? 5.549 3.593 -6.479 1.00 97.69 666 LYS A N 1
ATOM 5138 C CA . LYS A 1 666 ? 4.148 3.745 -6.877 1.00 97.69 666 LYS A CA 1
ATOM 5139 C C . LYS A 1 666 ? 3.599 2.400 -7.336 1.00 97.69 666 LYS A C 1
ATOM 5141 O O . LYS A 1 666 ? 4.358 1.503 -7.685 1.00 97.69 666 LYS A O 1
ATOM 5146 N N . THR A 1 667 ? 2.281 2.286 -7.344 1.00 98.19 667 THR A N 1
ATOM 5147 C CA . THR A 1 667 ? 1.569 1.155 -7.942 1.00 98.19 667 THR A CA 1
ATOM 5148 C C . THR A 1 667 ? 0.882 1.595 -9.223 1.00 98.19 667 THR A C 1
ATOM 5150 O O . THR A 1 667 ? 0.409 2.726 -9.313 1.00 98.19 667 THR A O 1
ATOM 5153 N N . VAL A 1 668 ? 0.837 0.705 -10.205 1.00 98.31 668 VAL A N 1
ATOM 5154 C CA . VAL A 1 668 ? 0.147 0.872 -11.481 1.00 98.31 668 VAL A CA 1
ATOM 5155 C C . VAL A 1 668 ? -0.937 -0.191 -11.566 1.00 98.31 668 VAL A C 1
ATOM 5157 O O . VAL A 1 668 ? -0.700 -1.362 -11.278 1.00 98.31 668 VAL A O 1
ATOM 5160 N N . SER A 1 669 ? -2.143 0.217 -11.949 1.00 97.12 669 SER A N 1
ATOM 5161 C CA . SER A 1 669 ? -3.243 -0.692 -12.280 1.00 97.12 669 SER A CA 1
ATOM 5162 C C . SER A 1 669 ? -3.632 -0.510 -13.744 1.00 97.12 669 SER A C 1
ATOM 5164 O O . SER A 1 669 ? -3.610 0.607 -14.268 1.00 97.12 669 SER A O 1
ATOM 5166 N N . VAL A 1 670 ? -4.018 -1.600 -14.402 1.00 95.62 670 VAL A N 1
ATOM 5167 C CA . VAL A 1 670 ? -4.498 -1.599 -15.790 1.00 95.62 670 VAL A CA 1
ATOM 5168 C C . VAL A 1 670 ? -5.964 -2.007 -15.860 1.00 95.62 670 VAL A C 1
ATOM 5170 O O . VAL A 1 670 ? -6.494 -2.687 -14.980 1.00 95.62 670 VAL A O 1
ATOM 5173 N N . LEU A 1 671 ? -6.648 -1.576 -16.914 1.00 95.44 671 LEU A N 1
ATOM 5174 C CA . LEU A 1 671 ? -8.007 -2.014 -17.192 1.00 95.44 671 LEU A CA 1
ATOM 5175 C C . LEU A 1 671 ? -8.024 -3.481 -17.617 1.00 95.44 671 LEU A C 1
ATOM 5177 O O . LEU A 1 671 ? -7.331 -3.882 -18.545 1.00 95.44 671 LEU A O 1
ATOM 5181 N N . GLU A 1 672 ? -8.888 -4.273 -16.998 1.00 93.19 672 GLU A N 1
ATOM 5182 C CA . GLU A 1 672 ? -9.111 -5.677 -17.354 1.00 93.19 672 GLU A CA 1
ATOM 5183 C C . GLU A 1 672 ? -10.126 -5.815 -18.493 1.00 93.19 672 GLU A C 1
ATOM 5185 O O . GLU A 1 672 ? -10.189 -6.832 -19.185 1.00 93.19 672 GLU A O 1
ATOM 5190 N N . ARG A 1 673 ? -10.992 -4.809 -18.660 1.00 92.94 673 ARG A N 1
ATOM 5191 C CA . ARG A 1 673 ? -12.100 -4.821 -19.618 1.00 92.94 673 ARG A CA 1
ATOM 5192 C C . ARG A 1 673 ? -12.255 -3.467 -20.284 1.00 92.94 673 ARG A C 1
ATOM 5194 O O . ARG A 1 673 ? -11.998 -2.431 -19.676 1.00 92.94 673 ARG A O 1
ATOM 5201 N N . ASP A 1 674 ? -12.765 -3.492 -21.509 1.00 96.12 674 ASP A N 1
ATOM 5202 C CA . ASP A 1 674 ? -13.139 -2.280 -22.230 1.00 96.12 674 ASP A CA 1
ATOM 5203 C C . ASP A 1 674 ? -14.149 -1.444 -21.427 1.00 96.12 674 ASP A C 1
ATOM 5205 O O . ASP A 1 674 ? -15.143 -1.957 -20.902 1.00 96.12 674 ASP A O 1
ATOM 5209 N N . ALA A 1 675 ? -13.913 -0.136 -21.392 1.00 95.06 675 ALA A N 1
ATOM 5210 C CA . ALA A 1 675 ? -14.766 0.870 -20.778 1.00 95.06 675 ALA A CA 1
ATOM 5211 C C . ALA A 1 675 ? -15.267 1.836 -21.870 1.00 95.06 675 ALA A C 1
ATOM 5213 O O . ALA A 1 675 ? -14.658 2.885 -22.118 1.00 95.06 675 ALA A O 1
ATOM 5214 N N . PRO A 1 676 ? -16.351 1.476 -22.586 1.00 94.31 676 PRO A N 1
ATOM 5215 C CA . PRO A 1 676 ? -16.930 2.345 -23.598 1.00 94.31 676 PRO A CA 1
ATOM 5216 C C . PRO A 1 676 ? -17.557 3.578 -22.946 1.00 94.31 676 PRO A C 1
ATOM 5218 O O . PRO A 1 676 ? -18.201 3.479 -21.905 1.00 94.31 676 PRO A O 1
ATOM 5221 N N . SER A 1 677 ? -17.432 4.722 -23.612 1.00 93.69 677 SER A N 1
ATOM 5222 C CA . SER A 1 677 ? -17.974 5.988 -23.131 1.00 93.69 677 SER A CA 1
ATOM 5223 C C . SER A 1 677 ? -18.527 6.830 -24.271 1.00 93.69 677 SER A C 1
ATOM 5225 O O . SER A 1 677 ? -18.001 6.815 -25.385 1.00 93.69 677 SER A O 1
ATOM 5227 N N . ALA A 1 678 ? -19.595 7.573 -23.982 1.00 91.50 678 ALA A N 1
ATOM 5228 C CA . ALA A 1 678 ? -20.087 8.642 -24.849 1.00 91.50 678 ALA A CA 1
ATOM 5229 C C . ALA A 1 678 ? -19.610 10.034 -24.394 1.00 91.50 678 ALA A C 1
ATOM 5231 O O . ALA A 1 678 ? -19.708 10.985 -25.167 1.00 91.50 678 ALA A O 1
ATOM 5232 N N . ALA A 1 679 ? -19.137 10.158 -23.148 1.00 92.06 679 ALA A N 1
ATOM 5233 C CA . ALA A 1 679 ? -18.744 11.423 -22.529 1.00 92.06 679 ALA A CA 1
ATOM 5234 C C . ALA A 1 679 ? -17.220 11.627 -22.497 1.00 92.06 679 ALA A C 1
ATOM 5236 O O . ALA A 1 679 ? -16.763 12.768 -22.521 1.00 92.06 679 ALA A O 1
ATOM 5237 N N . PHE A 1 680 ? -16.449 10.539 -22.487 1.00 94.31 680 PHE A N 1
ATOM 5238 C CA . PHE A 1 680 ? -14.990 10.526 -22.393 1.00 94.31 680 PHE A CA 1
ATOM 5239 C C . PHE A 1 680 ? -14.376 9.679 -23.516 1.00 94.31 680 PHE A C 1
ATOM 5241 O O . PHE A 1 680 ? -15.086 8.908 -24.169 1.00 94.31 680 PHE A O 1
ATOM 5248 N N . PRO A 1 681 ? -13.060 9.786 -23.773 1.00 92.50 681 PRO A N 1
ATOM 5249 C CA . PRO A 1 681 ? -12.378 8.844 -24.651 1.00 92.50 681 PRO A CA 1
ATOM 5250 C C . PRO A 1 681 ? -12.594 7.397 -24.163 1.00 92.50 681 PRO A C 1
ATOM 5252 O O . PRO A 1 681 ? -12.371 7.120 -22.976 1.00 92.50 681 PRO A O 1
ATOM 5255 N N . PRO A 1 682 ? -13.045 6.474 -25.039 1.00 92.94 682 PRO A N 1
ATOM 5256 C CA . PRO A 1 682 ? -13.234 5.079 -24.662 1.00 92.94 682 PRO A CA 1
ATOM 5257 C C . PRO A 1 682 ? -11.885 4.463 -24.294 1.00 92.94 682 PRO A C 1
ATOM 5259 O O . PRO A 1 682 ? -10.905 4.672 -25.008 1.00 92.94 682 PRO A O 1
ATOM 5262 N N . ALA A 1 683 ? -11.861 3.687 -23.214 1.00 94.62 683 ALA A N 1
ATOM 5263 C CA . ALA A 1 683 ? -10.674 2.958 -22.782 1.00 94.62 683 ALA A CA 1
ATOM 5264 C C . ALA A 1 683 ? -10.841 1.458 -23.062 1.00 94.62 683 ALA A C 1
ATOM 5266 O O . ALA A 1 683 ? -11.964 0.944 -23.106 1.00 94.62 683 ALA A O 1
ATOM 5267 N N . ARG A 1 684 ? -9.736 0.762 -23.302 1.00 95.25 684 ARG A N 1
ATOM 5268 C CA . ARG A 1 684 ? -9.680 -0.657 -23.662 1.00 95.25 684 ARG A CA 1
ATOM 5269 C C . ARG A 1 684 ? -9.002 -1.469 -22.569 1.00 95.25 684 ARG A C 1
ATOM 5271 O O . ARG A 1 684 ? -8.233 -0.932 -21.775 1.00 95.25 684 ARG A O 1
ATOM 5278 N N . ALA A 1 685 ? -9.261 -2.772 -22.554 1.00 94.75 685 ALA A N 1
ATOM 5279 C CA . ALA A 1 685 ? -8.470 -3.690 -21.742 1.00 94.75 685 ALA A CA 1
ATOM 5280 C C . ALA A 1 685 ? -6.967 -3.527 -22.057 1.00 94.75 685 ALA A C 1
ATOM 5282 O O . ALA A 1 685 ? -6.572 -3.484 -23.224 1.00 94.75 685 ALA A O 1
ATOM 5283 N N . GLY A 1 686 ? -6.145 -3.429 -21.014 1.00 93.12 686 GLY A N 1
ATOM 5284 C CA . GLY A 1 686 ? -4.711 -3.150 -21.079 1.00 93.12 686 GLY A CA 1
ATOM 5285 C C . GLY A 1 686 ? -4.331 -1.668 -20.984 1.00 93.12 686 GLY A C 1
ATOM 5286 O O . GLY A 1 686 ? -3.155 -1.389 -20.753 1.00 93.12 686 GLY A O 1
ATOM 5287 N N . ASP A 1 687 ? -5.278 -0.732 -21.115 1.00 94.69 687 ASP A N 1
ATOM 5288 C CA . ASP A 1 687 ? -5.002 0.693 -20.898 1.00 94.69 687 ASP A CA 1
ATOM 5289 C C . ASP A 1 687 ? -4.743 0.980 -19.408 1.00 94.69 687 ASP A C 1
ATOM 5291 O O . ASP A 1 687 ? -5.214 0.263 -18.521 1.00 94.69 687 ASP A O 1
ATOM 5295 N N . LEU A 1 688 ? -4.029 2.072 -19.126 1.00 95.75 688 LEU A N 1
ATOM 5296 C CA . LEU A 1 688 ? -3.778 2.541 -17.765 1.00 95.75 688 LEU A CA 1
ATOM 5297 C C . LEU A 1 688 ? -5.101 2.876 -17.046 1.00 95.75 688 LEU A C 1
ATOM 5299 O O . LEU A 1 688 ? -5.888 3.707 -17.521 1.00 95.75 688 LEU A O 1
ATOM 5303 N N . LEU A 1 689 ? -5.319 2.246 -15.887 1.00 96.12 689 LEU A N 1
ATOM 5304 C CA . LEU A 1 689 ? -6.412 2.577 -14.973 1.00 96.12 689 LEU A CA 1
ATOM 5305 C C . LEU A 1 689 ? -5.984 3.679 -14.006 1.00 96.12 689 LEU A C 1
ATOM 5307 O O . LEU A 1 689 ? -6.641 4.710 -13.980 1.00 96.12 689 LEU A O 1
ATOM 5311 N N . SER A 1 690 ? -4.915 3.455 -13.237 1.00 96.88 690 SER A N 1
ATOM 5312 C CA . SER A 1 690 ? -4.457 4.389 -12.205 1.00 96.88 690 SER A CA 1
ATOM 5313 C C . SER A 1 690 ? -2.964 4.236 -11.910 1.00 96.88 690 SER A C 1
ATOM 5315 O O . SER A 1 690 ? -2.369 3.175 -12.136 1.00 96.88 690 SER A O 1
ATOM 5317 N N . ILE A 1 691 ? -2.374 5.304 -11.373 1.00 97.94 691 ILE A N 1
ATOM 5318 C CA . ILE A 1 691 ? -1.043 5.317 -10.762 1.00 97.94 691 ILE A CA 1
ATOM 5319 C C . ILE A 1 691 ? -1.226 5.845 -9.339 1.00 97.94 691 ILE A C 1
ATOM 5321 O O . ILE A 1 691 ? -1.743 6.936 -9.160 1.00 97.94 691 ILE A O 1
ATOM 5325 N N . ASN A 1 692 ? -0.807 5.115 -8.308 1.00 97.44 692 ASN A N 1
ATOM 5326 C CA . ASN A 1 692 ? -1.055 5.524 -6.920 1.00 97.44 692 ASN A CA 1
ATOM 5327 C C . ASN A 1 692 ? 0.225 5.477 -6.083 1.00 97.44 692 ASN A C 1
ATOM 5329 O O . ASN A 1 692 ? 1.072 4.598 -6.265 1.00 97.44 692 ASN A O 1
ATOM 5333 N N . SER A 1 693 ? 0.385 6.420 -5.153 1.00 96.44 693 SER A N 1
ATOM 5334 C CA . SER A 1 693 ? 1.552 6.475 -4.270 1.00 96.44 693 SER A CA 1
ATOM 5335 C C . SER A 1 693 ? 1.595 5.299 -3.301 1.00 96.44 693 SER A C 1
ATOM 5337 O O . SER A 1 693 ? 0.600 4.959 -2.663 1.00 96.44 693 SER A O 1
ATOM 5339 N N . PHE A 1 694 ? 2.785 4.720 -3.132 1.00 96.75 694 PHE A N 1
ATOM 5340 C CA . PHE A 1 694 ? 3.028 3.655 -2.168 1.00 96.75 694 PHE A CA 1
ATOM 5341 C C . PHE A 1 694 ? 4.032 4.126 -1.113 1.00 96.75 694 PHE A C 1
ATOM 5343 O O . PHE A 1 694 ? 5.193 4.397 -1.417 1.00 96.75 694 PHE A O 1
ATOM 5350 N N . VAL A 1 695 ? 3.555 4.261 0.130 1.00 95.88 695 VAL A N 1
ATOM 5351 C CA . VAL A 1 695 ? 4.339 4.629 1.326 1.00 95.88 695 VAL A CA 1
ATOM 5352 C C . VAL A 1 695 ? 5.372 5.763 1.113 1.00 95.88 695 VAL A C 1
ATOM 5354 O O . VAL A 1 695 ? 6.528 5.642 1.530 1.00 95.88 695 VAL A O 1
ATOM 5357 N N . PRO A 1 696 ? 4.992 6.916 0.522 1.00 94.06 696 PRO A N 1
ATOM 5358 C CA . PRO A 1 696 ? 5.922 8.008 0.206 1.00 94.06 696 PRO A CA 1
ATOM 5359 C C . PRO A 1 696 ? 6.604 8.616 1.444 1.00 94.06 696 PRO A C 1
ATOM 5361 O O . PRO A 1 696 ? 7.624 9.291 1.327 1.00 94.06 696 PRO A O 1
ATOM 5364 N N . THR A 1 697 ? 6.078 8.368 2.647 1.00 92.62 697 THR A N 1
ATOM 5365 C CA . THR A 1 697 ? 6.650 8.819 3.925 1.00 92.62 697 THR A CA 1
ATOM 5366 C C . THR A 1 697 ? 7.717 7.876 4.495 1.00 92.62 697 THR A C 1
ATOM 5368 O O . THR A 1 697 ? 8.364 8.225 5.481 1.00 92.62 697 THR A O 1
ATOM 5371 N N . MET A 1 698 ? 7.941 6.705 3.887 1.00 93.38 698 MET A N 1
ATOM 5372 C CA . MET A 1 698 ? 8.875 5.683 4.382 1.00 93.38 698 MET A CA 1
ATOM 5373 C C . MET A 1 698 ? 10.359 6.043 4.175 1.00 93.38 698 MET A C 1
ATOM 5375 O O . MET A 1 698 ? 11.234 5.429 4.787 1.00 93.38 698 MET A O 1
ATOM 5379 N N . GLY A 1 699 ? 10.648 7.059 3.354 1.00 90.25 699 GLY A N 1
ATOM 5380 C CA . GLY A 1 699 ? 11.987 7.632 3.196 1.00 90.25 699 GLY A CA 1
ATOM 5381 C C . GLY A 1 699 ? 12.965 6.706 2.472 1.00 90.25 699 GLY A C 1
ATOM 5382 O O . GLY A 1 699 ? 13.894 6.176 3.083 1.00 90.25 699 GLY A O 1
ATOM 5383 N N . PHE A 1 700 ? 12.767 6.518 1.167 1.00 93.06 700 PHE A N 1
ATOM 5384 C CA . PHE A 1 700 ? 13.753 5.866 0.303 1.00 93.06 700 PHE A CA 1
ATOM 5385 C C . PHE A 1 700 ? 14.811 6.863 -0.173 1.00 93.06 700 PHE A C 1
ATOM 5387 O O . PHE A 1 700 ? 14.531 8.055 -0.317 1.00 93.06 700 PHE A O 1
ATOM 5394 N N . THR A 1 701 ? 16.032 6.387 -0.410 1.00 93.38 701 THR A N 1
ATOM 5395 C CA . THR A 1 701 ? 17.118 7.226 -0.942 1.00 93.38 701 THR A CA 1
ATOM 5396 C C . THR A 1 701 ? 17.255 7.071 -2.447 1.00 93.38 701 THR A C 1
ATOM 5398 O O . THR A 1 701 ? 17.422 8.068 -3.137 1.00 93.38 701 THR A O 1
ATOM 5401 N N . ALA A 1 702 ? 17.210 5.834 -2.928 1.00 94.69 702 ALA A N 1
ATOM 5402 C CA . ALA A 1 702 ? 17.361 5.463 -4.322 1.00 94.69 702 ALA A CA 1
ATOM 5403 C C . ALA A 1 702 ? 16.768 4.054 -4.541 1.00 94.69 702 ALA A C 1
ATOM 5405 O O . ALA A 1 702 ? 17.517 3.073 -4.561 1.00 94.69 702 ALA A O 1
ATOM 5406 N N . PRO A 1 703 ? 15.429 3.927 -4.652 1.00 95.44 703 PRO A N 1
ATOM 5407 C CA . PRO A 1 703 ? 14.762 2.682 -5.035 1.00 95.44 703 PRO A CA 1
ATOM 5408 C C . PRO A 1 703 ? 15.414 2.046 -6.263 1.00 95.44 703 PRO A C 1
ATOM 5410 O O . PRO A 1 703 ? 15.646 2.740 -7.257 1.00 95.44 703 PRO A O 1
ATOM 5413 N N . PHE A 1 704 ? 15.752 0.759 -6.182 1.00 95.38 704 PHE A N 1
ATOM 5414 C CA . PHE A 1 704 ? 16.606 0.130 -7.191 1.00 95.38 704 PHE A CA 1
ATOM 5415 C C . PHE A 1 704 ? 16.113 -1.219 -7.692 1.00 95.38 704 PHE A C 1
ATOM 5417 O O . PHE A 1 704 ? 16.286 -1.517 -8.872 1.00 95.38 704 PHE A O 1
ATOM 5424 N N . ASP A 1 705 ? 15.555 -2.028 -6.797 1.00 96.81 705 ASP A N 1
ATOM 5425 C CA . ASP A 1 705 ? 15.049 -3.362 -7.099 1.00 96.81 705 ASP A CA 1
ATOM 5426 C C . ASP A 1 705 ? 14.004 -3.772 -6.057 1.00 96.81 705 ASP A C 1
ATOM 5428 O O . ASP A 1 705 ? 14.111 -3.344 -4.899 1.00 96.81 705 ASP A O 1
ATOM 5432 N N . ALA A 1 706 ? 13.000 -4.549 -6.465 1.00 96.31 706 ALA A N 1
ATOM 5433 C CA . ALA A 1 706 ? 11.873 -4.915 -5.615 1.00 96.31 706 ALA A CA 1
ATOM 5434 C C . ALA A 1 706 ? 11.188 -6.214 -6.070 1.00 96.31 706 ALA A C 1
ATOM 5436 O O . ALA A 1 706 ? 10.680 -6.267 -7.187 1.00 96.31 706 ALA A O 1
ATOM 5437 N N . GLU A 1 707 ? 11.095 -7.189 -5.163 1.00 96.62 707 GLU A N 1
ATOM 5438 C CA . GLU A 1 707 ? 10.557 -8.532 -5.421 1.00 96.62 707 GLU A CA 1
ATOM 5439 C C . GLU A 1 707 ? 9.698 -9.016 -4.242 1.00 96.62 707 GLU A C 1
ATOM 5441 O O . GLU A 1 707 ? 10.031 -8.750 -3.080 1.00 96.62 707 GLU A O 1
ATOM 5446 N N . PHE A 1 708 ? 8.601 -9.732 -4.500 1.00 97.12 708 PHE A N 1
ATOM 5447 C CA . PHE A 1 708 ? 7.792 -10.332 -3.433 1.00 97.12 708 PHE A CA 1
ATOM 5448 C C . PHE A 1 708 ? 8.360 -11.684 -2.994 1.00 97.12 708 PHE A C 1
ATOM 5450 O O . PHE A 1 708 ? 8.780 -12.502 -3.804 1.00 97.12 708 PHE A O 1
ATOM 5457 N N . GLY A 1 709 ? 8.385 -11.928 -1.683 1.00 95.31 709 GLY A N 1
ATOM 5458 C CA . GLY A 1 709 ? 8.731 -13.239 -1.136 1.00 95.31 709 GLY A CA 1
ATOM 5459 C C . GLY A 1 709 ? 7.516 -14.154 -1.000 1.00 95.31 709 GLY A C 1
ATOM 5460 O O . GLY A 1 709 ? 6.377 -13.696 -0.946 1.00 95.31 709 GLY A O 1
ATOM 5461 N N . ALA A 1 710 ? 7.763 -15.455 -0.818 1.00 93.81 710 ALA A N 1
ATOM 5462 C CA . ALA A 1 710 ? 6.720 -16.452 -0.537 1.00 93.81 710 ALA A CA 1
ATOM 5463 C C . ALA A 1 710 ? 5.940 -16.192 0.774 1.00 93.81 710 ALA A C 1
ATOM 5465 O O . ALA A 1 710 ? 4.910 -16.811 1.026 1.00 93.81 710 ALA A O 1
ATOM 5466 N N . ASP A 1 711 ? 6.423 -15.284 1.629 1.00 94.44 711 ASP A N 1
ATOM 5467 C CA . ASP A 1 711 ? 5.723 -14.805 2.824 1.00 94.44 711 ASP A CA 1
ATOM 5468 C C . ASP A 1 711 ? 4.733 -13.658 2.530 1.00 94.44 711 ASP A C 1
ATOM 5470 O O . ASP A 1 711 ? 4.034 -13.203 3.439 1.00 94.44 711 ASP A O 1
ATOM 5474 N N . GLY A 1 712 ? 4.647 -13.205 1.276 1.00 96.38 712 GLY A N 1
ATOM 5475 C CA . GLY A 1 712 ? 3.796 -12.108 0.821 1.00 96.38 712 GLY A CA 1
ATOM 5476 C C . GLY A 1 712 ? 4.318 -10.713 1.181 1.00 96.38 712 GLY A C 1
ATOM 5477 O O . GLY A 1 712 ? 3.570 -9.743 1.039 1.00 96.38 712 GLY A O 1
ATOM 5478 N N . SER A 1 713 ? 5.558 -10.605 1.670 1.00 97.50 713 SER A N 1
ATOM 5479 C CA . SER A 1 713 ? 6.222 -9.335 1.981 1.00 97.50 713 SER A CA 1
ATOM 5480 C C . SER A 1 713 ? 7.023 -8.832 0.773 1.00 97.50 713 SER A C 1
ATOM 5482 O O . SER A 1 713 ? 7.529 -9.629 -0.018 1.00 97.50 713 SER A O 1
ATOM 5484 N N . LEU A 1 714 ? 7.197 -7.512 0.645 1.00 98.38 714 LEU A N 1
ATOM 5485 C CA . LEU A 1 714 ? 7.993 -6.914 -0.436 1.00 98.38 714 LEU A CA 1
ATOM 5486 C C . LEU A 1 714 ? 9.452 -6.728 0.003 1.00 98.38 714 LEU A C 1
ATOM 5488 O O . LEU A 1 714 ? 9.728 -6.021 0.973 1.00 98.38 714 LEU A O 1
ATOM 5492 N N . TYR A 1 715 ? 10.400 -7.311 -0.719 1.00 98.25 715 TYR A N 1
ATOM 5493 C CA . TYR A 1 715 ? 11.836 -7.177 -0.478 1.00 98.25 715 TYR A CA 1
ATOM 5494 C C . TYR A 1 715 ? 12.421 -6.156 -1.440 1.00 98.25 715 TYR A C 1
ATOM 5496 O O . TYR A 1 715 ? 12.193 -6.243 -2.638 1.00 98.25 715 TYR A O 1
ATOM 5504 N N . VAL A 1 716 ? 13.180 -5.187 -0.929 1.00 97.94 716 VAL A N 1
ATOM 5505 C CA . VAL A 1 716 ? 13.686 -4.071 -1.737 1.00 97.94 716 VAL A CA 1
ATOM 5506 C C . VAL A 1 716 ? 15.172 -3.813 -1.536 1.00 97.94 716 VAL A C 1
ATOM 5508 O O . VAL A 1 716 ? 15.694 -3.926 -0.422 1.00 97.94 716 VAL A O 1
ATOM 5511 N N . ILE A 1 717 ? 15.825 -3.360 -2.606 1.00 97.50 717 ILE A N 1
ATOM 5512 C CA . ILE A 1 717 ? 17.127 -2.691 -2.565 1.00 97.50 717 ILE A CA 1
ATOM 5513 C C . ILE A 1 717 ? 16.895 -1.178 -2.591 1.00 97.50 717 ILE A C 1
ATOM 5515 O O . ILE A 1 717 ? 16.313 -0.626 -3.527 1.00 97.50 717 ILE A O 1
ATOM 5519 N N . ASP A 1 718 ? 17.408 -0.494 -1.571 1.00 96.56 718 ASP A N 1
ATOM 5520 C CA . ASP A 1 718 ? 17.666 0.943 -1.613 1.00 96.56 718 ASP A CA 1
ATOM 5521 C C . ASP A 1 718 ? 19.161 1.137 -1.892 1.00 96.56 718 ASP A C 1
ATOM 5523 O O . ASP A 1 718 ? 20.016 0.783 -1.074 1.00 96.56 718 ASP A O 1
ATOM 5527 N N . PHE A 1 719 ? 19.496 1.663 -3.068 1.00 94.88 719 PHE A N 1
ATOM 5528 C CA . PHE A 1 719 ? 20.881 1.760 -3.533 1.00 94.88 719 PHE A CA 1
ATOM 5529 C C . PHE A 1 719 ? 21.713 2.763 -2.725 1.00 94.88 719 PHE A C 1
ATOM 5531 O O . PHE A 1 719 ? 22.946 2.717 -2.750 1.00 94.88 719 PHE A O 1
ATOM 5538 N N . GLY A 1 720 ? 21.055 3.666 -1.992 1.00 92.50 720 GLY A N 1
ATOM 5539 C CA . GLY A 1 720 ? 21.713 4.741 -1.267 1.00 92.50 720 GLY A CA 1
ATOM 5540 C C . GLY A 1 720 ? 22.400 5.751 -2.189 1.00 92.50 720 GLY A C 1
ATOM 5541 O O . GLY A 1 720 ? 22.083 5.903 -3.366 1.00 92.50 720 GLY A O 1
ATOM 5542 N N . SER A 1 721 ? 23.360 6.479 -1.625 1.00 87.56 721 SER A N 1
ATOM 5543 C CA . SER A 1 721 ? 24.139 7.495 -2.331 1.00 87.56 721 SER A CA 1
ATOM 5544 C C . SER A 1 721 ? 25.565 7.027 -2.626 1.00 87.56 721 SER A C 1
ATOM 5546 O O . SER A 1 721 ? 26.217 6.370 -1.812 1.00 87.56 721 SER A O 1
ATOM 5548 N N . GLY A 1 722 ? 26.078 7.444 -3.782 1.00 77.00 722 GLY A N 1
ATOM 5549 C CA . GLY A 1 722 ? 27.364 6.990 -4.306 1.00 77.00 722 GLY A CA 1
ATOM 5550 C C . GLY A 1 722 ? 27.211 5.759 -5.198 1.00 77.00 722 GLY A C 1
ATOM 5551 O O . GLY A 1 722 ? 26.248 5.016 -5.084 1.00 77.00 722 GLY A O 1
ATOM 5552 N N . SER A 1 723 ? 28.150 5.582 -6.121 1.00 78.62 723 SER A N 1
ATOM 5553 C CA . SER A 1 723 ? 28.228 4.428 -7.016 1.00 78.62 723 SER A CA 1
ATOM 5554 C C . SER A 1 723 ? 29.691 4.095 -7.297 1.00 78.62 723 SER A C 1
ATOM 5556 O O . SER A 1 723 ? 30.580 4.948 -7.176 1.00 78.62 723 SER A O 1
ATOM 5558 N N . GLY A 1 724 ? 29.967 2.840 -7.639 1.00 73.88 724 GLY A N 1
ATOM 5559 C CA . GLY A 1 724 ? 31.304 2.400 -8.019 1.00 73.88 724 GLY A CA 1
ATOM 5560 C C . GLY A 1 724 ? 32.283 2.309 -6.852 1.00 73.88 724 GLY A C 1
ATOM 5561 O O . GLY A 1 724 ? 33.492 2.302 -7.065 1.00 73.88 724 GLY A O 1
ATOM 5562 N N . VAL A 1 725 ? 31.807 2.245 -5.609 1.00 71.06 725 VAL A N 1
ATOM 5563 C CA . VAL A 1 725 ? 32.649 2.317 -4.398 1.00 71.06 725 VAL A CA 1
ATOM 5564 C C . VAL A 1 725 ? 33.672 1.176 -4.277 1.00 71.06 725 VAL A C 1
ATOM 5566 O O . VAL A 1 725 ? 34.705 1.350 -3.628 1.00 71.06 725 VAL A O 1
ATOM 5569 N N . GLY A 1 726 ? 33.447 0.057 -4.974 1.00 66.69 726 GLY A N 1
ATOM 5570 C CA . GLY A 1 726 ? 34.371 -1.074 -5.066 1.00 66.69 726 GLY A CA 1
ATOM 5571 C C . GLY A 1 726 ? 34.265 -2.063 -3.899 1.00 66.69 726 GLY A C 1
ATOM 5572 O O . GLY A 1 726 ? 33.581 -1.833 -2.902 1.00 66.69 726 GLY A O 1
ATOM 5573 N N . ARG A 1 727 ? 34.939 -3.214 -4.034 1.00 73.44 727 ARG A N 1
ATOM 5574 C CA . ARG A 1 727 ? 34.889 -4.315 -3.052 1.00 73.44 727 ARG A CA 1
ATOM 5575 C C . ARG A 1 727 ? 35.384 -3.877 -1.671 1.00 73.44 727 ARG A C 1
ATOM 5577 O O . ARG A 1 727 ? 36.432 -3.249 -1.564 1.00 73.44 727 ARG A O 1
ATOM 5584 N N . GLY A 1 728 ? 34.662 -4.280 -0.623 1.00 64.81 728 GLY A N 1
ATOM 5585 C CA . GLY A 1 728 ? 34.984 -3.926 0.766 1.00 64.81 728 GLY A CA 1
ATOM 5586 C C . GLY A 1 728 ? 34.638 -2.482 1.147 1.00 64.81 728 GLY A C 1
ATOM 5587 O O . GLY A 1 728 ? 35.065 -2.017 2.200 1.00 64.81 728 GLY A O 1
ATOM 5588 N N . SER A 1 729 ? 33.893 -1.776 0.293 1.00 79.56 729 SER A N 1
ATOM 5589 C CA . SER A 1 729 ? 33.299 -0.470 0.577 1.00 79.56 729 SER A CA 1
ATOM 5590 C C . SER A 1 729 ? 31.770 -0.577 0.585 1.00 79.56 729 SER A C 1
ATOM 5592 O O . SER A 1 729 ? 31.228 -1.682 0.613 1.00 79.56 729 SER A O 1
ATOM 5594 N N . HIS A 1 730 ? 31.076 0.558 0.595 1.00 83.94 730 HIS A N 1
ATOM 5595 C CA . HIS A 1 730 ? 29.624 0.595 0.617 1.00 83.94 730 HIS A CA 1
ATOM 5596 C C . HIS A 1 730 ? 29.051 1.901 0.065 1.00 83.94 730 HIS A C 1
ATOM 5598 O O . HIS A 1 730 ? 29.689 2.957 0.136 1.00 83.94 730 HIS A O 1
ATOM 5604 N N . ASN A 1 731 ? 27.835 1.826 -0.469 1.00 91.06 731 ASN A N 1
ATOM 5605 C CA . ASN A 1 731 ? 27.068 2.997 -0.867 1.00 91.06 731 ASN A CA 1
ATOM 5606 C C . ASN A 1 731 ? 26.458 3.604 0.400 1.00 91.06 731 ASN A C 1
ATOM 5608 O O . ASN A 1 731 ? 25.865 2.906 1.226 1.00 91.06 731 ASN A O 1
ATOM 5612 N N . ARG A 1 732 ? 26.632 4.908 0.604 1.00 89.88 732 ARG A N 1
ATOM 5613 C CA . ARG A 1 732 ? 26.228 5.565 1.851 1.00 89.88 732 ARG A CA 1
ATOM 5614 C C . ARG A 1 732 ? 24.705 5.601 1.950 1.00 89.88 732 ARG A C 1
ATOM 5616 O O . ARG A 1 732 ? 24.064 6.186 1.077 1.00 89.88 732 ARG A O 1
ATOM 5623 N N . GLY A 1 733 ? 24.151 5.072 3.042 1.00 89.06 733 GLY A N 1
ATOM 5624 C CA . GLY A 1 733 ? 22.701 5.005 3.252 1.00 89.06 733 GLY A CA 1
ATOM 5625 C C . GLY A 1 733 ? 21.988 3.958 2.393 1.00 89.06 733 GLY A C 1
ATOM 5626 O O . GLY A 1 733 ? 20.775 4.042 2.246 1.00 89.06 733 GLY A O 1
ATOM 5627 N N . SER A 1 734 ? 22.730 3.013 1.807 1.00 94.56 734 SER A N 1
ATOM 5628 C CA . SER A 1 734 ? 22.143 1.855 1.128 1.00 94.56 734 SER A CA 1
ATOM 5629 C C . SER A 1 734 ? 21.579 0.845 2.124 1.00 94.56 734 SER A C 1
ATOM 5631 O O . SER A 1 734 ? 21.964 0.814 3.292 1.00 94.56 734 SER A O 1
ATOM 5633 N N . GLY A 1 735 ? 20.668 -0.003 1.669 1.00 96.50 735 GLY A N 1
ATOM 5634 C CA . GLY A 1 735 ? 20.121 -1.059 2.506 1.00 96.50 735 GLY A CA 1
ATOM 5635 C C . GLY A 1 735 ? 19.303 -2.057 1.710 1.00 96.50 735 GLY A C 1
ATOM 5636 O O . GLY A 1 735 ? 18.756 -1.727 0.658 1.00 96.50 735 GLY A O 1
ATOM 5637 N N . ILE A 1 736 ? 19.202 -3.268 2.246 1.00 98.25 736 ILE A N 1
ATOM 5638 C CA . ILE A 1 736 ? 18.208 -4.249 1.812 1.00 98.25 736 ILE A CA 1
ATOM 5639 C C . ILE A 1 736 ? 17.162 -4.339 2.915 1.00 98.25 736 ILE A C 1
ATOM 5641 O O . ILE A 1 736 ? 17.500 -4.507 4.093 1.00 98.25 736 ILE A O 1
ATOM 5645 N N . TYR A 1 737 ? 15.897 -4.193 2.537 1.00 97.94 737 TYR A N 1
ATOM 5646 C CA . TYR A 1 737 ? 14.781 -4.110 3.473 1.00 97.94 737 TYR A CA 1
ATOM 5647 C C . TYR A 1 737 ? 13.667 -5.073 3.085 1.00 97.94 737 TYR A C 1
ATOM 5649 O O . TYR A 1 737 ? 13.470 -5.355 1.909 1.00 97.94 737 TYR A O 1
ATOM 5657 N N . ARG A 1 738 ? 12.904 -5.510 4.085 1.00 97.56 738 ARG A N 1
ATOM 5658 C CA . ARG A 1 738 ? 11.594 -6.137 3.910 1.00 97.56 738 ARG A CA 1
ATOM 5659 C C . ARG A 1 738 ? 10.514 -5.141 4.314 1.00 97.56 738 ARG A C 1
ATOM 5661 O O . ARG A 1 738 ? 10.640 -4.502 5.362 1.00 97.56 738 ARG A O 1
ATOM 5668 N N . ILE A 1 739 ? 9.493 -4.980 3.486 1.00 98.06 739 ILE A N 1
ATOM 5669 C CA . ILE A 1 739 ? 8.323 -4.152 3.747 1.00 98.06 739 ILE A CA 1
ATOM 5670 C C . ILE A 1 739 ? 7.157 -5.083 4.068 1.00 98.06 739 ILE A C 1
ATOM 5672 O O . ILE A 1 739 ? 6.743 -5.873 3.224 1.00 98.06 739 ILE A O 1
ATOM 5676 N N . ASP A 1 740 ? 6.644 -4.962 5.289 1.00 96.94 740 ASP A N 1
ATOM 5677 C CA . ASP A 1 740 ? 5.578 -5.803 5.835 1.00 96.94 740 ASP A CA 1
ATOM 5678 C C . ASP A 1 740 ? 4.276 -4.999 5.918 1.00 96.94 740 ASP A C 1
ATOM 5680 O O . ASP A 1 740 ? 4.307 -3.849 6.371 1.00 96.94 740 ASP A O 1
ATOM 5684 N N . TYR A 1 741 ? 3.135 -5.601 5.574 1.00 96.00 741 TYR A N 1
ATOM 5685 C CA . TYR A 1 741 ? 1.836 -5.085 6.009 1.00 96.00 741 TYR A CA 1
ATOM 5686 C C . TYR A 1 741 ? 1.572 -5.577 7.430 1.00 96.00 741 TYR A C 1
ATOM 5688 O O . TYR A 1 741 ? 1.487 -6.775 7.679 1.00 96.00 741 TYR A O 1
ATOM 5696 N N . VAL A 1 742 ? 1.465 -4.655 8.384 1.00 92.25 742 VAL A N 1
ATOM 5697 C CA . VAL A 1 742 ? 1.259 -4.980 9.807 1.00 92.25 742 VAL A CA 1
ATOM 5698 C C . VAL A 1 742 ? -0.187 -4.780 10.263 1.00 92.25 742 VAL A C 1
ATOM 5700 O O . VAL A 1 742 ? -0.492 -4.991 11.437 1.00 92.25 742 VAL A O 1
ATOM 5703 N N . GLY A 1 743 ? -1.074 -4.403 9.336 1.00 83.75 743 GLY A N 1
ATOM 5704 C CA . GLY A 1 743 ? -2.475 -4.112 9.611 1.00 83.75 743 GLY A CA 1
ATOM 5705 C C . GLY A 1 743 ? -2.699 -2.783 10.335 1.00 83.75 743 GLY A C 1
ATOM 5706 O O . GLY A 1 743 ? -1.798 -2.222 10.960 1.00 83.75 743 GLY A O 1
ATOM 5707 N N . GLY A 1 744 ? -3.930 -2.285 10.234 1.00 71.94 744 GLY A N 1
ATOM 5708 C CA . GLY A 1 744 ? -4.424 -1.149 11.013 1.00 71.94 744 GLY A CA 1
ATOM 5709 C C . GLY A 1 744 ? -5.055 -1.566 12.346 1.00 71.94 744 GLY A C 1
ATOM 5710 O O . GLY A 1 744 ? -5.164 -2.760 12.647 1.00 71.94 744 GLY A O 1
ATOM 5711 N N . PRO A 1 745 ? -5.494 -0.597 13.170 1.00 68.94 745 PRO A N 1
ATOM 5712 C CA . PRO A 1 745 ? -6.236 -0.894 14.389 1.00 68.94 745 PRO A CA 1
ATOM 5713 C C . PRO A 1 745 ? -7.477 -1.739 14.073 1.00 68.94 745 PRO A C 1
ATOM 5715 O O . PRO A 1 745 ? -8.239 -1.450 13.151 1.00 68.94 745 PRO A O 1
ATOM 5718 N N . ALA A 1 746 ? -7.698 -2.797 14.853 1.00 75.06 746 ALA A N 1
ATOM 5719 C CA . ALA A 1 746 ? -8.908 -3.596 14.727 1.00 75.06 746 ALA A CA 1
ATOM 5720 C C . ALA A 1 746 ? -10.118 -2.800 15.232 1.00 75.06 746 ALA A C 1
ATOM 5722 O O . ALA A 1 746 ? -10.045 -2.136 16.268 1.00 75.06 746 ALA A O 1
ATOM 5723 N N . ALA A 1 747 ? -11.247 -2.900 14.526 1.00 75.56 747 ALA A N 1
ATOM 5724 C CA . ALA A 1 747 ? -12.504 -2.361 15.032 1.00 75.56 747 ALA A CA 1
ATOM 5725 C C . ALA A 1 747 ? -12.887 -3.082 16.333 1.00 75.56 747 ALA A C 1
ATOM 5727 O O . ALA A 1 747 ? -12.835 -4.316 16.398 1.00 75.56 747 ALA A O 1
ATOM 5728 N N . THR A 1 748 ? -13.309 -2.318 17.338 1.00 72.19 748 THR A N 1
ATOM 5729 C CA . THR A 1 748 ? -13.903 -2.846 18.565 1.00 72.19 748 THR A CA 1
ATOM 5730 C C . THR A 1 748 ? -15.092 -3.722 18.183 1.00 72.19 748 THR A C 1
ATOM 5732 O O . THR A 1 748 ? -15.937 -3.339 17.367 1.00 72.19 748 THR A O 1
ATOM 5735 N N . THR A 1 749 ? -15.165 -4.932 18.735 1.00 64.88 749 THR A N 1
ATOM 5736 C CA . THR A 1 749 ? -16.263 -5.842 18.420 1.00 64.88 749 THR A CA 1
ATOM 5737 C C . THR A 1 749 ? -17.595 -5.257 18.901 1.00 64.88 749 THR A C 1
ATOM 5739 O O . THR A 1 749 ? -17.692 -4.872 20.060 1.00 64.88 749 THR A O 1
ATOM 5742 N N . PRO A 1 750 ? -18.672 -5.257 18.086 1.00 52.47 750 PRO A N 1
ATOM 5743 C CA . PRO A 1 750 ? -19.971 -4.694 18.480 1.00 52.47 750 PRO A CA 1
ATOM 5744 C C . PRO A 1 750 ? -20.584 -5.267 19.771 1.00 52.47 750 PRO A C 1
ATOM 5746 O O . PRO A 1 750 ? -21.442 -4.632 20.378 1.00 52.47 750 PRO A O 1
ATOM 5749 N N . ARG A 1 751 ? -20.150 -6.457 20.217 1.00 45.31 751 ARG A N 1
ATOM 5750 C CA . ARG A 1 751 ? -20.540 -7.044 21.515 1.00 45.31 751 ARG A CA 1
ATOM 5751 C C . ARG A 1 751 ? -19.957 -6.305 22.729 1.00 45.31 751 ARG A C 1
ATOM 5753 O O . ARG A 1 751 ? -20.446 -6.513 23.831 1.00 45.31 751 ARG A O 1
ATOM 5760 N N . ASP A 1 752 ? -18.983 -5.419 22.529 1.00 50.22 752 ASP A N 1
ATOM 5761 C CA . ASP A 1 752 ? -18.386 -4.575 23.571 1.00 50.22 752 ASP A CA 1
ATOM 5762 C C . ASP A 1 752 ? -19.086 -3.207 23.714 1.00 50.22 752 ASP A C 1
ATOM 5764 O O . ASP A 1 752 ? -18.654 -2.369 24.506 1.00 50.22 752 ASP A O 1
ATOM 5768 N N . ARG A 1 753 ? -20.227 -2.983 23.030 1.00 53.12 753 ARG A N 1
ATOM 5769 C CA . ARG A 1 753 ? -21.113 -1.811 23.248 1.00 53.12 753 ARG A CA 1
ATOM 5770 C C . ARG A 1 753 ? -21.545 -1.648 24.706 1.00 53.12 753 ARG A C 1
ATOM 5772 O O . ARG A 1 753 ? -21.884 -0.554 25.163 1.00 53.12 753 ARG A O 1
ATOM 5779 N N . CYS A 1 754 ? -21.518 -2.741 25.451 1.00 62.25 754 CYS A N 1
ATOM 5780 C CA . CYS A 1 754 ? -21.724 -2.793 26.883 1.00 62.25 754 CYS A CA 1
ATOM 5781 C C . CYS A 1 754 ? -20.398 -2.432 27.551 1.00 62.25 754 CYS A C 1
ATOM 5783 O O . CYS A 1 754 ? -19.694 -3.310 28.034 1.00 62.25 754 CYS A O 1
ATOM 5785 N N . MET A 1 755 ? -20.053 -1.138 27.555 1.00 51.06 755 MET A N 1
ATOM 5786 C CA . MET A 1 755 ? -18.770 -0.587 28.037 1.00 51.06 755 MET A CA 1
ATOM 5787 C C . MET A 1 755 ? -18.310 -1.144 29.404 1.00 51.06 755 MET A C 1
ATOM 5789 O O . MET A 1 755 ? -17.129 -1.098 29.752 1.00 51.06 755 MET A O 1
ATOM 5793 N N . TRP A 1 756 ? -19.248 -1.672 30.190 1.00 57.84 756 TRP A N 1
ATOM 5794 C CA . TRP A 1 756 ? -19.037 -2.229 31.517 1.00 57.84 756 TRP A CA 1
ATOM 5795 C C . TRP A 1 756 ? -19.006 -3.760 31.584 1.00 57.84 756 TRP A C 1
ATOM 5797 O O . TRP A 1 756 ? -18.507 -4.270 32.581 1.00 57.84 756 TRP A O 1
ATOM 5807 N N . GLY A 1 757 ? -19.461 -4.459 30.535 1.00 59.19 757 GLY A N 1
ATOM 5808 C CA . GLY A 1 757 ? -19.503 -5.911 30.295 1.00 59.19 757 GLY A CA 1
ATOM 5809 C C . GLY A 1 757 ? -19.970 -6.796 31.458 1.00 59.19 757 GLY A C 1
ATOM 5810 O O . GLY A 1 757 ? -19.406 -7.876 31.658 1.00 59.19 757 GLY A O 1
ATOM 5811 N N . TYR A 1 758 ? -20.893 -6.321 32.289 1.00 67.50 758 TYR A N 1
ATOM 5812 C CA . TYR A 1 758 ? -21.340 -7.031 33.481 1.00 67.50 758 TYR A CA 1
ATOM 5813 C C . TYR A 1 758 ? -21.881 -8.424 33.138 1.00 67.50 758 TYR A C 1
ATOM 5815 O O . TYR A 1 758 ? -22.601 -8.627 32.166 1.00 67.50 758 TYR A O 1
ATOM 5823 N N . SER A 1 759 ? -21.537 -9.414 33.966 1.00 66.50 759 SER A N 1
ATOM 5824 C CA . SER A 1 759 ? -21.948 -10.797 33.721 1.00 66.50 759 SER A CA 1
ATOM 5825 C C . SER A 1 759 ? -23.450 -10.993 33.967 1.00 66.50 759 SER A C 1
ATOM 5827 O O . SER A 1 759 ? -23.936 -10.588 35.032 1.00 66.50 759 SER A O 1
ATOM 5829 N N . PRO A 1 760 ? -24.178 -11.704 33.083 1.00 70.19 760 PRO A N 1
ATOM 5830 C CA . PRO A 1 760 ? -25.574 -12.067 33.327 1.00 70.19 760 PRO A CA 1
ATOM 5831 C C . PRO A 1 760 ? -25.734 -13.091 34.464 1.00 70.19 760 PRO A C 1
ATOM 5833 O O . PRO A 1 760 ? -26.831 -13.317 34.958 1.00 70.19 760 PRO A O 1
ATOM 5836 N N . ALA A 1 761 ? -24.636 -13.703 34.928 1.00 66.81 761 ALA A N 1
ATOM 5837 C CA . ALA A 1 761 ? -24.635 -14.606 36.083 1.00 66.81 761 ALA A CA 1
ATOM 5838 C C . ALA A 1 761 ? -24.619 -13.877 37.445 1.00 66.81 761 ALA A C 1
ATOM 5840 O O . ALA A 1 761 ? -24.596 -14.529 38.491 1.00 66.81 761 ALA A O 1
ATOM 5841 N N . SER A 1 762 ? -24.575 -12.542 37.442 1.00 72.75 762 SER A N 1
ATOM 5842 C CA . SER A 1 762 ? -24.601 -11.699 38.641 1.00 72.75 762 SER A CA 1
ATOM 5843 C C . SER A 1 762 ? -26.018 -11.212 38.968 1.00 72.75 762 SER A C 1
ATOM 5845 O O . SER A 1 762 ? -26.968 -11.463 38.229 1.00 72.75 762 SER A O 1
ATOM 5847 N N . THR A 1 763 ? -26.171 -10.514 40.093 1.00 83.31 763 THR A N 1
ATOM 5848 C CA . THR A 1 763 ? -27.388 -9.763 40.426 1.00 83.31 763 THR A CA 1
ATOM 5849 C C . THR A 1 763 ? -27.124 -8.262 40.362 1.00 83.31 763 THR A C 1
ATOM 5851 O O . THR A 1 763 ? -25.980 -7.813 40.496 1.00 83.31 763 THR A O 1
ATOM 5854 N N . VAL A 1 764 ? -28.178 -7.462 40.179 1.00 83.19 764 VAL A N 1
ATOM 5855 C CA . VAL A 1 764 ? -28.060 -5.997 40.166 1.00 83.19 764 VAL A CA 1
ATOM 5856 C C . VAL A 1 764 ? -27.527 -5.519 41.521 1.00 83.19 764 VAL A C 1
ATOM 5858 O O . VAL A 1 764 ? -28.103 -5.817 42.575 1.00 83.19 764 VAL A O 1
ATOM 5861 N N . SER A 1 765 ? -26.404 -4.799 41.519 1.00 79.00 765 SER A N 1
ATOM 5862 C CA . SER A 1 765 ? -25.738 -4.353 42.746 1.00 79.00 765 SER A CA 1
ATOM 5863 C C . SER A 1 765 ? -24.939 -3.065 42.575 1.00 79.00 765 SER A C 1
ATOM 5865 O O . SER A 1 765 ? -24.432 -2.762 41.507 1.00 79.00 765 SER A O 1
ATOM 5867 N N . PHE A 1 766 ? -24.800 -2.305 43.657 1.00 79.88 766 PHE A N 1
ATOM 5868 C CA . PHE A 1 766 ? -24.173 -0.982 43.663 1.00 79.88 766 PHE A CA 1
ATOM 5869 C C . PHE A 1 766 ? -23.047 -0.885 44.706 1.00 79.88 766 PHE A C 1
ATOM 5871 O O . PHE A 1 766 ? -22.884 0.133 45.377 1.00 79.88 766 PHE A O 1
ATOM 5878 N N . GLY A 1 767 ? -22.292 -1.977 44.865 1.00 65.81 767 GLY A N 1
ATOM 5879 C CA . GLY A 1 767 ? -21.205 -2.135 45.839 1.00 65.81 767 GLY A CA 1
ATOM 5880 C C . GLY A 1 767 ? -21.485 -3.208 46.896 1.00 65.81 767 GLY A C 1
ATOM 5881 O O . GLY A 1 767 ? -22.450 -3.956 46.768 1.00 65.81 767 GLY A O 1
ATOM 5882 N N . ALA A 1 768 ? -20.642 -3.295 47.934 1.00 52.38 768 ALA A N 1
ATOM 5883 C CA . ALA A 1 768 ? -20.734 -4.318 48.983 1.00 52.38 768 ALA A CA 1
ATOM 5884 C C . ALA A 1 768 ? -21.875 -4.072 50.001 1.00 52.38 768 ALA A C 1
ATOM 5886 O O . ALA A 1 768 ? -22.229 -2.939 50.330 1.00 52.38 768 ALA A O 1
ATOM 5887 N N . GLY A 1 769 ? -22.426 -5.144 50.583 1.00 60.66 769 GLY A N 1
ATOM 5888 C CA . GLY A 1 769 ? -23.339 -5.071 51.736 1.00 60.66 769 GLY A CA 1
ATOM 5889 C C . GLY A 1 769 ? -24.799 -4.722 51.400 1.00 60.66 769 GLY A C 1
ATOM 5890 O O . GLY A 1 769 ? -25.498 -5.494 50.753 1.00 60.66 769 GLY A O 1
ATOM 5891 N N . ARG A 1 770 ? -25.323 -3.594 51.911 1.00 50.75 770 ARG A N 1
ATOM 5892 C CA . ARG A 1 770 ? -26.764 -3.235 51.820 1.00 50.75 770 ARG A CA 1
ATOM 5893 C C . ARG A 1 770 ? -27.202 -2.694 50.447 1.00 50.75 770 ARG A C 1
ATOM 5895 O O . ARG A 1 770 ? -28.395 -2.434 50.259 1.00 50.75 770 ARG A O 1
ATOM 5902 N N . ALA A 1 771 ? -26.261 -2.536 49.518 1.00 64.44 771 ALA A N 1
ATOM 5903 C CA . ALA A 1 771 ? -26.466 -2.066 48.148 1.00 64.44 771 ALA A CA 1
ATOM 5904 C C . ALA A 1 771 ? -26.537 -3.218 47.114 1.00 64.44 771 ALA A C 1
ATOM 5906 O O . ALA A 1 771 ? -26.421 -2.984 45.913 1.00 64.44 771 ALA A O 1
ATOM 5907 N N . HIS A 1 772 ? -26.750 -4.458 47.573 1.00 69.81 772 HIS A N 1
ATOM 5908 C CA . HIS A 1 772 ? -27.037 -5.626 46.734 1.00 69.81 772 HIS A CA 1
ATOM 5909 C C . HIS A 1 772 ? -28.543 -5.901 46.628 1.00 69.81 772 HIS A C 1
ATOM 5911 O O . HIS A 1 772 ? -29.312 -5.574 47.539 1.00 69.81 772 HIS A O 1
ATOM 5917 N N . THR A 1 773 ? -28.944 -6.549 45.534 1.00 81.62 773 THR A N 1
ATOM 5918 C CA . THR A 1 773 ? -30.293 -7.089 45.328 1.00 81.62 773 THR A CA 1
ATOM 5919 C C . THR A 1 773 ? -30.235 -8.573 44.964 1.00 81.62 773 THR A C 1
ATOM 5921 O O . THR A 1 773 ? -29.181 -9.068 44.555 1.00 81.62 773 THR A O 1
ATOM 5924 N N . ASP A 1 774 ? -31.373 -9.260 45.083 1.00 83.75 774 ASP A N 1
ATOM 5925 C CA . ASP A 1 774 ? -31.568 -10.61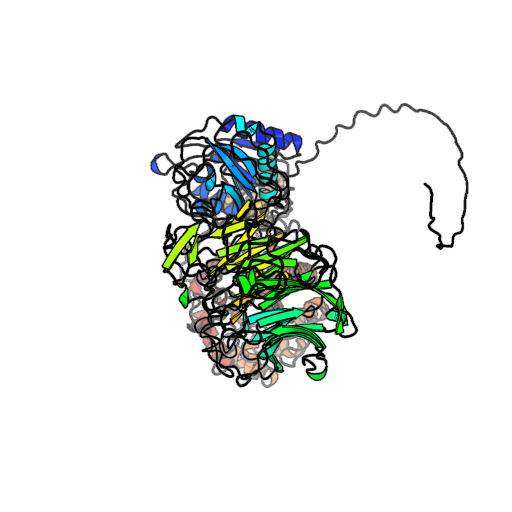4 44.544 1.00 83.75 774 ASP A CA 1
ATOM 5926 C C . ASP A 1 774 ? -32.098 -10.582 43.098 1.00 83.75 774 ASP A C 1
ATOM 5928 O O . ASP A 1 774 ? -32.397 -11.630 42.530 1.00 83.75 774 ASP A O 1
ATOM 5932 N N . VAL A 1 775 ? -32.221 -9.389 42.498 1.00 87.44 775 VAL A N 1
ATOM 5933 C CA . VAL A 1 775 ? -32.703 -9.226 41.124 1.00 87.44 775 VAL A CA 1
ATOM 5934 C C . VAL A 1 775 ? -31.628 -9.729 40.159 1.00 87.44 775 VAL A C 1
ATOM 5936 O O . VAL A 1 775 ? -30.508 -9.201 40.199 1.00 87.44 775 VAL A O 1
ATOM 5939 N N . PRO A 1 776 ? -31.929 -10.722 39.303 1.00 86.19 776 PRO A N 1
ATOM 5940 C CA . PRO A 1 776 ? -31.003 -11.188 38.278 1.00 86.19 776 PRO A CA 1
ATOM 5941 C C . PRO A 1 776 ? -30.518 -10.034 37.399 1.00 86.19 776 PRO A C 1
ATOM 5943 O O . PRO A 1 776 ? -31.285 -9.142 37.042 1.00 86.19 776 PRO A O 1
ATOM 5946 N N . ASN A 1 777 ? -29.229 -10.019 37.069 1.00 85.88 777 ASN A N 1
ATOM 5947 C CA . ASN A 1 777 ? -28.673 -9.043 36.142 1.00 85.88 777 ASN A CA 1
ATOM 5948 C C . ASN A 1 777 ? -28.904 -9.492 34.690 1.00 85.88 777 ASN A C 1
ATOM 5950 O O . ASN A 1 777 ? -27.954 -9.803 33.976 1.00 85.88 777 ASN A O 1
ATOM 5954 N N . ASP A 1 778 ? -30.165 -9.585 34.279 1.00 82.56 778 ASP A N 1
ATOM 5955 C CA . ASP A 1 778 ? -30.536 -10.221 33.015 1.00 82.56 778 ASP A CA 1
ATOM 5956 C C . ASP A 1 778 ? -29.944 -9.517 31.785 1.00 82.56 778 ASP A C 1
ATOM 5958 O O . ASP A 1 778 ? -29.818 -8.290 31.747 1.00 82.56 778 ASP A O 1
ATOM 5962 N N . ASP A 1 779 ? -29.608 -10.320 30.772 1.00 76.06 779 ASP A N 1
ATOM 5963 C CA . ASP A 1 779 ? -29.270 -9.864 29.420 1.00 76.06 779 ASP A CA 1
ATOM 5964 C C . ASP A 1 779 ? -30.523 -9.286 28.747 1.00 76.06 779 ASP A C 1
ATOM 5966 O O . ASP A 1 779 ? -31.597 -9.893 28.762 1.00 76.06 779 ASP A O 1
ATOM 5970 N N . LEU A 1 780 ? -30.386 -8.103 28.153 1.00 74.62 780 LEU A N 1
ATOM 5971 C CA . LEU A 1 780 ? -31.484 -7.362 27.536 1.00 74.62 780 LEU A CA 1
ATOM 5972 C C . LEU A 1 780 ? -31.759 -7.755 26.078 1.00 74.62 780 LEU A C 1
ATOM 5974 O O . LEU A 1 780 ? -32.609 -7.149 25.424 1.00 74.62 780 LEU A O 1
ATOM 5978 N N . GLY A 1 781 ? -31.076 -8.781 25.570 1.00 59.53 781 GLY A N 1
ATOM 5979 C CA . GLY A 1 781 ? -31.232 -9.319 24.220 1.00 59.53 781 GLY A CA 1
ATOM 5980 C C . GLY A 1 781 ? -30.283 -8.713 23.186 1.00 59.53 781 GLY A C 1
ATOM 5981 O O . GLY A 1 781 ? -30.282 -9.158 22.041 1.00 59.53 781 GLY A O 1
ATOM 5982 N N . ASP A 1 782 ? -29.466 -7.735 23.578 1.00 57.53 782 ASP A N 1
ATOM 5983 C CA . ASP A 1 782 ? -28.428 -7.099 22.757 1.00 57.53 782 ASP A CA 1
ATOM 5984 C C . ASP A 1 782 ? -27.007 -7.336 23.300 1.00 57.53 782 ASP A C 1
ATOM 5986 O O . ASP A 1 782 ? -26.046 -6.737 22.817 1.00 57.53 782 ASP A O 1
ATOM 5990 N N . GLY A 1 783 ? -26.868 -8.236 24.280 1.00 60.53 783 GLY A N 1
ATOM 5991 C CA . GLY A 1 783 ? -25.599 -8.585 24.908 1.00 60.53 783 GLY A CA 1
ATOM 5992 C C . GLY A 1 783 ? -25.225 -7.714 26.105 1.00 60.53 783 GLY A C 1
ATOM 5993 O O . GLY A 1 783 ? -24.238 -8.037 26.764 1.00 60.53 783 GLY A O 1
ATOM 5994 N N . CYS A 1 784 ? -25.988 -6.658 26.426 1.00 71.38 784 CYS A N 1
ATOM 5995 C CA . CYS A 1 784 ? -25.779 -5.923 27.673 1.00 71.38 784 CYS A CA 1
ATOM 5996 C C . CYS A 1 784 ? -26.803 -6.307 28.724 1.00 71.38 784 CYS A C 1
ATOM 5998 O O . CYS A 1 784 ? -27.978 -6.534 28.441 1.00 71.38 784 CYS A O 1
ATOM 6000 N N . THR A 1 785 ? -26.361 -6.281 29.969 1.00 82.25 785 THR A N 1
ATOM 6001 C CA . THR A 1 785 ? -27.192 -6.562 31.130 1.00 82.25 785 THR A CA 1
ATOM 6002 C C . THR A 1 785 ? -27.853 -5.307 31.700 1.00 82.25 785 THR A C 1
ATOM 6004 O O . THR A 1 785 ? -27.522 -4.179 31.325 1.00 82.25 785 THR A O 1
ATOM 6007 N N . ILE A 1 786 ? -28.768 -5.478 32.656 1.00 85.06 786 ILE A N 1
ATOM 6008 C CA . ILE A 1 786 ? -29.369 -4.372 33.423 1.00 85.06 786 ILE A CA 1
ATOM 6009 C C . ILE A 1 786 ? -28.289 -3.444 34.003 1.00 85.06 786 ILE A C 1
ATOM 6011 O O . ILE A 1 786 ? -28.375 -2.220 33.883 1.00 85.06 786 ILE A O 1
ATOM 6015 N N . MET A 1 787 ? -27.252 -4.026 34.601 1.00 81.69 787 MET A N 1
ATOM 6016 C CA . MET A 1 787 ? -26.122 -3.307 35.177 1.00 81.69 787 MET A CA 1
ATOM 6017 C C . MET A 1 787 ? -25.352 -2.515 34.127 1.00 81.69 787 MET A C 1
ATOM 6019 O O . MET A 1 787 ? -25.028 -1.357 34.371 1.00 81.69 787 MET A O 1
ATOM 6023 N N . ASP A 1 788 ? -25.116 -3.080 32.945 1.00 75.06 788 ASP A N 1
ATOM 6024 C CA . ASP A 1 788 ? -24.428 -2.362 31.871 1.00 75.06 788 ASP A CA 1
ATOM 6025 C C . ASP A 1 788 ? -25.155 -1.085 31.466 1.00 75.06 788 ASP A C 1
ATOM 6027 O O . ASP A 1 788 ? -24.507 -0.072 31.222 1.00 75.06 788 ASP A O 1
ATOM 6031 N N . VAL A 1 789 ? -26.491 -1.112 31.426 1.00 77.12 789 VAL A N 1
ATOM 6032 C CA . VAL A 1 789 ? -27.302 0.057 31.046 1.00 77.12 789 VAL A CA 1
ATOM 6033 C C . VAL A 1 789 ? -27.273 1.119 32.129 1.00 77.12 789 VAL A C 1
ATOM 6035 O O . VAL A 1 789 ? -27.183 2.301 31.826 1.00 77.12 789 VAL A O 1
ATOM 6038 N N . ILE A 1 790 ? -27.349 0.698 33.392 1.00 81.31 790 ILE A N 1
ATOM 6039 C CA . ILE A 1 790 ? -27.301 1.616 34.529 1.00 81.31 790 ILE A CA 1
ATOM 6040 C C . ILE A 1 790 ? -25.941 2.304 34.580 1.00 81.31 790 ILE A C 1
ATOM 6042 O O . ILE A 1 790 ? -25.865 3.524 34.688 1.00 81.31 790 ILE A O 1
ATOM 6046 N N . TRP A 1 791 ? -24.865 1.526 34.482 1.00 75.25 791 TRP A N 1
ATOM 6047 C CA . TRP A 1 791 ? -23.509 2.054 34.547 1.00 75.25 791 TRP A CA 1
ATOM 6048 C C . TRP A 1 791 ? -23.104 2.813 33.290 1.00 75.25 791 TRP A C 1
ATOM 6050 O O . TRP A 1 791 ? -22.168 3.602 33.353 1.00 75.25 791 TRP A O 1
ATOM 6060 N N . HIS A 1 792 ? -23.818 2.654 32.175 1.00 69.50 792 HIS A N 1
ATOM 6061 C CA . HIS A 1 792 ? -23.578 3.442 30.969 1.00 69.50 792 HIS A CA 1
ATOM 6062 C C . HIS A 1 792 ? -23.652 4.958 31.219 1.00 69.50 792 HIS A C 1
ATOM 6064 O O . HIS A 1 792 ? -22.921 5.716 30.598 1.00 69.50 792 HIS A O 1
ATOM 6070 N N . GLU A 1 793 ? -24.467 5.388 32.182 1.00 67.12 793 GLU A N 1
ATOM 6071 C CA . GLU A 1 793 ? -24.621 6.795 32.576 1.00 67.12 793 GLU A CA 1
ATOM 6072 C C . GLU A 1 793 ? -23.487 7.299 33.507 1.00 67.12 793 GLU A C 1
ATOM 6074 O O . GLU A 1 793 ? -23.485 8.453 33.943 1.00 67.12 793 GLU A O 1
ATOM 6079 N N . ALA A 1 794 ? -22.513 6.447 33.850 1.00 65.50 794 ALA A N 1
ATOM 6080 C CA . ALA A 1 794 ? -21.371 6.804 34.690 1.00 65.50 794 ALA A CA 1
ATOM 6081 C C . ALA A 1 794 ? -20.283 7.577 33.902 1.00 65.50 794 ALA A C 1
ATOM 6083 O O . ALA A 1 794 ? -20.112 7.359 32.703 1.00 65.50 794 ALA A O 1
ATOM 6084 N N . PRO A 1 795 ? -19.465 8.426 34.561 1.00 61.53 795 PRO A N 1
ATOM 6085 C CA . PRO A 1 795 ? -19.416 8.676 36.001 1.00 61.53 795 PRO A CA 1
ATOM 6086 C C . PRO A 1 795 ? -20.534 9.601 36.497 1.00 61.53 795 PRO A C 1
ATOM 6088 O O . PRO A 1 795 ? -20.803 10.660 35.932 1.00 61.53 795 PRO A O 1
ATOM 6091 N N . PHE A 1 796 ? -21.119 9.248 37.641 1.00 73.06 796 PHE A N 1
ATOM 6092 C CA . PHE A 1 796 ? -22.151 10.053 38.291 1.00 73.06 796 PHE A CA 1
ATOM 6093 C C . PHE A 1 796 ? -21.527 11.187 39.103 1.00 73.06 796 PHE A C 1
ATOM 6095 O O . PHE A 1 796 ? -20.717 10.957 40.003 1.00 73.06 796 PHE A O 1
ATOM 6102 N N . ARG A 1 797 ? -21.913 12.431 38.798 1.00 66.25 797 ARG A N 1
ATOM 6103 C CA . ARG A 1 797 ? -21.333 13.623 39.444 1.00 66.25 797 ARG A CA 1
ATOM 6104 C C . ARG A 1 797 ? -21.728 13.775 40.914 1.00 66.25 797 ARG A C 1
ATOM 6106 O O . ARG A 1 797 ? -21.002 14.420 41.663 1.00 66.25 797 ARG A O 1
ATOM 6113 N N . ASN A 1 798 ? -22.877 13.234 41.306 1.00 79.75 798 ASN A N 1
ATOM 6114 C CA . ASN A 1 798 ? -23.345 13.184 42.686 1.00 79.75 798 ASN A CA 1
ATOM 6115 C C . ASN A 1 798 ? -24.332 12.015 42.873 1.00 79.75 798 ASN A C 1
ATOM 6117 O O . ASN A 1 798 ? -24.732 11.375 41.898 1.00 79.75 798 ASN A O 1
ATOM 6121 N N . HIS A 1 799 ? -24.699 11.735 44.125 1.00 85.31 799 HIS A N 1
ATOM 6122 C CA . HIS A 1 799 ? -25.575 10.617 44.475 1.00 85.31 799 HIS A CA 1
ATOM 6123 C C . HIS A 1 799 ? -27.004 10.777 43.947 1.00 85.31 799 HIS A C 1
ATOM 6125 O O . HIS A 1 799 ? -27.584 9.806 43.469 1.00 85.31 799 HIS A O 1
ATOM 6131 N N . ASP A 1 800 ? -27.551 11.996 43.956 1.00 83.50 800 ASP A N 1
ATOM 6132 C CA . ASP A 1 800 ? -28.902 12.254 43.446 1.00 83.50 800 ASP A CA 1
ATOM 6133 C C . ASP A 1 800 ? -29.007 11.905 41.954 1.00 83.50 800 ASP A C 1
ATOM 6135 O O . ASP A 1 800 ? -29.931 11.203 41.551 1.00 83.50 800 ASP A O 1
ATOM 6139 N N . LEU A 1 801 ? -28.014 12.305 41.151 1.00 81.56 801 LEU A N 1
ATOM 6140 C CA . LEU A 1 801 ? -27.934 11.981 39.722 1.00 81.56 801 LEU A CA 1
ATOM 6141 C C . LEU A 1 801 ? -27.743 10.481 39.473 1.00 81.56 801 LEU A C 1
ATOM 6143 O O . LEU A 1 801 ? -28.271 9.949 38.500 1.00 81.56 801 LEU A O 1
ATOM 6147 N N . PHE A 1 802 ? -27.016 9.783 40.349 1.00 86.25 802 PHE A N 1
ATOM 6148 C CA . PHE A 1 802 ? -26.914 8.326 40.282 1.00 86.25 802 PHE A CA 1
ATOM 6149 C C . PHE A 1 802 ? -28.277 7.658 40.517 1.00 86.25 802 PHE A C 1
ATOM 6151 O O . PHE A 1 802 ? -28.717 6.834 39.714 1.00 86.25 802 PHE A O 1
ATOM 6158 N N . VAL A 1 803 ? -28.973 8.025 41.596 1.00 91.44 803 VAL A N 1
ATOM 6159 C CA . VAL A 1 803 ? -30.288 7.456 41.926 1.00 91.44 803 VAL A CA 1
ATOM 6160 C C . VAL A 1 803 ? -31.325 7.804 40.855 1.00 91.44 803 VAL A C 1
ATOM 6162 O O . VAL A 1 803 ? -32.159 6.960 40.518 1.00 91.44 803 VAL A O 1
ATOM 6165 N N . GLU A 1 804 ? -31.271 9.014 40.298 1.00 87.44 804 GLU A N 1
ATOM 6166 C CA . GLU A 1 804 ? -32.115 9.443 39.183 1.00 87.44 804 GLU A CA 1
ATOM 6167 C C . GLU A 1 804 ? -31.885 8.572 37.943 1.00 87.44 804 GLU A C 1
ATOM 6169 O O . GLU A 1 804 ? -32.848 7.989 37.439 1.00 87.44 804 GLU A O 1
ATOM 6174 N N . ALA A 1 805 ? -30.628 8.376 37.528 1.00 83.00 805 ALA A N 1
ATOM 6175 C CA . ALA A 1 805 ? -30.275 7.524 36.392 1.00 83.00 805 ALA A CA 1
ATOM 6176 C C . ALA A 1 805 ? -30.780 6.080 36.570 1.00 83.00 805 ALA A C 1
ATOM 6178 O O . ALA A 1 805 ? -31.447 5.531 35.688 1.00 83.00 805 ALA A O 1
ATOM 6179 N N . VAL A 1 806 ? -30.571 5.477 37.750 1.00 90.31 806 VAL A N 1
ATOM 6180 C CA . VAL A 1 806 ? -31.126 4.147 38.075 1.00 90.31 806 VAL A CA 1
ATOM 6181 C C . VAL A 1 806 ? -32.658 4.161 37.997 1.00 90.31 806 VAL A C 1
ATOM 6183 O O . VAL A 1 806 ? -33.284 3.218 37.501 1.00 90.31 806 VAL A O 1
ATOM 6186 N N . GLY A 1 807 ? -33.289 5.233 38.476 1.00 92.62 807 GLY A N 1
ATOM 6187 C CA . GLY A 1 807 ? -34.738 5.411 38.476 1.00 92.62 807 GLY A CA 1
ATOM 6188 C C . GLY A 1 807 ? -35.359 5.527 37.094 1.00 92.62 807 GLY A C 1
ATOM 6189 O O . GLY A 1 807 ? -36.489 5.055 36.910 1.00 92.62 807 GLY A O 1
ATOM 6190 N N . GLU A 1 808 ? -34.650 6.130 36.147 1.00 87.12 808 GLU A N 1
ATOM 6191 C CA . GLU A 1 808 ? -35.032 6.196 34.740 1.00 87.12 808 GLU A CA 1
ATOM 6192 C C . GLU A 1 808 ? -34.866 4.842 34.057 1.00 87.12 808 GLU A C 1
ATOM 6194 O O . GLU A 1 808 ? -35.854 4.304 33.553 1.00 87.12 808 GLU A O 1
ATOM 6199 N N . VAL A 1 809 ? -33.675 4.241 34.134 1.00 85.88 809 VAL A N 1
ATOM 6200 C CA . VAL A 1 809 ? -33.383 2.944 33.500 1.00 85.88 809 VAL A CA 1
ATOM 6201 C C . VAL A 1 809 ? -34.354 1.867 33.985 1.00 85.88 809 VAL A C 1
ATOM 6203 O O . VAL A 1 809 ? -35.015 1.204 33.191 1.00 85.88 809 VAL A O 1
ATOM 6206 N N . THR A 1 810 ? -34.538 1.730 35.299 1.00 92.00 810 THR A N 1
ATOM 6207 C CA . THR A 1 810 ? -35.441 0.706 35.852 1.00 92.00 810 THR A CA 1
ATOM 6208 C C . THR A 1 810 ? -36.916 0.966 35.548 1.00 92.00 810 THR A C 1
ATOM 6210 O O . THR A 1 810 ? -37.716 0.033 35.519 1.00 92.00 810 THR A O 1
ATOM 6213 N N . ARG A 1 811 ? -37.325 2.224 35.332 1.00 91.25 811 ARG A N 1
ATOM 6214 C CA . ARG A 1 811 ? -38.701 2.537 34.909 1.00 91.25 811 ARG A CA 1
ATOM 6215 C C . ARG A 1 811 ? -38.964 2.001 33.511 1.00 91.25 811 ARG A C 1
ATOM 6217 O O . ARG A 1 811 ? -40.014 1.414 33.286 1.00 91.25 811 ARG A O 1
ATOM 6224 N N . GLU A 1 812 ? -38.004 2.160 32.616 1.00 82.50 812 GLU A N 1
ATOM 6225 C CA . GLU A 1 812 ? -38.126 1.700 31.238 1.00 82.50 812 GLU A CA 1
ATOM 6226 C C . GLU A 1 812 ? -38.018 0.191 31.115 1.00 82.50 812 GLU A C 1
ATOM 6228 O O . GLU A 1 812 ? -38.826 -0.407 30.417 1.00 82.50 812 GLU A O 1
ATOM 6233 N N . LEU A 1 813 ? -37.098 -0.436 31.852 1.00 85.44 813 LEU A N 1
ATOM 6234 C CA . LEU A 1 813 ? -37.021 -1.897 31.924 1.00 85.44 813 LEU A CA 1
ATOM 6235 C C . LEU A 1 813 ? -38.336 -2.499 32.435 1.00 85.44 813 LEU A C 1
ATOM 6237 O O . LEU A 1 813 ? -38.775 -3.539 31.953 1.00 85.44 813 LEU A O 1
ATOM 6241 N N . ARG A 1 814 ? -39.011 -1.822 33.372 1.00 91.75 814 ARG A N 1
ATOM 6242 C CA . ARG A 1 814 ? -40.356 -2.213 33.809 1.00 91.75 814 ARG A CA 1
ATOM 6243 C C . ARG A 1 814 ? -41.390 -2.016 32.701 1.00 91.75 814 ARG A C 1
ATOM 6245 O O . ARG A 1 814 ? -42.210 -2.900 32.479 1.00 91.75 814 ARG A O 1
ATOM 6252 N N . ASP A 1 815 ? -41.377 -0.872 32.023 1.00 84.81 815 ASP A N 1
ATOM 6253 C CA . ASP A 1 815 ? -42.342 -0.571 30.956 1.00 84.81 815 ASP A CA 1
ATOM 6254 C C . ASP A 1 815 ? -42.178 -1.512 29.747 1.00 84.81 815 ASP A C 1
ATOM 6256 O O . ASP A 1 815 ? -43.164 -1.846 29.091 1.00 84.81 815 ASP A O 1
ATOM 6260 N N . ALA A 1 816 ? -40.959 -2.004 29.509 1.00 75.62 816 ALA A N 1
ATOM 6261 C CA . ALA A 1 816 ? -40.634 -3.042 28.533 1.00 75.62 816 ALA A CA 1
ATOM 6262 C C . ALA A 1 816 ? -40.972 -4.472 29.008 1.00 75.62 816 ALA A C 1
ATOM 6264 O O . ALA A 1 816 ? -40.892 -5.412 28.219 1.00 75.62 816 ALA A O 1
ATOM 6265 N N . GLY A 1 817 ? -41.359 -4.653 30.276 1.00 84.62 817 GLY A N 1
ATOM 6266 C CA . GLY A 1 817 ? -41.658 -5.957 30.871 1.00 84.62 817 GLY A CA 1
ATOM 6267 C C . GLY A 1 817 ? -40.429 -6.804 31.216 1.00 84.62 817 GLY A C 1
ATOM 6268 O O . GLY A 1 817 ? -40.589 -7.978 31.534 1.00 84.62 817 GLY A O 1
ATOM 6269 N N . THR A 1 818 ? -39.224 -6.230 31.164 1.00 84.94 818 THR A N 1
ATOM 6270 C CA . THR A 1 818 ? -37.963 -6.900 31.513 1.00 84.94 818 THR A CA 1
ATOM 6271 C C . THR A 1 818 ? -37.835 -7.136 33.014 1.00 84.94 818 THR A C 1
ATOM 6273 O O . THR A 1 818 ? -37.353 -8.184 33.419 1.00 84.94 818 THR A O 1
ATOM 6276 N N . ILE A 1 819 ? -38.274 -6.180 33.840 1.00 91.19 819 ILE A N 1
ATOM 6277 C CA . ILE A 1 819 ? -38.289 -6.323 35.303 1.00 91.19 819 ILE A CA 1
ATOM 6278 C C . ILE A 1 819 ? -39.683 -6.062 35.869 1.00 91.19 819 ILE A C 1
ATOM 6280 O O . ILE A 1 819 ? -40.452 -5.238 35.367 1.00 91.19 819 ILE A O 1
ATOM 6284 N N . THR A 1 820 ? -40.006 -6.733 36.964 1.00 94.81 820 THR A N 1
ATOM 6285 C CA . THR A 1 820 ? -41.252 -6.555 37.711 1.00 94.81 820 THR A CA 1
ATOM 6286 C C . THR A 1 820 ? -41.252 -5.255 38.532 1.00 94.81 820 THR A C 1
ATOM 6288 O O . THR A 1 820 ? -40.196 -4.683 38.836 1.00 94.81 820 THR A O 1
ATOM 6291 N N . PRO A 1 821 ? -42.433 -4.750 38.941 1.00 94.56 821 PRO A N 1
ATOM 6292 C CA . PRO A 1 821 ? -42.527 -3.640 39.889 1.00 94.56 821 PRO A CA 1
ATOM 6293 C C . PRO A 1 821 ? -41.766 -3.895 41.202 1.00 94.56 821 PRO A C 1
ATOM 6295 O O . PRO A 1 821 ? -41.149 -2.972 41.744 1.00 94.56 821 PRO A O 1
ATOM 6298 N N . GLU A 1 822 ? -41.783 -5.135 41.694 1.00 94.31 822 GLU A N 1
ATOM 6299 C CA . GLU A 1 822 ? -41.086 -5.572 42.904 1.00 94.31 822 GLU A CA 1
ATOM 6300 C C . GLU A 1 822 ? -39.562 -5.508 42.736 1.00 94.31 822 GLU A C 1
ATOM 6302 O O . GLU A 1 822 ? -38.877 -4.924 43.579 1.00 94.31 822 GLU A O 1
ATOM 6307 N N . GLU A 1 823 ? -39.030 -6.035 41.631 1.00 94.25 823 GLU A N 1
ATOM 6308 C CA . GLU A 1 823 ? -37.599 -5.979 41.300 1.00 94.25 823 GLU A CA 1
ATOM 6309 C C . GLU A 1 823 ? -37.120 -4.535 41.142 1.00 94.25 823 GLU A C 1
ATOM 6311 O O . GLU A 1 823 ? -36.119 -4.143 41.745 1.00 94.25 823 GLU A O 1
ATOM 6316 N N . ARG A 1 824 ? -37.889 -3.688 40.444 1.00 94.56 824 ARG A N 1
ATOM 6317 C CA . ARG A 1 824 ? -37.603 -2.248 40.371 1.00 94.56 824 ARG A CA 1
ATOM 6318 C C . ARG A 1 824 ? -37.516 -1.620 41.761 1.00 94.56 824 ARG A C 1
ATOM 6320 O O . ARG A 1 824 ? -36.616 -0.821 42.016 1.00 94.56 824 ARG A O 1
ATOM 6327 N N . SER A 1 825 ? -38.438 -1.956 42.663 1.00 94.12 825 SER A N 1
ATOM 6328 C CA . SER A 1 825 ? -38.405 -1.437 44.033 1.00 94.12 825 SER A CA 1
ATOM 6329 C C . SER A 1 825 ? -37.143 -1.879 44.777 1.00 94.12 825 SER A C 1
ATOM 6331 O O . SER A 1 825 ? -36.570 -1.074 45.510 1.00 94.12 825 SER A O 1
ATOM 6333 N N . GLN A 1 826 ? -36.686 -3.121 44.590 1.00 93.25 826 GLN A N 1
ATOM 6334 C CA . GLN A 1 826 ? -35.441 -3.609 45.191 1.00 93.25 826 GLN A CA 1
ATOM 6335 C C . GLN A 1 826 ? -34.218 -2.861 44.653 1.00 93.25 826 GLN A C 1
ATOM 6337 O O . GLN A 1 826 ? -33.419 -2.374 45.455 1.00 93.25 826 GLN A O 1
ATOM 6342 N N . ILE A 1 827 ? -34.113 -2.702 43.327 1.00 92.94 827 ILE A N 1
ATOM 6343 C CA . ILE A 1 827 ? -33.014 -1.968 42.678 1.00 92.94 827 ILE A CA 1
ATOM 6344 C C . ILE A 1 827 ? -32.981 -0.519 43.164 1.00 92.94 827 ILE A C 1
ATOM 6346 O O . ILE A 1 827 ? -31.943 -0.049 43.623 1.00 92.94 827 ILE A O 1
ATOM 6350 N N . MET A 1 828 ? -34.123 0.174 43.171 1.00 94.44 828 MET A N 1
ATOM 6351 C CA . MET A 1 828 ? -34.197 1.549 43.677 1.00 94.44 828 MET A CA 1
ATOM 6352 C C . MET A 1 828 ? -33.822 1.646 45.155 1.00 94.44 828 MET A C 1
ATOM 6354 O O . MET A 1 828 ? -33.163 2.597 45.573 1.00 94.44 828 MET A O 1
ATOM 6358 N N . SER A 1 829 ? -34.222 0.665 45.962 1.00 90.81 829 SER A N 1
ATOM 6359 C CA . SER A 1 829 ? -33.873 0.616 47.379 1.00 90.81 829 SER A CA 1
ATOM 6360 C C . SER A 1 829 ? -32.371 0.390 47.592 1.00 90.81 829 SER A C 1
ATOM 6362 O O . SER A 1 829 ? -31.793 0.979 48.501 1.00 90.81 829 SER A O 1
ATOM 6364 N N . ALA A 1 830 ? -31.732 -0.432 46.755 1.00 87.62 830 ALA A N 1
ATOM 6365 C CA . ALA A 1 830 ? -30.288 -0.642 46.774 1.00 87.62 830 ALA A CA 1
ATOM 6366 C C . ALA A 1 830 ? -29.517 0.601 46.305 1.00 87.62 830 ALA A C 1
ATOM 6368 O O . ALA A 1 830 ? -28.549 0.977 46.961 1.00 87.62 830 ALA A O 1
ATOM 6369 N N . ALA A 1 831 ? -29.974 1.276 45.244 1.00 88.19 831 ALA A N 1
ATOM 6370 C CA . ALA A 1 831 ? -29.348 2.494 44.728 1.00 88.19 831 ALA A CA 1
ATOM 6371 C C . ALA A 1 831 ? -29.325 3.614 45.777 1.00 88.19 831 ALA A C 1
ATOM 6373 O O . ALA A 1 831 ? -28.261 4.155 46.070 1.00 88.19 831 ALA A O 1
ATOM 6374 N N . ASN A 1 832 ? -30.467 3.869 46.429 1.00 87.06 832 ASN A N 1
ATOM 6375 C CA . ASN A 1 832 ? -30.599 4.857 47.512 1.00 87.06 832 ASN A CA 1
ATOM 6376 C C . ASN A 1 832 ? -29.731 4.558 48.747 1.00 87.06 832 ASN A C 1
ATOM 6378 O O . ASN A 1 832 ? -29.528 5.429 49.585 1.00 87.06 832 ASN A O 1
ATOM 6382 N N . ARG A 1 833 ? -29.287 3.308 48.925 1.00 82.50 833 ARG A N 1
ATOM 6383 C CA . ARG A 1 833 ? -28.409 2.903 50.035 1.00 82.50 833 ARG A CA 1
ATOM 6384 C C . ARG A 1 833 ? -26.940 2.805 49.632 1.00 82.50 833 ARG A C 1
ATOM 6386 O O . ARG A 1 833 ? -26.129 2.419 50.470 1.00 82.50 833 ARG A O 1
ATOM 6393 N N . SER A 1 834 ? -26.616 3.046 48.365 1.00 80.44 834 SER A N 1
ATOM 6394 C CA . SER A 1 834 ? -25.243 2.967 47.871 1.00 80.44 834 SER A CA 1
ATOM 6395 C C . SER A 1 834 ? -24.457 4.233 48.213 1.00 80.44 834 SER A C 1
ATOM 6397 O O . SER A 1 834 ? -25.033 5.288 48.456 1.00 80.44 834 SER A O 1
ATOM 6399 N N . GLU A 1 835 ? -23.130 4.137 48.171 1.00 73.25 835 GLU A N 1
ATOM 6400 C CA . GLU A 1 835 ? -22.233 5.289 48.337 1.00 73.25 835 GLU A CA 1
ATOM 6401 C C . GLU A 1 835 ? -21.842 5.934 46.993 1.00 73.25 835 GLU A C 1
ATOM 6403 O O . GLU A 1 835 ? -20.983 6.815 46.930 1.00 73.25 835 GLU A O 1
ATOM 6408 N N . ILE A 1 836 ? -22.442 5.493 45.882 1.00 71.88 836 ILE A N 1
ATOM 6409 C CA . ILE A 1 836 ? -22.080 5.955 44.537 1.00 71.88 836 ILE A CA 1
ATOM 6410 C C . ILE A 1 836 ? -22.486 7.416 44.376 1.00 71.88 836 ILE A C 1
ATOM 6412 O O . ILE A 1 836 ? -23.628 7.784 44.627 1.00 71.88 836 ILE A O 1
ATOM 6416 N N . GLY A 1 837 ? -21.546 8.263 43.955 1.00 70.44 837 GLY A N 1
ATOM 6417 C CA . GLY A 1 837 ? -21.775 9.702 43.830 1.00 70.44 837 GLY A CA 1
ATOM 6418 C C . GLY A 1 837 ? -21.794 10.459 45.167 1.00 70.44 837 GLY A C 1
ATOM 6419 O O . GLY A 1 837 ? -21.892 11.686 45.153 1.00 70.44 837 GLY A O 1
ATOM 6420 N N . ASN A 1 838 ? -21.646 9.790 46.318 1.00 70.88 838 ASN A N 1
ATOM 6421 C CA . ASN A 1 838 ? -21.431 10.483 47.587 1.00 70.88 838 ASN A CA 1
ATOM 6422 C C . ASN A 1 838 ? -19.997 11.020 47.633 1.00 70.88 838 ASN A C 1
ATOM 6424 O O . ASN A 1 838 ? -19.024 10.276 47.749 1.00 70.88 838 ASN A O 1
ATOM 6428 N N . THR A 1 839 ? -19.845 12.341 47.567 1.00 57.66 839 THR A N 1
ATOM 6429 C CA . THR A 1 839 ? -18.573 12.998 47.868 1.00 57.66 839 THR A CA 1
ATOM 6430 C C . THR A 1 839 ? -18.506 13.238 49.371 1.00 57.66 839 THR A C 1
ATOM 6432 O O . THR A 1 839 ? -18.942 14.285 49.854 1.00 57.66 839 THR A O 1
ATOM 6435 N N . ALA A 1 840 ? -17.991 12.275 50.136 1.00 51.03 840 ALA A N 1
ATOM 6436 C CA . ALA A 1 840 ? -17.647 12.556 51.524 1.00 51.03 840 ALA A CA 1
ATOM 6437 C C . ALA A 1 840 ? -16.602 13.694 51.544 1.00 51.03 840 ALA A C 1
ATOM 6439 O O . ALA A 1 840 ? -15.592 13.605 50.836 1.00 51.03 840 ALA A O 1
ATOM 6440 N N . PRO A 1 841 ? -16.808 14.783 52.306 1.00 46.97 841 PRO A N 1
ATOM 6441 C CA . PRO A 1 841 ? -15.757 15.767 52.494 1.00 46.97 841 PRO A CA 1
ATOM 6442 C C . PRO A 1 841 ? -14.571 15.086 53.182 1.00 46.97 841 PRO A C 1
ATOM 6444 O O . PRO A 1 841 ? -14.731 14.477 54.238 1.00 46.97 841 PRO A O 1
ATOM 6447 N N . VAL A 1 842 ? -13.379 15.196 52.587 1.00 49.88 842 VAL A N 1
ATOM 6448 C CA . VAL A 1 842 ? -12.119 14.704 53.165 1.00 49.88 842 VAL A CA 1
ATOM 6449 C C . VAL A 1 842 ? -11.807 15.518 54.423 1.00 49.88 842 VAL A C 1
ATOM 6451 O O . VAL A 1 842 ? -11.121 16.541 54.381 1.00 49.88 842 VAL A O 1
ATOM 6454 N N . THR A 1 843 ? -12.354 15.112 55.565 1.00 51.72 843 THR A N 1
ATOM 6455 C CA . THR A 1 843 ? -11.949 15.637 56.868 1.00 51.72 843 THR A CA 1
ATOM 6456 C C . THR A 1 843 ? -10.737 14.841 57.338 1.00 51.72 843 THR A C 1
ATOM 6458 O O . THR A 1 843 ? -10.910 13.703 57.757 1.00 51.72 843 THR A O 1
ATOM 6461 N N . ARG A 1 844 ? -9.540 15.452 57.314 1.00 58.41 844 ARG A N 1
ATOM 6462 C CA . ARG A 1 844 ? -8.229 14.849 57.663 1.00 58.41 844 ARG A CA 1
ATOM 6463 C C . ARG A 1 844 ? -8.056 14.452 59.144 1.00 58.41 844 ARG A C 1
ATOM 6465 O O . ARG A 1 844 ? -7.002 14.691 59.735 1.00 58.41 844 ARG A O 1
ATOM 6472 N N . ASN A 1 845 ? -9.080 13.891 59.774 1.00 71.25 845 ASN A N 1
ATOM 6473 C CA . ASN A 1 845 ? -9.078 13.543 61.193 1.00 71.25 845 ASN A CA 1
ATOM 6474 C C . ASN A 1 845 ? -9.032 12.027 61.435 1.00 71.25 845 ASN A C 1
ATOM 6476 O O . ASN A 1 845 ? -8.956 11.622 62.596 1.00 71.25 845 ASN A O 1
ATOM 6480 N N . ARG A 1 846 ? -9.065 11.184 60.390 1.00 82.75 846 ARG A N 1
ATOM 6481 C CA . ARG A 1 846 ? -9.015 9.724 60.539 1.00 82.75 846 ARG A CA 1
ATOM 6482 C C . ARG A 1 846 ? -7.592 9.200 60.374 1.00 82.75 846 ARG A C 1
ATOM 6484 O O . ARG A 1 846 ? -6.745 9.797 59.712 1.00 82.75 846 ARG A O 1
ATOM 6491 N N . THR A 1 847 ? -7.333 8.068 61.015 1.00 89.56 847 THR A N 1
ATOM 6492 C CA . THR A 1 847 ? -6.089 7.296 60.919 1.00 89.56 847 THR A CA 1
ATOM 6493 C C . THR A 1 847 ? -6.442 5.857 60.599 1.00 89.56 847 THR A C 1
ATOM 6495 O O . THR A 1 847 ? -7.511 5.399 61.009 1.00 89.56 847 THR A O 1
ATOM 6498 N N . VAL A 1 848 ? -5.531 5.114 59.969 1.00 90.19 848 VAL A N 1
ATOM 6499 C CA . VAL A 1 848 ? -5.713 3.664 59.829 1.00 90.19 848 VAL A CA 1
ATOM 6500 C C . VAL A 1 848 ? -5.763 3.038 61.234 1.00 90.19 848 VAL A C 1
ATOM 6502 O O . VAL A 1 848 ? -4.861 3.299 62.036 1.00 90.19 848 VAL A O 1
ATOM 6505 N N . PRO A 1 849 ? -6.803 2.260 61.588 1.00 89.44 849 PRO A N 1
ATOM 6506 C CA . PRO A 1 849 ? -6.865 1.598 62.887 1.00 89.44 849 PRO A CA 1
ATOM 6507 C C . PRO A 1 849 ? -5.707 0.609 63.050 1.00 89.44 849 PRO A C 1
ATOM 6509 O O . PRO A 1 849 ? -5.494 -0.236 62.186 1.00 89.44 849 PRO A O 1
ATOM 6512 N N . ASN A 1 850 ? -4.976 0.663 64.168 1.00 87.88 850 ASN A N 1
ATOM 6513 C CA . ASN A 1 850 ? -3.798 -0.196 64.382 1.00 87.88 850 ASN A CA 1
ATOM 6514 C C . ASN A 1 850 ? -4.114 -1.698 64.242 1.00 87.88 850 ASN A C 1
ATOM 6516 O O . ASN A 1 850 ? -3.289 -2.467 63.765 1.00 87.88 850 ASN A O 1
ATOM 6520 N N . ASN A 1 851 ? -5.316 -2.123 64.637 1.00 89.75 851 ASN A N 1
ATOM 6521 C CA . ASN A 1 851 ? -5.773 -3.510 64.527 1.00 89.75 851 ASN A CA 1
ATOM 6522 C C . ASN A 1 851 ? -6.170 -3.926 63.096 1.00 89.75 851 ASN A C 1
ATOM 6524 O O . ASN A 1 851 ? -6.494 -5.092 62.893 1.00 89.75 851 ASN A O 1
ATOM 6528 N N . HIS A 1 852 ? -6.144 -3.010 62.125 1.00 93.94 852 HIS A N 1
ATOM 6529 C CA . HIS A 1 852 ? -6.361 -3.275 60.697 1.00 93.94 852 HIS A CA 1
ATOM 6530 C C . HIS A 1 852 ? -5.045 -3.225 59.901 1.00 93.94 852 HIS A C 1
ATOM 6532 O O . HIS A 1 852 ? -5.029 -3.566 58.721 1.00 93.94 852 HIS A O 1
ATOM 6538 N N . ILE A 1 853 ? -3.939 -2.809 60.529 1.00 96.19 853 ILE A N 1
ATOM 6539 C CA . ILE A 1 853 ? -2.616 -2.791 59.902 1.00 96.19 853 ILE A CA 1
ATOM 6540 C C . ILE A 1 853 ? -1.994 -4.181 60.028 1.00 96.19 853 ILE A C 1
ATOM 6542 O O . ILE A 1 853 ? -1.966 -4.768 61.119 1.00 96.19 853 ILE A O 1
ATOM 6546 N N . GLY A 1 854 ? -1.490 -4.706 58.917 1.00 96.81 854 GLY A N 1
ATOM 6547 C CA . GLY A 1 854 ? -0.738 -5.953 58.875 1.00 96.81 854 GLY A CA 1
ATOM 6548 C C . GLY A 1 854 ? 0.508 -5.854 58.008 1.00 96.81 854 GLY A C 1
ATOM 6549 O O . GLY A 1 854 ? 0.707 -4.858 57.323 1.00 96.81 854 GLY A O 1
ATOM 6550 N N . LEU A 1 855 ? 1.335 -6.896 58.037 1.00 97.62 855 LEU A N 1
ATOM 6551 C CA . LEU A 1 855 ? 2.518 -7.023 57.181 1.00 97.62 855 LEU A CA 1
ATOM 6552 C C . LEU A 1 855 ? 2.406 -8.275 56.312 1.00 97.62 855 LEU A C 1
ATOM 6554 O O . LEU A 1 855 ? 2.175 -9.364 56.846 1.00 97.62 855 LEU A O 1
ATOM 6558 N N . VAL A 1 856 ? 2.665 -8.149 55.012 1.00 97.25 856 VAL A N 1
ATOM 6559 C CA . VAL A 1 856 ? 2.963 -9.318 54.177 1.00 97.25 856 VAL A CA 1
ATOM 6560 C C . VAL A 1 856 ? 4.347 -9.833 54.558 1.00 97.25 856 VAL A C 1
ATOM 6562 O O . VAL A 1 856 ? 5.359 -9.158 54.366 1.00 97.25 856 VAL A O 1
ATOM 6565 N N . LEU A 1 857 ? 4.430 -11.048 55.108 1.00 96.81 857 LEU A N 1
ATOM 6566 C CA . LEU A 1 857 ? 5.691 -11.567 55.665 1.00 96.81 857 LEU A CA 1
ATOM 6567 C C . LEU A 1 857 ? 6.775 -11.807 54.602 1.00 96.81 857 LEU A C 1
ATOM 6569 O O . LEU A 1 857 ? 7.924 -12.093 54.940 1.00 96.81 857 LEU A O 1
ATOM 6573 N N . TYR A 1 858 ? 6.445 -11.663 53.317 1.00 95.19 858 TYR A N 1
ATOM 6574 C CA . TYR A 1 858 ? 7.422 -11.683 52.239 1.00 95.19 858 TYR A CA 1
ATOM 6575 C C . TYR A 1 858 ? 8.482 -10.577 52.394 1.00 95.19 858 TYR A C 1
ATOM 6577 O O . TYR A 1 858 ? 9.644 -10.812 52.059 1.00 95.19 858 TYR A O 1
ATOM 6585 N N . THR A 1 859 ? 8.161 -9.436 53.014 1.00 96.69 859 THR A N 1
ATOM 6586 C CA . THR A 1 859 ? 9.153 -8.401 53.369 1.00 96.69 859 THR A CA 1
ATOM 6587 C C . THR A 1 859 ? 10.260 -8.935 54.284 1.00 96.69 859 THR A C 1
ATOM 6589 O O . THR A 1 859 ? 11.427 -8.600 54.109 1.00 96.69 859 THR A O 1
ATOM 6592 N N . VAL A 1 860 ? 9.942 -9.853 55.202 1.00 96.56 860 VAL A N 1
ATOM 6593 C CA . VAL A 1 860 ? 10.903 -10.463 56.146 1.00 96.56 860 VAL A CA 1
ATOM 6594 C C . VAL A 1 860 ? 11.313 -11.891 55.758 1.00 96.56 860 VAL A C 1
ATOM 6596 O O . VAL A 1 860 ? 11.864 -12.642 56.566 1.00 96.56 860 VAL A O 1
ATOM 6599 N N . ARG A 1 861 ? 11.096 -12.288 54.497 1.00 95.94 861 ARG A N 1
ATOM 6600 C CA . ARG A 1 861 ? 11.375 -13.648 53.994 1.00 95.94 861 ARG A CA 1
ATOM 6601 C C . ARG A 1 861 ? 12.806 -14.135 54.231 1.00 95.94 861 ARG A C 1
ATOM 6603 O O . ARG A 1 861 ? 13.021 -15.338 54.321 1.00 95.94 861 ARG A O 1
ATOM 6610 N N . ALA A 1 862 ? 13.773 -13.223 54.326 1.00 93.75 862 ALA A N 1
ATOM 6611 C CA . ALA A 1 862 ? 15.178 -13.559 54.540 1.00 93.75 862 ALA A CA 1
ATOM 6612 C C . ALA A 1 862 ? 15.451 -14.124 55.947 1.00 93.75 862 ALA A C 1
ATOM 6614 O O . ALA A 1 862 ? 16.315 -14.984 56.102 1.00 93.75 862 ALA A O 1
ATOM 6615 N N . THR A 1 863 ? 14.715 -13.674 56.970 1.00 94.56 863 THR A N 1
ATOM 6616 C CA . THR A 1 863 ? 14.939 -14.075 58.370 1.00 94.56 863 THR A CA 1
ATOM 6617 C C . THR A 1 863 ? 13.954 -15.140 58.847 1.00 94.56 863 THR A C 1
ATOM 6619 O O . THR A 1 863 ? 14.294 -15.937 59.722 1.00 94.56 863 THR A O 1
ATOM 6622 N N . MET A 1 864 ? 12.764 -15.215 58.242 1.00 95.19 864 MET A N 1
ATOM 6623 C CA . MET A 1 864 ? 11.705 -16.159 58.621 1.00 95.19 864 MET A CA 1
ATOM 6624 C C . MET A 1 864 ? 12.126 -17.645 58.653 1.00 95.19 864 MET A C 1
ATOM 6626 O O . MET A 1 864 ? 11.734 -18.326 59.603 1.00 95.19 864 MET A O 1
ATOM 6630 N N . PRO A 1 865 ? 12.930 -18.182 57.708 1.00 94.56 865 PRO A N 1
ATOM 6631 C CA . PRO A 1 865 ? 13.348 -19.585 57.761 1.00 94.56 865 PRO A CA 1
ATOM 6632 C C . PRO A 1 865 ? 14.239 -19.920 58.963 1.00 94.56 865 PRO A C 1
ATOM 6634 O O . PRO A 1 865 ? 14.085 -20.977 59.574 1.00 94.56 865 PRO A O 1
ATOM 6637 N N . ALA A 1 866 ? 15.171 -19.024 59.304 1.00 93.75 866 ALA A N 1
ATOM 6638 C CA . ALA A 1 866 ? 16.210 -19.280 60.303 1.00 93.75 866 ALA A CA 1
ATOM 6639 C C . ALA A 1 866 ? 15.834 -18.801 61.715 1.00 93.75 866 ALA A C 1
ATOM 6641 O O . ALA A 1 866 ? 16.223 -19.431 62.696 1.00 93.75 866 ALA A O 1
ATOM 6642 N N . ALA A 1 867 ? 15.093 -17.695 61.827 1.00 94.75 867 ALA A N 1
ATOM 6643 C CA . ALA A 1 867 ? 14.797 -17.029 63.097 1.00 94.75 867 ALA A CA 1
ATOM 6644 C C . ALA A 1 867 ? 13.351 -16.484 63.157 1.00 94.75 867 ALA A C 1
ATOM 6646 O O . ALA A 1 867 ? 13.143 -15.280 63.340 1.00 94.75 867 ALA A O 1
ATOM 6647 N N . PRO A 1 868 ? 12.330 -17.345 63.005 1.00 95.31 868 PRO A N 1
ATOM 6648 C CA . PRO A 1 868 ? 10.925 -16.943 62.927 1.00 95.31 868 PRO A CA 1
ATOM 6649 C C . PRO A 1 868 ? 10.426 -16.297 64.229 1.00 95.31 868 PRO A C 1
ATOM 6651 O O . PRO A 1 868 ? 9.767 -15.268 64.154 1.00 95.31 868 PRO A O 1
ATOM 6654 N N . GLU A 1 869 ? 10.749 -16.823 65.420 1.00 95.81 869 GLU A N 1
ATOM 6655 C CA . GLU A 1 869 ? 10.292 -16.218 66.684 1.00 95.81 869 GLU A CA 1
ATOM 6656 C C . GLU A 1 869 ? 10.900 -14.837 66.905 1.00 95.81 869 GLU A C 1
ATOM 6658 O O . GLU A 1 869 ? 10.182 -13.910 67.260 1.00 95.81 869 GLU A O 1
ATOM 6663 N N . ALA A 1 870 ? 12.206 -14.687 66.663 1.00 96.38 870 ALA A N 1
ATOM 6664 C CA . ALA A 1 870 ? 12.885 -13.403 66.812 1.00 96.38 870 ALA A CA 1
ATOM 6665 C C . ALA A 1 870 ? 12.353 -12.370 65.806 1.00 96.38 870 ALA A C 1
ATOM 6667 O O . ALA A 1 870 ? 12.116 -11.223 66.173 1.00 96.38 870 ALA A O 1
ATOM 6668 N N . THR A 1 871 ? 12.106 -12.791 64.561 1.00 97.50 871 THR A N 1
ATOM 6669 C CA . THR A 1 871 ? 11.520 -11.930 63.524 1.00 97.50 871 THR A CA 1
ATOM 6670 C C . THR A 1 871 ? 10.109 -11.487 63.915 1.00 97.50 871 THR A C 1
ATOM 6672 O O . THR A 1 871 ? 9.818 -10.296 63.912 1.00 97.50 871 THR A O 1
ATOM 6675 N N . LEU A 1 872 ? 9.235 -12.422 64.298 1.00 97.81 872 LEU A N 1
ATOM 6676 C CA . LEU A 1 872 ? 7.853 -12.120 64.685 1.00 97.81 872 LEU A CA 1
ATOM 6677 C C . LEU A 1 872 ? 7.779 -11.266 65.960 1.00 97.81 872 LEU A C 1
ATOM 6679 O O . LEU A 1 872 ? 6.951 -10.360 66.032 1.00 97.81 872 LEU A O 1
ATOM 6683 N N . ALA A 1 873 ? 8.659 -11.507 66.937 1.00 96.75 873 ALA A N 1
ATOM 6684 C CA . ALA A 1 873 ? 8.774 -10.668 68.127 1.00 96.75 873 ALA A CA 1
ATOM 6685 C C . ALA A 1 873 ? 9.156 -9.227 67.756 1.00 96.75 873 ALA A C 1
ATOM 6687 O O . ALA A 1 873 ? 8.470 -8.300 68.176 1.00 96.75 873 ALA A O 1
ATOM 6688 N N . ALA A 1 874 ? 10.158 -9.039 66.890 1.00 97.12 874 ALA A N 1
ATOM 6689 C CA . ALA A 1 874 ? 10.562 -7.710 66.433 1.00 97.12 874 ALA A CA 1
ATOM 6690 C C . ALA A 1 874 ? 9.427 -6.970 65.700 1.00 97.12 874 ALA A C 1
ATOM 6692 O O . ALA A 1 874 ? 9.191 -5.788 65.943 1.00 97.12 874 ALA A O 1
ATOM 6693 N N . LEU A 1 875 ? 8.661 -7.667 64.853 1.00 97.44 875 LEU A N 1
ATOM 6694 C CA . LEU A 1 875 ? 7.492 -7.085 64.183 1.00 97.44 875 LEU A CA 1
ATOM 6695 C C . LEU A 1 875 ? 6.387 -6.684 65.173 1.00 97.44 875 LEU A C 1
ATOM 6697 O O . LEU A 1 875 ? 5.769 -5.624 65.028 1.00 97.44 875 LEU A O 1
ATOM 6701 N N . SER A 1 876 ? 6.150 -7.511 66.192 1.00 96.19 876 SER A N 1
ATOM 6702 C CA . SER A 1 876 ? 5.188 -7.217 67.257 1.00 96.19 876 SER A CA 1
ATOM 6703 C C . SER A 1 876 ? 5.618 -6.020 68.110 1.00 96.19 876 SER A C 1
ATOM 6705 O O . SER A 1 876 ? 4.778 -5.169 68.429 1.00 96.19 876 SER A O 1
ATOM 6707 N N . ASP A 1 877 ? 6.915 -5.901 68.404 1.00 95.75 877 ASP A N 1
ATOM 6708 C CA . ASP A 1 877 ? 7.509 -4.771 69.128 1.00 95.75 877 ASP A CA 1
ATOM 6709 C C . ASP A 1 877 ? 7.357 -3.457 68.348 1.00 95.75 877 ASP A C 1
ATOM 6711 O O . ASP A 1 877 ? 7.059 -2.414 68.935 1.00 95.75 877 ASP A O 1
ATOM 6715 N N . CYS A 1 878 ? 7.457 -3.508 67.017 1.00 91.81 878 CYS A N 1
ATOM 6716 C CA . CYS A 1 878 ? 7.192 -2.360 66.146 1.00 91.81 878 CYS A CA 1
ATOM 6717 C C . CYS A 1 878 ? 5.708 -1.976 66.072 1.00 91.81 878 CYS A C 1
ATOM 6719 O O . CYS A 1 878 ? 5.375 -0.829 65.765 1.00 91.81 878 CYS A O 1
ATOM 6721 N N . GLY A 1 879 ? 4.816 -2.902 66.428 1.00 94.62 879 GLY A N 1
ATOM 6722 C CA . GLY A 1 879 ? 3.394 -2.646 66.634 1.00 94.62 879 GLY A CA 1
ATOM 6723 C C . GLY A 1 879 ? 2.458 -3.449 65.739 1.00 94.62 879 GLY A C 1
ATOM 6724 O O . GLY A 1 879 ? 1.244 -3.339 65.921 1.00 94.62 879 GLY A O 1
ATOM 6725 N N . PHE A 1 880 ? 2.966 -4.282 64.826 1.00 97.00 880 PHE A N 1
ATOM 6726 C CA . PHE A 1 880 ? 2.100 -5.121 64.002 1.00 97.00 880 PHE A CA 1
ATOM 6727 C C . PHE A 1 880 ? 1.296 -6.096 64.864 1.00 97.00 880 PHE A C 1
ATOM 6729 O O . PHE A 1 880 ? 1.800 -6.704 65.809 1.00 97.00 880 PHE A O 1
ATOM 6736 N N . ARG A 1 881 ? 0.013 -6.249 64.531 1.00 94.81 881 ARG A N 1
ATOM 6737 C CA . ARG A 1 881 ? -0.890 -7.227 65.161 1.00 94.81 881 ARG A CA 1
ATOM 6738 C C . ARG A 1 881 ? -1.497 -8.199 64.162 1.00 94.81 881 ARG A C 1
ATOM 6740 O O . ARG A 1 881 ? -2.111 -9.174 64.578 1.00 94.81 881 ARG A O 1
ATOM 6747 N N . ASN A 1 882 ? -1.275 -7.973 62.872 1.00 97.56 882 ASN A N 1
ATOM 6748 C CA . ASN A 1 882 ? -1.709 -8.848 61.797 1.00 97.56 882 ASN A CA 1
ATOM 6749 C C . ASN A 1 882 ? -0.522 -9.191 60.894 1.00 97.56 882 ASN A C 1
ATOM 6751 O O . ASN A 1 882 ? 0.341 -8.347 60.649 1.00 97.56 882 ASN A O 1
ATOM 6755 N N . ALA A 1 883 ? -0.498 -10.412 60.381 1.00 97.12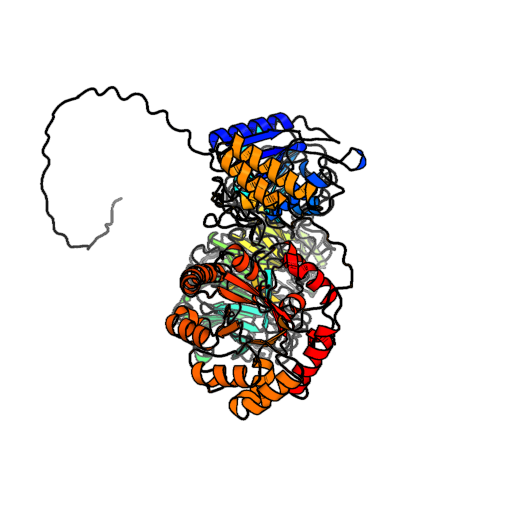 883 ALA A N 1
ATOM 6756 C CA . ALA A 1 883 ? 0.459 -10.873 59.387 1.00 97.12 883 ALA A CA 1
ATOM 6757 C C . ALA A 1 883 ? -0.268 -11.562 58.232 1.00 97.12 883 ALA A C 1
ATOM 6759 O O . ALA A 1 883 ? -1.281 -12.226 58.445 1.00 97.12 883 ALA A O 1
ATOM 6760 N N . GLU A 1 884 ? 0.298 -11.456 57.036 1.00 97.50 884 GLU A N 1
ATOM 6761 C CA . GLU A 1 884 ? -0.072 -12.252 55.872 1.00 97.50 884 GLU A CA 1
ATOM 6762 C C . GLU A 1 884 ? 1.133 -13.106 55.434 1.00 97.50 884 GLU A C 1
ATOM 6764 O O . GLU A 1 884 ? 2.018 -12.638 54.709 1.00 97.50 884 GLU A O 1
ATOM 6769 N N . PRO A 1 885 ? 1.237 -14.364 55.904 1.00 96.88 885 PRO A N 1
ATOM 6770 C CA . PRO A 1 885 ? 2.261 -15.296 55.449 1.00 96.88 885 PRO A CA 1
ATOM 6771 C C . PRO A 1 885 ? 2.076 -15.625 53.967 1.00 96.88 885 PRO A C 1
ATOM 6773 O O . PRO A 1 885 ? 0.973 -15.983 53.553 1.00 96.88 885 PRO A O 1
ATOM 6776 N N . SER A 1 886 ? 3.160 -15.565 53.190 1.00 93.75 886 SER A N 1
ATOM 6777 C CA . SER A 1 886 ? 3.189 -15.983 51.782 1.00 93.75 886 SER A CA 1
ATOM 6778 C C . SER A 1 886 ? 3.916 -17.319 51.638 1.00 93.75 886 SER A C 1
ATOM 6780 O O . SER A 1 886 ? 5.006 -17.498 52.186 1.00 93.75 886 SER A O 1
ATOM 6782 N N . GLY A 1 887 ? 3.334 -18.264 50.904 1.00 91.00 887 GLY A N 1
ATOM 6783 C CA . GLY A 1 887 ? 3.938 -19.578 50.720 1.00 91.00 887 GLY A CA 1
ATOM 6784 C C . GLY A 1 887 ? 3.152 -20.494 49.791 1.00 91.00 887 GLY A C 1
ATOM 6785 O O . GLY A 1 887 ? 2.504 -20.069 48.840 1.00 91.00 887 GLY A O 1
ATOM 6786 N N . SER A 1 888 ? 3.247 -21.786 50.069 1.00 89.50 888 SER A N 1
ATOM 6787 C CA . SER A 1 888 ? 2.484 -22.849 49.415 1.00 89.50 888 SER A CA 1
ATOM 6788 C C . SER A 1 888 ? 1.912 -23.767 50.487 1.00 89.50 888 SER A C 1
ATOM 6790 O O . SER A 1 888 ? 2.352 -23.714 51.636 1.00 89.50 888 SER A O 1
ATOM 6792 N N . VAL A 1 889 ? 0.944 -24.609 50.125 1.00 89.88 889 VAL A N 1
ATOM 6793 C CA . VAL A 1 889 ? 0.327 -25.532 51.087 1.00 89.88 889 VAL A CA 1
ATOM 6794 C C . VAL A 1 889 ? 1.404 -26.347 51.815 1.00 89.88 889 VAL A C 1
ATOM 6796 O O . VAL A 1 889 ? 2.248 -26.975 51.173 1.00 89.88 889 VAL A O 1
ATOM 6799 N N . ASN A 1 890 ? 1.365 -26.341 53.149 1.00 86.50 890 ASN A N 1
ATOM 6800 C CA . ASN A 1 890 ? 2.351 -26.932 54.063 1.00 86.50 890 ASN A CA 1
ATOM 6801 C C . ASN A 1 890 ? 3.784 -26.360 54.005 1.00 86.50 890 ASN A C 1
ATOM 6803 O O . ASN A 1 890 ? 4.688 -26.943 54.607 1.00 86.50 890 ASN A O 1
ATOM 6807 N N . ASN A 1 891 ? 4.021 -25.230 53.335 1.00 93.06 891 ASN A N 1
ATOM 6808 C CA . ASN A 1 891 ? 5.336 -24.593 53.281 1.00 93.06 891 ASN A CA 1
ATOM 6809 C C . ASN A 1 891 ? 5.253 -23.056 53.211 1.00 93.06 891 ASN A C 1
ATOM 6811 O O . ASN A 1 891 ? 5.175 -22.453 52.139 1.00 93.06 891 ASN A O 1
ATOM 6815 N N . TYR A 1 892 ? 5.377 -22.441 54.382 1.00 94.31 892 TYR A N 1
ATOM 6816 C CA . TYR A 1 892 ? 5.509 -21.014 54.642 1.00 94.31 892 TYR A CA 1
ATOM 6817 C C . TYR A 1 892 ? 6.878 -20.768 55.275 1.00 94.31 892 TYR A C 1
ATOM 6819 O O . TYR A 1 892 ? 7.070 -20.974 56.475 1.00 94.31 892 TYR A O 1
ATOM 6827 N N . TYR A 1 893 ? 7.852 -20.371 54.453 1.00 94.69 893 TYR A N 1
ATOM 6828 C CA . TYR A 1 893 ? 9.244 -20.152 54.876 1.00 94.69 893 TYR A CA 1
ATOM 6829 C C . TYR A 1 893 ? 9.887 -21.397 55.524 1.00 94.69 893 TYR A C 1
ATOM 6831 O O . TYR A 1 893 ? 10.610 -21.294 56.513 1.00 94.69 893 TYR A O 1
ATOM 6839 N N . GLY A 1 894 ? 9.609 -22.588 54.977 1.00 93.06 894 GLY A N 1
ATOM 6840 C CA . GLY A 1 894 ? 10.129 -23.866 55.478 1.00 93.06 894 GLY A CA 1
ATOM 6841 C C . GLY A 1 894 ? 9.302 -24.498 56.602 1.00 93.06 894 GLY A C 1
ATOM 6842 O O . GLY A 1 894 ? 9.789 -25.412 57.266 1.00 93.06 894 GLY A O 1
ATOM 6843 N N . LYS A 1 895 ? 8.076 -24.016 56.846 1.00 94.56 895 LYS A N 1
ATOM 6844 C CA . LYS A 1 895 ? 7.195 -24.474 57.935 1.00 94.56 895 LYS A CA 1
ATOM 6845 C C . LYS A 1 895 ? 5.792 -24.776 57.442 1.00 94.56 895 LYS A C 1
ATOM 6847 O O . LYS A 1 895 ? 5.295 -24.090 56.559 1.00 94.56 895 LYS A O 1
ATOM 6852 N N . SER A 1 896 ? 5.112 -25.738 58.054 1.00 95.44 896 SER A N 1
ATOM 6853 C CA . SER A 1 896 ? 3.677 -25.919 57.818 1.00 95.44 896 SER A CA 1
ATOM 6854 C C . SER A 1 896 ? 2.859 -24.850 58.547 1.00 95.44 896 SER A C 1
ATOM 6856 O O . SER A 1 896 ? 3.330 -24.244 59.515 1.00 95.44 896 SER A O 1
ATOM 6858 N N . ALA A 1 897 ? 1.607 -24.643 58.129 1.00 95.50 897 ALA A N 1
ATOM 6859 C CA . ALA A 1 897 ? 0.706 -23.710 58.806 1.00 95.50 897 ALA A CA 1
ATOM 6860 C C . ALA A 1 897 ? 0.514 -24.064 60.291 1.00 95.50 897 ALA A C 1
ATOM 6862 O O . ALA A 1 897 ? 0.495 -23.183 61.145 1.00 95.50 897 ALA A O 1
ATOM 6863 N N . THR A 1 898 ? 0.479 -25.357 60.627 1.00 95.12 898 THR A N 1
ATOM 6864 C CA . THR A 1 898 ? 0.357 -25.837 62.013 1.00 95.12 898 THR A CA 1
ATOM 6865 C C . THR A 1 898 ? 1.590 -25.562 62.883 1.00 95.12 898 THR A C 1
ATOM 6867 O O . THR A 1 898 ? 1.446 -25.501 64.100 1.00 95.12 898 THR A O 1
ATOM 6870 N N . ASP A 1 899 ? 2.788 -25.407 62.301 1.00 95.62 899 ASP A N 1
ATOM 6871 C CA . ASP A 1 899 ? 3.994 -24.974 63.039 1.00 95.62 899 ASP A CA 1
ATOM 6872 C C . ASP A 1 899 ? 4.080 -23.443 63.115 1.00 95.62 899 ASP A C 1
ATOM 6874 O O . ASP A 1 899 ? 4.432 -22.882 64.153 1.00 95.62 899 ASP A O 1
ATOM 6878 N N . LEU A 1 900 ? 3.731 -22.740 62.033 1.00 96.56 900 LEU A N 1
ATOM 6879 C CA . LEU A 1 900 ? 3.855 -21.285 61.984 1.00 96.56 900 LEU A CA 1
ATOM 6880 C C . LEU A 1 900 ? 2.752 -20.561 62.773 1.00 96.56 900 LEU A C 1
ATOM 6882 O O . LEU A 1 900 ? 3.053 -19.583 63.457 1.00 96.56 900 LEU A O 1
ATOM 6886 N N . ALA A 1 901 ? 1.502 -21.031 62.737 1.00 96.38 901 ALA A N 1
ATOM 6887 C CA . ALA A 1 901 ? 0.378 -20.350 63.386 1.00 96.38 901 ALA A CA 1
ATOM 6888 C C . ALA A 1 901 ? 0.575 -20.141 64.905 1.00 96.38 901 ALA A C 1
ATOM 6890 O O . ALA A 1 901 ? 0.415 -19.006 65.362 1.00 96.38 901 ALA A O 1
ATOM 6891 N N . PRO A 1 902 ? 1.015 -21.143 65.700 1.00 96.31 902 PRO A N 1
ATOM 6892 C CA . PRO A 1 902 ? 1.290 -20.939 67.124 1.00 96.31 902 PRO A CA 1
ATOM 6893 C C . PRO A 1 902 ? 2.417 -19.936 67.397 1.00 96.31 902 PRO A C 1
ATOM 6895 O O . PRO A 1 902 ? 2.388 -19.256 68.418 1.00 96.31 902 PRO A O 1
ATOM 6898 N N . ARG A 1 903 ? 3.401 -19.814 66.495 1.00 97.12 903 ARG A N 1
ATOM 6899 C CA . ARG A 1 903 ? 4.513 -18.855 66.625 1.00 97.12 903 ARG A CA 1
ATOM 6900 C C . ARG A 1 903 ? 4.039 -17.425 66.391 1.00 97.12 903 ARG A C 1
ATOM 6902 O O . ARG A 1 903 ? 4.400 -16.535 67.154 1.00 97.12 903 ARG A O 1
ATOM 6909 N N . VAL A 1 904 ? 3.192 -17.217 65.379 1.00 96.94 904 VAL A N 1
ATOM 6910 C CA . VAL A 1 904 ? 2.565 -15.912 65.109 1.00 96.94 904 VAL A CA 1
ATOM 6911 C C . VAL A 1 904 ? 1.664 -15.506 66.280 1.00 96.94 904 VAL A C 1
ATOM 6913 O O . VAL A 1 904 ? 1.792 -14.396 66.797 1.00 96.94 904 VAL A O 1
ATOM 6916 N N . ALA A 1 905 ? 0.841 -16.432 66.780 1.00 95.69 905 ALA A N 1
ATOM 6917 C CA . ALA A 1 905 ? 0.008 -16.202 67.959 1.00 95.69 905 ALA A CA 1
ATOM 6918 C C . ALA A 1 905 ? 0.842 -15.927 69.226 1.00 95.69 905 ALA A C 1
ATOM 6920 O O . ALA A 1 905 ? 0.509 -15.034 70.003 1.00 95.69 905 ALA A O 1
ATOM 6921 N N . GLY A 1 906 ? 1.952 -16.649 69.417 1.00 95.56 906 GLY A N 1
ATOM 6922 C CA . GLY A 1 906 ? 2.883 -16.458 70.533 1.00 95.56 906 GLY A CA 1
ATOM 6923 C C . GLY A 1 906 ? 3.570 -15.089 70.537 1.00 95.56 906 GLY A C 1
ATOM 6924 O O . GLY A 1 906 ? 3.873 -14.569 71.607 1.00 95.56 906 GLY A O 1
ATOM 6925 N N . ALA A 1 907 ? 3.743 -14.470 69.365 1.00 95.94 907 ALA A N 1
ATOM 6926 C CA . ALA A 1 907 ? 4.197 -13.085 69.228 1.00 95.94 907 ALA A CA 1
ATOM 6927 C C . ALA A 1 907 ? 3.071 -12.047 69.442 1.00 95.94 907 ALA A C 1
ATOM 6929 O O . ALA A 1 907 ? 3.310 -10.845 69.345 1.00 95.94 907 ALA A O 1
ATOM 6930 N N . GLY A 1 908 ? 1.838 -12.478 69.733 1.00 94.94 908 GLY A N 1
ATOM 6931 C CA . GLY A 1 908 ? 0.684 -11.594 69.924 1.00 94.94 908 GLY A CA 1
ATOM 6932 C C . GLY A 1 908 ? 0.075 -11.070 68.620 1.00 94.94 908 GLY A C 1
ATOM 6933 O O . GLY A 1 908 ? -0.570 -10.019 68.626 1.00 94.94 908 GLY A O 1
ATOM 6934 N N . MET A 1 909 ? 0.285 -11.775 67.506 1.00 96.62 909 MET A N 1
ATOM 6935 C CA . MET A 1 909 ? -0.217 -11.410 66.181 1.00 96.62 909 MET A CA 1
ATOM 6936 C C . MET A 1 909 ? -1.271 -12.412 65.683 1.00 96.62 909 MET A C 1
ATOM 6938 O O . MET A 1 909 ? -1.295 -13.571 66.090 1.00 96.62 909 MET A O 1
ATOM 6942 N N . SER A 1 910 ? -2.141 -11.962 64.781 1.00 97.00 910 SER A N 1
ATOM 6943 C CA . SER A 1 910 ? -3.151 -12.771 64.087 1.00 97.00 910 SER A CA 1
ATOM 6944 C C . SER A 1 910 ? -2.817 -12.914 62.603 1.00 97.00 910 SER A C 1
ATOM 6946 O O . SER A 1 910 ? -2.070 -12.107 62.051 1.00 97.00 910 SER A O 1
ATOM 6948 N N . VAL A 1 911 ? -3.398 -13.914 61.940 1.00 97.75 911 VAL A N 1
ATOM 6949 C CA . VAL A 1 911 ? -3.237 -14.138 60.495 1.00 97.75 911 VAL A CA 1
ATOM 6950 C C . VAL A 1 911 ? -4.597 -13.999 59.807 1.00 97.75 911 VAL A C 1
ATOM 6952 O O . VAL A 1 911 ? -5.259 -15.003 59.569 1.00 97.75 911 VAL A O 1
ATOM 6955 N N . PRO A 1 912 ? -5.079 -12.771 59.535 1.00 96.94 912 PRO A N 1
ATOM 6956 C CA . PRO A 1 912 ? -6.388 -12.583 58.909 1.00 96.94 912 PRO A CA 1
ATOM 6957 C C . PRO A 1 912 ? -6.419 -12.974 57.425 1.00 96.94 912 PRO A C 1
ATOM 6959 O O . PRO A 1 912 ? -7.499 -13.257 56.902 1.00 96.94 912 PRO A O 1
ATOM 6962 N N . SER A 1 913 ? -5.257 -13.027 56.768 1.00 97.44 913 SER A N 1
ATOM 6963 C CA . SER A 1 913 ? -5.089 -13.437 55.373 1.00 97.44 913 SER A CA 1
ATOM 6964 C C . SER A 1 913 ? -3.829 -14.293 55.204 1.00 97.44 913 SER A C 1
ATOM 6966 O O . SER A 1 913 ? -2.888 -14.167 55.987 1.00 97.44 913 SER A O 1
ATOM 6968 N N . THR A 1 914 ? -3.789 -15.167 54.197 1.00 96.50 914 THR A N 1
ATOM 6969 C CA . THR A 1 914 ? -2.588 -15.929 53.812 1.00 96.50 914 THR A CA 1
ATOM 6970 C C . THR A 1 914 ? -2.463 -16.045 52.294 1.00 96.50 914 THR A C 1
ATOM 6972 O O . THR A 1 914 ? -3.456 -16.272 51.607 1.00 96.50 914 THR A O 1
ATOM 6975 N N . GLY A 1 915 ? -1.244 -15.903 51.768 1.00 95.00 915 GLY A N 1
ATOM 6976 C CA . GLY A 1 915 ? -0.939 -16.000 50.341 1.00 95.00 915 GLY A CA 1
ATOM 6977 C C . GLY A 1 915 ? -0.511 -17.407 49.915 1.00 95.00 915 GLY A C 1
ATOM 6978 O O . GLY A 1 915 ? 0.400 -17.986 50.516 1.00 95.00 915 GLY A O 1
ATOM 6979 N N . VAL A 1 916 ? -1.124 -17.934 48.850 1.00 93.56 916 VAL A N 1
ATOM 6980 C CA . VAL A 1 916 ? -0.775 -19.221 48.219 1.00 93.56 916 VAL A CA 1
ATOM 6981 C C . VAL A 1 916 ? -0.662 -19.096 46.698 1.00 93.56 916 VAL A C 1
ATOM 6983 O O . VAL A 1 916 ? -1.151 -18.143 46.096 1.00 93.56 916 VAL A O 1
ATOM 6986 N N . SER A 1 917 ? -0.032 -20.079 46.048 1.00 89.38 917 SER A N 1
ATOM 6987 C CA . SER A 1 917 ? 0.026 -20.123 44.582 1.00 89.38 917 SER A CA 1
ATOM 6988 C C . SER A 1 917 ? -1.337 -20.452 43.958 1.00 89.38 917 SER A C 1
ATOM 6990 O O . SER A 1 917 ? -2.113 -21.236 44.515 1.00 89.38 917 SER A O 1
ATOM 6992 N N . GLN A 1 918 ? -1.594 -19.942 42.748 1.00 87.62 918 GLN A N 1
ATOM 6993 C CA . GLN A 1 918 ? -2.775 -20.310 41.954 1.00 87.62 918 GLN A CA 1
ATOM 6994 C C . GLN A 1 918 ? -2.896 -21.835 41.778 1.00 87.62 918 GLN A C 1
ATOM 6996 O O . GLN A 1 918 ? -3.976 -22.397 41.938 1.00 87.62 918 GLN A O 1
ATOM 7001 N N . SER A 1 919 ? -1.776 -22.526 41.537 1.00 88.12 919 SER A N 1
ATOM 7002 C CA . SER A 1 919 ? -1.761 -23.986 41.380 1.00 88.12 919 SER A CA 1
ATOM 7003 C C . SER A 1 919 ? -2.252 -24.721 42.632 1.00 88.12 919 SER A C 1
ATOM 7005 O O . SER A 1 919 ? -2.953 -25.726 42.518 1.00 88.12 919 SER A O 1
ATOM 7007 N N . ASN A 1 920 ? -1.947 -24.225 43.839 1.00 91.06 920 ASN A N 1
ATOM 7008 C CA . ASN A 1 920 ? -2.494 -24.820 45.060 1.00 91.06 920 ASN A CA 1
ATOM 7009 C C . ASN A 1 920 ? -4.008 -24.626 45.166 1.00 91.06 920 ASN A C 1
ATOM 7011 O O . ASN A 1 920 ? -4.697 -25.554 45.582 1.00 91.06 920 ASN A O 1
ATOM 7015 N N . LEU A 1 921 ? -4.521 -23.460 44.771 1.00 89.50 921 LEU A N 1
ATOM 7016 C CA . LEU A 1 921 ? -5.957 -23.182 44.778 1.00 89.50 921 LEU A CA 1
ATOM 7017 C C . LEU A 1 921 ? -6.720 -24.111 43.818 1.00 89.50 921 LEU A C 1
ATOM 7019 O O . LEU A 1 921 ? -7.800 -24.594 44.151 1.00 89.50 921 LEU A O 1
ATOM 7023 N N . GLU A 1 922 ? -6.141 -24.387 42.649 1.00 87.12 922 GLU A N 1
ATOM 7024 C CA . GLU A 1 922 ? -6.740 -25.240 41.618 1.00 87.12 922 GLU A CA 1
ATOM 7025 C C . GLU A 1 922 ? -6.629 -26.735 41.943 1.00 87.12 922 GLU A C 1
ATOM 7027 O O . GLU A 1 922 ? -7.593 -27.481 41.765 1.00 87.12 922 GLU A O 1
ATOM 7032 N N . ASN A 1 923 ? -5.470 -27.174 42.443 1.00 90.44 923 ASN A N 1
ATOM 7033 C CA . ASN A 1 923 ? -5.128 -28.597 42.533 1.00 90.44 923 ASN A CA 1
ATOM 7034 C C . ASN A 1 923 ? -5.113 -29.156 43.965 1.00 90.44 923 ASN A C 1
ATOM 7036 O O . ASN A 1 923 ? -5.051 -30.371 44.141 1.00 90.44 923 ASN A O 1
ATOM 7040 N N . ASN A 1 924 ? -5.145 -28.307 44.997 1.00 93.88 924 ASN A N 1
ATOM 7041 C CA . ASN A 1 924 ? -5.082 -28.723 46.403 1.00 93.88 924 ASN A CA 1
ATOM 7042 C C . ASN A 1 924 ? -5.925 -27.815 47.319 1.00 93.88 924 ASN A C 1
ATOM 7044 O O . ASN A 1 924 ? -5.451 -27.298 48.335 1.00 93.88 924 ASN A O 1
ATOM 7048 N N . LEU A 1 925 ? -7.192 -27.617 46.951 1.00 94.38 925 LEU A N 1
ATOM 7049 C CA . LEU A 1 925 ? -8.100 -26.727 47.675 1.00 94.38 925 LEU A CA 1
ATOM 7050 C C . LEU A 1 925 ? -8.333 -27.159 49.135 1.00 94.38 925 LEU A C 1
ATOM 7052 O O . LEU A 1 925 ? -8.426 -26.307 50.014 1.00 94.38 925 LEU A O 1
ATOM 7056 N N . ASP A 1 926 ? -8.375 -28.464 49.414 1.00 95.25 926 ASP A N 1
ATOM 7057 C CA . ASP A 1 926 ? -8.539 -28.977 50.782 1.00 95.25 926 ASP A CA 1
ATOM 7058 C C . ASP A 1 926 ? -7.338 -28.629 51.669 1.00 95.25 926 ASP A C 1
ATOM 7060 O O . ASP A 1 926 ? -7.514 -28.242 52.826 1.00 95.25 926 ASP A O 1
ATOM 7064 N N . GLY A 1 927 ? -6.121 -28.704 51.121 1.00 95.62 927 GLY A N 1
ATOM 7065 C CA . GLY A 1 927 ? -4.911 -28.264 51.808 1.00 95.62 927 GLY A CA 1
ATOM 7066 C C . GLY A 1 927 ? -4.903 -26.757 52.067 1.00 95.62 927 GLY A C 1
ATOM 7067 O O . GLY A 1 927 ? -4.569 -26.332 53.168 1.00 95.62 927 GLY A O 1
ATOM 7068 N N . VAL A 1 928 ? -5.364 -25.955 51.100 1.00 96.69 928 VAL A N 1
ATOM 7069 C CA . VAL A 1 928 ? -5.552 -24.504 51.279 1.00 96.69 928 VAL A CA 1
ATOM 7070 C C . VAL A 1 928 ? -6.553 -24.211 52.405 1.00 96.69 928 VAL A C 1
ATOM 7072 O O . VAL A 1 928 ? -6.279 -23.376 53.266 1.00 96.69 928 VAL A O 1
ATOM 7075 N N . ILE A 1 929 ? -7.688 -24.920 52.451 1.00 96.69 929 ILE A N 1
ATOM 7076 C CA . ILE A 1 929 ? -8.686 -24.787 53.527 1.00 96.69 929 ILE A CA 1
ATOM 7077 C C . ILE A 1 929 ? -8.090 -25.182 54.882 1.00 96.69 929 ILE A C 1
ATOM 7079 O O . ILE A 1 929 ? -8.357 -24.516 55.884 1.00 96.69 929 ILE A O 1
ATOM 7083 N N . ALA A 1 930 ? -7.314 -26.265 54.936 1.00 96.19 930 ALA A N 1
ATOM 7084 C CA . ALA A 1 930 ? -6.688 -26.738 56.165 1.00 96.19 930 ALA A CA 1
ATOM 7085 C C . ALA A 1 930 ? -5.677 -25.722 56.716 1.00 96.19 930 ALA A C 1
ATOM 7087 O O . ALA A 1 930 ? -5.747 -25.386 57.899 1.00 96.19 930 ALA A O 1
ATOM 7088 N N . ASP A 1 931 ? -4.805 -25.184 55.863 1.00 96.88 931 ASP A N 1
ATOM 7089 C CA . ASP A 1 931 ? -3.811 -24.184 56.255 1.00 96.88 931 ASP A CA 1
ATOM 7090 C C . ASP A 1 931 ? -4.474 -22.870 56.687 1.00 96.88 931 ASP A C 1
ATOM 7092 O O . ASP A 1 931 ? -4.160 -22.341 57.755 1.00 96.88 931 ASP A O 1
ATOM 7096 N N . ALA A 1 932 ? -5.464 -22.385 55.929 1.00 96.75 932 ALA A N 1
ATOM 7097 C CA . ALA A 1 932 ? -6.237 -21.200 56.299 1.00 96.75 932 ALA A CA 1
ATOM 7098 C C . ALA A 1 932 ? -6.932 -21.375 57.660 1.00 96.75 932 ALA A C 1
ATOM 7100 O O . ALA A 1 932 ? -6.878 -20.481 58.504 1.00 96.75 932 ALA A O 1
ATOM 7101 N N . LYS A 1 933 ? -7.521 -22.549 57.929 1.00 96.00 933 LYS A N 1
ATOM 7102 C CA . LYS A 1 933 ? -8.116 -22.866 59.239 1.00 96.00 933 LYS A CA 1
ATOM 7103 C C . LYS A 1 933 ? -7.080 -22.959 60.355 1.00 96.00 933 LYS A C 1
ATOM 7105 O O . LYS A 1 933 ? -7.369 -22.507 61.458 1.00 96.00 933 LYS A O 1
ATOM 7110 N N . ALA A 1 934 ? -5.899 -23.520 60.090 1.00 96.00 934 ALA A N 1
ATOM 7111 C CA . ALA A 1 934 ? -4.817 -23.590 61.071 1.00 96.00 934 ALA A CA 1
ATOM 7112 C C . ALA A 1 934 ? -4.336 -22.190 61.485 1.00 96.00 934 ALA A C 1
ATOM 7114 O O . ALA A 1 934 ? -4.064 -21.957 62.661 1.00 96.00 934 ALA A O 1
ATOM 7115 N N . PHE A 1 935 ? -4.292 -21.250 60.538 1.00 96.50 935 PHE A N 1
ATOM 7116 C CA . PHE A 1 935 ? -3.989 -19.843 60.797 1.00 96.50 935 PHE A CA 1
ATOM 7117 C C . PHE A 1 935 ? -5.157 -19.043 61.396 1.00 96.50 935 PHE A C 1
ATOM 7119 O O . PHE A 1 935 ? -4.924 -18.010 62.023 1.00 96.50 935 PHE A O 1
ATOM 7126 N N . GLY A 1 936 ? -6.400 -19.497 61.214 1.00 95.38 936 GLY A N 1
ATOM 7127 C CA . GLY A 1 936 ? -7.599 -18.710 61.518 1.00 95.38 936 GLY A CA 1
ATOM 7128 C C . GLY A 1 936 ? -7.868 -17.600 60.494 1.00 95.38 936 GLY A C 1
ATOM 7129 O O . GLY A 1 936 ? -8.486 -16.591 60.832 1.00 95.38 936 GLY A O 1
ATOM 7130 N N . ALA A 1 937 ? -7.392 -17.770 59.258 1.00 96.88 937 ALA A N 1
ATOM 7131 C CA . ALA A 1 937 ? -7.492 -16.774 58.200 1.00 96.88 937 ALA A CA 1
ATOM 7132 C C . ALA A 1 937 ? -8.914 -16.661 57.639 1.00 96.88 937 ALA A C 1
ATOM 7134 O O . ALA A 1 937 ? -9.575 -17.660 57.350 1.00 96.88 937 ALA A O 1
ATOM 7135 N N . ARG A 1 938 ? -9.366 -15.416 57.447 1.00 96.50 938 ARG A N 1
ATOM 7136 C CA . ARG A 1 938 ? -10.625 -15.081 56.763 1.00 96.50 938 ARG A CA 1
ATOM 7137 C C . ARG A 1 938 ? -10.426 -14.987 55.253 1.00 96.50 938 ARG A C 1
ATOM 7139 O O . ARG A 1 938 ? -11.364 -15.252 54.502 1.00 96.50 938 ARG A O 1
ATOM 7146 N N . TYR A 1 939 ? -9.222 -14.617 54.826 1.00 97.88 939 TYR A N 1
ATOM 7147 C CA . TYR A 1 939 ? -8.865 -14.450 53.426 1.00 97.88 939 TYR A CA 1
ATOM 7148 C C . TYR A 1 939 ? -7.777 -15.435 52.994 1.00 97.88 939 TYR A C 1
ATOM 7150 O O . TYR A 1 939 ? -6.858 -15.748 53.750 1.00 97.88 939 TYR A O 1
ATOM 7158 N N . VAL A 1 940 ? -7.890 -15.920 51.761 1.00 97.50 940 VAL A N 1
ATOM 7159 C CA . VAL A 1 940 ? -6.802 -16.603 51.056 1.00 97.50 940 VAL A CA 1
ATOM 7160 C C . VAL A 1 940 ? -6.488 -15.793 49.815 1.00 97.50 940 VAL A C 1
ATOM 7162 O O . VAL A 1 940 ? -7.333 -15.674 48.929 1.00 97.50 940 VAL A O 1
ATOM 7165 N N . ARG A 1 941 ? -5.279 -15.249 49.749 1.00 96.00 941 ARG A N 1
ATOM 7166 C CA . ARG A 1 941 ? -4.815 -14.460 48.621 1.00 96.00 941 ARG A CA 1
ATOM 7167 C C . ARG A 1 941 ? -4.100 -15.324 47.586 1.00 96.00 941 ARG A C 1
ATOM 7169 O O . ARG A 1 941 ? -3.275 -16.169 47.933 1.00 96.00 941 ARG A O 1
ATOM 7176 N N . ILE A 1 942 ? -4.377 -15.058 46.313 1.00 94.94 942 ILE A N 1
ATOM 7177 C CA . ILE A 1 942 ? -3.582 -15.526 45.175 1.00 94.94 942 ILE A CA 1
ATOM 7178 C C . ILE A 1 942 ? -3.172 -14.358 44.274 1.00 94.94 942 ILE A C 1
ATOM 7180 O O . ILE A 1 942 ? -3.774 -13.290 44.331 1.00 94.94 942 ILE A O 1
ATOM 7184 N N . SER A 1 943 ? -2.192 -14.582 43.406 1.00 90.88 943 SER A N 1
ATOM 7185 C CA . SER A 1 943 ? -1.809 -13.647 42.348 1.00 90.88 943 SER A CA 1
ATOM 7186 C C . SER A 1 943 ? -1.508 -14.383 41.041 1.00 90.88 943 SER A C 1
ATOM 7188 O O . SER A 1 943 ? -1.269 -15.597 41.042 1.00 90.88 943 SER A O 1
ATOM 7190 N N . GLY A 1 944 ? -1.558 -13.657 39.923 1.00 81.94 944 GLY A N 1
ATOM 7191 C CA . GLY A 1 944 ? -1.181 -14.175 38.609 1.00 81.94 944 GLY A CA 1
ATOM 7192 C C . GLY A 1 944 ? 0.333 -14.338 38.450 1.00 81.94 944 GLY A C 1
ATOM 7193 O O . GLY A 1 944 ? 1.118 -13.725 39.173 1.00 81.94 944 GLY A O 1
ATOM 7194 N N . SER A 1 945 ? 0.750 -15.167 37.491 1.00 77.38 945 SER A N 1
ATOM 7195 C CA . SER A 1 945 ? 2.166 -15.479 37.232 1.00 77.38 945 SER A CA 1
ATOM 7196 C C . SER A 1 945 ? 2.744 -14.828 35.968 1.00 77.38 945 SER A C 1
ATOM 7198 O O . SER A 1 945 ? 3.928 -15.007 35.687 1.00 77.38 945 SER A O 1
ATOM 7200 N N . GLY A 1 946 ? 1.943 -14.077 35.207 1.00 78.50 946 GLY A N 1
ATOM 7201 C CA . GLY A 1 946 ? 2.391 -13.355 34.017 1.00 78.50 946 GLY A CA 1
ATOM 7202 C C . GLY A 1 946 ? 1.252 -12.659 33.271 1.00 78.50 946 GLY A C 1
ATOM 7203 O O . GLY A 1 946 ? 0.083 -12.813 33.619 1.00 78.50 946 GLY A O 1
ATOM 7204 N N . SER A 1 947 ? 1.608 -11.899 32.233 1.00 78.12 947 SER A N 1
ATOM 7205 C CA . SER A 1 947 ? 0.638 -11.242 31.349 1.00 78.12 947 SER A CA 1
ATOM 7206 C C . SER A 1 947 ? -0.103 -12.278 30.499 1.00 78.12 947 SER A C 1
ATOM 7208 O O . SER A 1 947 ? 0.528 -13.126 29.863 1.00 78.12 947 SER A O 1
ATOM 7210 N N . TRP A 1 948 ? -1.435 -12.211 30.485 1.00 84.31 948 TRP A N 1
ATOM 7211 C CA . TRP A 1 948 ? -2.294 -13.128 29.729 1.00 84.31 948 TRP A CA 1
ATOM 7212 C C . TRP A 1 948 ? -3.238 -12.387 28.779 1.00 84.31 948 TRP A C 1
ATOM 7214 O O . TRP A 1 948 ? -3.367 -11.163 28.841 1.00 84.31 948 TRP A O 1
ATOM 7224 N N . ARG A 1 949 ? -3.923 -13.122 27.893 1.00 81.62 949 ARG A N 1
ATOM 7225 C CA . ARG A 1 949 ? -4.973 -12.540 27.043 1.00 81.62 949 ARG A CA 1
ATOM 7226 C C . ARG A 1 949 ? -6.245 -12.319 27.876 1.00 81.62 949 ARG A C 1
ATOM 7228 O O . ARG A 1 949 ? -6.482 -13.074 28.822 1.00 81.62 949 ARG A O 1
ATOM 7235 N N . PRO A 1 950 ? -7.136 -11.375 27.515 1.00 78.25 950 PRO A N 1
ATOM 7236 C CA . PRO A 1 950 ? -8.406 -11.168 28.226 1.00 78.25 950 PRO A CA 1
ATOM 7237 C C . PRO A 1 950 ? -9.233 -12.451 28.445 1.00 78.25 950 PRO A C 1
ATOM 7239 O O . PRO A 1 950 ? -9.809 -12.651 29.514 1.00 78.25 950 PRO A O 1
ATOM 7242 N N . ALA A 1 951 ? -9.228 -13.378 27.479 1.00 73.56 951 ALA A N 1
ATOM 7243 C CA . ALA A 1 951 ? -9.922 -14.665 27.588 1.00 73.56 951 ALA A CA 1
ATOM 7244 C C . ALA A 1 951 ? -9.378 -15.578 28.710 1.00 73.56 951 ALA A C 1
ATOM 7246 O O . ALA A 1 951 ? -10.132 -16.359 29.301 1.00 73.56 951 ALA A O 1
ATOM 7247 N N . ASP A 1 952 ? -8.087 -15.476 29.026 1.00 85.00 952 ASP A N 1
ATOM 7248 C CA . ASP A 1 952 ? -7.454 -16.240 30.102 1.00 85.00 952 ASP A CA 1
ATOM 7249 C C . ASP A 1 952 ? -7.826 -15.664 31.473 1.00 85.00 952 ASP A C 1
ATOM 7251 O O . ASP A 1 952 ? -8.138 -16.423 32.392 1.00 85.00 952 ASP A O 1
ATOM 7255 N N . TYR A 1 953 ? -7.907 -14.333 31.598 1.00 88.56 953 TYR A N 1
ATOM 7256 C CA . TYR A 1 953 ? -8.444 -13.679 32.797 1.00 88.56 953 TYR A CA 1
ATOM 7257 C C . TYR A 1 953 ? -9.909 -14.056 33.039 1.00 88.56 953 TYR A C 1
ATOM 7259 O O . TYR A 1 953 ? -10.278 -14.377 34.167 1.00 88.56 953 TYR A O 1
ATOM 7267 N N . ALA A 1 954 ? -10.728 -14.128 31.987 1.00 82.25 954 ALA A N 1
ATOM 7268 C CA . ALA A 1 954 ? -12.107 -14.614 32.073 1.00 82.25 954 ALA A CA 1
ATOM 7269 C C . ALA A 1 954 ? -12.177 -16.079 32.552 1.00 82.25 954 ALA A C 1
ATOM 7271 O O . ALA A 1 954 ? -13.025 -16.470 33.362 1.00 82.25 954 ALA A O 1
ATOM 7272 N N . LYS A 1 955 ? -11.252 -16.929 32.083 1.00 85.88 955 LYS A N 1
ATOM 7273 C CA . LYS A 1 955 ? -11.124 -18.312 32.567 1.00 85.88 955 LYS A CA 1
ATOM 7274 C C . LYS A 1 955 ? -10.749 -18.351 34.046 1.00 85.88 955 LYS A C 1
ATOM 7276 O O . LYS A 1 955 ? -11.371 -19.103 34.796 1.00 85.88 955 LYS A O 1
ATOM 7281 N N . LEU A 1 956 ? -9.791 -17.530 34.467 1.00 90.69 956 LEU A N 1
ATOM 7282 C CA . LEU A 1 956 ? -9.413 -17.412 35.868 1.00 90.69 956 LEU A CA 1
ATOM 7283 C C . LEU A 1 956 ? -10.583 -16.914 36.727 1.00 90.69 956 LEU A C 1
ATOM 7285 O O . LEU A 1 956 ? -10.832 -17.489 37.781 1.00 90.69 956 LEU A O 1
ATOM 7289 N N . ALA A 1 957 ? -11.355 -15.928 36.268 1.00 89.69 957 ALA A N 1
ATOM 7290 C CA . ALA A 1 957 ? -12.535 -15.440 36.978 1.00 89.69 957 ALA A CA 1
ATOM 7291 C C . ALA A 1 957 ? -13.553 -16.565 37.246 1.00 89.69 957 ALA A C 1
ATOM 7293 O O . ALA A 1 957 ? -14.040 -16.715 38.369 1.00 89.69 957 ALA A O 1
ATOM 7294 N N . ARG A 1 958 ? -13.808 -17.433 36.255 1.00 87.62 958 ARG A N 1
ATOM 7295 C CA . ARG A 1 958 ? -14.655 -18.629 36.437 1.00 87.62 958 ARG A CA 1
ATOM 7296 C C . ARG A 1 958 ? -14.085 -19.594 37.476 1.00 87.62 958 ARG A C 1
ATOM 7298 O O . ARG A 1 958 ? -14.836 -20.098 38.314 1.00 87.62 958 ARG A O 1
ATOM 7305 N N . THR A 1 959 ? -12.775 -19.834 37.447 1.00 90.56 959 THR A N 1
ATOM 7306 C CA . THR A 1 959 ? -12.094 -20.647 38.463 1.00 90.56 959 THR A CA 1
ATOM 7307 C C . THR A 1 959 ? -12.264 -20.033 39.851 1.00 90.56 959 THR A C 1
ATOM 7309 O O . THR A 1 959 ? -12.682 -20.737 40.769 1.00 90.56 959 THR A O 1
ATOM 7312 N N . LEU A 1 960 ? -12.027 -18.725 39.997 1.00 94.00 960 LEU A N 1
ATOM 7313 C CA . LEU A 1 960 ? -12.141 -17.998 41.261 1.00 94.00 960 LEU A CA 1
ATOM 7314 C C . LEU A 1 960 ? -13.563 -18.024 41.823 1.00 94.00 960 LEU A C 1
ATOM 7316 O O . LEU A 1 960 ? -13.735 -18.246 43.018 1.00 94.00 960 LEU A O 1
ATOM 7320 N N . ASN A 1 961 ? -14.586 -17.902 40.978 1.00 89.94 961 ASN A N 1
ATOM 7321 C CA . ASN A 1 961 ? -15.979 -18.049 41.405 1.00 89.94 961 ASN A CA 1
ATOM 7322 C C . ASN A 1 961 ? -16.270 -19.464 41.920 1.00 89.94 961 ASN A C 1
ATOM 7324 O O . ASN A 1 961 ? -16.867 -19.638 42.983 1.00 89.94 961 ASN A O 1
ATOM 7328 N N . SER A 1 962 ? -15.813 -20.487 41.192 1.00 90.69 962 SER A N 1
ATOM 7329 C CA . SER A 1 962 ? -16.015 -21.893 41.558 1.00 90.69 962 SER A CA 1
ATOM 7330 C C . SER A 1 962 ? -15.337 -22.254 42.885 1.00 90.69 962 SER A C 1
ATOM 7332 O O . SER A 1 962 ? -15.965 -22.826 43.781 1.00 90.69 962 SER A O 1
ATOM 7334 N N . VAL A 1 963 ? -14.062 -21.894 43.053 1.00 93.19 963 VAL A N 1
ATOM 7335 C CA . VAL A 1 963 ? -13.322 -22.158 44.299 1.00 93.19 963 VAL A CA 1
ATOM 7336 C C . VAL A 1 963 ? -13.781 -21.244 45.433 1.00 93.19 963 VAL A C 1
ATOM 7338 O O . VAL A 1 963 ? -13.896 -21.707 46.565 1.00 93.19 963 VAL A O 1
ATOM 7341 N N . GLY A 1 964 ? -14.134 -19.990 45.139 1.00 93.75 964 GLY A N 1
ATOM 7342 C CA . GLY A 1 964 ? -14.690 -19.036 46.095 1.00 93.75 964 GLY A CA 1
ATOM 7343 C C . GLY A 1 964 ? -15.993 -19.538 46.712 1.00 93.75 964 GLY A C 1
ATOM 7344 O O . GLY A 1 964 ? -16.151 -19.481 47.929 1.00 93.75 964 GLY A O 1
ATOM 7345 N N . ALA A 1 965 ? -16.884 -20.147 45.919 1.00 90.31 965 ALA A N 1
ATOM 7346 C CA . ALA A 1 965 ? -18.095 -20.795 46.431 1.00 90.31 965 ALA A CA 1
ATOM 7347 C C . ALA A 1 965 ? -17.789 -21.911 47.444 1.00 90.31 965 ALA A C 1
ATOM 7349 O O . ALA A 1 965 ? -18.474 -22.033 48.461 1.00 90.31 965 ALA A O 1
ATOM 7350 N N . LYS A 1 966 ? -16.743 -22.710 47.198 1.00 92.81 966 LYS A N 1
ATOM 7351 C CA . LYS A 1 966 ? -16.313 -23.788 48.103 1.00 92.81 966 LYS A CA 1
ATOM 7352 C C . LYS A 1 966 ? -15.640 -23.242 49.364 1.00 92.81 966 LYS A C 1
ATOM 7354 O O . LYS A 1 966 ? -15.982 -23.662 50.466 1.00 92.81 966 LYS A O 1
ATOM 7359 N N . LEU A 1 967 ? -14.736 -22.273 49.223 1.00 94.62 967 LEU A N 1
ATOM 7360 C CA . LEU A 1 967 ? -14.072 -21.605 50.349 1.00 94.62 967 LEU A CA 1
ATOM 7361 C C . LEU A 1 967 ? -15.081 -20.909 51.265 1.00 94.62 967 LEU A C 1
ATOM 7363 O O . LEU A 1 967 ? -14.963 -20.997 52.490 1.00 94.62 967 LEU A O 1
ATOM 7367 N N . LYS A 1 968 ? -16.135 -20.318 50.690 1.00 91.94 968 LYS A N 1
ATOM 7368 C CA . LYS A 1 968 ? -17.200 -19.659 51.449 1.00 91.94 968 LYS A CA 1
ATOM 7369 C C . LYS A 1 968 ? -17.893 -20.603 52.429 1.00 91.94 968 LYS A C 1
ATOM 7371 O O . LYS A 1 968 ? -18.205 -20.189 53.543 1.00 91.94 968 LYS A O 1
ATOM 7376 N N . GLN A 1 969 ? -18.080 -21.875 52.061 1.00 91.75 969 GLN A N 1
ATOM 7377 C CA . GLN A 1 969 ? -18.653 -22.898 52.951 1.00 91.75 969 GLN A CA 1
ATOM 7378 C C . GLN A 1 969 ? -17.765 -23.176 54.174 1.00 91.75 969 GLN A C 1
ATOM 7380 O O . GLN A 1 969 ? -18.263 -23.583 55.221 1.00 91.75 969 GLN A O 1
ATOM 7385 N N . ALA A 1 970 ? -16.459 -22.926 54.061 1.00 92.06 970 ALA A N 1
ATOM 7386 C CA . ALA A 1 970 ? -15.497 -23.012 55.154 1.00 92.06 970 ALA A CA 1
ATOM 7387 C C . ALA A 1 970 ? -15.306 -21.681 55.912 1.00 92.06 970 ALA A C 1
ATOM 7389 O O . ALA A 1 970 ? -14.465 -21.625 56.807 1.00 92.06 970 ALA A O 1
ATOM 7390 N N . GLY A 1 971 ? -16.073 -20.634 55.581 1.00 93.69 971 GLY A N 1
ATOM 7391 C CA . GLY A 1 971 ? -15.956 -19.302 56.183 1.00 93.69 971 GLY A CA 1
ATOM 7392 C C . GLY A 1 971 ? -14.800 -18.456 55.637 1.00 93.69 971 GLY A C 1
ATOM 7393 O O . GLY A 1 971 ? -14.445 -17.460 56.262 1.00 93.69 971 GLY A O 1
ATOM 7394 N N . ILE A 1 972 ? -14.223 -18.840 54.493 1.00 96.94 972 ILE A N 1
ATOM 7395 C CA . ILE A 1 972 ? -13.046 -18.210 53.882 1.00 96.94 972 ILE A CA 1
ATOM 7396 C C . ILE A 1 972 ? -13.457 -17.501 52.583 1.00 96.94 972 ILE A C 1
ATOM 7398 O O . ILE A 1 972 ? -14.271 -18.020 51.820 1.00 96.94 972 ILE A O 1
ATOM 7402 N N . THR A 1 973 ? -12.882 -16.333 52.308 1.00 95.62 973 THR A N 1
ATOM 7403 C CA . THR A 1 973 ? -13.044 -15.603 51.040 1.00 95.62 973 THR A CA 1
ATOM 7404 C C . THR A 1 973 ? -11.724 -15.619 50.271 1.00 95.62 973 THR A C 1
ATOM 7406 O O . THR A 1 973 ? -10.672 -15.349 50.848 1.00 95.62 973 THR A O 1
ATOM 7409 N N . VAL A 1 974 ? -11.751 -15.914 48.970 1.00 96.56 974 VAL A N 1
ATOM 7410 C CA . VAL A 1 974 ? -10.553 -15.769 48.127 1.00 96.56 974 VAL A CA 1
ATOM 7411 C C . VAL A 1 974 ? -10.361 -14.301 47.745 1.00 96.56 974 VAL A C 1
ATOM 7413 O O . VAL A 1 974 ? -11.338 -13.621 47.435 1.00 96.56 974 VAL A O 1
ATOM 7416 N N . ALA A 1 975 ? -9.122 -13.817 47.776 1.00 96.44 975 ALA A N 1
ATOM 7417 C CA . ALA A 1 975 ? -8.743 -12.484 47.325 1.00 96.44 975 ALA A CA 1
ATOM 7418 C C . ALA A 1 975 ? -7.739 -12.569 46.165 1.00 96.44 975 ALA A C 1
ATOM 7420 O O . ALA A 1 975 ? -6.779 -13.336 46.240 1.00 96.44 975 ALA A O 1
ATOM 7421 N N . TYR A 1 976 ? -7.950 -11.806 45.090 1.00 96.94 976 TYR A N 1
ATOM 7422 C CA . TYR A 1 976 ? -6.972 -11.704 44.000 1.00 96.94 976 TYR A CA 1
ATOM 7423 C C . TYR A 1 976 ? -6.100 -10.456 44.169 1.00 96.94 976 TYR A C 1
ATOM 7425 O O . TYR A 1 976 ? -6.625 -9.356 44.326 1.00 96.94 976 TYR A O 1
ATOM 7433 N N . HIS A 1 977 ? -4.784 -10.643 44.113 1.00 95.06 977 HIS A N 1
ATOM 7434 C CA . HIS A 1 977 ? -3.761 -9.603 44.176 1.00 95.06 977 HIS A CA 1
ATOM 7435 C C . HIS A 1 977 ? -3.200 -9.305 42.782 1.00 95.06 977 HIS A C 1
ATOM 7437 O O . HIS A 1 977 ? -2.806 -10.231 42.066 1.00 95.06 977 HIS A O 1
ATOM 7443 N N . ASN A 1 978 ? -3.139 -8.023 42.416 1.00 95.81 978 ASN A N 1
ATOM 7444 C CA . ASN A 1 978 ? -2.639 -7.560 41.119 1.00 95.81 978 ASN A CA 1
ATOM 7445 C C . ASN A 1 978 ? -1.145 -7.233 41.108 1.00 95.81 978 ASN A C 1
ATOM 7447 O O . ASN A 1 978 ? -0.591 -6.749 42.089 1.00 95.81 978 ASN A O 1
ATOM 7451 N N . HIS A 1 979 ? -0.551 -7.348 39.925 1.00 94.62 979 HIS A N 1
ATOM 7452 C CA . HIS A 1 979 ? 0.702 -6.704 39.557 1.00 94.62 979 HIS A CA 1
ATOM 7453 C C . HIS A 1 979 ? 0.445 -5.628 38.484 1.00 94.62 979 HIS A C 1
ATOM 7455 O O . HIS A 1 979 ? -0.692 -5.219 38.240 1.00 94.62 979 HIS A O 1
ATOM 7461 N N . GLY A 1 980 ? 1.514 -5.105 37.869 1.00 90.94 980 GLY A N 1
ATOM 7462 C CA . GLY A 1 980 ? 1.405 -4.095 36.810 1.00 90.94 980 GLY A CA 1
ATOM 7463 C C . GLY A 1 980 ? 0.891 -4.653 35.476 1.00 90.94 980 GLY A C 1
ATOM 7464 O O . GLY A 1 980 ? 0.259 -3.932 34.707 1.00 90.94 980 GLY A O 1
ATOM 7465 N N . PHE A 1 981 ? 1.128 -5.938 35.194 1.00 92.31 981 PHE A N 1
ATOM 7466 C CA . PHE A 1 981 ? 0.803 -6.533 33.893 1.00 92.31 981 PHE A CA 1
ATOM 7467 C C . PHE A 1 981 ? -0.698 -6.768 33.686 1.00 92.31 981 PHE A C 1
ATOM 7469 O O . PHE A 1 981 ? -1.148 -6.814 32.544 1.00 92.31 981 PHE A O 1
ATOM 7476 N N . GLU A 1 982 ? -1.498 -6.883 34.751 1.00 93.19 982 GLU A N 1
ATOM 7477 C CA . GLU A 1 982 ? -2.958 -6.972 34.633 1.00 93.19 982 GLU A CA 1
ATOM 7478 C C . GLU A 1 982 ? -3.587 -5.663 34.125 1.00 93.19 982 GLU A C 1
ATOM 7480 O O . GLU A 1 982 ? -4.722 -5.675 33.640 1.00 93.19 982 GLU A O 1
ATOM 7485 N N . PHE A 1 983 ? -2.860 -4.545 34.210 1.00 93.19 983 PHE A N 1
ATOM 7486 C CA . PHE A 1 983 ? -3.295 -3.239 33.716 1.00 93.19 983 PHE A CA 1
ATOM 7487 C C . PHE A 1 983 ? -2.852 -2.938 32.282 1.00 93.19 983 PHE A C 1
ATOM 7489 O O . PHE A 1 983 ? -3.248 -1.907 31.744 1.00 93.19 983 PHE A O 1
ATOM 7496 N N . THR A 1 984 ? -2.067 -3.812 31.645 1.00 85.06 984 THR A N 1
ATOM 7497 C CA . THR A 1 984 ? -1.718 -3.655 30.229 1.00 85.06 984 THR A CA 1
ATOM 7498 C C . THR A 1 984 ? -2.970 -3.822 29.366 1.00 85.06 984 THR A C 1
ATOM 7500 O O . THR A 1 984 ? -3.637 -4.856 29.422 1.00 85.06 984 THR A O 1
ATOM 7503 N N . GLU A 1 985 ? -3.291 -2.803 28.571 1.00 76.50 985 GLU A N 1
ATOM 7504 C CA . GLU A 1 985 ? -4.426 -2.837 27.650 1.00 76.50 985 GLU A CA 1
ATOM 7505 C C . GLU A 1 985 ? -4.126 -3.719 26.435 1.00 76.50 985 GLU A C 1
ATOM 7507 O O . GLU A 1 985 ? -3.095 -3.581 25.777 1.00 76.50 985 GLU A O 1
ATOM 7512 N N . GLN A 1 986 ? -5.052 -4.626 26.129 1.00 65.19 986 GLN A N 1
ATOM 7513 C CA . GLN A 1 986 ? -5.063 -5.418 24.902 1.00 65.19 986 GLN A CA 1
ATOM 7514 C C . GLN A 1 986 ? -6.437 -5.243 24.260 1.00 65.19 986 GLN A C 1
ATOM 7516 O O . GLN A 1 986 ? -7.447 -5.614 24.857 1.00 65.19 986 GLN A O 1
ATOM 7521 N N . ASN A 1 987 ? -6.482 -4.653 23.062 1.00 58.28 987 ASN A N 1
ATOM 7522 C CA . ASN A 1 987 ? -7.726 -4.322 22.354 1.00 58.28 987 ASN A CA 1
ATOM 7523 C C . ASN A 1 987 ? -8.693 -3.466 23.202 1.00 58.28 987 ASN A C 1
ATOM 7525 O O . ASN A 1 987 ? -9.885 -3.748 23.263 1.00 58.28 987 ASN A O 1
ATOM 7529 N N . GLY A 1 988 ? -8.168 -2.470 23.927 1.00 56.75 988 GLY A N 1
ATOM 7530 C CA . GLY A 1 988 ? -8.966 -1.581 24.786 1.00 56.75 988 GLY A CA 1
ATOM 7531 C C . GLY A 1 988 ? -9.475 -2.211 26.092 1.00 56.75 988 GLY A C 1
ATOM 7532 O O . GLY A 1 988 ? -10.227 -1.574 26.826 1.00 56.75 988 GLY A O 1
ATOM 7533 N N . VAL A 1 989 ? -9.072 -3.447 26.414 1.00 67.31 989 VAL A N 1
ATOM 7534 C CA . VAL A 1 989 ? -9.496 -4.162 27.628 1.00 67.31 989 VAL A CA 1
ATOM 7535 C C . VAL A 1 989 ? -8.292 -4.472 28.519 1.00 67.31 989 VAL A C 1
ATOM 7537 O O . VAL A 1 989 ? -7.300 -5.045 28.066 1.00 67.31 989 VAL A O 1
ATOM 7540 N N . ARG A 1 990 ? -8.388 -4.138 29.813 1.00 84.50 990 ARG A N 1
ATOM 7541 C CA . ARG A 1 990 ? -7.408 -4.529 30.843 1.00 84.50 990 ARG A CA 1
ATOM 7542 C C . ARG A 1 990 ? -7.790 -5.870 31.459 1.00 84.50 990 ARG A C 1
ATOM 7544 O O . ARG A 1 990 ? -8.949 -6.084 31.815 1.00 84.50 990 ARG A O 1
ATOM 7551 N N . GLY A 1 991 ? -6.814 -6.750 31.673 1.00 86.62 991 GLY A N 1
ATOM 7552 C CA . GLY A 1 991 ? -7.039 -8.035 32.348 1.00 86.62 991 GLY A CA 1
ATOM 7553 C C . GLY A 1 991 ? -7.629 -7.882 33.755 1.00 86.62 991 GLY A C 1
ATOM 7554 O O . GLY A 1 991 ? -8.500 -8.653 34.158 1.00 86.62 991 GLY A O 1
ATOM 7555 N N . TYR A 1 992 ? -7.224 -6.837 34.481 1.00 92.94 992 TYR A N 1
ATOM 7556 C CA . TYR A 1 992 ? -7.757 -6.540 35.810 1.00 92.94 992 TYR A CA 1
ATOM 7557 C C . TYR A 1 992 ? -9.242 -6.148 35.790 1.00 92.94 992 TYR A C 1
ATOM 7559 O O . TYR A 1 992 ? -10.003 -6.584 36.654 1.00 92.94 992 TYR A O 1
ATOM 7567 N N . ASP A 1 993 ? -9.674 -5.385 34.776 1.00 84.62 993 ASP A N 1
ATOM 7568 C CA . ASP A 1 993 ? -11.087 -5.030 34.587 1.00 84.62 993 ASP A CA 1
ATOM 7569 C C . ASP A 1 993 ? -11.932 -6.289 34.328 1.00 84.62 993 ASP A C 1
ATOM 7571 O O . ASP A 1 993 ? -13.021 -6.422 34.883 1.00 84.62 993 ASP A O 1
ATOM 7575 N N . VAL A 1 994 ? -11.406 -7.262 33.569 1.00 83.12 994 VAL A N 1
ATOM 7576 C CA . VAL A 1 994 ? -12.065 -8.564 33.354 1.00 83.12 994 VAL A CA 1
ATOM 7577 C C . VAL A 1 994 ? -12.269 -9.305 34.678 1.00 83.12 994 VAL A C 1
ATOM 7579 O O . VAL A 1 994 ? -13.374 -9.769 34.954 1.00 83.12 994 VAL A O 1
ATOM 7582 N N . LEU A 1 995 ? -11.240 -9.389 35.529 1.00 88.56 995 LEU A N 1
ATOM 7583 C CA . LEU A 1 995 ? -11.352 -10.053 36.833 1.00 88.56 995 LEU A CA 1
ATOM 7584 C C . LEU A 1 995 ? -12.367 -9.359 37.742 1.00 88.56 995 LEU A C 1
ATOM 7586 O O . LEU A 1 995 ? -13.198 -10.033 38.353 1.00 88.56 995 LEU A O 1
ATOM 7590 N N . LEU A 1 996 ? -12.331 -8.028 37.822 1.00 85.75 996 LEU A N 1
ATOM 7591 C CA . LEU A 1 996 ? -13.298 -7.244 38.591 1.00 85.75 996 LEU A CA 1
ATOM 7592 C C . LEU A 1 996 ? -14.723 -7.473 38.086 1.00 85.75 996 LEU A C 1
ATOM 7594 O O . LEU A 1 996 ? -15.636 -7.662 38.879 1.00 85.75 996 LEU A O 1
ATOM 7598 N N . ARG A 1 997 ? -14.927 -7.541 36.780 1.00 77.62 997 ARG A N 1
ATOM 7599 C CA . ARG A 1 997 ? -16.249 -7.684 36.170 1.00 77.62 997 ARG A CA 1
ATOM 7600 C C . ARG A 1 997 ? -16.837 -9.090 36.247 1.00 77.62 997 ARG A C 1
ATOM 7602 O O . ARG A 1 997 ? -18.039 -9.248 36.448 1.00 77.62 997 ARG A O 1
ATOM 7609 N N . GLU A 1 998 ? -16.004 -10.112 36.070 1.00 80.69 998 GLU A N 1
ATOM 7610 C CA . GLU A 1 998 ? -16.463 -11.496 35.907 1.00 80.69 998 GLU A CA 1
ATOM 7611 C C . GLU A 1 998 ? -16.437 -12.317 37.202 1.00 80.69 998 GLU A C 1
ATOM 7613 O O . GLU A 1 998 ? -17.003 -13.413 37.249 1.00 80.69 998 GLU A O 1
ATOM 7618 N N . THR A 1 999 ? -15.817 -11.811 38.271 1.00 84.06 999 THR A N 1
ATOM 7619 C CA . THR A 1 999 ? -15.865 -12.462 39.587 1.00 84.06 999 THR A CA 1
ATOM 7620 C C . THR A 1 999 ? -17.046 -11.981 40.434 1.00 84.06 999 THR A C 1
ATOM 7622 O O . THR A 1 999 ? -17.340 -10.787 40.496 1.00 84.06 999 THR A O 1
ATOM 7625 N N . ASP A 1 1000 ? -17.717 -12.912 41.118 1.00 80.56 1000 ASP A N 1
ATOM 7626 C CA . ASP A 1 1000 ? -18.839 -12.633 42.017 1.00 80.56 1000 ASP A CA 1
ATOM 7627 C C . ASP A 1 1000 ? -18.317 -11.970 43.308 1.00 80.56 1000 ASP A C 1
ATOM 7629 O O . ASP A 1 1000 ? -17.585 -12.615 44.071 1.00 80.56 1000 ASP A O 1
ATOM 7633 N N . PRO A 1 1001 ? -18.714 -10.718 43.614 1.00 79.56 1001 PRO A N 1
ATOM 7634 C CA . PRO A 1 1001 ? -18.244 -9.991 44.795 1.00 79.56 1001 PRO A CA 1
ATOM 7635 C C . PRO A 1 1001 ? -18.625 -10.649 46.133 1.00 79.56 1001 PRO A C 1
ATOM 7637 O O . PRO A 1 1001 ? -18.064 -10.305 47.172 1.00 79.56 1001 PRO A O 1
ATOM 7640 N N . ARG A 1 1002 ? -19.560 -11.609 46.151 1.00 80.50 1002 ARG A N 1
ATOM 7641 C CA . ARG A 1 1002 ? -19.908 -12.387 47.357 1.00 80.50 1002 ARG A CA 1
ATOM 7642 C C . ARG A 1 1002 ? -18.882 -13.480 47.671 1.00 80.50 1002 ARG A C 1
ATOM 7644 O O . ARG A 1 1002 ? -18.804 -13.938 48.823 1.00 80.50 1002 ARG A O 1
ATOM 7651 N N . LEU A 1 1003 ? -18.156 -13.921 46.643 1.00 87.50 1003 LEU A N 1
ATOM 7652 C CA . LEU A 1 1003 ? -17.262 -15.079 46.651 1.00 87.50 1003 LEU A CA 1
ATOM 7653 C C . LEU A 1 1003 ? -15.786 -14.684 46.545 1.00 87.50 1003 LEU A C 1
ATOM 7655 O O . LEU A 1 1003 ? -14.944 -15.369 47.125 1.00 87.50 1003 LEU A O 1
ATOM 7659 N N . VAL A 1 1004 ? -15.490 -13.594 45.830 1.00 93.69 1004 VAL A N 1
ATOM 7660 C CA . VAL A 1 1004 ? -14.133 -13.151 45.496 1.00 93.69 1004 VAL A CA 1
ATOM 7661 C C . VAL A 1 1004 ? -13.953 -11.674 45.853 1.00 93.69 1004 VAL A C 1
ATOM 7663 O O . VAL A 1 1004 ? -14.663 -10.804 45.344 1.00 93.69 1004 VAL A O 1
ATOM 7666 N N . ALA A 1 1005 ? -12.975 -11.394 46.709 1.00 93.94 1005 ALA A N 1
ATOM 7667 C CA . ALA A 1 1005 ? -12.502 -10.048 47.014 1.00 93.94 1005 ALA A CA 1
ATOM 7668 C C . ALA A 1 1005 ? -11.271 -9.694 46.161 1.00 93.94 1005 ALA A C 1
ATOM 7670 O O . ALA A 1 1005 ? -10.644 -10.569 45.565 1.00 93.94 1005 ALA A O 1
ATOM 7671 N N . MET A 1 1006 ? -10.899 -8.418 46.130 1.00 96.38 1006 MET A N 1
ATOM 7672 C CA . MET A 1 1006 ? -9.621 -7.974 45.577 1.00 96.38 1006 MET A CA 1
ATOM 7673 C C . MET A 1 1006 ? -8.704 -7.472 46.687 1.00 96.38 1006 MET A C 1
ATOM 7675 O O . MET A 1 1006 ? -9.142 -6.775 47.609 1.00 96.38 1006 MET A O 1
ATOM 7679 N N . GLU A 1 1007 ? -7.430 -7.822 46.565 1.00 97.00 1007 GLU A N 1
ATOM 7680 C CA . GLU A 1 1007 ? -6.332 -7.216 47.297 1.00 97.00 1007 GLU A CA 1
ATOM 7681 C C . GLU A 1 1007 ? -5.609 -6.242 46.367 1.00 97.00 1007 GLU A C 1
ATOM 7683 O O . GLU A 1 1007 ? -4.734 -6.638 45.601 1.00 97.00 1007 GLU A O 1
ATOM 7688 N N . LEU A 1 1008 ? -6.025 -4.973 46.380 1.00 97.38 1008 LEU A N 1
ATOM 7689 C CA . LEU A 1 1008 ? -5.469 -3.977 45.465 1.00 97.38 1008 LEU A CA 1
ATOM 7690 C C . LEU A 1 1008 ? -4.062 -3.585 45.916 1.00 97.38 1008 LEU A C 1
ATOM 7692 O O . LEU A 1 1008 ? -3.899 -2.954 46.963 1.00 97.38 1008 LEU A O 1
ATOM 7696 N N . ASP A 1 1009 ? -3.065 -3.919 45.105 1.00 97.12 1009 ASP A N 1
ATOM 7697 C CA . ASP A 1 1009 ? -1.713 -3.394 45.238 1.00 97.12 1009 ASP A CA 1
ATOM 7698 C C . ASP A 1 1009 ? -1.656 -1.980 44.660 1.00 97.12 1009 ASP A C 1
ATOM 7700 O O . ASP A 1 1009 ? -1.779 -1.756 43.448 1.00 97.12 1009 ASP A O 1
ATOM 7704 N N . LEU A 1 1010 ? -1.504 -1.017 45.571 1.00 97.06 1010 LEU A N 1
ATOM 7705 C CA . LEU A 1 1010 ? -1.532 0.409 45.263 1.00 97.06 1010 LEU A CA 1
ATOM 7706 C C . LEU A 1 1010 ? -0.287 0.861 44.492 1.00 97.06 1010 LEU A C 1
ATOM 7708 O O . LEU A 1 1010 ? -0.384 1.795 43.694 1.00 97.06 1010 LEU A O 1
ATOM 7712 N N . TYR A 1 1011 ? 0.856 0.202 44.697 1.00 96.31 1011 TYR A N 1
ATOM 7713 C CA . TYR A 1 1011 ? 2.084 0.500 43.967 1.00 96.31 1011 TYR A CA 1
ATOM 7714 C C . TYR A 1 1011 ? 1.974 0.023 42.531 1.00 96.31 1011 TYR A C 1
ATOM 7716 O O . TYR A 1 1011 ? 2.239 0.799 41.620 1.00 96.31 1011 TYR A O 1
ATOM 7724 N N . TRP A 1 1012 ? 1.535 -1.216 42.305 1.00 95.88 1012 TRP A N 1
ATOM 7725 C CA . TRP A 1 1012 ? 1.457 -1.746 40.945 1.00 95.88 1012 TRP A CA 1
ATOM 7726 C C . TRP A 1 1012 ? 0.408 -1.034 40.090 1.00 95.88 1012 TRP A C 1
ATOM 7728 O O . TRP A 1 1012 ? 0.644 -0.821 38.902 1.00 95.88 1012 TRP A O 1
ATOM 7738 N N . ALA A 1 1013 ? -0.701 -0.591 40.691 1.00 95.06 1013 ALA A N 1
ATOM 7739 C CA . ALA A 1 1013 ? -1.657 0.284 40.016 1.00 95.06 1013 ALA A CA 1
ATOM 7740 C C . ALA A 1 1013 ? -1.018 1.634 39.637 1.00 95.06 1013 ALA A C 1
ATOM 7742 O O . ALA A 1 1013 ? -1.055 2.022 38.469 1.00 95.06 1013 ALA A O 1
ATOM 7743 N N . ALA A 1 1014 ? -0.361 2.310 40.588 1.00 93.38 1014 ALA A N 1
ATOM 7744 C CA . ALA A 1 1014 ? 0.286 3.600 40.341 1.00 93.38 1014 ALA A CA 1
ATOM 7745 C C . ALA A 1 1014 ? 1.442 3.505 39.326 1.00 93.38 1014 ALA A C 1
ATOM 7747 O O . ALA A 1 1014 ? 1.566 4.362 38.453 1.00 93.38 1014 ALA A O 1
ATOM 7748 N N . SER A 1 1015 ? 2.257 2.451 39.407 1.00 92.88 1015 SER A N 1
ATOM 7749 C CA . SER A 1 1015 ? 3.367 2.163 38.490 1.00 92.88 1015 SER A CA 1
ATOM 7750 C C . SER A 1 1015 ? 2.876 1.931 37.057 1.00 92.88 1015 SER A C 1
ATOM 7752 O O . SER A 1 1015 ? 3.509 2.386 36.108 1.00 92.88 1015 SER A O 1
ATOM 7754 N N . ALA A 1 1016 ? 1.701 1.313 36.896 1.00 92.00 1016 ALA A N 1
ATOM 7755 C CA . ALA A 1 1016 ? 1.034 1.153 35.606 1.00 92.00 1016 ALA A CA 1
ATOM 7756 C C . ALA A 1 1016 ? 0.284 2.417 35.128 1.00 92.00 1016 ALA A C 1
ATOM 7758 O O . ALA A 1 1016 ? -0.413 2.368 34.116 1.00 92.00 1016 ALA A O 1
ATOM 7759 N N . GLY A 1 1017 ? 0.385 3.544 35.844 1.00 91.19 1017 GLY A N 1
ATOM 7760 C CA . GLY A 1 1017 ? -0.312 4.790 35.509 1.00 91.19 1017 GLY A CA 1
ATOM 7761 C C . GLY A 1 1017 ? -1.819 4.769 35.792 1.00 91.19 1017 GLY A C 1
ATOM 7762 O O . GLY A 1 1017 ? -2.538 5.660 35.343 1.00 91.19 1017 GLY A O 1
ATOM 7763 N N . VAL A 1 1018 ? -2.314 3.774 36.533 1.00 91.56 1018 VAL A N 1
ATOM 7764 C CA . VAL A 1 1018 ? -3.730 3.635 36.888 1.00 91.56 1018 VAL A CA 1
ATOM 7765 C C . VAL A 1 1018 ? -3.991 4.283 38.244 1.00 91.56 1018 VAL A C 1
ATOM 7767 O O . VAL A 1 1018 ? -3.339 3.957 39.233 1.00 91.56 1018 VAL A O 1
ATOM 7770 N N . ASP A 1 1019 ? -4.979 5.178 38.315 1.00 91.81 1019 ASP A N 1
ATOM 7771 C CA . ASP A 1 1019 ? -5.378 5.815 39.572 1.00 91.81 1019 ASP A CA 1
ATOM 7772 C C . ASP A 1 1019 ? -6.224 4.857 40.442 1.00 91.81 1019 ASP A C 1
ATOM 7774 O O . ASP A 1 1019 ? -7.355 4.520 40.064 1.00 91.81 1019 ASP A O 1
ATOM 7778 N N . PRO A 1 1020 ? -5.750 4.451 41.640 1.00 92.69 1020 PRO A N 1
ATOM 7779 C CA . PRO A 1 1020 ? -6.513 3.577 42.530 1.00 92.69 1020 PRO A CA 1
ATOM 7780 C C . PRO A 1 1020 ? -7.862 4.162 42.957 1.00 92.69 1020 PRO A C 1
ATOM 7782 O O . PRO A 1 1020 ? -8.812 3.417 43.180 1.00 92.69 1020 PRO A O 1
ATOM 7785 N N . VAL A 1 1021 ? -7.983 5.490 43.063 1.00 87.25 1021 VAL A N 1
ATOM 7786 C CA . VAL A 1 1021 ? -9.257 6.131 43.429 1.00 87.25 1021 VAL A CA 1
ATOM 7787 C C . VAL A 1 1021 ? -10.289 5.962 42.323 1.00 87.25 1021 VAL A C 1
ATOM 7789 O O . VAL A 1 1021 ? -11.464 5.743 42.620 1.00 87.25 1021 VAL A O 1
ATOM 7792 N N . ASP A 1 1022 ? -9.868 6.029 41.064 1.00 82.69 1022 ASP A N 1
ATOM 7793 C CA . ASP A 1 1022 ? -10.775 5.828 39.939 1.00 82.69 1022 ASP A CA 1
ATOM 7794 C C . ASP A 1 1022 ? -11.226 4.369 39.868 1.00 82.69 1022 ASP A C 1
ATOM 7796 O O . ASP A 1 1022 ? -12.418 4.125 39.696 1.00 82.69 1022 ASP A O 1
ATOM 7800 N N . LEU A 1 1023 ? -10.336 3.403 40.132 1.00 85.25 1023 LEU A N 1
ATOM 7801 C CA . LEU A 1 1023 ? -10.720 1.993 40.283 1.00 85.25 1023 LEU A CA 1
ATOM 7802 C C . LEU A 1 1023 ? -11.740 1.784 41.411 1.00 85.25 1023 LEU A C 1
ATOM 7804 O O . LEU A 1 1023 ? -12.733 1.089 41.211 1.00 85.25 1023 LEU A O 1
ATOM 7808 N N . ILE A 1 1024 ? -11.534 2.404 42.578 1.00 83.56 1024 ILE A N 1
ATOM 7809 C CA . ILE A 1 1024 ? -12.457 2.308 43.723 1.00 83.56 1024 ILE A CA 1
ATOM 7810 C C . ILE A 1 1024 ? -13.831 2.879 43.374 1.00 83.56 1024 ILE A C 1
ATOM 7812 O O . ILE A 1 1024 ? -14.849 2.256 43.666 1.00 83.56 1024 ILE A O 1
ATOM 7816 N N . LYS A 1 1025 ? -13.870 4.045 42.723 1.00 74.56 1025 LYS A N 1
ATOM 7817 C CA . LYS A 1 1025 ? -15.124 4.661 42.269 1.00 74.56 1025 LYS A CA 1
ATOM 7818 C C . LYS A 1 1025 ? -15.822 3.820 41.207 1.00 74.56 1025 LYS A C 1
ATOM 7820 O O . LYS A 1 1025 ? -17.048 3.777 41.177 1.00 74.56 1025 LYS A O 1
ATOM 7825 N N . ARG A 1 1026 ? -15.039 3.172 40.343 1.00 72.06 1026 ARG A N 1
ATOM 7826 C CA . ARG A 1 1026 ? -15.524 2.310 39.266 1.00 72.06 1026 ARG A CA 1
ATOM 7827 C C . ARG A 1 1026 ? -16.095 0.994 39.797 1.00 72.06 1026 ARG A C 1
ATOM 7829 O O . ARG A 1 1026 ? -17.083 0.505 39.263 1.00 72.06 1026 ARG A O 1
ATOM 7836 N N . TYR A 1 1027 ? -15.503 0.453 40.860 1.00 76.50 1027 TYR A N 1
ATOM 7837 C CA . TYR A 1 1027 ? -15.860 -0.840 41.443 1.00 76.50 1027 TYR A CA 1
ATOM 7838 C C . TYR A 1 1027 ? -15.979 -0.757 42.977 1.00 76.50 1027 TYR A C 1
ATOM 7840 O O . TYR A 1 1027 ? -15.172 -1.351 43.704 1.00 76.50 1027 TYR A O 1
ATOM 7848 N N . PRO A 1 1028 ? -16.981 -0.028 43.502 1.00 75.50 1028 PRO A N 1
ATOM 7849 C CA . PRO A 1 1028 ? -17.141 0.149 44.940 1.00 75.50 1028 PRO A CA 1
ATOM 7850 C C . PRO A 1 1028 ? -17.333 -1.200 45.648 1.00 75.50 1028 PRO A C 1
ATOM 7852 O O . PRO A 1 1028 ? -17.994 -2.110 45.148 1.00 75.50 1028 PRO A O 1
ATOM 7855 N N . GLY A 1 1029 ? -16.742 -1.344 46.831 1.00 76.50 1029 GLY A N 1
ATOM 7856 C CA . GLY A 1 1029 ? -16.839 -2.531 47.680 1.00 76.50 1029 GLY A CA 1
ATOM 7857 C C . GLY A 1 1029 ? -16.033 -3.748 47.216 1.00 76.50 1029 GLY A C 1
ATOM 7858 O O . GLY A 1 1029 ? -16.177 -4.814 47.811 1.00 76.50 1029 GLY A O 1
ATOM 7859 N N . ARG A 1 1030 ? -15.219 -3.635 46.156 1.00 87.81 1030 ARG A N 1
ATOM 7860 C CA . ARG A 1 1030 ? -14.444 -4.769 45.619 1.00 87.81 1030 ARG A CA 1
ATOM 7861 C C . ARG A 1 1030 ? -13.089 -4.988 46.276 1.00 87.81 1030 ARG A C 1
ATOM 7863 O O . ARG A 1 1030 ? -12.547 -6.083 46.144 1.00 87.81 1030 ARG A O 1
ATOM 7870 N N . PHE A 1 1031 ? -12.552 -4.001 46.982 1.00 93.94 1031 PHE A N 1
ATOM 7871 C CA . PHE A 1 1031 ? -11.159 -3.986 47.424 1.00 93.94 1031 PHE A CA 1
ATOM 7872 C C . PHE A 1 1031 ? -11.076 -4.156 48.943 1.00 93.94 1031 PHE A C 1
ATOM 7874 O O . PHE A 1 1031 ? -10.814 -3.210 49.683 1.00 93.94 1031 PHE A O 1
ATOM 7881 N N . SER A 1 1032 ? -11.356 -5.375 49.416 1.00 94.50 1032 SER A N 1
ATOM 7882 C CA . SER A 1 1032 ? -11.389 -5.681 50.853 1.00 94.50 1032 SER A CA 1
ATOM 7883 C C . SER A 1 1032 ? -10.017 -5.669 51.511 1.00 94.50 1032 SER A C 1
ATOM 7885 O O . SER A 1 1032 ? -9.935 -5.515 52.727 1.00 94.50 1032 SER A O 1
ATOM 7887 N N . LEU A 1 1033 ? -8.945 -5.820 50.741 1.00 97.62 1033 LEU A N 1
ATOM 7888 C CA . LEU A 1 1033 ? -7.577 -5.768 51.238 1.00 97.62 1033 LEU A CA 1
ATOM 7889 C C . LEU A 1 1033 ? -6.797 -4.749 50.403 1.00 97.62 1033 LEU A C 1
ATOM 7891 O O . LEU A 1 1033 ? -6.993 -4.652 49.191 1.00 97.62 1033 LEU A O 1
ATOM 7895 N N . PHE A 1 1034 ? -5.917 -3.988 51.045 1.00 97.81 1034 PHE A N 1
ATOM 7896 C CA . PHE A 1 1034 ? -4.924 -3.179 50.345 1.00 97.81 1034 PHE A CA 1
ATOM 7897 C C . PHE A 1 1034 ? -3.532 -3.717 50.609 1.00 97.81 1034 PHE A C 1
ATOM 7899 O O . PHE A 1 1034 ? -3.140 -3.894 51.763 1.00 97.81 1034 PHE A O 1
ATOM 7906 N N . HIS A 1 1035 ? -2.772 -3.869 49.531 1.00 95.44 1035 HIS A N 1
ATOM 7907 C CA . HIS A 1 1035 ? -1.322 -3.946 49.584 1.00 95.44 1035 HIS A CA 1
ATOM 7908 C C . HIS A 1 1035 ? -0.757 -2.536 49.487 1.00 95.44 1035 HIS A C 1
ATOM 7910 O O . HIS A 1 1035 ? -0.874 -1.842 48.475 1.00 95.44 1035 HIS A O 1
ATOM 7916 N N . VAL A 1 1036 ? -0.194 -2.090 50.602 1.00 97.19 1036 VAL A N 1
ATOM 7917 C CA . VAL A 1 1036 ? 0.341 -0.749 50.796 1.00 97.19 1036 VAL A CA 1
ATOM 7918 C C . VAL A 1 1036 ? 1.853 -0.824 50.628 1.00 97.19 1036 VAL A C 1
ATOM 7920 O O . VAL A 1 1036 ? 2.585 -1.069 51.586 1.00 97.19 1036 VAL A O 1
ATOM 7923 N N . LYS A 1 1037 ? 2.300 -0.619 49.390 1.00 96.19 1037 LYS A N 1
ATOM 7924 C CA . LYS A 1 1037 ? 3.707 -0.444 49.014 1.00 96.19 1037 LYS A CA 1
ATOM 7925 C C . LYS A 1 1037 ? 3.879 0.968 48.478 1.00 96.19 1037 LYS A C 1
ATOM 7927 O O . LYS A 1 1037 ? 2.956 1.485 47.848 1.00 96.19 1037 LYS A O 1
ATOM 7932 N N . ASP A 1 1038 ? 5.019 1.598 48.730 1.00 96.31 1038 ASP A N 1
ATOM 7933 C CA . ASP A 1 1038 ? 5.271 2.973 48.293 1.00 96.31 1038 ASP A CA 1
ATOM 7934 C C . ASP A 1 1038 ? 6.361 3.037 47.222 1.00 96.31 1038 ASP A C 1
ATOM 7936 O O . ASP A 1 1038 ? 7.202 2.144 47.096 1.00 96.31 1038 ASP A O 1
ATOM 7940 N N . MET A 1 1039 ? 6.303 4.095 46.419 1.00 95.88 1039 MET A N 1
ATOM 7941 C CA . MET A 1 1039 ? 7.129 4.287 45.235 1.00 95.88 1039 MET A CA 1
ATOM 7942 C C . MET A 1 1039 ? 8.022 5.508 45.413 1.00 95.88 1039 MET A C 1
ATOM 7944 O O . MET A 1 1039 ? 7.532 6.636 45.522 1.00 95.88 1039 MET A O 1
ATOM 7948 N N . ALA A 1 1040 ? 9.335 5.299 45.403 1.00 93.75 1040 ALA A N 1
ATOM 7949 C CA . ALA A 1 1040 ? 10.310 6.376 45.320 1.00 93.75 1040 ALA A CA 1
ATOM 7950 C C . ALA A 1 1040 ? 10.169 7.143 43.992 1.00 93.75 1040 ALA A C 1
ATOM 7952 O O . ALA A 1 1040 ? 9.583 6.659 43.025 1.00 93.75 1040 ALA A O 1
ATOM 7953 N N . ALA A 1 1041 ? 10.737 8.348 43.920 1.00 91.44 1041 ALA A N 1
ATOM 7954 C CA . ALA A 1 1041 ? 10.635 9.201 42.732 1.00 91.44 1041 ALA A CA 1
ATOM 7955 C C . ALA A 1 1041 ? 11.249 8.587 41.454 1.00 91.44 1041 ALA A C 1
ATOM 7957 O O . ALA A 1 1041 ? 10.894 8.998 40.354 1.00 91.44 1041 ALA A O 1
ATOM 7958 N N . ASP A 1 1042 ? 12.158 7.620 41.593 1.00 91.06 1042 ASP A N 1
ATOM 7959 C CA . ASP A 1 1042 ? 12.778 6.881 40.487 1.00 91.06 1042 ASP A CA 1
ATOM 7960 C C . ASP A 1 1042 ? 12.018 5.597 40.102 1.00 91.06 1042 ASP A C 1
ATOM 7962 O O . ASP A 1 1042 ? 12.481 4.832 39.258 1.00 91.06 1042 ASP A O 1
ATOM 7966 N N . GLY A 1 1043 ? 10.861 5.351 40.723 1.00 90.56 1043 GLY A N 1
ATOM 7967 C CA . GLY A 1 1043 ? 10.049 4.156 40.519 1.00 90.56 1043 GLY A CA 1
ATOM 7968 C C . GLY A 1 1043 ? 10.456 2.960 41.381 1.00 90.56 1043 GLY A C 1
ATOM 7969 O O . GLY A 1 1043 ? 9.742 1.963 41.384 1.00 90.56 1043 GLY A O 1
ATOM 7970 N N . SER A 1 1044 ? 11.556 3.017 42.138 1.00 92.62 1044 SER A N 1
ATOM 7971 C CA . SER A 1 1044 ? 11.946 1.923 43.039 1.00 92.62 1044 SER A CA 1
ATOM 7972 C C . SER A 1 1044 ? 11.059 1.842 44.294 1.00 92.62 1044 SER A C 1
ATOM 7974 O O . SER A 1 1044 ? 10.298 2.761 44.598 1.00 92.62 1044 SER A O 1
ATOM 7976 N N . PHE A 1 1045 ? 11.128 0.725 45.027 1.00 93.62 1045 PHE A N 1
ATOM 7977 C CA . PHE A 1 1045 ? 10.386 0.563 46.282 1.00 93.62 1045 PHE A CA 1
ATOM 7978 C C . PHE A 1 1045 ? 10.921 1.495 47.377 1.00 93.62 1045 PHE A C 1
ATOM 7980 O O . PHE A 1 1045 ? 12.129 1.549 47.621 1.00 93.62 1045 PHE A O 1
ATOM 7987 N N . ALA A 1 1046 ? 10.003 2.172 48.065 1.00 94.94 1046 ALA A N 1
ATOM 7988 C CA . ALA A 1 1046 ? 10.258 2.959 49.267 1.00 94.94 1046 ALA A CA 1
ATOM 7989 C C . ALA A 1 1046 ? 9.499 2.370 50.464 1.00 94.94 1046 ALA A C 1
ATOM 7991 O O . ALA A 1 1046 ? 8.502 1.661 50.296 1.00 94.94 1046 ALA A O 1
ATOM 7992 N N . ASP A 1 1047 ? 9.949 2.696 51.674 1.00 95.81 1047 ASP A N 1
ATOM 7993 C CA . ASP A 1 1047 ? 9.171 2.408 52.876 1.00 95.81 1047 ASP A CA 1
ATOM 7994 C C . ASP A 1 1047 ? 7.885 3.241 52.880 1.00 95.81 1047 ASP A C 1
ATOM 7996 O O . ASP A 1 1047 ? 7.840 4.372 52.384 1.00 95.81 1047 ASP A O 1
ATOM 8000 N N . VAL A 1 1048 ? 6.807 2.664 53.414 1.00 96.06 1048 VAL A N 1
ATOM 8001 C CA . VAL A 1 1048 ? 5.469 3.259 53.315 1.00 96.06 1048 VAL A CA 1
ATOM 8002 C C . VAL A 1 1048 ? 5.453 4.649 53.939 1.00 96.06 1048 VAL A C 1
ATOM 8004 O O . VAL A 1 1048 ? 5.756 4.799 55.117 1.00 96.06 1048 VAL A O 1
ATOM 8007 N N . GLY A 1 1049 ? 5.042 5.659 53.171 1.00 93.12 1049 GLY A N 1
ATOM 8008 C CA . GLY A 1 1049 ? 4.967 7.050 53.613 1.00 93.12 1049 GLY A CA 1
ATOM 8009 C C . GLY A 1 1049 ? 6.237 7.868 53.364 1.00 93.12 1049 GLY A C 1
ATOM 8010 O O . GLY A 1 1049 ? 6.246 9.051 53.705 1.00 93.12 1049 GLY A O 1
ATOM 8011 N N . GLU A 1 1050 ? 7.278 7.274 52.775 1.00 94.38 1050 GLU A N 1
ATOM 8012 C CA . GLU A 1 1050 ? 8.502 7.969 52.345 1.00 94.38 1050 GLU A CA 1
ATOM 8013 C C . GLU A 1 1050 ? 8.581 8.169 50.826 1.00 94.38 1050 GLU A C 1
ATOM 8015 O O . GLU A 1 1050 ? 9.454 8.889 50.338 1.00 94.38 1050 GLU A O 1
ATOM 8020 N N . GLY A 1 1051 ? 7.675 7.544 50.074 1.00 93.88 1051 GLY A N 1
ATOM 8021 C CA . GLY A 1 1051 ? 7.590 7.667 48.629 1.00 93.88 1051 GLY A CA 1
ATOM 8022 C C . GLY A 1 1051 ? 6.598 8.734 48.168 1.00 93.88 1051 GLY A C 1
ATOM 8023 O O . GLY A 1 1051 ? 6.344 9.749 48.821 1.00 93.88 1051 GLY A O 1
ATOM 8024 N N . THR A 1 1052 ? 6.084 8.529 46.961 1.00 95.31 1052 THR A N 1
ATOM 8025 C CA . THR A 1 1052 ? 5.312 9.512 46.192 1.00 95.31 1052 THR A CA 1
ATOM 8026 C C . THR A 1 1052 ? 3.817 9.205 46.141 1.00 95.31 1052 THR A C 1
ATOM 8028 O O . THR A 1 1052 ? 3.034 10.064 45.722 1.00 95.31 1052 THR A O 1
ATOM 8031 N N . ILE A 1 1053 ? 3.384 8.017 46.579 1.00 96.00 1053 ILE A N 1
ATOM 8032 C CA . ILE A 1 1053 ? 1.977 7.619 46.487 1.00 96.00 1053 ILE A CA 1
ATOM 8033 C C . ILE A 1 1053 ? 1.154 8.376 47.534 1.00 96.00 1053 ILE A C 1
ATOM 8035 O O . ILE A 1 1053 ? 1.404 8.332 48.738 1.00 96.00 1053 ILE A O 1
ATOM 8039 N N . ASN A 1 1054 ? 0.107 9.068 47.079 1.00 94.38 1054 ASN A N 1
ATOM 8040 C CA . ASN A 1 1054 ? -0.765 9.848 47.955 1.00 94.38 1054 ASN A CA 1
ATOM 8041 C C . ASN A 1 1054 ? -1.786 8.954 48.680 1.00 94.38 1054 ASN A C 1
ATOM 8043 O O . ASN A 1 1054 ? -2.982 8.957 48.373 1.00 94.38 1054 ASN A O 1
ATOM 8047 N N . PHE A 1 1055 ? -1.316 8.205 49.677 1.00 95.31 1055 PHE A N 1
ATOM 8048 C CA . PHE A 1 1055 ? -2.159 7.325 50.486 1.00 95.31 1055 PHE A CA 1
ATOM 8049 C C . PHE A 1 1055 ? -3.278 8.063 51.217 1.00 95.31 1055 PHE A C 1
ATOM 8051 O O . PHE A 1 1055 ? -4.376 7.527 51.311 1.00 95.31 1055 PHE A O 1
ATOM 8058 N N . SER A 1 1056 ? -3.065 9.304 51.676 1.00 90.88 1056 SER A N 1
ATOM 8059 C CA . SER A 1 1056 ? -4.140 10.102 52.284 1.00 90.88 1056 SER A CA 1
ATOM 8060 C C . SER A 1 1056 ? -5.349 10.237 51.354 1.00 90.88 1056 SER A C 1
ATOM 8062 O O . SER A 1 1056 ? -6.488 10.077 51.785 1.00 90.88 1056 SER A O 1
ATOM 8064 N N . ARG A 1 1057 ? -5.112 10.496 50.063 1.00 91.94 1057 ARG A N 1
ATOM 8065 C CA . ARG A 1 1057 ? -6.176 10.600 49.056 1.00 91.94 1057 ARG A CA 1
ATOM 8066 C C . ARG A 1 1057 ? -6.870 9.256 48.821 1.00 91.94 1057 ARG A C 1
ATOM 8068 O O . ARG A 1 1057 ? -8.092 9.222 48.694 1.00 91.94 1057 ARG A O 1
ATOM 8075 N N . ILE A 1 1058 ? -6.109 8.166 48.761 1.00 93.06 1058 ILE A N 1
ATOM 8076 C CA . ILE A 1 1058 ? -6.653 6.825 48.511 1.00 93.06 1058 ILE A CA 1
ATOM 8077 C C . ILE A 1 1058 ? -7.473 6.353 49.719 1.00 93.06 1058 ILE A C 1
ATOM 8079 O O . ILE A 1 1058 ? -8.624 5.957 49.563 1.00 93.06 1058 ILE A O 1
ATOM 8083 N N . PHE A 1 1059 ? -6.935 6.475 50.934 1.00 93.12 1059 PHE A N 1
ATOM 8084 C CA . PHE A 1 1059 ? -7.576 5.993 52.162 1.00 93.12 1059 PHE A CA 1
ATOM 8085 C C . PHE A 1 1059 ? -8.837 6.772 52.545 1.00 93.12 1059 PHE A C 1
ATOM 8087 O O . PHE A 1 1059 ? -9.725 6.225 53.200 1.00 93.12 1059 PHE A O 1
ATOM 8094 N N . ALA A 1 1060 ? -8.988 8.012 52.068 1.00 84.75 1060 ALA A N 1
ATOM 8095 C CA . ALA A 1 1060 ? -10.260 8.732 52.149 1.00 84.75 1060 ALA A CA 1
ATOM 8096 C C . ALA A 1 1060 ? -11.424 7.973 51.472 1.00 84.75 1060 ALA A C 1
ATOM 8098 O O . ALA A 1 1060 ? -12.582 8.227 51.790 1.00 84.75 1060 ALA A O 1
ATOM 8099 N N . HIS A 1 1061 ? -11.123 7.014 50.589 1.00 86.31 1061 HIS A N 1
ATOM 8100 C CA . HIS A 1 1061 ? -12.091 6.170 49.889 1.00 86.31 1061 HIS A CA 1
ATOM 8101 C C . HIS A 1 1061 ? -12.140 4.731 50.431 1.00 86.31 1061 HIS A C 1
ATOM 8103 O O . HIS A 1 1061 ? -12.786 3.877 49.831 1.00 86.31 1061 HIS A O 1
ATOM 8109 N N . SER A 1 1062 ? -11.502 4.430 51.567 1.00 85.88 1062 SER A N 1
ATOM 8110 C CA . SER A 1 1062 ? -11.439 3.062 52.099 1.00 85.88 1062 SER A CA 1
ATOM 8111 C C . SER A 1 1062 ? -12.799 2.459 52.455 1.00 85.88 1062 SER A C 1
ATOM 8113 O O . SER A 1 1062 ? -12.996 1.258 52.292 1.00 85.88 1062 SER A O 1
ATOM 8115 N N . GLU A 1 1063 ? -13.751 3.273 52.920 1.00 80.75 1063 GLU A N 1
ATOM 8116 C CA . GLU A 1 1063 ? -15.122 2.806 53.175 1.00 80.75 1063 GLU A CA 1
ATOM 8117 C C . GLU A 1 1063 ? -15.839 2.450 51.870 1.00 80.75 1063 GLU A C 1
ATOM 8119 O O . GLU A 1 1063 ? -16.463 1.395 51.789 1.00 80.75 1063 GLU A O 1
ATOM 8124 N N . MET A 1 1064 ? -15.673 3.273 50.828 1.00 77.06 1064 MET A N 1
ATOM 8125 C CA . MET A 1 1064 ? -16.202 3.003 49.487 1.00 77.06 1064 MET A CA 1
ATOM 8126 C C . MET A 1 1064 ? -15.565 1.755 48.871 1.00 77.06 1064 MET A C 1
ATOM 8128 O O . MET A 1 1064 ? -16.251 0.974 48.224 1.00 77.06 1064 MET A O 1
ATOM 8132 N N . ALA A 1 1065 ? -14.268 1.546 49.087 1.00 82.88 1065 ALA A N 1
ATOM 8133 C CA . ALA A 1 1065 ? -13.535 0.367 48.640 1.00 82.88 1065 ALA A CA 1
ATOM 8134 C C . ALA A 1 1065 ? -13.941 -0.917 49.389 1.00 82.88 1065 ALA A C 1
ATOM 8136 O O . ALA A 1 1065 ? -13.869 -2.000 48.808 1.00 82.88 1065 ALA A O 1
ATOM 8137 N N . GLY A 1 1066 ? -14.413 -0.794 50.636 1.00 83.75 1066 GLY A N 1
ATOM 8138 C CA . GLY A 1 1066 ? -14.772 -1.917 51.505 1.00 83.75 1066 GLY A CA 1
ATOM 8139 C C . GLY A 1 1066 ? -13.582 -2.536 52.247 1.00 83.75 1066 GLY A C 1
ATOM 8140 O O . GLY A 1 1066 ? -13.597 -3.738 52.496 1.00 83.75 1066 GLY A O 1
ATOM 8141 N N . VAL A 1 1067 ? -12.555 -1.739 52.566 1.00 92.69 1067 VAL A N 1
ATOM 8142 C CA . VAL A 1 1067 ? -11.268 -2.219 53.101 1.00 92.69 1067 VAL A CA 1
ATOM 8143 C C . VAL A 1 1067 ? -11.399 -2.735 54.536 1.00 92.69 1067 VAL A C 1
ATOM 8145 O O . VAL A 1 1067 ? -11.720 -1.981 55.457 1.00 92.69 1067 VAL A O 1
ATOM 8148 N N . ASP A 1 1068 ? -11.043 -4.002 54.734 1.00 93.31 1068 ASP A N 1
ATOM 8149 C CA . ASP A 1 1068 ? -10.885 -4.648 56.034 1.00 93.31 1068 ASP A CA 1
ATOM 8150 C C . ASP A 1 1068 ? -9.457 -4.473 56.580 1.00 93.31 1068 ASP A C 1
ATOM 8152 O O . ASP A 1 1068 ? -9.300 -4.088 57.739 1.00 93.31 1068 ASP A O 1
ATOM 8156 N N . TYR A 1 1069 ? -8.420 -4.715 55.766 1.00 96.94 1069 TYR A N 1
ATOM 8157 C CA . TYR A 1 1069 ? -7.013 -4.684 56.197 1.00 96.94 1069 TYR A CA 1
ATOM 8158 C C . TYR A 1 1069 ? -6.100 -3.911 55.239 1.00 96.94 1069 TYR A C 1
ATOM 8160 O O . TYR A 1 1069 ? -6.294 -3.910 54.024 1.00 96.94 1069 TYR A O 1
ATOM 8168 N N . TYR A 1 1070 ? -5.069 -3.290 55.818 1.00 97.75 1070 TYR A N 1
ATOM 8169 C CA . TYR A 1 1070 ? -4.001 -2.570 55.125 1.00 97.75 1070 TYR A CA 1
ATOM 8170 C C . TYR A 1 1070 ? -2.700 -3.319 55.390 1.00 97.75 1070 TYR A C 1
ATOM 8172 O O . TYR A 1 1070 ? -2.101 -3.178 56.463 1.00 97.75 1070 TYR A O 1
ATOM 8180 N N . PHE A 1 1071 ? -2.294 -4.152 54.442 1.00 97.75 1071 PHE A N 1
ATOM 8181 C CA . PHE A 1 1071 ? -1.059 -4.907 54.535 1.00 97.75 1071 PHE A CA 1
ATOM 8182 C C . PHE A 1 1071 ? 0.080 -4.105 53.931 1.00 97.75 1071 PHE A C 1
ATOM 8184 O O . PHE A 1 1071 ? 0.104 -3.853 52.732 1.00 97.75 1071 PHE A O 1
ATOM 8191 N N . THR A 1 1072 ? 1.030 -3.686 54.760 1.00 97.06 1072 THR A N 1
ATOM 8192 C CA . THR A 1 1072 ? 2.275 -3.110 54.258 1.00 97.06 1072 THR A CA 1
ATOM 8193 C C . THR A 1 1072 ? 3.120 -4.203 53.620 1.00 97.06 1072 THR A C 1
ATOM 8195 O O . THR A 1 1072 ? 3.161 -5.326 54.134 1.00 97.06 1072 THR A O 1
ATOM 8198 N N . GLU A 1 1073 ? 3.841 -3.866 52.560 1.00 95.06 1073 GLU A N 1
ATOM 8199 C CA . GLU A 1 1073 ? 4.858 -4.732 51.972 1.00 95.06 1073 GLU A CA 1
ATOM 8200 C C . GLU A 1 1073 ? 5.949 -3.880 51.306 1.00 95.06 1073 GLU A C 1
ATOM 8202 O O . GLU A 1 1073 ? 5.689 -2.823 50.737 1.00 95.06 1073 GLU A O 1
ATOM 8207 N N . ASN A 1 1074 ? 7.187 -4.348 51.394 1.00 93.75 1074 ASN A N 1
ATOM 8208 C CA . ASN A 1 1074 ? 8.304 -3.893 50.577 1.00 93.75 1074 ASN A CA 1
ATOM 8209 C C . ASN A 1 1074 ? 8.980 -5.132 49.967 1.00 93.75 1074 ASN A C 1
ATOM 8211 O O . ASN A 1 1074 ? 9.439 -6.022 50.695 1.00 93.75 1074 ASN A O 1
ATOM 8215 N N . ASP A 1 1075 ? 9.009 -5.212 48.635 1.00 90.81 1075 ASP A N 1
ATOM 8216 C CA . ASP A 1 1075 ? 9.556 -6.360 47.905 1.00 90.81 1075 ASP A CA 1
ATOM 8217 C C . ASP A 1 1075 ? 11.094 -6.358 47.933 1.00 90.81 1075 ASP A C 1
ATOM 8219 O O . ASP A 1 1075 ? 11.722 -7.421 47.882 1.00 90.81 1075 ASP A O 1
ATOM 8223 N N . SER A 1 1076 ? 11.714 -5.182 48.075 1.00 93.62 1076 SER A N 1
ATOM 8224 C CA . SER A 1 1076 ? 13.167 -4.985 48.108 1.00 93.62 1076 SER A CA 1
ATOM 8225 C C . SER A 1 1076 ? 13.587 -4.103 49.300 1.00 93.62 1076 SER A C 1
ATOM 8227 O O . SER A 1 1076 ? 14.166 -3.029 49.090 1.00 93.62 1076 SER A O 1
ATOM 8229 N N . PRO A 1 1077 ? 13.332 -4.549 50.545 1.00 93.06 1077 PRO A N 1
ATOM 8230 C CA . PRO A 1 1077 ? 13.531 -3.736 51.739 1.00 93.06 1077 PRO A CA 1
ATOM 8231 C C . PRO A 1 1077 ? 15.009 -3.408 51.968 1.00 93.06 1077 PRO A C 1
ATOM 8233 O O . PRO A 1 1077 ? 15.888 -4.243 51.731 1.00 93.06 1077 PRO A O 1
ATOM 8236 N N . LYS A 1 1078 ? 15.281 -2.193 52.455 1.00 88.44 1078 LYS A N 1
ATOM 8237 C CA . LYS A 1 1078 ? 16.629 -1.706 52.783 1.00 88.44 1078 LYS A CA 1
ATOM 8238 C C . LYS A 1 1078 ? 16.615 -1.006 54.152 1.00 88.44 1078 LYS A C 1
ATOM 8240 O O . LYS A 1 1078 ? 15.682 -0.259 54.405 1.00 88.44 1078 LYS A O 1
ATOM 8245 N N . PRO A 1 1079 ? 17.642 -1.184 55.008 1.00 89.56 1079 PRO A N 1
ATOM 8246 C CA . PRO A 1 1079 ? 18.761 -2.119 54.851 1.00 89.56 1079 PRO A CA 1
ATOM 8247 C C . PRO A 1 1079 ? 18.349 -3.590 55.035 1.00 89.56 1079 PRO A C 1
ATOM 8249 O O . PRO A 1 1079 ? 19.009 -4.471 54.489 1.00 89.56 1079 PRO A O 1
ATOM 8252 N N . ASP A 1 1080 ? 17.256 -3.853 55.751 1.00 94.75 1080 ASP A N 1
ATOM 8253 C CA . ASP A 1 1080 ? 16.690 -5.183 55.969 1.00 94.75 1080 ASP A CA 1
ATOM 8254 C C . ASP A 1 1080 ? 15.164 -5.123 56.136 1.00 94.75 1080 ASP A C 1
ATOM 8256 O O . ASP A 1 1080 ? 14.571 -4.054 56.296 1.00 94.75 1080 ASP A O 1
ATOM 8260 N N . GLY A 1 1081 ? 14.524 -6.294 56.085 1.00 95.06 1081 GLY A N 1
ATOM 8261 C CA . GLY A 1 1081 ? 13.068 -6.412 56.119 1.00 95.06 1081 GLY A CA 1
ATOM 8262 C C . GLY A 1 1081 ? 12.417 -5.993 57.436 1.00 95.06 1081 GLY A C 1
ATOM 8263 O O . GLY A 1 1081 ? 11.286 -5.519 57.408 1.00 95.06 1081 GLY A O 1
ATOM 8264 N N . VAL A 1 1082 ? 13.086 -6.162 58.582 1.00 96.56 1082 VAL A N 1
ATOM 8265 C CA . VAL A 1 1082 ? 12.491 -5.813 59.880 1.00 96.56 1082 VAL A CA 1
ATOM 8266 C C . VAL A 1 1082 ? 12.505 -4.301 60.049 1.00 96.56 1082 VAL A C 1
ATOM 8268 O O . VAL A 1 1082 ? 11.453 -3.730 60.322 1.00 96.56 1082 VAL A O 1
ATOM 8271 N N . SER A 1 1083 ? 13.647 -3.645 59.817 1.00 95.94 1083 SER A N 1
ATOM 8272 C CA . SER A 1 1083 ? 13.738 -2.181 59.874 1.00 95.94 1083 SER A CA 1
ATOM 8273 C C . SER A 1 1083 ? 12.751 -1.508 58.916 1.00 95.94 1083 SER A C 1
ATOM 8275 O O . SER A 1 1083 ? 11.931 -0.709 59.365 1.00 95.94 1083 SER A O 1
ATOM 8277 N N . SER A 1 1084 ? 12.729 -1.932 57.648 1.00 96.62 1084 SER A N 1
ATOM 8278 C CA . SER A 1 1084 ? 11.798 -1.420 56.630 1.00 96.62 1084 SER A CA 1
ATOM 8279 C C . SER A 1 1084 ? 10.322 -1.594 57.028 1.00 96.62 1084 SER A C 1
ATOM 8281 O O . SER A 1 1084 ? 9.509 -0.674 56.890 1.00 96.62 1084 SER A O 1
ATOM 8283 N N . ALA A 1 1085 ? 9.955 -2.751 57.596 1.00 96.81 1085 ALA A N 1
ATOM 8284 C CA . ALA A 1 1085 ? 8.598 -2.987 58.086 1.00 96.81 1085 ALA A CA 1
ATOM 8285 C C . ALA A 1 1085 ? 8.238 -2.068 59.269 1.00 96.81 1085 ALA A C 1
ATOM 8287 O O . ALA A 1 1085 ? 7.125 -1.542 59.332 1.00 96.81 1085 ALA A O 1
ATOM 8288 N N . CYS A 1 1086 ? 9.164 -1.859 60.206 1.00 96.44 1086 CYS A N 1
ATOM 8289 C CA . CYS A 1 1086 ? 8.956 -1.007 61.377 1.00 96.44 1086 CYS A CA 1
ATOM 8290 C C . CYS A 1 1086 ? 8.800 0.474 61.003 1.00 96.44 1086 CYS A C 1
ATOM 8292 O O . CYS A 1 1086 ? 7.908 1.148 61.535 1.00 96.44 1086 CYS A O 1
ATOM 8294 N N . ASP A 1 1087 ? 9.606 0.961 60.061 1.00 96.44 1087 ASP A N 1
ATOM 8295 C CA . ASP A 1 1087 ? 9.511 2.326 59.542 1.00 96.44 1087 ASP A CA 1
ATOM 8296 C C . ASP A 1 1087 ? 8.198 2.521 58.772 1.00 96.44 1087 ASP A C 1
ATOM 8298 O O . ASP A 1 1087 ? 7.423 3.433 59.087 1.00 96.44 1087 ASP A O 1
ATOM 8302 N N . SER A 1 1088 ? 7.848 1.572 57.896 1.00 96.50 1088 SER A N 1
ATOM 8303 C CA . SER A 1 1088 ? 6.560 1.541 57.188 1.00 96.50 1088 SER A CA 1
ATOM 8304 C C . SER A 1 1088 ? 5.360 1.569 58.145 1.00 96.50 1088 SER A C 1
ATOM 8306 O O . SER A 1 1088 ? 4.425 2.348 57.951 1.00 96.50 1088 SER A O 1
ATOM 8308 N N . TYR A 1 1089 ? 5.382 0.786 59.231 1.00 96.62 1089 TYR A N 1
ATOM 8309 C CA . TYR A 1 1089 ? 4.330 0.811 60.255 1.00 96.62 1089 TYR A CA 1
ATOM 8310 C C . TYR A 1 1089 ? 4.245 2.169 60.966 1.00 96.62 1089 TYR A C 1
ATOM 8312 O O . TYR A 1 1089 ? 3.159 2.733 61.141 1.00 96.62 1089 TYR A O 1
ATOM 8320 N N . SER A 1 1090 ? 5.399 2.706 61.381 1.00 95.19 1090 SER A N 1
ATOM 8321 C CA . SER A 1 1090 ? 5.523 3.997 62.068 1.00 95.19 1090 SER A CA 1
ATOM 8322 C C . SER A 1 1090 ? 4.995 5.151 61.220 1.00 95.19 1090 SER A C 1
ATOM 8324 O O . SER A 1 1090 ? 4.378 6.080 61.749 1.00 95.19 1090 SER A O 1
ATOM 8326 N N . ASN A 1 1091 ? 5.203 5.095 59.912 1.00 95.12 1091 ASN A N 1
ATOM 8327 C CA . ASN A 1 1091 ? 4.751 6.106 58.971 1.00 95.12 1091 ASN A CA 1
ATOM 8328 C C . ASN A 1 1091 ? 3.270 5.927 58.613 1.00 95.12 1091 ASN A C 1
ATOM 8330 O O . ASN A 1 1091 ? 2.512 6.893 58.725 1.00 95.12 1091 ASN A O 1
ATOM 8334 N N . LEU A 1 1092 ? 2.808 4.703 58.333 1.00 93.94 1092 LEU A N 1
ATOM 8335 C CA . LEU A 1 1092 ? 1.405 4.412 58.009 1.00 93.94 1092 LEU A CA 1
ATOM 8336 C C . LEU A 1 1092 ? 0.434 4.917 59.091 1.00 93.94 1092 LEU A C 1
ATOM 8338 O O . LEU A 1 1092 ? -0.563 5.573 58.785 1.00 93.94 1092 LEU A O 1
ATOM 8342 N N . ARG A 1 1093 ? 0.750 4.721 60.379 1.00 93.31 1093 ARG A N 1
ATOM 8343 C CA . ARG A 1 1093 ? -0.077 5.221 61.502 1.00 93.31 1093 ARG A CA 1
ATOM 8344 C C . ARG A 1 1093 ? -0.125 6.751 61.623 1.00 93.31 1093 ARG A C 1
ATOM 8346 O O . ARG A 1 1093 ? -0.967 7.290 62.351 1.00 93.31 1093 ARG A O 1
ATOM 8353 N N . LYS A 1 1094 ? 0.806 7.472 60.988 1.00 91.25 1094 LYS A N 1
ATOM 8354 C CA . LYS A 1 1094 ? 0.855 8.946 60.971 1.00 91.25 1094 LYS A CA 1
ATOM 8355 C C . LYS A 1 1094 ? 0.054 9.529 59.810 1.00 91.25 1094 LYS A C 1
ATOM 8357 O O . LYS A 1 1094 ? -0.304 10.702 59.884 1.00 91.25 1094 LYS A O 1
ATOM 8362 N N . ILE A 1 1095 ? -0.285 8.730 58.798 1.00 90.19 1095 ILE A N 1
ATOM 8363 C CA . ILE A 1 1095 ? -1.108 9.175 57.671 1.00 90.19 1095 ILE A CA 1
ATOM 8364 C C . ILE A 1 1095 ? -2.484 9.603 58.197 1.00 90.19 1095 ILE A C 1
ATOM 8366 O O . ILE A 1 1095 ? -3.079 8.956 59.068 1.00 90.19 1095 ILE A O 1
ATOM 8370 N N . ARG A 1 1096 ? -2.946 10.764 57.727 1.00 87.62 1096 ARG A N 1
ATOM 8371 C CA . ARG A 1 1096 ? -4.245 11.354 58.067 1.00 87.62 1096 ARG A CA 1
ATOM 8372 C C . ARG A 1 1096 ? -5.063 11.497 56.797 1.00 87.62 1096 ARG A C 1
ATOM 8374 O O . ARG A 1 1096 ? -4.551 12.044 55.816 1.00 87.62 1096 ARG A O 1
ATOM 8381 N N . TYR A 1 1097 ? -6.298 11.015 56.822 1.00 82.75 1097 TYR A N 1
ATOM 8382 C CA . TYR A 1 1097 ? -7.244 11.095 55.711 1.00 82.75 1097 TYR A CA 1
ATOM 8383 C C . TYR A 1 1097 ? -8.630 11.506 56.190 1.00 82.75 1097 TYR A C 1
ATOM 8385 O O . TYR A 1 1097 ? -8.899 11.369 57.412 1.00 82.75 1097 TYR A O 1
#

Foldseek 3Di:
DDDDDDDDDDDDDDDDDDDDDDDDDDDDDDDPDDPDPPPPDAALFEEEEEEAEQDDHFPQQVLVLVLVVVLCVVRRYHYDYDPDLVCLALVSCLRHLEYEHRQYADDVVRPASYDPRSVVSVLLCQLLARFYEYEARLLRHPVVDVLSCVLQQFHFDAFDPFAKFWKAQLFLDQQLRVPAARTHIDTFGQTETPAASFQVKQAGIATQCLFPVPGHDHFRRHGAWTWDRGNQFTYTYGNDRRDNCCSVDPSSSSNVSRRSCVRSVVDDDAICQRNLVLKDWFFQWFFQAAAQWAEWDQDQVRKIWTDHQLFWIKIWPVPDVNIDMDTADGPRQPDLFVLFVFGWHEWDAWPVCVPFQKIWTWHKHHDDDPPDFIKIWTWIWHGDPSHTPPVRTQTADIDTAPVPADSLRDQAQFYWEAAPVQKIKTFGALSADQVVLVFAAQCALDPSRVSSHSLLGQVFQLHCHQAIFIWHADPVSYIHQDPQAPDPQCPPNGNQHDSRGQEGAAHRQRAWYADHVLQWIWTKGFWTQALQADPQFWARTKIFIATDNGRYYQQPPQAHAQGTGTWDAHPVVRGTDGTADQCWGARPRPSHSHDGIGHHHDHGLAMFAAQSRGPRCSVAVVPNHARAKYWAYQQADDPPQPALFARDPSSHRWTWMDGFQVQFIKTWDFRCAWADDPSGPTDGGGHTSDIGGRSSVPGANGWRYWYAHPSNWIKTWRQAADHSLHHSGGHPRIGIIIMGRNGDQDNNPSLCSLVLQFDQQAFQAQADDLLTDPHGQHDPVSNHTLNSQLCVPDPDQALVSSLVSLLVSLVVCVVVVVDPPVSSVRNSSSSNVHCRRPDDPLPQADADPLQQEEAACLLFLVCCLPPVLVLLLLLVVLRHAEYAFADAQQDGSHGHLLVNQVSNVVSNHAYQEYEYEPCCLQPPLVSVLVSCVSRVYQEYEYEDDDADDLVVLLVVLVSQQVSLVVLVVSNHAYEYEDALRQQDDDSNDGSVSSNLRSHHLVRYAYAYEQLRCVLNVHDLQVVLSSRFHRHQHYEQWAAAPVRATDQGQPHDRPVSVNVSCCVRNNYRHYYYYHNDDPPGSSVSSSVSSVNSRVRTD

Sequence (1097 aa):
MDRRAVPRITNRWAPVARVAAALLAVPLLSVASSPAQAQAAQPRFTVLVFSKVTNVAHDSIPAGVAAIKQLGRQHNFAVTATTDAHVFTDKRLRPYDAVIFNNTNSTPEKGNLLNAEQRAAFQRFIQGGGGFAGLHSATASERDWGWYAGLVGATFDNHPTPRAGRIEVLDRVHPSTRGLPQLWERTEEWYNWQAAPNGNVHVLTELRTTDNPEGLTGGPEHAHSWCQVYDGGRSWYTASGHDGSAFAEPLFRQHLLGGIEWAAGAAGGDCGATEWGNFRKTTLEGDTNLADPFELAPLPDGRVLYVQRTGQIKLIHATQNPPTTTLAGDLRLQLDTKQHSDGLVGLTIDNDFADNGWVYLLYTDPMVPAPEQAHFNLSRFTLVGDTLDMASEKRLLRFPVWRNELRANVHMAGSLTMDDDGNLYAATGDNTDPFVQQGYSPIDERPGQRAADAQATSANTNDLRGKIIRIHPEDDGTYTVPDGNLFTGAEDGGGKTRPEIYAMGFRNPFRIAYDEAADALLVADYGPDATVTNPQRGPAGMVEQNRITRAGNYGWPYCIGPNIPYVDYDFATGQSGEAFNCAAPVNDSPHNTGLRNLPAAQTPLIWYGNARQGWGRDEFPEIPAGGAPMAGAVYEYDATLDSATKFPEYYDGKWFISEYGGNWYKTVSVLERDAPSAAFPPARAGDLLSINSFVPTMGFTAPFDAEFGADGSLYVIDFGSGSGVGRGSHNRGSGIYRIDYVGGPAATTPRDRCMWGYSPASTVSFGAGRAHTDVPNDDLGDGCTIMDVIWHEAPFRNHDLFVEAVGEVTRELRDAGTITPEERSQIMSAANRSEIGNTAPVTRNRTVPNNHIGLVLYTVRATMPAAPEATLAALSDCGFRNAEPSGSVNNYYGKSATDLAPRVAGAGMSVPSTGVSQSNLENNLDGVIADAKAFGARYVRISGSGSWRPADYAKLARTLNSVGAKLKQAGITVAYHNHGFEFTEQNGVRGYDVLLRETDPRLVAMELDLYWAASAGVDPVDLIKRYPGRFSLFHVKDMAADGSFADVGEGTINFSRIFAHSEMAGVDYYFTENDSPKPDGVSSACDSYSNLRKIRY

pLDDT: mean 89.79, std 13.35, range [29.48, 98.88]